Protein AF-0000000087538095 (afdb_homodimer)

Organism: NCBI:txid88431

Secondary structure (DSSP, 8-state):
-EEEEEEEEEEESS-TTTHHHHHHHHHT-S---EEEEEEE----SSHHHHHHHH--TTEEEEE-SS---HHHHHHHHHTT--EEEEEEEETT-EE-TTHHHHHHHHHHH-TT-SEEEEEEEEE-TTS-EE--HHHHHT-----SHHHHHHHHHHT-----GGG-EEEHHHHHHH----TT-SSSHHHHHHHHHHTTS--EEEEEEEEEEE--SSTTSTTS--HHHHHHHHHHHHHHHHTTTTT--HHHHHHHHGGG-SSTT--SHHHHHHHHHHHHTSPPTT--S--HHHHHHHHHHHTSHHHHHHHHHTT---HHHHHHHHTS--SB-HHHHHHHHHHHHHHHHHHHHHHHHHHHHHHHHHHHHHHHHHHHHHHHHHHHHHH-HHHHHTHHHHHHHHHH--/-EEEEEEEEEEESS-TTTHHHHHHHHHT-S---EEEEEEE----SSHHHHHHHT--TTEEEEE-SS---HHHHHHHHHTT--EEEEEEEETT-EE-TTHHHHHHHHHHH-TT-SEEEEEEEEE-TTS-EE--HHHHHT-----SHHHHHHHHHHT-----GGG-EEEHHHHHHH----TT-SSSHHHHHHHHHHTTS--EEEEEEEEEEE--SSTTSTTS--HHHHHHHHHHHHHHHHTTTTT--HHHHHHHHGGG-SSTT--SHHHHHHHHHHHHTSPPTT--S--HHHHHHHHHHHTSHHHHHHHHHTT---HHHHHHHHTS--SB-HHHHHHHHHHHHHHHHHHHHHHHHHHHHHHHHHHHHHHHHHHHHHHHHHHHHHT-HHHHHTHHHHHHHHHH--

pLDDT: mean 92.34, std 9.26, range [47.31, 98.88]

Structure (mmCIF, N/CA/C/O backbone):
data_AF-0000000087538095-model_v1
#
loop_
_entity.id
_entity.type
_entity.pdbx_description
1 polymer Glycosyltransferase
#
loop_
_atom_site.group_PDB
_atom_site.id
_atom_site.type_symbol
_atom_site.label_atom_id
_atom_site.label_alt_id
_atom_site.label_comp_id
_atom_site.label_asym_id
_atom_site.label_entity_id
_atom_site.label_seq_id
_atom_site.pdbx_PDB_ins_code
_atom_site.Cartn_x
_atom_site.Cartn_y
_atom_site.Cartn_z
_atom_site.occupancy
_atom_site.B_iso_or_equiv
_atom_site.auth_seq_id
_atom_site.auth_comp_id
_atom_site.auth_asym_id
_atom_site.auth_atom_id
_atom_site.pdbx_PDB_model_num
ATOM 1 N N . MET A 1 1 ? -26.234 -32.406 -10.414 1 87.81 1 MET A N 1
ATOM 2 C CA . MET A 1 1 ? -24.906 -33 -10.625 1 87.81 1 MET A CA 1
ATOM 3 C C . MET A 1 1 ? -25 -34.5 -10.812 1 87.81 1 MET A C 1
ATOM 5 O O . MET A 1 1 ? -25.797 -35.156 -10.148 1 87.81 1 MET A O 1
ATOM 9 N N . LYS A 1 2 ? -24.219 -34.906 -11.805 1 92.38 2 LYS A N 1
ATOM 10 C CA . LYS A 1 2 ? -24.234 -36.344 -12.078 1 92.38 2 LYS A CA 1
ATOM 11 C C . LYS A 1 2 ? -23.391 -37.125 -11.07 1 92.38 2 LYS A C 1
ATOM 13 O O . LYS A 1 2 ? -22.219 -36.781 -10.859 1 92.38 2 LYS A O 1
ATOM 18 N N . LYS A 1 3 ? -23.953 -38.156 -10.531 1 92.94 3 LYS A N 1
ATOM 19 C CA . LYS A 1 3 ? -23.328 -38.969 -9.469 1 92.94 3 LYS A CA 1
ATOM 20 C C . LYS A 1 3 ? -22.094 -39.688 -9.977 1 92.94 3 LYS A C 1
ATOM 22 O O . LYS A 1 3 ? -22.094 -40.25 -11.062 1 92.94 3 LYS A O 1
ATOM 27 N N . ASP A 1 4 ? -21.062 -39.531 -9.242 1 95.62 4 ASP A N 1
ATOM 28 C CA . ASP A 1 4 ? -19.812 -40.25 -9.438 1 95.62 4 ASP A CA 1
ATOM 29 C C . ASP A 1 4 ? -19.078 -39.719 -10.688 1 95.62 4 ASP A C 1
ATOM 31 O O . ASP A 1 4 ? -18.031 -40.25 -11.047 1 95.62 4 ASP A O 1
ATOM 35 N N . LEU A 1 5 ? -19.641 -38.719 -11.328 1 98.38 5 LEU A N 1
ATOM 36 C CA . LEU A 1 5 ? -18.984 -38.125 -12.484 1 98.38 5 LEU A CA 1
ATOM 37 C C . LEU A 1 5 ? -17.938 -37.094 -12.047 1 98.38 5 LEU A C 1
ATOM 39 O O . LEU A 1 5 ? -18.188 -36.281 -11.148 1 98.38 5 LEU A O 1
ATOM 43 N N . VAL A 1 6 ? -16.766 -37.25 -12.625 1 98.81 6 VAL A N 1
ATOM 44 C CA . VAL A 1 6 ? -15.719 -36.25 -12.391 1 98.81 6 VAL A CA 1
ATOM 45 C C . VAL A 1 6 ? -15.609 -35.344 -13.602 1 98.81 6 VAL A C 1
ATOM 47 O O . VAL A 1 6 ? -15.336 -35.781 -14.719 1 98.81 6 VAL A O 1
ATOM 50 N N . SER A 1 7 ? -15.93 -34.062 -13.438 1 98.88 7 SER A N 1
ATOM 51 C CA . SER A 1 7 ? -15.664 -33.062 -14.461 1 98.88 7 SER A CA 1
ATOM 52 C C . SER A 1 7 ? -14.227 -32.531 -14.359 1 98.88 7 SER A C 1
ATOM 54 O O . SER A 1 7 ? -13.828 -32 -13.328 1 98.88 7 SER A O 1
ATOM 56 N N . VAL A 1 8 ? -13.445 -32.719 -15.422 1 98.88 8 VAL A N 1
ATOM 57 C CA . VAL A 1 8 ? -12.07 -32.219 -15.5 1 98.88 8 VAL A CA 1
ATOM 58 C C . VAL A 1 8 ? -12.016 -31.016 -16.406 1 98.88 8 VAL A C 1
ATOM 60 O O . VAL A 1 8 ? -12.406 -31.078 -17.578 1 98.88 8 VAL A O 1
ATOM 63 N N . LEU A 1 9 ? -11.578 -29.906 -15.859 1 98.88 9 LEU A N 1
ATOM 64 C CA . LEU A 1 9 ? -11.422 -28.672 -16.625 1 98.88 9 LEU A CA 1
ATOM 65 C C . LEU A 1 9 ? -9.969 -28.484 -17.047 1 98.88 9 LEU A C 1
ATOM 67 O O . LEU A 1 9 ? -9.07 -28.453 -16.203 1 98.88 9 LEU A O 1
ATOM 71 N N . MET A 1 10 ? -9.719 -28.406 -18.281 1 98.75 10 MET A N 1
ATOM 72 C CA . MET A 1 10 ? -8.414 -28.109 -18.844 1 98.75 10 MET A CA 1
ATOM 73 C C . MET A 1 10 ? -8.438 -26.781 -19.594 1 98.75 10 MET A C 1
ATOM 75 O O . MET A 1 10 ? -9.273 -26.578 -20.484 1 98.75 10 MET A O 1
ATOM 79 N N . VAL A 1 11 ? -7.602 -25.875 -19.219 1 97.62 11 VAL A N 1
ATOM 80 C CA . VAL A 1 11 ? -7.477 -24.609 -19.938 1 97.62 11 VAL A CA 1
ATOM 81 C C . VAL A 1 11 ? -6.23 -24.641 -20.828 1 97.62 11 VAL A C 1
ATOM 83 O O . VAL A 1 11 ? -5.199 -25.188 -20.438 1 97.62 11 VAL A O 1
ATOM 86 N N . ASN A 1 12 ? -6.398 -24.047 -22 1 97.69 12 ASN A N 1
ATOM 87 C CA . ASN A 1 12 ? -5.297 -24.109 -22.953 1 97.69 12 ASN A CA 1
ATOM 88 C C . ASN A 1 12 ? -5.074 -22.781 -23.656 1 97.69 12 ASN A C 1
ATOM 90 O O . ASN A 1 12 ? -6.031 -22.078 -24 1 97.69 12 ASN A O 1
ATOM 94 N N . TYR A 1 13 ? -3.846 -22.406 -23.766 1 96.75 13 TYR A N 1
ATOM 95 C CA . TYR A 1 13 ? -3.434 -21.281 -24.609 1 96.75 13 TYR A CA 1
ATOM 96 C C . TYR A 1 13 ? -2.074 -21.547 -25.234 1 96.75 13 TYR A C 1
ATOM 98 O O . TYR A 1 13 ? -1.037 -21.359 -24.594 1 96.75 13 TYR A O 1
ATOM 106 N N . ASN A 1 14 ? -1.996 -21.922 -26.469 1 96.06 14 ASN A N 1
ATOM 107 C CA . ASN A 1 14 ? -0.789 -22.094 -27.266 1 96.06 14 ASN A CA 1
ATOM 108 C C . ASN A 1 14 ? 0.115 -23.188 -26.688 1 96.06 14 ASN A C 1
ATOM 110 O O . ASN A 1 14 ? 1.307 -22.953 -26.469 1 96.06 14 ASN A O 1
ATOM 114 N N . HIS A 1 15 ? -0.453 -24.328 -26.422 1 95.81 15 HIS A N 1
ATOM 115 C CA . HIS A 1 15 ? 0.295 -25.484 -25.953 1 95.81 15 HIS A CA 1
ATOM 116 C C . HIS A 1 15 ? 0.142 -26.672 -26.891 1 95.81 15 HIS A C 1
ATOM 118 O O . HIS A 1 15 ? -0.065 -27.797 -26.438 1 95.81 15 HIS A O 1
ATOM 124 N N . ALA A 1 16 ? 0.258 -26.391 -28.156 1 97 16 ALA A N 1
ATOM 125 C CA . ALA A 1 16 ? 0.134 -27.438 -29.156 1 97 16 ALA A CA 1
ATOM 126 C C . ALA A 1 16 ? 1.143 -28.562 -28.906 1 97 16 ALA A C 1
ATOM 128 O O . ALA A 1 16 ? 0.856 -29.734 -29.172 1 97 16 ALA A O 1
ATOM 129 N N . ASP A 1 17 ? 2.213 -28.234 -28.344 1 95.12 17 ASP A N 1
ATOM 130 C CA . ASP A 1 17 ? 3.314 -29.172 -28.172 1 95.12 17 ASP A CA 1
ATOM 131 C C . ASP A 1 17 ? 3.031 -30.156 -27.016 1 95.12 17 ASP A C 1
ATOM 133 O O . ASP A 1 17 ? 3.611 -31.234 -26.969 1 95.12 17 ASP A O 1
ATOM 137 N N . THR A 1 18 ? 2.121 -29.797 -26.109 1 96.5 18 THR A N 1
ATOM 138 C CA . THR A 1 18 ? 1.966 -30.625 -24.906 1 96.5 18 THR A CA 1
ATOM 139 C C . THR A 1 18 ? 0.518 -31.078 -24.75 1 96.5 18 THR A C 1
ATOM 141 O O . THR A 1 18 ? 0.24 -32.031 -24.047 1 96.5 18 THR A O 1
ATOM 144 N N . ILE A 1 19 ? -0.397 -30.469 -25.375 1 97.88 19 ILE A N 1
ATOM 145 C CA . ILE A 1 19 ? -1.816 -30.578 -25.047 1 97.88 19 ILE A CA 1
ATOM 146 C C . ILE A 1 19 ? -2.283 -32 -25.312 1 97.88 19 ILE A C 1
ATOM 148 O O . ILE A 1 19 ? -3.127 -32.531 -24.594 1 97.88 19 ILE A O 1
ATOM 152 N N . GLU A 1 20 ? -1.823 -32.656 -26.375 1 98.19 20 GLU A N 1
ATOM 153 C CA . GLU A 1 20 ? -2.246 -34.031 -26.656 1 98.19 20 GLU A CA 1
ATOM 154 C C . GLU A 1 20 ? -1.896 -34.969 -25.5 1 98.19 20 GLU A C 1
ATOM 156 O O . GLU A 1 20 ? -2.727 -35.781 -25.078 1 98.19 20 GLU A O 1
ATOM 161 N N . LYS A 1 21 ? -0.681 -34.875 -25.062 1 98 21 LYS A N 1
ATOM 162 C CA . LYS A 1 21 ? -0.239 -35.688 -23.938 1 98 21 LYS A CA 1
ATOM 163 C C . LYS A 1 21 ? -1.076 -35.438 -22.703 1 98 21 LYS A C 1
ATOM 165 O O . LYS A 1 21 ? -1.423 -36.375 -21.969 1 98 21 LYS A O 1
ATOM 170 N N . SER A 1 22 ? -1.319 -34.188 -22.438 1 98.38 22 SER A N 1
ATOM 171 C CA . SER A 1 22 ? -2.121 -33.844 -21.281 1 98.38 22 SER A CA 1
ATOM 172 C C . SER A 1 22 ? -3.529 -34.406 -21.375 1 98.38 22 SER A C 1
ATOM 174 O O . SER A 1 22 ? -4.035 -34.969 -20.406 1 98.38 22 SER A O 1
ATOM 176 N N . ILE A 1 23 ? -4.137 -34.281 -22.516 1 98.69 23 ILE A N 1
ATOM 177 C CA . ILE A 1 23 ? -5.477 -34.812 -22.75 1 98.69 23 ILE A CA 1
ATOM 178 C C . ILE A 1 23 ? -5.473 -36.312 -22.547 1 98.69 23 ILE A C 1
ATOM 180 O O . ILE A 1 23 ? -6.336 -36.875 -21.859 1 98.69 23 ILE A O 1
ATOM 184 N N . ARG A 1 24 ? -4.535 -36.969 -23.109 1 98.5 24 ARG A N 1
ATOM 185 C CA . ARG A 1 24 ? -4.453 -38.438 -23.016 1 98.5 24 ARG A CA 1
ATOM 186 C C . ARG A 1 24 ? -4.258 -38.875 -21.562 1 98.5 24 ARG A C 1
ATOM 188 O O . ARG A 1 24 ? -4.824 -39.875 -21.141 1 98.5 24 ARG A O 1
ATOM 195 N N . SER A 1 25 ? -3.473 -38.125 -20.828 1 98.44 25 SER A N 1
ATOM 196 C CA . SER A 1 25 ? -3.26 -38.438 -19.422 1 98.44 25 SER A CA 1
ATOM 197 C C . SER A 1 25 ? -4.566 -38.406 -18.641 1 98.44 25 SER A C 1
ATOM 199 O O . SER A 1 25 ? -4.73 -39.125 -17.656 1 98.44 25 SER A O 1
ATOM 201 N N . VAL A 1 26 ? -5.512 -37.562 -19.047 1 98.69 26 VAL A N 1
ATOM 202 C CA . VAL A 1 26 ? -6.816 -37.469 -18.406 1 98.69 26 VAL A CA 1
ATOM 203 C C . VAL A 1 26 ? -7.719 -38.594 -18.906 1 98.69 26 VAL A C 1
ATOM 205 O O . VAL A 1 26 ? -8.344 -39.281 -18.109 1 98.69 26 VAL A O 1
ATOM 208 N N . LEU A 1 27 ? -7.738 -38.844 -20.203 1 98.44 27 LEU A N 1
ATOM 209 C CA . LEU A 1 27 ? -8.656 -39.812 -20.812 1 98.44 27 LEU A CA 1
ATOM 210 C C . LEU A 1 27 ? -8.281 -41.219 -20.453 1 98.44 27 LEU A C 1
ATOM 212 O O . LEU A 1 27 ? -9.133 -42.125 -20.453 1 98.44 27 LEU A O 1
ATOM 216 N N . GLU A 1 28 ? -7.055 -41.469 -20.125 1 98.19 28 GLU A N 1
ATOM 217 C CA . GLU A 1 28 ? -6.57 -42.812 -19.844 1 98.19 28 GLU A CA 1
ATOM 218 C C . GLU A 1 28 ? -6.586 -43.125 -18.344 1 98.19 28 GLU A C 1
ATOM 220 O O . GLU A 1 28 ? -5.988 -44.094 -17.891 1 98.19 28 GLU A O 1
ATOM 225 N N . GLN A 1 29 ? -7.238 -42.281 -17.641 1 98.62 29 GLN A N 1
ATOM 226 C CA . GLN A 1 29 ? -7.402 -42.531 -16.203 1 98.62 29 GL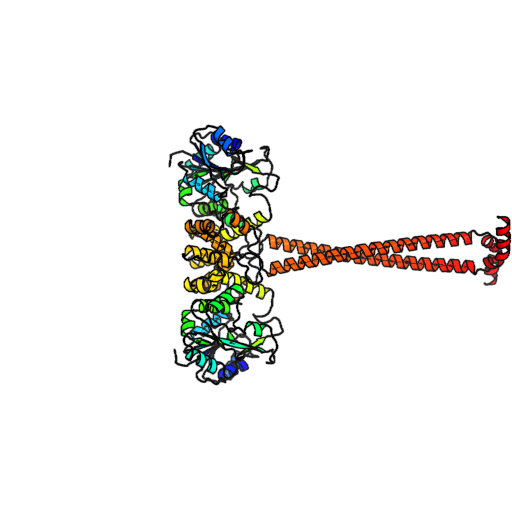N A CA 1
ATOM 227 C C . GLN A 1 29 ? -8.117 -43.875 -15.953 1 98.62 29 GLN A C 1
ATOM 229 O O . GLN A 1 29 ? -8.992 -44.25 -16.719 1 98.62 29 GLN A O 1
ATOM 234 N N . THR A 1 30 ? -7.812 -44.5 -14.797 1 98.44 30 THR A N 1
ATOM 235 C CA . THR A 1 30 ? -8.492 -45.75 -14.414 1 98.44 30 THR A CA 1
ATOM 236 C C . THR A 1 30 ? -9.938 -45.469 -14.016 1 98.44 30 THR A C 1
ATOM 238 O O . THR A 1 30 ? -10.781 -46.375 -14.047 1 98.44 30 THR A O 1
ATOM 241 N N . TYR A 1 31 ? -10.219 -44.312 -13.648 1 97.75 31 TYR A N 1
ATOM 242 C CA . TYR A 1 31 ? -11.578 -43.844 -13.406 1 97.75 31 TYR A CA 1
ATOM 243 C C . TYR A 1 31 ? -12.273 -43.5 -14.711 1 97.75 31 TYR A C 1
ATOM 245 O O . TYR A 1 31 ? -11.898 -42.5 -15.367 1 97.75 31 TYR A O 1
ATOM 253 N N . SER A 1 32 ? -13.328 -44.062 -15.078 1 93.81 32 SER A N 1
ATOM 254 C CA . SER A 1 32 ? -13.836 -44 -16.453 1 93.81 32 SER A CA 1
ATOM 255 C C . SER A 1 32 ? -14.953 -42.969 -16.578 1 93.81 32 SER A C 1
ATOM 257 O O . SER A 1 32 ? -15.211 -42.469 -17.656 1 93.81 32 SER A O 1
ATOM 259 N N . LYS A 1 33 ? -15.656 -42.625 -15.539 1 97.25 33 LYS A N 1
ATOM 260 C CA . LYS A 1 33 ? -16.766 -41.688 -15.602 1 97.25 33 LYS A CA 1
ATOM 261 C C . LYS A 1 33 ? -16.266 -40.25 -15.586 1 97.25 33 LYS A C 1
ATOM 263 O O . LYS A 1 33 ? -16.25 -39.625 -14.531 1 97.25 33 LYS A O 1
ATOM 268 N N . LEU A 1 34 ? -16.031 -39.75 -16.828 1 97.5 34 LEU A N 1
ATOM 269 C CA . LEU A 1 34 ? -15.344 -38.469 -16.938 1 97.5 34 LEU A CA 1
ATOM 270 C C . LEU A 1 34 ? -16.094 -37.531 -17.891 1 97.5 34 LEU A C 1
ATOM 272 O O . LEU A 1 34 ? -16.703 -38 -18.859 1 97.5 34 LEU A O 1
ATOM 276 N N . GLN A 1 35 ? -16.125 -36.312 -17.547 1 98.62 35 GLN A N 1
ATOM 277 C CA . GLN A 1 35 ? -16.391 -35.156 -18.406 1 98.62 35 GLN A CA 1
ATOM 278 C C . GLN A 1 35 ? -15.156 -34.281 -18.547 1 98.62 35 GLN A C 1
ATOM 280 O O . GLN A 1 35 ? -14.688 -33.688 -17.578 1 98.62 35 GLN A O 1
ATOM 285 N N . LEU A 1 36 ? -14.586 -34.281 -19.75 1 98.81 36 LEU A N 1
ATOM 286 C CA . LEU A 1 36 ? -13.406 -33.438 -19.969 1 98.81 36 LEU A CA 1
ATOM 287 C C . LEU A 1 36 ? -13.789 -32.156 -20.672 1 98.81 36 LEU A C 1
ATOM 289 O O . LEU A 1 36 ? -14.102 -32.156 -21.859 1 98.81 36 LEU A O 1
ATOM 293 N N . ILE A 1 37 ? -13.773 -31.062 -19.922 1 98.88 37 ILE A N 1
ATOM 294 C CA . ILE A 1 37 ? -14.055 -29.719 -20.438 1 98.88 37 ILE A CA 1
ATOM 295 C C . ILE A 1 37 ? -12.75 -29.031 -20.812 1 98.88 37 ILE A C 1
ATOM 297 O O . ILE A 1 37 ? -11.883 -28.797 -19.953 1 98.88 37 ILE A O 1
ATOM 301 N N . ILE A 1 38 ? -12.562 -28.719 -22.078 1 98.81 38 ILE A N 1
ATOM 302 C CA . ILE A 1 38 ? -11.383 -27.984 -22.531 1 98.81 38 ILE A CA 1
ATOM 303 C C . ILE A 1 38 ? -11.797 -26.578 -23 1 98.81 38 ILE A C 1
ATOM 305 O O . ILE A 1 38 ? -12.633 -26.438 -23.891 1 98.81 38 ILE A O 1
ATOM 309 N N . VAL A 1 39 ? -11.297 -25.562 -22.328 1 98.75 39 VAL A N 1
ATOM 310 C CA . VAL A 1 39 ? -11.5 -24.188 -22.766 1 98.75 39 VAL A CA 1
ATOM 311 C C . VAL A 1 39 ? -10.227 -23.656 -23.391 1 98.75 39 VAL A C 1
ATOM 313 O O . VAL A 1 39 ? -9.203 -23.484 -22.719 1 98.75 39 VAL A O 1
ATOM 316 N N . ASP A 1 40 ? -10.281 -23.391 -24.656 1 98.56 40 ASP A N 1
ATOM 317 C CA . ASP A 1 40 ? -9.156 -22.781 -25.359 1 98.56 40 ASP A CA 1
ATOM 318 C C . ASP A 1 40 ? -9.227 -21.25 -25.297 1 98.56 40 ASP A C 1
ATOM 320 O O . ASP A 1 40 ? -10.219 -20.656 -25.719 1 98.56 40 ASP A O 1
ATOM 324 N N . ASP A 1 41 ? -8.188 -20.688 -24.844 1 97.5 41 ASP A N 1
ATOM 325 C CA . ASP A 1 41 ? -8.133 -19.25 -24.547 1 97.5 41 ASP A CA 1
ATOM 326 C C . ASP A 1 41 ? -7.645 -18.469 -25.766 1 97.5 41 ASP A C 1
ATOM 328 O O . ASP A 1 41 ? -6.719 -17.656 -25.656 1 97.5 41 ASP A O 1
ATOM 332 N N . GLY A 1 42 ? -8.156 -18.75 -26.859 1 97.31 42 GLY A N 1
ATOM 333 C CA . GLY A 1 42 ? -7.816 -18.031 -28.078 1 97.31 42 GLY A CA 1
ATOM 334 C C . GLY A 1 42 ? -6.438 -18.391 -28.609 1 97.31 42 GLY A C 1
ATOM 335 O O . GLY A 1 42 ? -5.648 -17.484 -28.922 1 97.31 42 GLY A O 1
ATOM 336 N N . SER A 1 43 ? -6.09 -19.641 -28.672 1 97.31 43 SER A N 1
ATOM 337 C CA . SER A 1 43 ? -4.785 -20.078 -29.156 1 97.31 43 SER A CA 1
ATOM 338 C C . SER A 1 43 ? -4.594 -19.734 -30.625 1 97.31 43 SER A C 1
ATOM 340 O O . SER A 1 43 ? -5.555 -19.734 -31.406 1 97.31 43 SER A O 1
ATOM 342 N N . THR A 1 44 ? -3.348 -19.375 -30.953 1 96.94 44 THR A N 1
ATOM 343 C CA . THR A 1 44 ? -2.988 -19.062 -32.344 1 96.94 44 THR A CA 1
ATOM 344 C C . THR A 1 44 ? -2.18 -20.203 -32.938 1 96.94 44 THR A C 1
ATOM 346 O O . THR A 1 44 ? -1.897 -20.172 -34.156 1 96.94 44 THR A O 1
ATOM 349 N N . ASP A 1 45 ? -1.843 -21.219 -32.219 1 97.06 45 ASP A N 1
ATOM 350 C CA . ASP A 1 45 ? -1.129 -22.375 -32.719 1 97.06 45 ASP A CA 1
ATOM 351 C C . ASP A 1 45 ? -2.102 -23.5 -33.125 1 97.06 45 ASP A C 1
ATOM 353 O O . ASP A 1 45 ? -3.283 -23.234 -33.344 1 97.06 45 ASP A O 1
ATOM 357 N N . ASN A 1 46 ? -1.598 -24.703 -33.25 1 97.12 46 ASN A N 1
ATOM 358 C CA . ASN A 1 46 ? -2.426 -25.781 -33.75 1 97.12 46 ASN A CA 1
ATOM 359 C C . ASN A 1 46 ? -3.127 -26.531 -32.625 1 97.12 46 ASN A C 1
ATOM 361 O O . ASN A 1 46 ? -3.521 -27.688 -32.781 1 97.12 46 ASN A O 1
ATOM 365 N N . SER A 1 47 ? -3.289 -25.906 -31.453 1 97.69 47 SER A N 1
ATOM 366 C CA . SER A 1 47 ? -3.881 -26.547 -30.281 1 97.69 47 SER A CA 1
ATOM 367 C C . SER A 1 47 ? -5.285 -27.062 -30.594 1 97.69 47 SER A C 1
ATOM 369 O O . SER A 1 47 ? -5.609 -28.219 -30.312 1 97.69 47 SER A O 1
ATOM 371 N N . VAL A 1 48 ? -6.066 -26.203 -31.188 1 97.88 48 VAL A N 1
ATOM 372 C CA . VAL A 1 48 ? -7.469 -26.531 -31.422 1 97.88 48 VAL A CA 1
ATOM 373 C C . VAL A 1 48 ? -7.57 -27.703 -32.406 1 97.88 48 VAL A C 1
ATOM 375 O O . VAL A 1 48 ? -8.398 -28.594 -32.219 1 97.88 48 VAL A O 1
ATOM 378 N N . GLU A 1 49 ? -6.773 -27.688 -33.406 1 97.94 49 GLU A N 1
ATOM 379 C CA . GLU A 1 49 ? -6.742 -28.781 -34.375 1 97.94 49 GLU A CA 1
ATOM 380 C C . GLU A 1 49 ? -6.391 -30.109 -33.688 1 97.94 49 GLU A C 1
ATOM 382 O O . GLU A 1 49 ? -7.004 -31.141 -34 1 97.94 49 GLU A O 1
ATOM 387 N N . ILE A 1 50 ? -5.426 -30.062 -32.875 1 98.19 50 ILE A N 1
ATOM 388 C CA . ILE A 1 50 ? -4.98 -31.25 -32.156 1 98.19 50 ILE A CA 1
ATOM 389 C C . ILE A 1 50 ? -6.113 -31.781 -31.281 1 98.19 50 ILE A C 1
ATOM 391 O O . ILE A 1 50 ? -6.402 -32.969 -31.281 1 98.19 50 ILE A O 1
ATOM 395 N N . ILE A 1 51 ? -6.781 -30.953 -30.547 1 98.25 51 ILE A N 1
ATOM 396 C CA . ILE A 1 51 ? -7.883 -31.328 -29.672 1 98.25 51 ILE A CA 1
ATOM 397 C C . ILE A 1 51 ? -8.977 -32 -30.5 1 98.25 51 ILE A C 1
ATOM 399 O O . ILE A 1 51 ? -9.461 -33.094 -30.125 1 98.25 51 ILE A O 1
ATOM 403 N N . ASN A 1 52 ? -9.328 -31.422 -31.578 1 97.38 52 ASN A N 1
ATOM 404 C CA . ASN A 1 52 ? -10.398 -31.938 -32.438 1 97.38 52 ASN A CA 1
ATOM 405 C C . ASN A 1 52 ? -10.039 -33.281 -33.031 1 97.38 52 ASN A C 1
ATOM 407 O O . ASN A 1 52 ? -10.93 -34.094 -33.312 1 97.38 52 ASN A O 1
ATOM 411 N N . SER A 1 53 ? -8.82 -33.562 -33.219 1 97.69 53 SER A N 1
ATOM 412 C CA . SER A 1 53 ? -8.375 -34.781 -33.875 1 97.69 53 SER A CA 1
ATOM 413 C C . SER A 1 53 ? -8.5 -35.969 -32.906 1 97.69 53 SER A C 1
ATOM 415 O O . SER A 1 53 ? -8.492 -37.125 -33.344 1 97.69 53 SER A O 1
ATOM 417 N N . ILE A 1 54 ? -8.469 -35.938 -31.672 1 96.56 54 ILE A N 1
ATOM 418 C CA . ILE A 1 54 ? -8.5 -37.031 -30.688 1 96.56 54 ILE A CA 1
ATOM 419 C C . ILE A 1 54 ? -9.859 -37.719 -30.719 1 96.56 54 ILE A C 1
ATOM 421 O O . ILE A 1 54 ? -9.953 -38.938 -30.531 1 96.56 54 ILE A O 1
ATOM 425 N N . GLY A 1 55 ? -10.953 -37.25 -31.156 1 91.25 55 GLY A N 1
ATOM 426 C CA . GLY A 1 55 ? -12.266 -37.812 -31.406 1 91.25 55 GLY A CA 1
ATOM 427 C C . GLY A 1 55 ? -12.828 -38.562 -30.219 1 91.25 55 GLY A C 1
ATOM 428 O O . GLY A 1 55 ? -13.438 -39.625 -30.375 1 91.25 55 GLY A O 1
ATOM 429 N N . ASP A 1 56 ? -12.617 -38.375 -28.984 1 96.56 56 ASP A N 1
ATOM 430 C CA . ASP A 1 56 ? -13.203 -38.969 -27.781 1 96.56 56 ASP A CA 1
ATOM 431 C C . ASP A 1 56 ? -14.477 -38.219 -27.375 1 96.56 56 ASP A C 1
ATOM 433 O O . ASP A 1 56 ? -14.477 -37 -27.234 1 96.56 56 ASP A O 1
ATOM 437 N N . SER A 1 57 ? -15.57 -38.938 -27.094 1 96.62 57 SER A N 1
ATOM 438 C CA . SER A 1 57 ? -16.891 -38.344 -26.844 1 96.62 57 SER A CA 1
ATOM 439 C C . SER A 1 57 ? -16.953 -37.656 -25.484 1 96.62 57 SER A C 1
ATOM 441 O O . SER A 1 57 ? -17.875 -36.875 -25.219 1 96.62 57 SER A O 1
ATOM 443 N N . ARG A 1 58 ? -16.031 -37.875 -24.609 1 97.31 58 ARG A N 1
ATOM 444 C CA . ARG A 1 58 ? -15.992 -37.25 -23.281 1 97.31 58 ARG A CA 1
ATOM 445 C C . ARG A 1 58 ? -15.477 -35.812 -23.359 1 97.31 58 ARG A C 1
ATOM 447 O O . ARG A 1 58 ? -15.633 -35.062 -22.406 1 97.31 58 ARG A O 1
ATOM 454 N N . ILE A 1 59 ? -14.836 -35.406 -24.516 1 98.44 59 ILE A N 1
ATOM 455 C CA . ILE A 1 59 ? -14.227 -34.094 -24.672 1 98.44 59 ILE A CA 1
ATOM 456 C C . ILE A 1 59 ? -15.289 -33.094 -25.094 1 98.44 59 ILE A C 1
ATOM 458 O O . ILE A 1 59 ? -16.047 -33.312 -26.031 1 98.44 59 ILE A O 1
ATOM 462 N N . GLU A 1 60 ? -15.438 -32.062 -24.359 1 98.62 60 GLU A N 1
ATOM 463 C CA . GLU A 1 60 ? -16.203 -30.891 -24.719 1 98.62 60 GLU A CA 1
ATOM 464 C C . GLU A 1 60 ? -15.297 -29.672 -24.875 1 98.62 60 GLU A C 1
ATOM 466 O O . GLU A 1 60 ? -14.734 -29.172 -23.906 1 98.62 60 GLU A O 1
ATOM 471 N N . LEU A 1 61 ? -15.164 -29.188 -26.125 1 98.5 61 LEU A N 1
ATOM 472 C CA . LEU A 1 61 ? -14.258 -28.094 -26.422 1 98.5 61 LEU A CA 1
ATOM 473 C C . LEU A 1 61 ? -15.023 -26.766 -26.516 1 98.5 61 LEU A C 1
ATOM 475 O O . LEU A 1 61 ? -16.062 -26.688 -27.188 1 98.5 61 LEU A O 1
ATOM 479 N N . TYR A 1 62 ? -14.625 -25.766 -25.781 1 98.44 62 TYR A N 1
ATOM 480 C CA . TYR A 1 62 ? -15.102 -24.391 -25.859 1 98.44 62 TYR A CA 1
ATOM 481 C C . TYR A 1 62 ? -13.984 -23.453 -26.266 1 98.44 62 TYR A C 1
ATOM 483 O O . TYR A 1 62 ? -12.977 -23.328 -25.562 1 98.44 62 TYR A O 1
ATOM 491 N N . GLU A 1 63 ? -14.172 -22.766 -27.312 1 97.88 63 GLU A N 1
ATOM 492 C CA . GLU A 1 63 ? -13.133 -21.906 -27.875 1 97.88 63 GLU A CA 1
ATOM 493 C C . GLU A 1 63 ? -13.453 -20.422 -27.641 1 97.88 63 GLU A C 1
ATOM 495 O O . GLU A 1 63 ? -14.539 -19.969 -28 1 97.88 63 GLU A O 1
ATOM 500 N N . GLU A 1 64 ? -12.531 -19.734 -27.016 1 96 64 GLU A N 1
ATOM 501 C CA . GLU A 1 64 ? -12.648 -18.281 -26.922 1 96 64 GLU A CA 1
ATOM 502 C C . GLU A 1 64 ? -12.031 -17.594 -28.141 1 96 64 GLU A C 1
ATOM 504 O O . GLU A 1 64 ? -11.078 -18.109 -28.734 1 96 64 GLU A O 1
ATOM 509 N N . LYS A 1 65 ? -12.523 -16.406 -28.438 1 93.56 65 LYS A N 1
ATOM 510 C CA . LYS A 1 65 ? -12.062 -15.672 -29.609 1 93.56 65 LYS A CA 1
ATOM 511 C C . LYS A 1 65 ? -10.727 -14.977 -29.344 1 93.56 65 LYS A C 1
ATOM 513 O O . LYS A 1 65 ? -9.922 -14.789 -30.25 1 93.56 65 LYS A O 1
ATOM 518 N N . GLU A 1 66 ? -10.57 -14.57 -28.188 1 93 66 GLU A N 1
ATOM 519 C CA . GLU A 1 66 ? -9.344 -13.883 -27.781 1 93 66 GLU A CA 1
ATOM 520 C C . GLU A 1 66 ? -8.852 -14.383 -26.438 1 93 66 GLU A C 1
ATOM 522 O O . GLU A 1 66 ? -9.586 -15.07 -25.719 1 93 66 GLU A O 1
ATOM 527 N N . ASN A 1 67 ? -7.605 -14.133 -26.172 1 94.12 67 ASN A N 1
ATOM 528 C CA . ASN A 1 67 ? -7.008 -14.531 -24.906 1 94.12 67 ASN A CA 1
ATOM 529 C C . ASN A 1 67 ? -7.609 -13.758 -23.734 1 94.12 67 ASN A C 1
ATOM 531 O O . ASN A 1 67 ? -7.414 -12.547 -23.625 1 94.12 67 ASN A O 1
ATOM 535 N N . LYS A 1 68 ? -8.32 -14.406 -22.922 1 93 68 LYS A N 1
ATOM 536 C CA . LYS A 1 68 ? -9.008 -13.797 -21.797 1 93 68 LYS A CA 1
ATOM 537 C C . LYS A 1 68 ? -8.25 -14.023 -20.5 1 93 68 LYS A C 1
ATOM 539 O O . LYS A 1 68 ? -8.617 -13.484 -19.453 1 93 68 LYS A O 1
ATOM 544 N N . GLN A 1 69 ? -7.242 -14.812 -20.531 1 92.88 69 GLN A N 1
ATOM 545 C CA . GLN A 1 69 ? -6.359 -15.102 -19.406 1 92.88 69 GLN A CA 1
ATOM 546 C C . GLN A 1 69 ? -6.949 -16.188 -18.5 1 92.88 69 GLN A C 1
ATOM 548 O O . GLN A 1 69 ? -8.148 -16.469 -18.562 1 92.88 69 GLN A O 1
ATOM 553 N N . ILE A 1 70 ? -6.211 -16.656 -17.641 1 93.12 70 ILE A N 1
ATOM 554 C CA . ILE A 1 70 ? -6.371 -17.953 -16.984 1 93.12 70 ILE A CA 1
ATOM 555 C C . ILE A 1 70 ? -7.625 -17.938 -16.109 1 93.12 70 ILE A C 1
ATOM 557 O O . ILE A 1 70 ? -8.406 -18.891 -16.125 1 93.12 70 ILE A O 1
ATOM 561 N N . CYS A 1 71 ? -7.895 -16.906 -15.336 1 95.25 71 CYS A N 1
ATOM 562 C CA . CYS A 1 71 ? -9.008 -16.891 -14.398 1 95.25 71 CYS A CA 1
ATOM 563 C C . CYS A 1 71 ? -10.344 -16.828 -15.133 1 95.25 71 CYS A C 1
ATOM 565 O O . CYS A 1 71 ? -11.281 -17.562 -14.789 1 95.25 71 CYS A O 1
ATOM 567 N N . ALA A 1 72 ? -10.383 -16 -16.156 1 93.75 72 ALA A N 1
ATOM 568 C CA . ALA A 1 72 ? -11.625 -15.875 -16.922 1 93.75 72 ALA A CA 1
ATOM 569 C C . ALA A 1 72 ? -12.008 -17.188 -17.578 1 93.75 72 ALA A C 1
ATOM 571 O O . ALA A 1 72 ? -13.164 -17.609 -17.531 1 93.75 72 ALA A O 1
ATOM 572 N N . VAL A 1 73 ? -11.07 -17.828 -18.188 1 96.06 73 VAL A N 1
ATOM 573 C CA . VAL A 1 73 ? -11.352 -19.062 -18.906 1 96.06 73 VAL A CA 1
ATOM 574 C C . VAL A 1 73 ? -11.641 -20.188 -17.922 1 96.06 73 VAL A C 1
ATOM 576 O O . VAL A 1 73 ? -12.453 -21.078 -18.188 1 96.06 73 VAL A O 1
ATOM 579 N N . THR A 1 74 ? -10.961 -20.172 -16.781 1 97.62 74 THR A N 1
ATOM 580 C CA . THR A 1 74 ? -11.289 -21.125 -15.727 1 97.62 74 THR A CA 1
ATOM 581 C C . THR A 1 74 ? -12.734 -20.953 -15.273 1 97.62 74 THR A C 1
ATOM 583 O O . THR A 1 74 ? -13.477 -21.938 -15.156 1 97.62 74 THR A O 1
ATOM 586 N N . ASN A 1 75 ? -13.141 -19.734 -15.062 1 97.06 75 ASN A N 1
ATOM 587 C CA . ASN A 1 75 ? -14.508 -19.438 -14.641 1 97.06 75 ASN A CA 1
ATOM 588 C C . ASN A 1 75 ? -15.523 -19.875 -15.688 1 97.06 75 ASN A C 1
ATOM 590 O O . ASN A 1 75 ? -16.594 -20.391 -15.352 1 97.06 75 ASN A O 1
ATOM 594 N N . ILE A 1 76 ? -15.203 -19.656 -16.953 1 97.06 76 ILE A N 1
ATOM 595 C CA . ILE A 1 76 ? -16.062 -20.094 -18.047 1 97.06 76 ILE A CA 1
ATOM 596 C C . ILE A 1 76 ? -16.219 -21.609 -17.984 1 97.06 76 ILE A C 1
ATOM 598 O O . ILE A 1 76 ? -17.344 -22.125 -18.094 1 97.06 76 ILE A O 1
ATOM 602 N N . GLY A 1 77 ? -15.109 -22.297 -17.812 1 98.5 77 GLY A N 1
ATOM 603 C CA . GLY A 1 77 ? -15.141 -23.75 -17.719 1 98.5 77 GLY A CA 1
ATOM 604 C C . GLY A 1 77 ? -15.938 -24.25 -16.531 1 98.5 77 GLY A C 1
ATOM 605 O O . GLY A 1 77 ? -16.641 -25.266 -16.625 1 98.5 77 GLY A O 1
ATOM 606 N N . MET A 1 78 ? -15.828 -23.578 -15.438 1 98.31 78 MET A N 1
ATOM 607 C CA . MET A 1 78 ? -16.516 -23.984 -14.211 1 98.31 78 MET A CA 1
ATOM 608 C C . MET A 1 78 ? -18.031 -23.953 -14.406 1 98.31 78 MET A C 1
ATOM 610 O O . MET A 1 78 ? -18.75 -24.734 -13.789 1 98.31 78 MET A O 1
ATOM 614 N N . LYS A 1 79 ? -18.531 -23.109 -15.258 1 97.81 79 LYS A N 1
ATOM 615 C CA . LYS A 1 79 ? -19.953 -22.984 -15.523 1 97.81 79 LYS A CA 1
ATOM 616 C C . LYS A 1 79 ? -20.469 -24.188 -16.328 1 97.81 79 LYS A C 1
ATOM 618 O O . LYS A 1 79 ? -21.672 -24.391 -16.438 1 97.81 79 LYS A O 1
ATOM 623 N N . LYS A 1 80 ? -19.594 -24.969 -16.875 1 98.44 80 LYS A N 1
ATOM 624 C CA . LYS A 1 80 ? -19.953 -26.109 -17.719 1 98.44 80 LYS A CA 1
ATOM 625 C C . LYS A 1 80 ? -19.875 -27.422 -16.938 1 98.44 80 LYS A C 1
ATOM 627 O O . LYS A 1 80 ? -20.188 -28.484 -17.484 1 98.44 80 LYS A O 1
ATOM 632 N N . VAL A 1 81 ? -19.5 -27.375 -15.664 1 98.62 81 VAL A N 1
ATOM 633 C CA . VAL A 1 81 ? -19.281 -28.562 -14.836 1 98.62 81 VAL A CA 1
ATOM 634 C C . VAL A 1 81 ? -20.609 -29.234 -14.562 1 98.62 81 VAL A C 1
ATOM 636 O O . VAL A 1 81 ? -21.578 -28.594 -14.164 1 98.62 81 VAL A O 1
ATOM 639 N N . ARG A 1 82 ? -20.672 -30.562 -14.727 1 98.44 82 ARG A N 1
ATOM 640 C CA . ARG A 1 82 ? -21.891 -31.312 -14.477 1 98.44 82 ARG A CA 1
ATOM 641 C C . ARG A 1 82 ? -21.641 -32.438 -13.477 1 98.44 82 ARG A C 1
ATOM 643 O O . ARG A 1 82 ? -22.594 -33.031 -12.953 1 98.44 82 ARG A O 1
ATOM 650 N N . GLY A 1 83 ? -20.406 -32.719 -13.148 1 98.69 83 GLY A N 1
ATOM 651 C CA . GLY A 1 83 ? -20.062 -33.875 -12.312 1 98.69 83 GLY A CA 1
ATOM 652 C C . GLY A 1 83 ? -20.203 -33.562 -10.828 1 98.69 83 GLY A C 1
ATOM 653 O O . GLY A 1 83 ? -20.266 -32.406 -10.422 1 98.69 83 GLY A O 1
ATOM 654 N N . GLU A 1 84 ? -20.25 -34.656 -10.102 1 98.5 84 GLU A N 1
ATOM 655 C CA . GLU A 1 84 ? -20.266 -34.594 -8.641 1 98.5 84 GLU A CA 1
ATOM 656 C C . GLU A 1 84 ? -18.922 -34.062 -8.109 1 98.5 84 GLU A C 1
ATOM 658 O O . GLU A 1 84 ? -18.875 -33.438 -7.059 1 98.5 84 GLU A O 1
ATOM 663 N N . TYR A 1 85 ? -17.891 -34.312 -8.852 1 98.69 85 TYR A N 1
ATOM 664 C CA . TYR A 1 85 ? -16.547 -33.844 -8.5 1 98.69 85 TYR A CA 1
ATOM 665 C C . TYR A 1 85 ? -15.953 -32.969 -9.594 1 98.69 85 TYR A C 1
ATOM 667 O O . TYR A 1 85 ? -16.328 -33.094 -10.758 1 98.69 85 TYR A O 1
ATOM 675 N N . PHE A 1 86 ? -15.102 -32.094 -9.156 1 98.75 86 PHE A N 1
ATOM 676 C CA . PHE A 1 86 ? -14.43 -31.141 -10.047 1 98.75 86 PHE A CA 1
ATOM 677 C C . PHE A 1 86 ? -12.922 -31.25 -9.906 1 98.75 86 PHE A C 1
ATOM 679 O O . PHE A 1 86 ? -12.391 -31.25 -8.789 1 98.75 86 PHE A O 1
ATOM 686 N N . ALA A 1 87 ? -12.195 -31.406 -10.992 1 98.81 87 ALA A N 1
ATOM 687 C CA . ALA A 1 87 ? -10.742 -31.359 -11.062 1 98.81 87 ALA A CA 1
ATOM 688 C C . ALA A 1 87 ? -10.266 -30.359 -12.102 1 98.81 87 ALA A C 1
ATOM 690 O O . ALA A 1 87 ? -11.008 -30 -13.016 1 98.81 87 ALA A O 1
ATOM 691 N N . ARG A 1 88 ? -9.039 -29.844 -11.93 1 98.56 88 ARG A N 1
ATOM 692 C CA . ARG A 1 88 ? -8.453 -28.828 -12.805 1 98.56 88 ARG A CA 1
ATOM 693 C C . ARG A 1 88 ? -7.043 -29.234 -13.234 1 98.56 88 ARG A C 1
ATOM 695 O O . ARG A 1 88 ? -6.242 -29.688 -12.406 1 98.56 88 ARG A O 1
ATOM 702 N N . ILE A 1 89 ? -6.707 -29.109 -14.516 1 98 89 ILE A N 1
ATOM 703 C CA . ILE A 1 89 ? -5.371 -29.422 -15.008 1 98 89 ILE A CA 1
ATOM 704 C C . ILE A 1 89 ? -4.945 -28.406 -16.062 1 98 89 ILE A C 1
ATOM 706 O O . ILE A 1 89 ? -5.77 -27.922 -16.844 1 98 89 ILE A O 1
ATOM 710 N N . ASP A 1 90 ? -3.748 -28.062 -16.062 1 95.81 90 ASP A N 1
ATOM 711 C CA . ASP A 1 90 ? -3.178 -27.25 -17.125 1 95.81 90 ASP A CA 1
ATOM 712 C C . ASP A 1 90 ? -2.807 -28.094 -18.344 1 95.81 90 ASP A C 1
ATOM 714 O O . ASP A 1 90 ? -2.5 -29.281 -18.203 1 95.81 90 ASP A O 1
ATOM 718 N N . SER A 1 91 ? -2.748 -27.453 -19.484 1 97.19 91 SER A N 1
ATOM 719 C CA . SER A 1 91 ? -2.594 -28.188 -20.734 1 97.19 91 SER A CA 1
ATOM 720 C C . SER A 1 91 ? -1.134 -28.547 -20.984 1 97.19 91 SER A C 1
ATOM 722 O O . SER A 1 91 ? -0.796 -29.094 -22.047 1 97.19 91 SER A O 1
ATOM 724 N N . ASP A 1 92 ? -0.292 -28.234 -20.047 1 95.5 92 ASP A N 1
ATOM 725 C CA . ASP A 1 92 ? 1.112 -28.609 -20.188 1 95.5 92 ASP A CA 1
ATOM 726 C C . ASP A 1 92 ? 1.529 -29.562 -19.062 1 95.5 92 ASP A C 1
ATOM 728 O O . ASP A 1 92 ? 2.691 -29.969 -18.984 1 95.5 92 ASP A O 1
ATOM 732 N N . ASP A 1 93 ? 0.617 -29.984 -18.219 1 96.88 93 ASP A N 1
ATOM 733 C CA . ASP A 1 93 ? 0.889 -30.906 -17.125 1 96.88 93 ASP A CA 1
ATOM 734 C C . ASP A 1 93 ? 0.352 -32.312 -17.438 1 96.88 93 ASP A C 1
ATOM 736 O O . ASP A 1 93 ? -0.36 -32.5 -18.438 1 96.88 93 ASP A O 1
ATOM 740 N N . LEU A 1 94 ? 0.746 -33.281 -16.594 1 98.19 94 LEU A N 1
ATOM 741 C CA . LEU A 1 94 ? 0.323 -34.688 -16.781 1 98.19 94 LEU A CA 1
ATOM 742 C C . LEU A 1 94 ? -0.184 -35.281 -15.469 1 98.19 94 LEU A C 1
ATOM 744 O O . LEU A 1 94 ? 0.26 -34.875 -14.391 1 98.19 94 LEU A O 1
ATOM 748 N N . TRP A 1 95 ? -1.097 -36.219 -15.633 1 98.56 95 TRP A N 1
ATOM 749 C CA . TRP A 1 95 ? -1.592 -36.969 -14.477 1 98.56 95 TRP A CA 1
ATOM 750 C C . TRP A 1 95 ? -1.115 -38.406 -14.531 1 98.56 95 TRP A C 1
ATOM 752 O O . TRP A 1 95 ? -0.994 -39 -15.609 1 98.56 95 TRP A O 1
ATOM 762 N N . GLU A 1 96 ? -0.892 -38.938 -13.344 1 98.38 96 GLU A N 1
ATOM 763 C CA . GLU A 1 96 ? -0.726 -40.375 -13.25 1 98.38 96 GLU A CA 1
ATOM 764 C C . GLU A 1 96 ? -2.053 -41.125 -13.453 1 98.38 96 GLU A C 1
ATOM 766 O O . GLU A 1 96 ? -3.115 -40.562 -13.141 1 98.38 96 GLU A O 1
ATOM 771 N N . LYS A 1 97 ? -2.004 -42.375 -13.859 1 98.25 97 LYS A N 1
ATOM 772 C CA . LYS A 1 97 ? -3.16 -43.094 -14.383 1 98.25 97 LYS A CA 1
ATOM 773 C C . LYS A 1 97 ? -4.211 -43.312 -13.297 1 98.25 97 LYS A C 1
ATOM 775 O O . LYS A 1 97 ? -5.41 -43.375 -13.586 1 98.25 97 LYS A O 1
ATOM 780 N N . ASN A 1 98 ? -3.807 -43.406 -12.086 1 98.5 98 ASN A N 1
ATOM 781 C CA . ASN A 1 98 ? -4.746 -43.75 -11.023 1 98.5 98 ASN A CA 1
ATOM 782 C C . ASN A 1 98 ? -5.113 -42.531 -10.18 1 98.5 98 ASN A C 1
ATOM 784 O O . ASN A 1 98 ? -5.691 -42.688 -9.102 1 98.5 98 ASN A O 1
ATOM 788 N N . LYS A 1 99 ? -4.797 -41.281 -10.57 1 98.62 99 LYS A N 1
ATOM 789 C CA . LYS A 1 99 ? -5.004 -40.094 -9.766 1 98.62 99 LYS A CA 1
ATOM 790 C C . LYS A 1 99 ? -6.465 -39.938 -9.344 1 98.62 99 LYS A C 1
ATOM 792 O O . LYS A 1 99 ? -6.77 -39.844 -8.156 1 98.62 99 LYS A O 1
ATOM 797 N N . LEU A 1 100 ? -7.367 -39.969 -10.312 1 98.81 100 LEU A N 1
ATOM 798 C CA . LEU A 1 100 ? -8.773 -39.688 -10.039 1 98.81 100 LEU A CA 1
ATOM 799 C C . LEU A 1 100 ? -9.383 -40.781 -9.172 1 98.81 100 LEU A C 1
ATOM 801 O O . LEU A 1 100 ? -10.156 -40.5 -8.25 1 98.81 100 LEU A O 1
ATOM 805 N N . GLU A 1 101 ? -9.086 -42.062 -9.477 1 98.69 101 GLU A N 1
ATOM 806 C CA . GLU A 1 101 ? -9.602 -43.156 -8.68 1 98.69 101 GLU A CA 1
ATOM 807 C C . GLU A 1 101 ? -9.203 -43.031 -7.215 1 98.69 101 GLU A C 1
ATOM 809 O O . GLU A 1 101 ? -10.047 -43.125 -6.32 1 98.69 101 GLU A O 1
ATOM 814 N N . ILE A 1 102 ? -7.98 -42.719 -6.984 1 98.56 102 ILE A N 1
ATOM 815 C CA . ILE A 1 102 ? -7.441 -42.594 -5.633 1 98.56 102 ILE A CA 1
ATOM 816 C C . ILE A 1 102 ? -8.102 -41.406 -4.922 1 98.56 102 ILE A C 1
ATOM 818 O O . ILE A 1 102 ? -8.531 -41.531 -3.771 1 98.56 102 ILE A O 1
ATOM 822 N N . GLN A 1 103 ? -8.234 -40.312 -5.578 1 98.56 103 GLN A N 1
ATOM 823 C CA . GLN A 1 103 ? -8.766 -39.094 -4.953 1 98.56 103 GLN A CA 1
ATOM 824 C C . GLN A 1 103 ? -10.266 -39.219 -4.695 1 98.56 103 GLN A C 1
ATOM 826 O O . GLN A 1 103 ? -10.75 -38.812 -3.645 1 98.56 103 GLN A O 1
ATOM 831 N N . VAL A 1 104 ? -11 -39.781 -5.66 1 98.56 104 VAL A N 1
ATOM 832 C CA . VAL A 1 104 ? -12.43 -39.969 -5.477 1 98.56 104 VAL A CA 1
ATOM 833 C C . VAL A 1 104 ? -12.688 -40.906 -4.297 1 98.56 104 VAL A C 1
ATOM 835 O O . VAL A 1 104 ? -13.523 -40.625 -3.439 1 98.56 104 VAL A O 1
ATOM 838 N N . GLU A 1 105 ? -11.984 -42 -4.258 1 98.31 105 GLU A N 1
ATOM 839 C CA . GLU A 1 105 ? -12.133 -42.938 -3.154 1 98.31 105 GLU A CA 1
ATOM 840 C C . GLU A 1 105 ? -11.82 -42.281 -1.815 1 98.31 105 GLU A C 1
ATOM 842 O O . GLU A 1 105 ? -12.523 -42.5 -0.828 1 98.31 105 GLU A O 1
ATOM 847 N N . TYR A 1 106 ? -10.812 -41.531 -1.782 1 97.62 106 TYR A N 1
ATOM 848 C CA . TYR A 1 106 ? -10.43 -40.812 -0.555 1 97.62 106 TYR A CA 1
ATOM 849 C C . TYR A 1 106 ? -11.562 -39.938 -0.06 1 97.62 106 TYR A C 1
ATOM 851 O O . TYR A 1 106 ? -11.922 -39.969 1.121 1 97.62 106 TYR A O 1
ATOM 859 N N . LEU A 1 107 ? -12.141 -39.125 -0.972 1 97.44 107 LEU A N 1
ATOM 860 C CA . LEU A 1 107 ? -13.188 -38.188 -0.577 1 97.44 107 LEU A CA 1
ATOM 861 C C . LEU A 1 107 ? -14.445 -38.938 -0.146 1 97.44 107 LEU A C 1
ATOM 863 O O . LEU A 1 107 ? -15.18 -38.469 0.727 1 97.44 107 LEU A O 1
ATOM 867 N N . LYS A 1 108 ? -14.688 -40.062 -0.695 1 97.31 108 LYS A N 1
ATOM 868 C CA . LYS A 1 108 ? -15.82 -40.906 -0.283 1 97.31 108 LYS A CA 1
ATOM 869 C C . LYS A 1 108 ? -15.617 -41.438 1.124 1 97.31 108 LYS A C 1
ATOM 871 O O . LYS A 1 108 ? -16.562 -41.5 1.92 1 97.31 108 LYS A O 1
ATOM 876 N N . GLU A 1 109 ? -14.422 -41.781 1.379 1 97.38 109 GLU A N 1
ATOM 877 C CA . GLU A 1 109 ? -14.086 -42.406 2.658 1 97.38 109 GLU A CA 1
ATOM 878 C C . GLU A 1 109 ? -13.945 -41.344 3.758 1 97.38 109 GLU A C 1
ATOM 880 O O . GLU A 1 109 ? -14.055 -41.656 4.945 1 97.38 109 GLU A O 1
ATOM 885 N N . HIS A 1 110 ? -13.672 -40.156 3.387 1 95.75 110 HIS A N 1
ATOM 886 C CA . HIS A 1 110 ? -13.469 -39.062 4.332 1 95.75 110 HIS A CA 1
ATOM 887 C C . HIS A 1 110 ? -14.398 -37.906 4.031 1 95.75 110 HIS A C 1
ATOM 889 O O . HIS A 1 110 ? -13.938 -36.812 3.645 1 95.75 110 HIS A O 1
ATOM 895 N N . PRO A 1 111 ? -15.609 -37.969 4.379 1 93.88 111 PRO A N 1
ATOM 896 C CA . PRO A 1 111 ? -16.609 -37 3.979 1 93.88 111 PRO A CA 1
ATOM 897 C C . PRO A 1 111 ? -16.375 -35.625 4.633 1 93.88 111 PRO A C 1
ATOM 899 O O . PRO A 1 111 ? -16.969 -34.625 4.211 1 93.88 111 PRO A O 1
ATOM 902 N N . GLU A 1 112 ? -15.469 -35.562 5.645 1 92 112 GLU A N 1
ATOM 903 C CA . GLU A 1 112 ? -15.125 -34.281 6.266 1 92 112 GLU A CA 1
ATOM 904 C C . GLU A 1 112 ? -14.289 -33.406 5.328 1 92 112 GLU A C 1
ATOM 906 O O . GLU A 1 112 ? -14.258 -32.188 5.461 1 92 112 GLU A O 1
ATOM 911 N N . HIS A 1 113 ? -13.688 -34.125 4.402 1 94.31 113 HIS A N 1
ATOM 912 C CA . HIS A 1 113 ? -12.93 -33.406 3.379 1 94.31 113 HIS A CA 1
ATOM 913 C C . HIS A 1 113 ? -13.758 -33.25 2.107 1 94.31 113 HIS A C 1
ATOM 915 O O . HIS A 1 113 ? -14.391 -34.188 1.646 1 94.31 113 HIS A O 1
ATOM 921 N N . LYS A 1 114 ? -13.781 -32 1.626 1 96.31 114 LYS A N 1
ATOM 922 C CA . LYS A 1 114 ? -14.523 -31.719 0.4 1 96.31 114 LYS A CA 1
ATOM 923 C C . LYS A 1 114 ? -13.578 -31.453 -0.767 1 96.31 114 LYS A C 1
ATOM 925 O O . LYS A 1 114 ? -14.016 -31.328 -1.912 1 96.31 114 LYS A O 1
ATOM 930 N N . ILE A 1 115 ? -12.312 -31.406 -0.488 1 98 115 ILE A N 1
ATOM 931 C CA . ILE A 1 115 ? -11.266 -31.109 -1.458 1 98 115 ILE A CA 1
ATOM 932 C C . ILE A 1 115 ? -9.984 -31.844 -1.072 1 98 115 ILE A C 1
ATOM 934 O O . ILE A 1 115 ? -9.664 -31.969 0.112 1 98 115 ILE A O 1
ATOM 938 N N . CYS A 1 116 ? -9.273 -32.344 -2.043 1 97.5 116 CYS A N 1
ATOM 939 C CA . CYS A 1 116 ? -7.984 -32.969 -1.772 1 97.5 116 CYS A CA 1
ATOM 940 C C . CYS A 1 116 ? -6.992 -32.688 -2.891 1 97.5 116 CYS A C 1
ATOM 942 O O . CYS A 1 116 ? -7.383 -32.281 -3.99 1 97.5 116 CYS A O 1
ATOM 944 N N . PHE A 1 117 ? -5.746 -32.812 -2.572 1 97.69 117 PHE A N 1
ATOM 945 C CA . PHE A 1 117 ? -4.594 -32.625 -3.443 1 97.69 117 PHE A CA 1
ATOM 946 C C . PHE A 1 117 ? -3.646 -33.812 -3.361 1 97.69 117 PHE A C 1
ATOM 948 O O . PHE A 1 117 ? -3.922 -34.781 -2.65 1 97.69 117 PHE A O 1
ATOM 955 N N . THR A 1 118 ? -2.572 -33.75 -4.113 1 97 118 THR A N 1
ATOM 956 C CA . THR A 1 118 ? -1.567 -34.812 -4.082 1 97 118 THR A CA 1
ATOM 957 C C . THR A 1 118 ? -0.161 -34.219 -4.145 1 97 118 THR A C 1
ATOM 959 O O . THR A 1 118 ? 0.005 -33.031 -4.406 1 97 118 THR A O 1
ATOM 962 N N . HIS A 1 119 ? 0.743 -35.031 -3.838 1 95.69 119 HIS A N 1
ATOM 963 C CA . HIS A 1 119 ? 2.117 -34.656 -4.141 1 95.69 119 HIS A CA 1
ATOM 964 C C . HIS A 1 119 ? 2.363 -34.625 -5.645 1 95.69 119 HIS A C 1
ATOM 966 O O . HIS A 1 119 ? 1.53 -35.094 -6.422 1 95.69 119 HIS A O 1
ATOM 972 N N . VAL A 1 120 ? 3.531 -33.969 -6.004 1 95.75 120 VAL A N 1
ATOM 973 C CA . VAL A 1 120 ? 3.766 -33.75 -7.43 1 95.75 120 VAL A CA 1
ATOM 974 C C . VAL A 1 120 ? 5.203 -34.156 -7.773 1 95.75 120 VAL A C 1
ATOM 976 O O . VAL A 1 120 ? 6.066 -34.219 -6.895 1 95.75 120 VAL A O 1
ATOM 979 N N . SER A 1 121 ? 5.434 -34.5 -8.953 1 95.5 121 SER A N 1
ATOM 980 C CA . SER A 1 121 ? 6.754 -34.562 -9.57 1 95.5 121 SER A CA 1
ATOM 981 C C . SER A 1 121 ? 6.938 -33.438 -10.578 1 95.5 121 SER A C 1
ATOM 983 O O . SER A 1 121 ? 5.973 -32.969 -11.188 1 95.5 121 SER A O 1
ATOM 985 N N . ILE A 1 122 ? 8.141 -33.031 -10.703 1 93.88 122 ILE A N 1
ATOM 986 C CA . ILE A 1 122 ? 8.445 -31.984 -11.672 1 93.88 122 ILE A CA 1
ATOM 987 C C . ILE A 1 122 ? 9.109 -32.594 -12.906 1 93.88 122 ILE A C 1
ATOM 989 O O . ILE A 1 122 ? 10.008 -33.438 -12.781 1 93.88 122 ILE A O 1
ATOM 993 N N . ILE A 1 123 ? 8.633 -32.125 -14.062 1 94.44 123 ILE A N 1
ATOM 994 C CA . ILE A 1 123 ? 9.203 -32.656 -15.297 1 94.44 123 ILE A CA 1
ATOM 995 C C . ILE A 1 123 ? 9.695 -31.5 -16.172 1 94.44 123 ILE A C 1
ATOM 997 O O . ILE A 1 123 ? 9.234 -30.359 -16.031 1 94.44 123 ILE A O 1
ATOM 1001 N N . ASP A 1 124 ? 10.633 -31.812 -17.047 1 90.75 124 ASP A N 1
ATOM 1002 C CA . ASP A 1 124 ? 11.148 -30.812 -17.969 1 90.75 124 ASP A CA 1
ATOM 1003 C C . ASP A 1 124 ? 10.422 -30.875 -19.312 1 90.75 124 ASP A C 1
ATOM 1005 O O . ASP A 1 124 ? 9.344 -31.484 -19.406 1 90.75 124 ASP A O 1
ATOM 1009 N N . GLU A 1 125 ? 10.93 -30.234 -20.312 1 88.94 125 GLU A N 1
ATOM 1010 C CA . GLU A 1 125 ? 10.289 -30.125 -21.625 1 88.94 125 GLU A CA 1
ATOM 1011 C C . GLU A 1 125 ? 10.25 -31.469 -22.328 1 88.94 125 GLU A C 1
ATOM 1013 O O . GLU A 1 125 ? 9.453 -31.672 -23.25 1 88.94 125 GLU A O 1
ATOM 1018 N N . ASN A 1 126 ? 11.094 -32.406 -21.922 1 89.94 126 ASN A N 1
ATOM 1019 C CA . ASN A 1 126 ? 11.156 -33.75 -22.531 1 89.94 126 ASN A CA 1
ATOM 1020 C C . ASN A 1 126 ? 10.43 -34.781 -21.672 1 89.94 126 ASN A C 1
ATOM 1022 O O . ASN A 1 126 ? 10.648 -36 -21.828 1 89.94 126 ASN A O 1
ATOM 1026 N N . ASP A 1 127 ? 9.664 -34.312 -20.672 1 92.62 127 ASP A N 1
ATOM 1027 C CA . ASP A 1 127 ? 8.836 -35.156 -19.812 1 92.62 127 ASP A CA 1
ATOM 1028 C C . ASP A 1 127 ? 9.695 -35.969 -18.844 1 92.62 127 ASP A C 1
ATOM 1030 O O . ASP A 1 127 ? 9.258 -37 -18.328 1 92.62 127 ASP A O 1
ATOM 1034 N N . GLN A 1 128 ? 10.914 -35.531 -18.688 1 94.06 128 GLN A N 1
ATOM 1035 C CA . GLN A 1 128 ? 11.781 -36.188 -17.719 1 94.06 128 GLN A CA 1
ATOM 1036 C C . GLN A 1 128 ? 11.656 -35.562 -16.328 1 94.06 128 GLN A C 1
ATOM 1038 O O . GLN A 1 128 ? 11.625 -34.344 -16.203 1 94.06 128 GLN A O 1
ATOM 1043 N N . VAL A 1 129 ? 11.602 -36.438 -15.383 1 93.75 129 VAL A N 1
ATOM 1044 C CA . VAL A 1 129 ? 11.492 -35.969 -14.008 1 93.75 129 VAL A CA 1
ATOM 1045 C C . VAL A 1 129 ? 12.789 -35.25 -13.602 1 93.75 129 VAL A C 1
ATOM 1047 O O . VAL A 1 129 ? 13.883 -35.781 -13.852 1 93.75 129 VAL A O 1
ATOM 1050 N N . VAL A 1 130 ? 12.664 -34.125 -13.008 1 90.44 130 VAL A N 1
ATOM 1051 C CA . VAL A 1 130 ? 13.82 -33.344 -12.562 1 90.44 130 VAL A CA 1
ATOM 1052 C C . VAL A 1 130 ? 13.656 -33 -11.086 1 90.44 130 VAL A C 1
ATOM 1054 O O . VAL A 1 130 ? 12.539 -32.906 -10.578 1 90.44 130 VAL A O 1
ATOM 1057 N N . ASP A 1 131 ? 14.812 -32.812 -10.469 1 84.19 131 ASP A N 1
ATOM 1058 C CA . ASP A 1 131 ? 14.781 -32.344 -9.078 1 84.19 131 ASP A CA 1
ATOM 1059 C C . ASP A 1 131 ? 14.422 -30.875 -9 1 84.19 131 ASP A C 1
ATOM 1061 O O . ASP A 1 131 ? 14.891 -30.062 -9.812 1 84.19 131 ASP A O 1
ATOM 1065 N N . SER A 1 132 ? 13.5 -30.594 -8.047 1 83.94 132 SER A N 1
ATOM 1066 C CA . SER A 1 132 ? 13.094 -29.203 -7.887 1 83.94 132 SER A CA 1
ATOM 1067 C C . SER A 1 132 ? 12.68 -28.906 -6.449 1 83.94 132 SER A C 1
ATOM 1069 O O . SER A 1 132 ? 12.102 -29.766 -5.777 1 83.94 132 SER A O 1
ATOM 1071 N N . ASP A 1 133 ? 12.969 -27.672 -6.012 1 80.94 133 ASP A N 1
ATOM 1072 C CA . ASP A 1 133 ? 12.555 -27.234 -4.684 1 80.94 133 ASP A CA 1
ATOM 1073 C C . ASP A 1 133 ? 11.039 -27.141 -4.578 1 80.94 133 ASP A C 1
ATOM 1075 O O . ASP A 1 133 ? 10.484 -27.172 -3.479 1 80.94 133 ASP A O 1
ATOM 1079 N N . LEU A 1 134 ? 10.391 -27.109 -5.625 1 80.94 134 LEU A N 1
ATOM 1080 C CA . LEU A 1 134 ? 8.938 -27.016 -5.645 1 80.94 134 LEU A CA 1
ATOM 1081 C C . LEU A 1 134 ? 8.305 -28.281 -5.09 1 80.94 134 LEU A C 1
ATOM 1083 O O . LEU A 1 134 ? 7.211 -28.234 -4.52 1 80.94 134 LEU A O 1
ATOM 1087 N N . GLU A 1 135 ? 8.977 -29.344 -5.301 1 84.25 135 GLU A N 1
ATOM 1088 C CA . GLU A 1 135 ? 8.445 -30.594 -4.766 1 84.25 135 GLU A CA 1
ATOM 1089 C C . GLU A 1 135 ? 8.344 -30.547 -3.242 1 84.25 135 GLU A C 1
ATOM 1091 O O . GLU A 1 135 ? 7.371 -31.031 -2.666 1 84.25 135 GLU A O 1
ATOM 1096 N N . LYS A 1 136 ? 9.297 -29.938 -2.73 1 83 136 LYS A N 1
ATOM 1097 C CA . LYS A 1 136 ? 9.297 -29.797 -1.277 1 83 136 LYS A CA 1
ATOM 1098 C C . LYS A 1 136 ? 8.18 -28.859 -0.818 1 83 136 LYS A C 1
ATOM 1100 O O . LYS A 1 136 ? 7.559 -29.094 0.22 1 83 136 LYS A O 1
ATOM 1105 N N . LEU A 1 137 ? 7.91 -27.922 -1.617 1 84.12 137 LEU A N 1
ATOM 1106 C CA . LEU A 1 137 ? 6.871 -26.953 -1.302 1 84.12 137 LEU A CA 1
ATOM 1107 C C . LEU A 1 137 ? 5.5 -27.625 -1.247 1 84.12 137 LEU A C 1
ATOM 1109 O O . LEU A 1 137 ? 4.676 -27.281 -0.39 1 84.12 137 LEU A O 1
ATOM 1113 N N . TYR A 1 138 ? 5.344 -28.594 -2.088 1 85.88 138 TYR A N 1
ATOM 1114 C CA . TYR A 1 138 ? 4.023 -29.203 -2.242 1 85.88 138 TYR A CA 1
ATOM 1115 C C . TYR A 1 138 ? 3.912 -30.484 -1.429 1 85.88 138 TYR A C 1
ATOM 1117 O O . TYR A 1 138 ? 2.893 -31.172 -1.487 1 85.88 138 TYR A O 1
ATOM 1125 N N . ALA A 1 139 ? 4.91 -30.781 -0.678 1 86.62 139 ALA A N 1
ATOM 1126 C CA . ALA A 1 139 ? 4.93 -32 0.094 1 86.62 139 ALA A CA 1
ATOM 1127 C C . ALA A 1 139 ? 4.461 -31.781 1.526 1 86.62 139 ALA A C 1
ATOM 1129 O O . ALA A 1 139 ? 5.07 -32.281 2.477 1 86.62 139 ALA A O 1
ATOM 1130 N N . VAL A 1 140 ? 3.381 -31.047 1.554 1 87.94 140 VAL A N 1
ATOM 1131 C CA . VAL A 1 140 ? 2.816 -30.781 2.873 1 87.94 140 VAL A CA 1
ATOM 1132 C C . VAL A 1 140 ? 1.862 -31.906 3.264 1 87.94 140 VAL A C 1
ATOM 1134 O O . VAL A 1 140 ? 1.392 -32.656 2.402 1 87.94 140 VAL A O 1
ATOM 1137 N N . ASP A 1 141 ? 1.609 -32.094 4.555 1 85.62 141 ASP A N 1
ATOM 1138 C CA . ASP A 1 141 ? 0.73 -33.156 5.027 1 85.62 141 ASP A CA 1
ATOM 1139 C C . ASP A 1 141 ? -0.171 -32.656 6.156 1 85.62 141 ASP A C 1
ATOM 1141 O O . ASP A 1 141 ? -0.385 -33.375 7.141 1 85.62 141 ASP A O 1
ATOM 1145 N N . TYR A 1 142 ? -0.735 -31.594 5.934 1 88 142 TYR A N 1
ATOM 1146 C CA . TYR A 1 142 ? -1.595 -31.031 6.977 1 88 142 TYR A CA 1
ATOM 1147 C C . TYR A 1 142 ? -2.938 -31.75 7.012 1 88 142 TYR A C 1
ATOM 1149 O O . TYR A 1 142 ? -3.441 -32.188 5.973 1 88 142 TYR A O 1
ATOM 1157 N N . GLU A 1 143 ? -3.502 -31.859 8.148 1 83.56 143 GLU A N 1
ATOM 1158 C CA . GLU A 1 143 ? -4.809 -32.5 8.312 1 83.56 143 GLU A CA 1
ATOM 1159 C C . GLU A 1 143 ? -5.844 -31.5 8.836 1 83.56 143 GLU A C 1
ATOM 1161 O O . GLU A 1 143 ? -7.016 -31.562 8.453 1 83.56 143 GLU A O 1
ATOM 1166 N N . ARG A 1 144 ? -5.398 -30.672 9.656 1 90.88 144 ARG A N 1
ATOM 1167 C CA . ARG A 1 144 ? -6.328 -29.797 10.352 1 90.88 144 ARG A CA 1
ATOM 1168 C C . ARG A 1 144 ? -6.48 -28.469 9.609 1 90.88 144 ARG A C 1
ATOM 1170 O O . ARG A 1 144 ? -5.504 -27.938 9.07 1 90.88 144 ARG A O 1
ATOM 1177 N N . GLN A 1 145 ? -7.609 -27.922 9.664 1 94.75 145 GLN A N 1
ATOM 1178 C CA . GLN A 1 145 ? -7.969 -26.656 9.039 1 94.75 145 GLN A CA 1
ATOM 1179 C C . GLN A 1 145 ? -7.035 -25.531 9.492 1 94.75 145 GLN A C 1
ATOM 1181 O O . GLN A 1 145 ? -6.574 -24.734 8.672 1 94.75 145 GLN A O 1
ATOM 1186 N N . GLU A 1 146 ? -6.754 -25.484 10.766 1 95.81 146 GLU A N 1
ATOM 1187 C CA . GLU A 1 146 ? -5.957 -24.406 11.336 1 95.81 146 GLU A CA 1
ATOM 1188 C C . GLU A 1 146 ? -4.52 -24.453 10.82 1 95.81 146 GLU A C 1
ATOM 1190 O O . GLU A 1 146 ? -3.871 -23.406 10.695 1 95.81 146 GLU A O 1
ATOM 1195 N N . GLU A 1 147 ? -4.074 -25.609 10.523 1 95.5 147 GLU A N 1
ATOM 1196 C CA . GLU A 1 147 ? -2.723 -25.75 9.992 1 95.5 147 GLU A CA 1
ATOM 1197 C C . GLU A 1 147 ? -2.613 -25.109 8.609 1 95.5 147 GLU A C 1
ATOM 1199 O O . GLU A 1 147 ? -1.615 -24.453 8.297 1 95.5 147 GLU A O 1
ATOM 1204 N N . TRP A 1 148 ? -3.627 -25.25 7.848 1 95.88 148 TRP A N 1
ATOM 1205 C CA . TRP A 1 148 ? -3.658 -24.656 6.516 1 95.88 148 TRP A CA 1
ATOM 1206 C C . TRP A 1 148 ? -3.666 -23.141 6.602 1 95.88 148 TRP A C 1
ATOM 1208 O O . TRP A 1 148 ? -2.85 -22.469 5.965 1 95.88 148 TRP A O 1
ATOM 1218 N N . LEU A 1 149 ? -4.57 -22.672 7.383 1 97.56 149 LEU A N 1
ATOM 1219 C CA . LEU A 1 149 ? -4.734 -21.219 7.496 1 97.56 149 LEU A CA 1
ATOM 1220 C C . LEU A 1 149 ? -3.48 -20.578 8.07 1 97.56 149 LEU A C 1
ATOM 1222 O O . LEU A 1 149 ? -3.072 -19.5 7.621 1 97.56 149 LEU A O 1
ATOM 1226 N N . GLU A 1 150 ? -2.867 -21.219 9.047 1 96.38 150 GLU A N 1
ATOM 1227 C CA . GLU A 1 150 ? -1.613 -20.734 9.617 1 96.38 150 GLU A CA 1
ATOM 1228 C C . GLU A 1 150 ? -0.52 -20.656 8.555 1 96.38 150 GLU A C 1
ATOM 1230 O O . GLU A 1 150 ? 0.166 -19.641 8.43 1 96.38 150 GLU A O 1
ATOM 1235 N N . THR A 1 151 ? -0.407 -21.688 7.82 1 95.19 151 THR A N 1
ATOM 1236 C CA . THR A 1 151 ? 0.618 -21.766 6.785 1 95.19 151 THR A CA 1
ATOM 1237 C C . THR A 1 151 ? 0.346 -20.75 5.684 1 95.19 151 THR A C 1
ATOM 1239 O O . THR A 1 151 ? 1.261 -20.062 5.23 1 95.19 151 THR A O 1
ATOM 1242 N N . PHE A 1 152 ? -0.88 -20.656 5.242 1 96.38 152 PHE A N 1
ATOM 1243 C CA . PHE A 1 152 ? -1.25 -19.719 4.203 1 96.38 152 PHE A CA 1
ATOM 1244 C C . PHE A 1 152 ? -0.949 -18.281 4.641 1 96.38 152 PHE A C 1
ATOM 1246 O O . PHE A 1 152 ? -0.505 -17.469 3.836 1 96.38 152 PHE A O 1
ATOM 1253 N N . PHE A 1 153 ? -1.12 -17.969 5.875 1 96.31 153 PHE A N 1
ATOM 1254 C CA . PHE A 1 153 ? -0.947 -16.609 6.383 1 96.31 153 PHE A CA 1
ATOM 1255 C C . PHE A 1 153 ? 0.531 -16.266 6.504 1 96.31 153 PHE A C 1
ATOM 1257 O O . PHE A 1 153 ? 0.955 -15.188 6.098 1 96.31 153 PHE A O 1
ATOM 1264 N N . PHE A 1 154 ? 1.34 -17.172 7.016 1 93.81 154 PHE A N 1
ATOM 1265 C CA . PHE A 1 154 ? 2.709 -16.828 7.375 1 93.81 154 PHE A CA 1
ATOM 1266 C C . PHE A 1 154 ? 3.676 -17.203 6.258 1 93.81 154 PHE A C 1
ATOM 1268 O O . PHE A 1 154 ? 4.727 -16.578 6.102 1 93.81 154 PHE A O 1
ATOM 1275 N N . LEU A 1 155 ? 3.299 -18.188 5.449 1 90.81 155 LEU A N 1
ATOM 1276 C CA . LEU A 1 155 ? 4.266 -18.672 4.473 1 90.81 155 LEU A CA 1
ATOM 1277 C C . LEU A 1 155 ? 3.75 -18.469 3.051 1 90.81 155 LEU A C 1
ATOM 1279 O O . LEU A 1 155 ? 4.496 -18.031 2.168 1 90.81 155 LEU A O 1
ATOM 1283 N N . GLY A 1 156 ? 2.482 -18.797 2.805 1 93.31 156 GLY A N 1
ATOM 1284 C CA . GLY A 1 156 ? 1.941 -18.609 1.469 1 93.31 156 GLY A CA 1
ATOM 1285 C C . GLY A 1 156 ? 1.399 -19.891 0.859 1 93.31 156 GLY A C 1
ATOM 1286 O O . GLY A 1 156 ? 1.01 -20.812 1.58 1 93.31 156 GLY A O 1
ATOM 1287 N N . ASN A 1 157 ? 1.33 -19.844 -0.413 1 93.38 157 ASN A N 1
ATOM 1288 C CA . ASN A 1 157 ? 0.724 -20.953 -1.126 1 93.38 157 ASN A CA 1
ATOM 1289 C C . ASN A 1 157 ? 1.644 -22.172 -1.143 1 93.38 157 ASN A C 1
ATOM 1291 O O . ASN A 1 157 ? 2.852 -22.047 -1.345 1 93.38 157 ASN A O 1
ATOM 1295 N N . CYS A 1 158 ? 1.067 -23.344 -0.923 1 93.44 158 CYS A N 1
ATOM 1296 C CA . CYS A 1 158 ? 1.851 -24.578 -0.962 1 93.44 158 CYS A CA 1
ATOM 1297 C C . CYS A 1 158 ? 1.069 -25.703 -1.638 1 93.44 158 CYS A C 1
ATOM 1299 O O . CYS A 1 158 ? 1.283 -26.875 -1.341 1 93.44 158 CYS A O 1
ATOM 1301 N N . LEU A 1 159 ? 0.12 -25.312 -2.455 1 95.12 159 LEU A N 1
ATOM 1302 C CA . LEU A 1 159 ? -0.721 -26.297 -3.139 1 95.12 159 LEU A CA 1
ATOM 1303 C C . LEU A 1 159 ? -0.739 -26.031 -4.641 1 95.12 159 LEU A C 1
ATOM 1305 O O . LEU A 1 159 ? -0.872 -24.891 -5.078 1 95.12 159 LEU A O 1
ATOM 1309 N N . PRO A 1 160 ? -0.594 -27.016 -5.371 1 93.31 160 PRO A N 1
ATOM 1310 C CA . PRO A 1 160 ? -0.663 -26.859 -6.824 1 93.31 160 PRO A CA 1
ATOM 1311 C C . PRO A 1 160 ? -2.08 -27.016 -7.371 1 93.31 160 PRO A C 1
ATOM 1313 O O . PRO A 1 160 ? -2.771 -27.984 -7.031 1 93.31 160 PRO A O 1
ATOM 1316 N N . MET A 1 161 ? -2.445 -26.203 -8.195 1 94.94 161 MET A N 1
ATOM 1317 C CA . MET A 1 161 ? -3.805 -26.203 -8.727 1 94.94 161 MET A CA 1
ATOM 1318 C C . MET A 1 161 ? -4.066 -27.469 -9.539 1 94.94 161 MET A C 1
ATOM 1320 O O . MET A 1 161 ? -5.156 -28.047 -9.469 1 94.94 161 MET A O 1
ATOM 1324 N N . THR A 1 162 ? -3.119 -27.969 -10.242 1 96.25 162 THR A N 1
ATOM 1325 C CA . THR A 1 162 ? -3.295 -29.078 -11.18 1 96.25 162 THR A CA 1
ATOM 1326 C C . THR A 1 162 ? -3.561 -30.375 -10.43 1 96.25 162 THR A C 1
ATOM 1328 O O . THR A 1 162 ? -4.012 -31.359 -11.023 1 96.25 162 THR A O 1
ATOM 1331 N N . SER A 1 163 ? -3.377 -30.453 -9.156 1 96.94 163 SER A N 1
ATOM 1332 C CA . SER A 1 163 ? -3.564 -31.688 -8.406 1 96.94 163 SER A CA 1
ATOM 1333 C C . SER A 1 163 ? -4.934 -31.734 -7.738 1 96.94 163 SER A C 1
ATOM 1335 O O . SER A 1 163 ? -5.297 -32.75 -7.117 1 96.94 163 SER A O 1
ATOM 1337 N N . VAL A 1 164 ? -5.75 -30.781 -7.918 1 98.44 164 VAL A N 1
ATOM 1338 C CA . VAL A 1 164 ? -6.941 -30.594 -7.098 1 98.44 164 VAL A CA 1
ATOM 1339 C C . VAL A 1 164 ? -8.031 -31.562 -7.543 1 98.44 164 VAL A C 1
ATOM 1341 O O . VAL A 1 164 ? -8.211 -31.797 -8.742 1 98.44 164 VAL A O 1
ATOM 1344 N N . LEU A 1 165 ? -8.734 -32.156 -6.668 1 98.75 165 LEU A N 1
ATOM 1345 C CA . LEU A 1 165 ? -10.078 -32.719 -6.793 1 98.75 165 LEU A CA 1
ATOM 1346 C C . LEU A 1 165 ? -10.977 -32.25 -5.656 1 98.75 165 LEU A C 1
ATOM 1348 O O . LEU A 1 165 ? -10.594 -32.312 -4.488 1 98.75 165 LEU A O 1
ATOM 1352 N N . MET A 1 166 ? -12.133 -31.719 -6.008 1 98.56 166 MET A N 1
ATOM 1353 C CA . MET A 1 166 ? -13.062 -31.25 -4.98 1 98.56 166 MET A CA 1
ATOM 1354 C C . MET A 1 166 ? -14.5 -31.578 -5.355 1 98.56 166 MET A C 1
ATOM 1356 O O . MET A 1 166 ? -14.789 -31.922 -6.508 1 98.56 166 MET A O 1
ATOM 1360 N N . THR A 1 167 ? -15.375 -31.531 -4.387 1 98.44 167 THR A N 1
ATOM 1361 C CA . THR A 1 167 ? -16.797 -31.672 -4.707 1 98.44 167 THR A CA 1
ATOM 1362 C C . THR A 1 167 ? -17.297 -30.438 -5.453 1 98.44 167 THR A C 1
ATOM 1364 O O . THR A 1 167 ? -16.875 -29.312 -5.156 1 98.44 167 THR A O 1
ATOM 1367 N N . THR A 1 168 ? -18.156 -30.688 -6.383 1 98.38 168 THR A N 1
ATOM 1368 C CA . THR A 1 168 ? -18.719 -29.578 -7.121 1 98.38 168 THR A CA 1
ATOM 1369 C C . THR A 1 168 ? -19.531 -28.672 -6.195 1 98.38 168 THR A C 1
ATOM 1371 O O . THR A 1 168 ? -19.609 -27.453 -6.406 1 98.38 168 THR A O 1
ATOM 1374 N N . LYS A 1 169 ? -20.016 -29.172 -5.141 1 97.5 169 LYS A N 1
ATOM 1375 C CA . LYS A 1 169 ? -20.766 -28.391 -4.156 1 97.5 169 LYS A CA 1
ATOM 1376 C C . LYS A 1 169 ? -19.906 -27.266 -3.578 1 97.5 169 LYS A C 1
ATOM 1378 O O . LYS A 1 169 ? -20.359 -26.125 -3.49 1 97.5 169 LYS A O 1
ATOM 1383 N N . ILE A 1 170 ? -18.672 -27.562 -3.215 1 97.44 170 ILE A N 1
ATOM 1384 C CA . ILE A 1 170 ? -17.812 -26.531 -2.633 1 97.44 170 ILE A CA 1
ATOM 1385 C C . ILE A 1 170 ? -17.391 -25.547 -3.717 1 97.44 170 ILE A C 1
ATOM 1387 O O . ILE A 1 170 ? -17.219 -24.359 -3.447 1 97.44 170 ILE A O 1
ATOM 1391 N N . MET A 1 171 ? -17.203 -26.031 -4.898 1 98.06 171 MET A N 1
ATOM 1392 C CA . MET A 1 171 ? -16.891 -25.156 -6.02 1 98.06 171 MET A CA 1
ATOM 1393 C C . MET A 1 171 ? -17.969 -24.078 -6.176 1 98.06 171 MET A C 1
ATOM 1395 O O . MET A 1 171 ? -17.656 -22.891 -6.301 1 98.06 171 MET A O 1
ATOM 1399 N N . VAL A 1 172 ? -19.203 -24.516 -6.094 1 97.69 172 VAL A N 1
ATOM 1400 C CA . VAL A 1 172 ? -20.344 -23.609 -6.246 1 97.69 172 VAL A CA 1
ATOM 1401 C C . VAL A 1 172 ? -20.438 -22.688 -5.039 1 97.69 172 VAL A C 1
ATOM 1403 O O . VAL A 1 172 ? -20.672 -21.484 -5.188 1 97.69 172 VAL A O 1
ATOM 1406 N N . GLU A 1 173 ? -20.219 -23.203 -3.928 1 97.25 173 GLU A N 1
ATOM 1407 C CA . GLU A 1 173 ? -20.297 -22.438 -2.684 1 97.25 173 GLU A CA 1
ATOM 1408 C C . GLU A 1 173 ? -19.266 -21.312 -2.658 1 97.25 173 GLU A C 1
ATOM 1410 O O . GLU A 1 173 ? -19.562 -20.203 -2.236 1 97.25 173 GLU A O 1
ATOM 1415 N N . ILE A 1 174 ? -18.078 -21.562 -3.086 1 96.75 174 ILE A N 1
ATOM 1416 C CA . ILE A 1 174 ? -16.953 -20.641 -3.002 1 96.75 174 ILE A CA 1
ATOM 1417 C C . ILE A 1 174 ? -17.078 -19.594 -4.109 1 96.75 174 ILE A C 1
ATOM 1419 O O . ILE A 1 174 ? -16.703 -18.422 -3.916 1 96.75 174 ILE A O 1
ATOM 1423 N N . GLY A 1 175 ? -17.531 -20.016 -5.23 1 96.62 175 GLY A N 1
ATOM 1424 C CA . GLY A 1 175 ? -17.734 -19.078 -6.324 1 96.62 175 GLY A CA 1
ATOM 1425 C C . GLY A 1 175 ? -16.547 -19 -7.266 1 96.62 175 GLY A C 1
ATOM 1426 O O . GLY A 1 175 ? -15.711 -19.906 -7.293 1 96.62 175 GLY A O 1
ATOM 1427 N N . ASP A 1 176 ? -16.406 -17.953 -8.023 1 96.5 176 ASP A N 1
ATOM 1428 C CA . ASP A 1 176 ? -15.477 -17.828 -9.141 1 96.5 176 ASP A CA 1
ATOM 1429 C C . ASP A 1 176 ? -14.078 -17.453 -8.656 1 96.5 176 ASP A C 1
ATOM 1431 O O . ASP A 1 176 ? -13.914 -16.969 -7.539 1 96.5 176 ASP A O 1
ATOM 1435 N N . PHE A 1 177 ? -13.117 -17.766 -9.516 1 97.19 177 PHE A N 1
ATOM 1436 C CA . PHE A 1 177 ? -11.789 -17.203 -9.312 1 97.19 177 PHE A CA 1
ATOM 1437 C C . PHE A 1 177 ? -11.812 -15.688 -9.484 1 97.19 177 PHE A C 1
ATOM 1439 O O . PHE A 1 177 ? -12.562 -15.164 -10.312 1 97.19 177 PHE A O 1
ATOM 1446 N N . ASN A 1 178 ? -11.039 -15.016 -8.711 1 96.56 178 ASN A N 1
ATOM 1447 C CA . ASN A 1 178 ? -10.898 -13.57 -8.859 1 96.56 178 ASN A CA 1
ATOM 1448 C C . ASN A 1 178 ? -10.055 -13.211 -10.078 1 96.56 178 ASN A C 1
ATOM 1450 O O . ASN A 1 178 ? -8.844 -13.445 -10.094 1 96.56 178 ASN A O 1
ATOM 1454 N N . ILE A 1 179 ? -10.633 -12.602 -11.008 1 95.88 179 ILE A N 1
ATOM 1455 C CA . ILE A 1 179 ? -9.984 -12.375 -12.289 1 95.88 179 ILE A CA 1
ATOM 1456 C C . ILE A 1 179 ? -8.883 -11.328 -12.141 1 95.88 179 ILE A C 1
ATOM 1458 O O . ILE A 1 179 ? -8.055 -11.156 -13.039 1 95.88 179 ILE A O 1
ATOM 1462 N N . ALA A 1 180 ? -8.844 -10.672 -11.016 1 96 180 ALA A N 1
ATOM 1463 C CA . ALA A 1 180 ? -7.844 -9.625 -10.805 1 96 180 ALA A CA 1
ATOM 1464 C C . ALA A 1 180 ? -6.484 -10.227 -10.445 1 96 180 ALA A C 1
ATOM 1466 O O . ALA A 1 180 ? -5.469 -9.523 -10.461 1 96 180 ALA A O 1
ATOM 1467 N N . TYR A 1 181 ? -6.449 -11.477 -10.156 1 96.44 181 TYR A N 1
ATOM 1468 C CA . TYR A 1 181 ? -5.199 -12.133 -9.781 1 96.44 181 TYR A CA 1
ATOM 1469 C C . TYR A 1 181 ? -4.656 -12.969 -10.938 1 96.44 181 TYR A C 1
ATOM 1471 O O . TYR A 1 181 ? -5.363 -13.82 -11.477 1 96.44 181 TYR A O 1
ATOM 1479 N N . ARG A 1 182 ? -3.459 -12.711 -11.234 1 94.75 182 ARG A N 1
ATOM 1480 C CA . ARG A 1 182 ? -2.803 -13.477 -12.289 1 94.75 182 ARG A CA 1
ATOM 1481 C C . ARG A 1 182 ? -1.948 -14.602 -11.703 1 94.75 182 ARG A C 1
ATOM 1483 O O . ARG A 1 182 ? -1.967 -15.727 -12.203 1 94.75 182 ARG A O 1
ATOM 1490 N N . GLN A 1 183 ? -1.259 -14.281 -10.633 1 94.06 183 GLN A N 1
ATOM 1491 C CA . GLN A 1 183 ? -0.262 -15.195 -10.086 1 94.06 183 GLN A CA 1
ATOM 1492 C C . GLN A 1 183 ? -0.857 -16.062 -8.977 1 94.06 183 GLN A C 1
ATOM 1494 O O . GLN A 1 183 ? -0.545 -17.25 -8.875 1 94.06 183 GLN A O 1
ATOM 1499 N N . LEU A 1 184 ? -1.719 -15.43 -8.172 1 96.06 184 LEU A N 1
ATOM 1500 C CA . LEU A 1 184 ? -2.135 -16.094 -6.941 1 96.06 184 LEU A CA 1
ATOM 1501 C C . LEU A 1 184 ? -3.635 -16.359 -6.953 1 96.06 184 LEU A C 1
ATOM 1503 O O . LEU A 1 184 ? -4.289 -16.312 -5.91 1 96.06 184 LEU A O 1
ATOM 1507 N N . HIS A 1 185 ? -4.16 -16.516 -8.148 1 96.31 185 HIS A N 1
ATOM 1508 C CA . HIS A 1 185 ? -5.594 -16.766 -8.281 1 96.31 185 HIS A CA 1
ATOM 1509 C C . HIS A 1 185 ? -6.008 -18.031 -7.543 1 96.31 185 HIS A C 1
ATOM 1511 O O . HIS A 1 185 ? -7.055 -18.062 -6.895 1 96.31 185 HIS A O 1
ATOM 1517 N N . ASP A 1 186 ? -5.184 -19.047 -7.621 1 97.06 186 ASP A N 1
ATOM 1518 C CA . ASP A 1 186 ? -5.492 -20.297 -6.93 1 97.06 186 ASP A CA 1
ATOM 1519 C C . ASP A 1 186 ? -5.309 -20.141 -5.422 1 97.06 186 ASP A C 1
ATOM 1521 O O . ASP A 1 186 ? -6.129 -20.625 -4.637 1 97.06 186 ASP A O 1
ATOM 1525 N N . PHE A 1 187 ? -4.281 -19.406 -4.996 1 97.31 187 PHE A N 1
ATOM 1526 C CA . PHE A 1 187 ? -4.023 -19.172 -3.578 1 97.31 187 PHE A CA 1
ATOM 1527 C C . PHE A 1 187 ? -5.223 -18.516 -2.908 1 97.31 187 PHE A C 1
ATOM 1529 O O . PHE A 1 187 ? -5.66 -18.938 -1.84 1 97.31 187 PHE A O 1
ATOM 1536 N N . ASP A 1 188 ? -5.699 -17.484 -3.545 1 98.12 188 ASP A N 1
ATOM 1537 C CA . ASP A 1 188 ? -6.914 -16.812 -3.082 1 98.12 188 ASP A CA 1
ATOM 1538 C C . ASP A 1 188 ? -8.062 -17.812 -2.924 1 98.12 188 ASP A C 1
ATOM 1540 O O . ASP A 1 188 ? -8.781 -17.781 -1.923 1 98.12 188 ASP A O 1
ATOM 1544 N N . TYR A 1 189 ? -8.242 -18.641 -3.893 1 98.25 189 TYR A N 1
ATOM 1545 C CA . TYR A 1 189 ? -9.328 -19.609 -3.91 1 98.25 189 T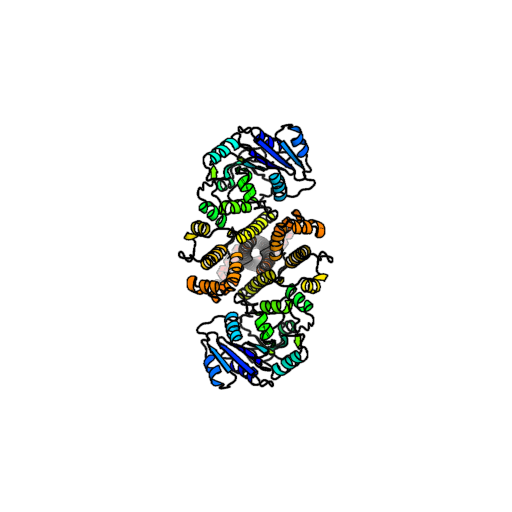YR A CA 1
ATOM 1546 C C . TYR A 1 189 ? -9.18 -20.609 -2.771 1 98.25 189 TYR A C 1
ATOM 1548 O O . TYR A 1 189 ? -10.164 -20.953 -2.104 1 98.25 189 TYR A O 1
ATOM 1556 N N . TRP A 1 190 ? -7.914 -21.125 -2.521 1 98 190 TRP A N 1
ATOM 1557 C CA . TRP A 1 190 ? -7.648 -22.078 -1.448 1 98 190 TRP A CA 1
ATOM 1558 C C . TRP A 1 190 ? -7.922 -21.453 -0.085 1 98 190 TRP A C 1
ATOM 1560 O O . TRP A 1 190 ? -8.469 -22.109 0.808 1 98 190 TRP A O 1
ATOM 1570 N N . ILE A 1 191 ? -7.566 -20.203 0.085 1 98.12 191 ILE A N 1
ATOM 1571 C CA . ILE A 1 191 ? -7.789 -19.516 1.353 1 98.12 191 ILE A CA 1
ATOM 1572 C C . ILE A 1 191 ? -9.289 -19.453 1.647 1 98.12 191 ILE A C 1
ATOM 1574 O O . ILE A 1 191 ? -9.719 -19.719 2.773 1 98.12 191 ILE A O 1
ATOM 1578 N N . ARG A 1 192 ? -10.055 -19.156 0.633 1 97.69 192 ARG A N 1
ATOM 1579 C CA . ARG A 1 192 ? -11.508 -19.078 0.803 1 97.69 192 ARG A CA 1
ATOM 1580 C C . ARG A 1 192 ? -12.078 -20.438 1.228 1 97.69 192 ARG A C 1
ATOM 1582 O O . ARG A 1 192 ? -12.984 -20.5 2.055 1 97.69 192 ARG A O 1
ATOM 1589 N N . ILE A 1 193 ? -11.508 -21.469 0.743 1 97.38 193 ILE A N 1
ATOM 1590 C CA . ILE A 1 193 ? -11.969 -22.812 1.095 1 97.38 193 ILE A CA 1
ATOM 1591 C C . ILE A 1 193 ? -11.492 -23.172 2.502 1 97.38 193 ILE A C 1
ATOM 1593 O O . ILE A 1 193 ? -12.266 -23.672 3.316 1 97.38 193 ILE A O 1
ATOM 1597 N N . ALA A 1 194 ? -10.227 -22.875 2.814 1 97.12 194 ALA A N 1
ATOM 1598 C CA . ALA A 1 194 ? -9.609 -23.25 4.086 1 97.12 194 ALA A CA 1
ATOM 1599 C C . ALA A 1 194 ? -10.328 -22.578 5.258 1 97.12 194 ALA A C 1
ATOM 1601 O O . ALA A 1 194 ? -10.297 -23.094 6.383 1 97.12 194 ALA A O 1
ATOM 1602 N N . LYS A 1 195 ? -10.945 -21.469 5.004 1 96.94 195 LYS A N 1
ATOM 1603 C CA . LYS A 1 195 ? -11.672 -20.75 6.059 1 96.94 195 LYS A CA 1
ATOM 1604 C C . LYS A 1 195 ? -12.938 -21.516 6.453 1 96.94 195 LYS A C 1
ATOM 1606 O O . LYS A 1 195 ? -13.5 -21.281 7.527 1 96.94 195 LYS A O 1
ATOM 1611 N N . ARG A 1 196 ? -13.359 -22.469 5.625 1 94.69 196 ARG A N 1
ATOM 1612 C CA . ARG A 1 196 ? -14.648 -23.125 5.852 1 94.69 196 ARG A CA 1
ATOM 1613 C C . ARG A 1 196 ? -14.469 -24.625 6.074 1 94.69 196 ARG A C 1
ATOM 1615 O O . ARG A 1 196 ? -15.25 -25.25 6.789 1 94.69 196 ARG A O 1
ATOM 1622 N N . TYR A 1 197 ? -13.438 -25.188 5.406 1 94.25 197 TYR A N 1
ATOM 1623 C CA . TYR A 1 197 ? -13.289 -26.641 5.422 1 94.25 197 TYR A CA 1
ATOM 1624 C C . TYR A 1 197 ? -11.82 -27.031 5.562 1 94.25 197 TYR A C 1
ATOM 1626 O O . TYR A 1 197 ? -10.93 -26.328 5.078 1 94.25 197 TYR A O 1
ATOM 1634 N N . PRO A 1 198 ? -11.586 -28.203 6.223 1 94.94 198 PRO A N 1
ATOM 1635 C CA . PRO A 1 198 ? -10.234 -28.766 6.113 1 94.94 198 PRO A CA 1
ATOM 1636 C C . PRO A 1 198 ? -9.938 -29.312 4.719 1 94.94 198 PRO A C 1
ATOM 1638 O O . PRO A 1 198 ? -10.852 -29.703 3.992 1 94.94 198 PRO A O 1
ATOM 1641 N N . MET A 1 199 ? -8.734 -29.297 4.352 1 96.38 199 MET A N 1
ATOM 1642 C CA . MET A 1 199 ? -8.273 -29.812 3.062 1 96.38 199 MET A CA 1
ATOM 1643 C C . MET A 1 199 ? -7.32 -30.984 3.256 1 96.38 199 MET A C 1
ATOM 1645 O O . MET A 1 199 ? -6.688 -31.109 4.305 1 96.38 199 MET A O 1
ATOM 1649 N N . ALA A 1 200 ? -7.23 -31.859 2.283 1 95.75 200 ALA A N 1
ATOM 1650 C CA . ALA A 1 200 ? -6.371 -33.031 2.402 1 95.75 200 ALA A CA 1
ATOM 1651 C C . ALA A 1 200 ? -5.324 -33.062 1.29 1 95.75 200 ALA A C 1
ATOM 1653 O O . ALA A 1 200 ? -5.578 -32.562 0.181 1 95.75 200 ALA A O 1
ATOM 1654 N N . VAL A 1 201 ? -4.227 -33.625 1.644 1 96.19 201 VAL A N 1
ATOM 1655 C CA . VAL A 1 201 ? -3.189 -33.906 0.658 1 96.19 201 VAL A CA 1
ATOM 1656 C C . VAL A 1 201 ? -2.83 -35.375 0.713 1 96.19 201 VAL A C 1
ATOM 1658 O O . VAL A 1 201 ? -2.4 -35.875 1.755 1 96.19 201 VAL A O 1
ATOM 1661 N N . ILE A 1 202 ? -3.088 -36.062 -0.329 1 96.31 202 ILE A N 1
ATOM 1662 C CA . ILE A 1 202 ? -2.682 -37.438 -0.464 1 96.31 202 ILE A CA 1
ATOM 1663 C C . ILE A 1 202 ? -1.199 -37.531 -0.821 1 96.31 202 ILE A C 1
ATOM 1665 O O . ILE A 1 202 ? -0.765 -36.938 -1.82 1 96.31 202 ILE A O 1
ATOM 1669 N N . PRO A 1 203 ? -0.351 -38.219 -0.08 1 94.75 203 PRO A N 1
ATOM 1670 C CA . PRO A 1 203 ? 1.104 -38.156 -0.225 1 94.75 203 PRO A CA 1
ATOM 1671 C C . PRO A 1 203 ? 1.614 -38.875 -1.474 1 94.75 203 PRO A C 1
ATOM 1673 O O . PRO A 1 203 ? 2.793 -38.75 -1.817 1 94.75 203 PRO A O 1
ATOM 1676 N N . GLU A 1 204 ? 0.846 -39.406 -2.23 1 95.75 204 GLU A N 1
ATOM 1677 C CA . GLU A 1 204 ? 1.271 -40.031 -3.475 1 95.75 204 GLU A CA 1
ATOM 1678 C C . GLU A 1 204 ? 1.528 -39 -4.562 1 95.75 204 GLU A C 1
ATOM 1680 O O . GLU A 1 204 ? 0.782 -38.031 -4.688 1 95.75 204 GLU A O 1
ATOM 1685 N N . LYS A 1 205 ? 2.586 -39.25 -5.305 1 96.38 205 LYS A N 1
ATOM 1686 C CA . LYS A 1 205 ? 2.865 -38.375 -6.441 1 96.38 205 LYS A CA 1
ATOM 1687 C C . LYS A 1 205 ? 2.002 -38.75 -7.645 1 96.38 205 LYS A C 1
ATOM 1689 O O . LYS A 1 205 ? 2.357 -39.625 -8.422 1 96.38 205 LYS A O 1
ATOM 1694 N N . LEU A 1 206 ? 0.905 -37.969 -7.809 1 97.88 206 LEU A N 1
ATOM 1695 C CA . LEU A 1 206 ? -0.083 -38.375 -8.797 1 97.88 206 LEU A CA 1
ATOM 1696 C C . LEU A 1 206 ? -0.169 -37.375 -9.938 1 97.88 206 LEU A C 1
ATOM 1698 O O . LEU A 1 206 ? -0.988 -37.5 -10.844 1 97.88 206 LEU A O 1
ATOM 1702 N N . VAL A 1 207 ? 0.645 -36.312 -9.922 1 97.5 207 VAL A N 1
ATOM 1703 C CA . VAL A 1 207 ? 0.665 -35.25 -10.945 1 97.5 207 VAL A CA 1
ATOM 1704 C C . VAL A 1 207 ? 2.107 -34.938 -11.344 1 97.5 207 VAL A C 1
ATOM 1706 O O . VAL A 1 207 ? 3.018 -35.031 -10.516 1 97.5 207 VAL A O 1
ATOM 1709 N N . ARG A 1 208 ? 2.336 -34.688 -12.562 1 97 208 ARG A N 1
ATOM 1710 C CA . ARG A 1 208 ? 3.609 -34.219 -13.086 1 97 208 ARG A CA 1
ATOM 1711 C C . ARG A 1 208 ? 3.477 -32.781 -13.625 1 97 208 ARG A C 1
ATOM 1713 O O . ARG A 1 208 ? 2.811 -32.562 -14.641 1 97 208 ARG A O 1
ATOM 1720 N N . ILE A 1 209 ? 4.16 -31.906 -13.016 1 95.44 209 ILE A N 1
ATOM 1721 C CA . ILE A 1 209 ? 4.102 -30.5 -13.406 1 95.44 209 ILE A CA 1
ATOM 1722 C C . ILE A 1 209 ? 5.305 -30.172 -14.281 1 95.44 209 ILE A C 1
ATOM 1724 O O . ILE A 1 209 ? 6.449 -30.453 -13.922 1 95.44 209 ILE A O 1
ATOM 1728 N N . ARG A 1 210 ? 5.035 -29.516 -15.375 1 92.75 210 ARG A N 1
ATOM 1729 C CA . ARG A 1 210 ? 6.094 -29.188 -16.328 1 92.75 210 ARG A CA 1
ATOM 1730 C C . ARG A 1 210 ? 6.734 -27.844 -15.984 1 92.75 210 ARG A C 1
ATOM 1732 O O . ARG A 1 210 ? 6.035 -26.875 -15.664 1 92.75 210 ARG A O 1
ATOM 1739 N N . ARG A 1 211 ? 8.047 -27.766 -15.977 1 87.25 211 ARG A N 1
ATOM 1740 C CA . ARG A 1 211 ? 8.812 -26.531 -15.805 1 87.25 211 ARG A CA 1
ATOM 1741 C C . ARG A 1 211 ? 9.758 -26.312 -16.984 1 87.25 211 ARG A C 1
ATOM 1743 O O . ARG A 1 211 ? 10.422 -27.234 -17.438 1 87.25 211 ARG A O 1
ATOM 1750 N N . TYR A 1 212 ? 9.656 -25.062 -17.422 1 78.75 212 TYR A N 1
ATOM 1751 C CA . TYR A 1 212 ? 10.5 -24.734 -18.562 1 78.75 212 TYR A CA 1
ATOM 1752 C C . TYR A 1 212 ? 11.766 -24.016 -18.125 1 78.75 212 TYR A C 1
ATOM 1754 O O . TYR A 1 212 ? 11.758 -23.297 -17.125 1 78.75 212 TYR A O 1
ATOM 1762 N N . GLU A 1 213 ? 12.891 -24.344 -18.688 1 65.94 213 GLU A N 1
ATOM 1763 C CA . GLU A 1 213 ? 14.133 -23.625 -18.391 1 65.94 213 GLU A CA 1
ATOM 1764 C C . GLU A 1 213 ? 14.031 -22.156 -18.75 1 65.94 213 GLU A C 1
ATOM 1766 O O . GLU A 1 213 ? 14.594 -21.297 -18.062 1 65.94 213 GLU A O 1
ATOM 1771 N N . SER A 1 214 ? 13.469 -21.875 -19.906 1 59.56 214 SER A N 1
ATOM 1772 C CA . SER A 1 214 ? 13.398 -20.5 -20.375 1 59.56 214 SER A CA 1
ATOM 1773 C C . SER A 1 214 ? 12.25 -19.734 -19.719 1 59.56 214 SER A C 1
ATOM 1775 O O . SER A 1 214 ? 11.32 -20.344 -19.188 1 59.56 214 SER A O 1
ATOM 1777 N N . GLU A 1 215 ? 12.266 -18.359 -19.516 1 53.75 215 GLU A N 1
ATOM 1778 C CA . GLU A 1 215 ? 11.516 -17.344 -18.781 1 53.75 215 GLU A CA 1
ATOM 1779 C C . GLU A 1 215 ? 10.062 -17.297 -19.234 1 53.75 215 GLU A C 1
ATOM 1781 O O . GLU A 1 215 ? 9.398 -16.266 -19.125 1 53.75 215 GLU A O 1
ATOM 1786 N N . THR A 1 216 ? 9.359 -18.328 -19.859 1 47.41 216 THR A N 1
ATOM 1787 C CA . THR A 1 216 ? 8.148 -17.953 -20.578 1 47.41 216 THR A CA 1
ATOM 1788 C C . THR A 1 216 ? 6.906 -18.219 -19.734 1 47.41 216 THR A C 1
ATOM 1790 O O . THR A 1 216 ? 5.809 -17.781 -20.078 1 47.41 216 THR A O 1
ATOM 1793 N N . ASN A 1 217 ? 6.949 -18.938 -18.703 1 53.34 217 ASN A N 1
ATOM 1794 C CA . ASN A 1 217 ? 5.68 -19.297 -18.062 1 53.34 217 ASN A CA 1
ATOM 1795 C C . ASN A 1 217 ? 5.344 -18.359 -16.922 1 53.34 217 ASN A C 1
ATOM 1797 O O . ASN A 1 217 ? 6.223 -17.672 -16.391 1 53.34 217 ASN A O 1
ATOM 1801 N N . ASN A 1 218 ? 4.02 -18.141 -16.688 1 49.69 218 ASN A N 1
ATOM 1802 C CA . ASN A 1 218 ? 3.52 -17.281 -15.617 1 49.69 218 ASN A CA 1
ATOM 1803 C C . ASN A 1 218 ? 4.258 -17.531 -14.305 1 49.69 218 ASN A C 1
ATOM 1805 O O . ASN A 1 218 ? 4.406 -16.625 -13.484 1 49.69 218 ASN A O 1
ATOM 1809 N N . SER A 1 219 ? 4.785 -18.719 -14.211 1 54.56 219 SER A N 1
ATOM 1810 C CA . SER A 1 219 ? 5.457 -19.109 -12.984 1 54.56 219 SER A CA 1
ATOM 1811 C C . SER A 1 219 ? 6.953 -18.844 -13.055 1 54.56 219 SER A C 1
ATOM 1813 O O . SER A 1 219 ? 7.672 -19.016 -12.07 1 54.56 219 SER A O 1
ATOM 1815 N N . ASN A 1 220 ? 7.266 -18.188 -14.211 1 58.31 220 ASN A N 1
ATOM 1816 C CA . ASN A 1 220 ? 8.688 -17.906 -14.352 1 58.31 220 ASN A CA 1
ATOM 1817 C C . ASN A 1 220 ? 9.117 -16.75 -13.453 1 58.31 220 ASN A C 1
ATOM 1819 O O . ASN A 1 220 ? 8.32 -15.844 -13.172 1 58.31 220 ASN A O 1
ATOM 1823 N N . ILE A 1 221 ? 10.289 -16.922 -13.109 1 66.19 221 ILE A N 1
ATOM 1824 C CA . ILE A 1 221 ? 10.859 -15.938 -12.195 1 66.19 221 ILE A CA 1
ATOM 1825 C C . ILE A 1 221 ? 11.312 -14.703 -12.977 1 66.19 221 ILE A C 1
ATOM 1827 O O . ILE A 1 221 ? 12.211 -14.797 -13.82 1 66.19 221 ILE A O 1
ATOM 1831 N N . SER A 1 222 ? 10.414 -13.773 -13.133 1 79.06 222 SER A N 1
ATOM 1832 C CA . SER A 1 222 ? 10.766 -12.438 -13.609 1 79.06 222 SER A CA 1
ATOM 1833 C C . SER A 1 222 ? 10.492 -11.383 -12.547 1 79.06 222 SER A C 1
ATOM 1835 O O . SER A 1 222 ? 9.727 -11.625 -11.609 1 79.06 222 SER A O 1
ATOM 1837 N N . GLU A 1 223 ? 11.164 -10.336 -12.75 1 82.88 223 GLU A N 1
ATOM 1838 C CA . GLU A 1 223 ? 10.945 -9.258 -11.789 1 82.88 223 GLU A CA 1
ATOM 1839 C C . GLU A 1 223 ? 9.484 -8.812 -11.789 1 82.88 223 GLU A C 1
ATOM 1841 O O . GLU A 1 223 ? 8.906 -8.562 -10.727 1 82.88 223 GLU A O 1
ATOM 1846 N N . LYS A 1 224 ? 8.945 -8.789 -13 1 88.06 224 LYS A N 1
ATOM 1847 C CA . LYS A 1 224 ? 7.555 -8.375 -13.133 1 88.06 224 LYS A CA 1
ATOM 1848 C C . LYS A 1 224 ? 6.613 -9.359 -12.445 1 88.06 224 LYS A C 1
ATOM 1850 O O . LYS A 1 224 ? 5.703 -8.953 -11.719 1 88.06 224 LYS A O 1
ATOM 1855 N N . ASN A 1 225 ? 6.852 -10.625 -12.609 1 89.12 225 ASN A N 1
ATOM 1856 C CA . ASN A 1 225 ? 6.016 -11.648 -11.992 1 89.12 225 ASN A CA 1
ATOM 1857 C C . ASN A 1 225 ? 6.176 -11.664 -10.477 1 89.12 225 ASN A C 1
ATOM 1859 O O . ASN A 1 225 ? 5.203 -11.852 -9.742 1 89.12 225 ASN A O 1
ATOM 1863 N N . MET A 1 226 ? 7.379 -11.453 -10.086 1 88.12 226 MET A N 1
ATOM 1864 C CA . MET A 1 226 ? 7.645 -11.438 -8.656 1 88.12 226 MET A CA 1
ATOM 1865 C C . MET A 1 226 ? 6.973 -10.234 -7.992 1 88.12 226 MET A C 1
ATOM 1867 O O . MET A 1 226 ? 6.406 -10.359 -6.906 1 88.12 226 MET A O 1
ATOM 1871 N N . THR A 1 227 ? 7.09 -9.109 -8.664 1 89.44 227 THR A N 1
ATOM 1872 C CA . THR A 1 227 ? 6.453 -7.898 -8.156 1 89.44 227 THR A CA 1
ATOM 1873 C C . THR A 1 227 ? 4.938 -8.062 -8.117 1 89.44 227 THR A C 1
ATOM 1875 O O . THR A 1 227 ? 4.293 -7.699 -7.129 1 89.44 227 THR A O 1
ATOM 1878 N N . ARG A 1 228 ? 4.406 -8.641 -9.133 1 93.19 228 ARG A N 1
ATOM 1879 C CA . ARG A 1 228 ? 2.967 -8.875 -9.164 1 93.19 228 ARG A CA 1
ATOM 1880 C C . ARG A 1 228 ? 2.541 -9.836 -8.062 1 93.19 228 ARG A C 1
ATOM 1882 O O . ARG A 1 228 ? 1.487 -9.648 -7.445 1 93.19 228 ARG A O 1
ATOM 1889 N N . THR A 1 229 ? 3.344 -10.844 -7.875 1 92.69 229 THR A N 1
ATOM 1890 C CA . THR A 1 229 ? 3.059 -11.781 -6.797 1 92.69 229 THR A CA 1
ATOM 1891 C C . THR A 1 229 ? 2.98 -11.062 -5.453 1 92.69 229 THR A C 1
ATOM 1893 O O . THR A 1 229 ? 2.051 -11.281 -4.676 1 92.69 229 THR A O 1
ATOM 1896 N N . TYR A 1 230 ? 3.918 -10.195 -5.258 1 91.38 230 TYR A N 1
ATOM 1897 C CA . TYR A 1 230 ? 3.926 -9.422 -4.02 1 91.38 230 TYR A CA 1
ATOM 1898 C C . TYR A 1 230 ? 2.684 -8.547 -3.912 1 91.38 230 TYR A C 1
ATOM 1900 O O . TYR A 1 230 ? 2.041 -8.492 -2.861 1 91.38 230 TYR A O 1
ATOM 1908 N N . ASN A 1 231 ? 2.414 -7.844 -4.984 1 93.5 231 ASN A N 1
ATOM 1909 C CA . ASN A 1 231 ? 1.244 -6.973 -4.996 1 93.5 231 ASN A CA 1
ATOM 1910 C C . ASN A 1 231 ? -0.033 -7.738 -4.668 1 93.5 231 ASN A C 1
ATOM 1912 O O . ASN A 1 231 ? -0.857 -7.273 -3.881 1 93.5 231 ASN A O 1
ATOM 1916 N N . GLU A 1 232 ? -0.204 -8.906 -5.254 1 95 232 GLU A N 1
ATOM 1917 C CA . GLU A 1 232 ? -1.388 -9.727 -5.02 1 95 232 GLU A CA 1
ATOM 1918 C C . GLU A 1 232 ? -1.411 -10.273 -3.596 1 95 232 GLU A C 1
ATOM 1920 O O . GLU A 1 232 ? -2.473 -10.359 -2.975 1 95 232 GLU A O 1
ATOM 1925 N N . TYR A 1 233 ? -0.239 -10.617 -3.148 1 94.31 233 TYR A N 1
ATOM 1926 C CA . TYR A 1 233 ? -0.143 -11.109 -1.777 1 94.31 233 TYR A CA 1
ATOM 1927 C C . TYR A 1 233 ? -0.622 -10.047 -0.789 1 94.31 233 TYR A C 1
ATOM 1929 O O . TYR A 1 233 ? -1.319 -10.367 0.178 1 94.31 233 TYR A O 1
ATOM 1937 N N . VAL A 1 234 ? -0.231 -8.828 -1.007 1 94.06 234 VAL A N 1
ATOM 1938 C CA . VAL A 1 234 ? -0.647 -7.734 -0.132 1 94.06 234 VAL A CA 1
ATOM 1939 C C . VAL A 1 234 ? -2.168 -7.594 -0.165 1 94.06 234 VAL A C 1
ATOM 1941 O O . VAL A 1 234 ? -2.807 -7.449 0.879 1 94.06 234 VAL A O 1
ATOM 1944 N N . ASP A 1 235 ? -2.717 -7.664 -1.333 1 95.38 235 ASP A N 1
ATOM 1945 C CA . ASP A 1 235 ? -4.164 -7.527 -1.455 1 95.38 235 ASP A CA 1
ATOM 1946 C C . ASP A 1 235 ? -4.887 -8.695 -0.788 1 95.38 235 ASP A C 1
ATOM 1948 O O . ASP A 1 235 ? -5.895 -8.5 -0.108 1 95.38 235 ASP A O 1
ATOM 1952 N N . ILE A 1 236 ? -4.395 -9.891 -1.001 1 96.31 236 ILE A N 1
ATOM 1953 C CA . ILE A 1 236 ? -4.988 -11.07 -0.394 1 96.31 236 ILE A CA 1
ATOM 1954 C C . ILE A 1 236 ? -4.91 -10.969 1.128 1 96.31 236 ILE A C 1
ATOM 1956 O O . ILE A 1 236 ? -5.867 -11.297 1.83 1 96.31 236 ILE A O 1
ATOM 1960 N N . ARG A 1 237 ? -3.797 -10.508 1.611 1 95.06 237 ARG A N 1
ATOM 1961 C CA . ARG A 1 237 ? -3.615 -10.32 3.047 1 95.06 237 ARG A CA 1
ATOM 1962 C C . ARG A 1 237 ? -4.656 -9.352 3.607 1 95.06 237 ARG A C 1
ATOM 1964 O O . ARG A 1 237 ? -5.141 -9.539 4.727 1 95.06 237 ARG A O 1
ATOM 1971 N N . LYS A 1 238 ? -4.98 -8.391 2.895 1 95.06 238 LYS A N 1
ATOM 1972 C CA . LYS A 1 238 ? -5.949 -7.391 3.318 1 95.06 238 LYS A CA 1
ATOM 1973 C C . LYS A 1 238 ? -7.305 -8.023 3.621 1 95.06 238 LYS A C 1
ATOM 1975 O O . LYS A 1 238 ? -8.047 -7.543 4.48 1 95.06 238 LYS A O 1
ATOM 1980 N N . HIS A 1 239 ? -7.602 -9.102 2.938 1 95 239 HIS A N 1
ATOM 1981 C CA . HIS A 1 239 ? -8.922 -9.711 3.086 1 95 239 HIS A CA 1
ATOM 1982 C C . HIS A 1 239 ? -8.82 -11.094 3.725 1 95 239 HIS A C 1
ATOM 1984 O O . HIS A 1 239 ? -9.766 -11.875 3.664 1 95 239 HIS A O 1
ATOM 1990 N N . PHE A 1 240 ? -7.715 -11.352 4.266 1 97.5 240 PHE A N 1
ATOM 1991 C CA . PHE A 1 240 ? -7.426 -12.695 4.746 1 97.5 240 PHE A CA 1
ATOM 1992 C C . PHE A 1 240 ? -8.422 -13.109 5.828 1 97.5 240 PHE A C 1
ATOM 1994 O O . PHE A 1 240 ? -8.836 -14.273 5.887 1 97.5 240 PHE A O 1
ATOM 2001 N N . PHE A 1 241 ? -8.883 -12.195 6.664 1 97.75 241 PHE A N 1
ATOM 2002 C CA . PHE A 1 241 ? -9.711 -12.555 7.809 1 97.75 241 PHE A CA 1
ATOM 2003 C C . PHE A 1 241 ? -11.188 -12.336 7.496 1 97.75 241 PHE A C 1
ATOM 2005 O O . PHE A 1 241 ? -12.055 -12.633 8.32 1 97.75 241 PHE A O 1
ATOM 2012 N N . ASP A 1 242 ? -11.461 -11.797 6.277 1 95.75 242 ASP A N 1
ATOM 2013 C CA . ASP A 1 242 ? -12.852 -11.617 5.879 1 95.75 242 ASP A CA 1
ATOM 2014 C C . ASP A 1 242 ? -13.609 -12.945 5.922 1 95.75 242 ASP A C 1
ATOM 2016 O O . ASP A 1 242 ? -13.109 -13.969 5.449 1 95.75 242 ASP A O 1
ATOM 2020 N N . GLU A 1 243 ? -14.789 -12.969 6.543 1 94.62 243 GLU A N 1
ATOM 2021 C CA . GLU A 1 243 ? -15.711 -14.094 6.582 1 94.62 243 GLU A CA 1
ATOM 2022 C C . GLU A 1 243 ? -15.133 -15.258 7.391 1 94.62 243 GLU A C 1
ATOM 2024 O O . GLU A 1 243 ? -15.609 -16.391 7.293 1 94.62 243 GLU A O 1
ATOM 2029 N N . MET A 1 244 ? -14.047 -15.047 8.078 1 96.25 244 MET A N 1
ATOM 2030 C CA . MET A 1 244 ? -13.531 -16.062 9 1 96.25 244 MET A CA 1
ATOM 2031 C C . MET A 1 244 ? -14.242 -15.984 10.344 1 96.25 244 MET A C 1
ATOM 2033 O O . MET A 1 244 ? -14.336 -14.906 10.945 1 96.25 244 MET A O 1
ATOM 2037 N N . SER A 1 245 ? -14.781 -17.047 10.836 1 95.75 245 SER A N 1
ATOM 2038 C CA . SER A 1 245 ? -15.469 -17.047 12.125 1 95.75 245 SER A CA 1
ATOM 2039 C C . SER A 1 245 ? -14.484 -16.828 13.273 1 95.75 245 SER A C 1
ATOM 2041 O O . SER A 1 245 ? -13.312 -17.172 13.164 1 95.75 245 SER A O 1
ATOM 2043 N N . ASP A 1 246 ? -14.961 -16.281 14.359 1 96.19 246 ASP A N 1
ATOM 2044 C CA . ASP A 1 246 ? -14.141 -16.062 15.547 1 96.19 246 ASP A CA 1
ATOM 2045 C C . ASP A 1 246 ? -13.555 -17.359 16.078 1 96.19 246 ASP A C 1
ATOM 2047 O O . ASP A 1 246 ? -12.422 -17.391 16.547 1 96.19 246 ASP A O 1
ATOM 2051 N N . VAL A 1 247 ? -14.344 -18.406 15.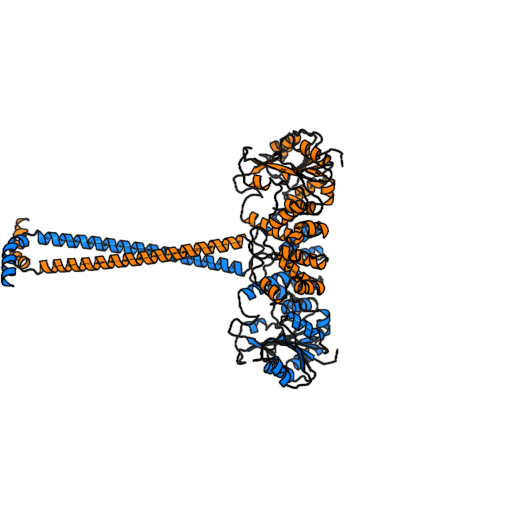93 1 95.62 247 VAL A N 1
ATOM 2052 C CA . VAL A 1 247 ? -13.922 -19.703 16.422 1 95.62 247 VAL A CA 1
ATOM 2053 C C . VAL A 1 247 ? -12.711 -20.188 15.625 1 95.62 247 VAL A C 1
ATOM 2055 O O . VAL A 1 247 ? -11.703 -20.609 16.203 1 95.62 247 VAL A O 1
ATOM 2058 N N . VAL A 1 248 ? -12.789 -20.078 14.312 1 96.56 248 VAL A N 1
ATOM 2059 C CA . VAL A 1 248 ? -11.703 -20.516 13.438 1 96.56 248 VAL A CA 1
ATOM 2060 C C . VAL A 1 248 ? -10.477 -19.641 13.656 1 96.56 248 VAL A C 1
ATOM 2062 O O . VAL A 1 248 ? -9.344 -20.125 13.711 1 96.56 248 VAL A O 1
ATOM 2065 N N . PHE A 1 249 ? -10.734 -18.328 13.852 1 97.75 249 PHE A N 1
ATOM 2066 C CA . PHE A 1 249 ? -9.656 -17.391 14.078 1 97.75 249 PHE A CA 1
ATOM 2067 C C . PHE A 1 249 ? -8.883 -17.734 15.344 1 97.75 249 PHE A C 1
ATOM 2069 O O . PHE A 1 249 ? -7.648 -17.828 15.32 1 97.75 249 PHE A O 1
ATOM 2076 N N . LYS A 1 250 ? -9.539 -18.016 16.375 1 96.81 250 LYS A N 1
ATOM 2077 C CA . LYS A 1 250 ? -8.914 -18.297 17.656 1 96.81 250 LYS A CA 1
ATOM 2078 C C . LYS A 1 250 ? -8.188 -19.641 17.641 1 96.81 250 LYS A C 1
ATOM 2080 O O . LYS A 1 250 ? -7.09 -19.766 18.188 1 96.81 250 LYS A O 1
ATOM 2085 N N . LYS A 1 251 ? -8.875 -20.547 17.047 1 96.12 251 LYS A N 1
ATOM 2086 C CA . LYS A 1 251 ? -8.258 -21.875 16.938 1 96.12 251 LYS A CA 1
ATOM 2087 C C . LYS A 1 251 ? -6.953 -21.812 16.156 1 96.12 251 LYS A C 1
ATOM 2089 O O . LYS A 1 251 ? -5.996 -22.516 16.469 1 96.12 251 LYS A O 1
ATOM 2094 N N . THR A 1 252 ? -6.891 -20.984 15.141 1 97.44 252 THR A N 1
ATOM 2095 C CA . THR A 1 252 ? -5.762 -20.922 14.227 1 97.44 252 THR A CA 1
ATOM 2096 C C . THR A 1 252 ? -4.652 -20.031 14.789 1 97.44 252 THR A C 1
ATOM 2098 O O . THR A 1 252 ? -3.479 -20.406 14.758 1 97.44 252 THR A O 1
ATOM 2101 N N . PHE A 1 253 ? -5.016 -18.938 15.32 1 97.56 253 PHE A N 1
ATOM 2102 C CA . PHE A 1 253 ? -4.016 -17.906 15.594 1 97.56 253 PHE A CA 1
ATOM 2103 C C . PHE A 1 253 ? -3.916 -17.641 17.094 1 97.56 253 PHE A C 1
ATOM 2105 O O . PHE A 1 253 ? -3.205 -16.734 17.516 1 97.56 253 PHE A O 1
ATOM 2112 N N . GLY A 1 254 ? -4.598 -18.391 17.922 1 96.5 254 GLY A N 1
ATOM 2113 C CA . GLY A 1 254 ? -4.629 -18.188 19.359 1 96.5 254 GLY A CA 1
ATOM 2114 C C . GLY A 1 254 ? -3.246 -18.062 19.984 1 96.5 254 GLY A C 1
ATOM 2115 O O . GLY A 1 254 ? -3.02 -17.203 20.828 1 96.5 254 GLY A O 1
ATOM 2116 N N . LYS A 1 255 ? -2.334 -18.844 19.469 1 95.62 255 LYS A N 1
ATOM 2117 C CA . LYS A 1 255 ? -0.995 -18.875 20.047 1 95.62 255 LYS A CA 1
ATOM 2118 C C . LYS A 1 255 ? -0.178 -17.656 19.641 1 95.62 255 LYS A C 1
ATOM 2120 O O . LYS A 1 255 ? 0.881 -17.391 20.219 1 95.62 255 LYS A O 1
ATOM 2125 N N . TYR A 1 256 ? -0.657 -16.891 18.688 1 96 256 TYR A N 1
ATOM 2126 C CA . TYR A 1 256 ? 0.085 -15.75 18.188 1 96 256 TYR A CA 1
ATOM 2127 C C . TYR A 1 256 ? -0.495 -14.445 18.719 1 96 256 TYR A C 1
ATOM 2129 O O . TYR A 1 256 ? 0.014 -13.359 18.422 1 96 256 TYR A O 1
ATOM 2137 N N . LEU A 1 257 ? -1.558 -14.57 19.469 1 96.62 257 LEU A N 1
ATOM 2138 C CA . LEU A 1 257 ? -2.238 -13.367 19.953 1 96.62 257 LEU A CA 1
ATOM 2139 C C . LEU A 1 257 ? -1.376 -12.617 20.953 1 96.62 257 LEU A C 1
ATOM 2141 O O . LEU A 1 257 ? -0.67 -13.234 21.766 1 96.62 257 LEU A O 1
ATOM 2145 N N . LYS A 1 258 ? -1.408 -11.344 20.938 1 96.19 258 LYS A N 1
ATOM 2146 C CA . LYS A 1 258 ? -0.726 -10.516 21.938 1 96.19 258 LYS A CA 1
ATOM 2147 C C . LYS A 1 258 ? -1.395 -10.625 23.297 1 96.19 258 LYS A C 1
ATOM 2149 O O . LYS A 1 258 ? -0.716 -10.641 24.328 1 96.19 258 LYS A O 1
ATOM 2154 N N . ASN A 1 259 ? -2.729 -10.648 23.281 1 96 259 ASN A N 1
ATOM 2155 C CA . ASN A 1 259 ? -3.543 -10.938 24.469 1 96 259 ASN A CA 1
ATOM 2156 C C . ASN A 1 259 ? -4.25 -12.289 24.328 1 96 259 ASN A C 1
ATOM 2158 O O . ASN A 1 259 ? -5.312 -12.375 23.719 1 96 259 ASN A O 1
ATOM 2162 N N . SER A 1 260 ? -3.797 -13.258 24.969 1 92.88 260 SER A N 1
ATOM 2163 C CA . SER A 1 260 ? -4.301 -14.625 24.844 1 92.88 260 SER A CA 1
ATOM 2164 C C . SER A 1 260 ? -5.73 -14.734 25.344 1 92.88 260 SER A C 1
ATOM 2166 O O . SER A 1 260 ? -6.434 -15.695 25.031 1 92.88 260 SER A O 1
ATOM 2168 N N . ASN A 1 261 ? -6.141 -13.727 26.094 1 93.69 261 ASN A N 1
ATOM 2169 C CA . ASN A 1 261 ? -7.469 -13.789 26.688 1 93.69 261 ASN A CA 1
ATOM 2170 C C . ASN A 1 261 ? -8.484 -13 25.875 1 93.69 261 ASN A C 1
ATOM 2172 O O . ASN A 1 261 ? -9.625 -12.82 26.297 1 93.69 261 ASN A O 1
ATOM 2176 N N . ALA A 1 262 ? -8.094 -12.547 24.734 1 95.88 262 ALA A N 1
ATOM 2177 C CA . ALA A 1 262 ? -9.016 -11.781 23.891 1 95.88 262 ALA A CA 1
ATOM 2178 C C . ALA A 1 262 ? -10.25 -12.609 23.531 1 95.88 262 ALA A C 1
ATOM 2180 O O . ALA A 1 262 ? -10.125 -13.742 23.062 1 95.88 262 ALA A O 1
ATOM 2181 N N . GLU A 1 263 ? -11.461 -12.047 23.703 1 93.75 263 GLU A N 1
ATOM 2182 C CA . GLU A 1 263 ? -12.688 -12.805 23.484 1 93.75 263 GLU A CA 1
ATOM 2183 C C . GLU A 1 263 ? -13.711 -11.984 22.719 1 93.75 263 GLU A C 1
ATOM 2185 O O . GLU A 1 263 ? -14.352 -12.484 21.797 1 93.75 263 GLU A O 1
ATOM 2190 N N . SER A 1 264 ? -13.852 -10.68 23.109 1 95.38 264 SER A N 1
ATOM 2191 C CA . SER A 1 264 ? -14.859 -9.852 22.453 1 95.38 264 SER A CA 1
ATOM 2192 C C . SER A 1 264 ? -14.523 -9.625 20.984 1 95.38 264 SER A C 1
ATOM 2194 O O . SER A 1 264 ? -13.359 -9.742 20.594 1 95.38 264 SER A O 1
ATOM 2196 N N . ARG A 1 265 ? -15.531 -9.352 20.219 1 95.25 265 ARG A N 1
ATOM 2197 C CA . ARG A 1 265 ? -15.336 -9.078 18.797 1 95.25 265 ARG A CA 1
ATOM 2198 C C . ARG A 1 265 ? -14.328 -7.949 18.578 1 95.25 265 ARG A C 1
ATOM 2200 O O . ARG A 1 265 ? -13.461 -8.039 17.719 1 95.25 265 ARG A O 1
ATOM 2207 N N . GLU A 1 266 ? -14.43 -6.938 19.375 1 96.94 266 GLU A N 1
ATOM 2208 C CA . GLU A 1 266 ? -13.539 -5.785 19.281 1 96.94 266 GLU A CA 1
ATOM 2209 C C . GLU A 1 266 ? -12.094 -6.172 19.578 1 96.94 266 GLU A C 1
ATOM 2211 O O . GLU A 1 266 ? -11.172 -5.723 18.906 1 96.94 266 GLU A O 1
ATOM 2216 N N . GLU A 1 267 ? -11.945 -6.98 20.547 1 97.75 267 GLU A N 1
ATOM 2217 C CA . GLU A 1 267 ? -10.609 -7.453 20.906 1 97.75 267 GLU A CA 1
ATOM 2218 C C . GLU A 1 267 ? -10.008 -8.289 19.781 1 97.75 267 GLU A C 1
ATOM 2220 O O . GLU A 1 267 ? -8.82 -8.164 19.469 1 97.75 267 GLU A O 1
ATOM 2225 N N . LEU A 1 268 ? -10.82 -9.148 19.219 1 97.88 268 LEU A N 1
ATOM 2226 C CA . LEU A 1 268 ? -10.344 -10.016 18.156 1 97.88 268 LEU A CA 1
ATOM 2227 C C . LEU A 1 268 ? -9.992 -9.203 16.906 1 97.88 268 LEU A C 1
ATOM 2229 O O . LEU A 1 268 ? -9.047 -9.539 16.188 1 97.88 268 LEU A O 1
ATOM 2233 N N . GLU A 1 269 ? -10.719 -8.148 16.656 1 97.56 269 GLU A N 1
ATOM 2234 C CA . GLU A 1 269 ? -10.391 -7.246 15.562 1 97.56 269 GLU A CA 1
ATOM 2235 C C . GLU A 1 269 ? -9.023 -6.59 15.781 1 97.56 269 GLU A C 1
ATOM 2237 O O . GLU A 1 269 ? -8.258 -6.422 14.836 1 97.56 269 GLU A O 1
ATOM 2242 N N . CYS A 1 270 ? -8.766 -6.215 17.031 1 98.31 270 CYS A N 1
ATOM 2243 C CA . CYS A 1 270 ? -7.457 -5.66 17.344 1 98.31 270 CYS A CA 1
ATOM 2244 C C . CYS A 1 270 ? -6.352 -6.676 17.078 1 98.31 270 CYS A C 1
ATOM 2246 O O . CYS A 1 270 ? -5.32 -6.34 16.5 1 98.31 270 CYS A O 1
ATOM 2248 N N . GLU A 1 271 ? -6.613 -7.922 17.5 1 98.44 271 GLU A N 1
ATOM 2249 C CA . GLU A 1 271 ? -5.641 -8.984 17.281 1 98.44 271 GLU A CA 1
ATOM 2250 C C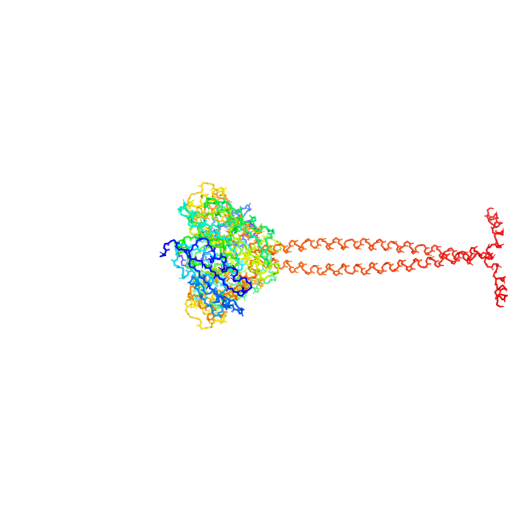 . GLU A 1 271 ? -5.41 -9.234 15.797 1 98.44 271 GLU A C 1
ATOM 2252 O O . GLU A 1 271 ? -4.281 -9.477 15.367 1 98.44 271 GLU A O 1
ATOM 2257 N N . GLN A 1 272 ? -6.484 -9.203 15.016 1 98.19 272 GLN A N 1
ATOM 2258 C CA . GLN A 1 272 ? -6.355 -9.328 13.57 1 98.19 272 GLN A CA 1
ATOM 2259 C C . GLN A 1 272 ? -5.461 -8.234 12.992 1 98.19 272 GLN A C 1
ATOM 2261 O O . GLN A 1 272 ? -4.586 -8.508 12.172 1 98.19 272 GLN A O 1
ATOM 2266 N N . ALA A 1 273 ? -5.645 -7.031 13.445 1 98 273 ALA A N 1
ATOM 2267 C CA . ALA A 1 273 ? -4.844 -5.906 12.977 1 98 273 ALA A CA 1
ATOM 2268 C C . ALA A 1 273 ? -3.365 -6.109 13.289 1 98 273 ALA A C 1
ATOM 2270 O O . ALA A 1 273 ? -2.502 -5.867 12.445 1 98 273 ALA A O 1
ATOM 2271 N N . PHE A 1 274 ? -3.086 -6.566 14.477 1 97.62 274 PHE A N 1
ATOM 2272 C CA . PHE A 1 274 ? -1.704 -6.793 14.883 1 97.62 274 PHE A CA 1
ATOM 2273 C C . PHE A 1 274 ? -1.066 -7.887 14.031 1 97.62 274 PHE A C 1
ATOM 2275 O O . PHE A 1 274 ? 0.095 -7.773 13.641 1 97.62 274 PHE A O 1
ATOM 2282 N N . LEU A 1 275 ? -1.827 -8.953 13.812 1 97.44 275 LEU A N 1
ATOM 2283 C CA . LEU A 1 275 ? -1.323 -10.016 12.953 1 97.44 275 LEU A CA 1
ATOM 2284 C C . LEU A 1 275 ? -1.029 -9.484 11.555 1 97.44 275 LEU A C 1
ATOM 2286 O O . LEU A 1 275 ? -0.007 -9.836 10.953 1 97.44 275 LEU A O 1
ATOM 2290 N N . LEU A 1 276 ? -1.883 -8.625 11.07 1 97.06 276 LEU A N 1
ATOM 2291 C CA . LEU A 1 276 ? -1.758 -8.086 9.719 1 97.06 276 LEU A CA 1
ATOM 2292 C C . LEU A 1 276 ? -0.592 -7.105 9.633 1 97.06 276 LEU A C 1
ATOM 2294 O O . LEU A 1 276 ? -0.16 -6.746 8.531 1 97.06 276 LEU A O 1
ATOM 2298 N N . CYS A 1 277 ? -0.065 -6.664 10.727 1 95.38 277 CYS A N 1
ATOM 2299 C CA . CYS A 1 277 ? 1.098 -5.781 10.75 1 95.38 277 CYS A CA 1
ATOM 2300 C C . CYS A 1 277 ? 2.377 -6.559 10.469 1 95.38 277 CYS A C 1
ATOM 2302 O O . CYS A 1 277 ? 3.414 -5.969 10.164 1 95.38 277 CYS A O 1
ATOM 2304 N N . SER A 1 278 ? 2.311 -7.875 10.625 1 91.88 278 SER A N 1
ATOM 2305 C CA . SER A 1 278 ? 3.496 -8.672 10.344 1 91.88 278 SER A CA 1
ATOM 2306 C C . SER A 1 278 ? 3.926 -8.531 8.891 1 91.88 278 SER A C 1
ATOM 2308 O O . SER A 1 278 ? 3.096 -8.273 8.016 1 91.88 278 SER A O 1
ATOM 2310 N N . PRO A 1 279 ? 5.207 -8.656 8.648 1 85.44 279 PRO A N 1
ATOM 2311 C CA . PRO A 1 279 ? 5.711 -8.516 7.277 1 85.44 279 PRO A CA 1
ATOM 2312 C C . PRO A 1 279 ? 5.062 -9.484 6.301 1 85.44 279 PRO A C 1
ATOM 2314 O O . PRO A 1 279 ? 4.715 -10.609 6.68 1 85.44 279 PRO A O 1
ATOM 2317 N N . VAL A 1 280 ? 4.957 -9.039 5.102 1 76.38 280 VAL A N 1
ATOM 2318 C CA . VAL A 1 280 ? 4.348 -9.852 4.055 1 76.38 280 VAL A CA 1
ATOM 2319 C C . VAL A 1 280 ? 5.438 -10.539 3.23 1 76.38 280 VAL A C 1
ATOM 2321 O O . VAL A 1 280 ? 6.379 -9.883 2.77 1 76.38 280 VAL A O 1
ATOM 2324 N N . GLY A 1 281 ? 5.285 -11.812 3.137 1 72.5 281 GLY A N 1
ATOM 2325 C CA . GLY A 1 281 ? 6.234 -12.539 2.312 1 72.5 281 GLY A CA 1
ATOM 2326 C C . GLY A 1 281 ? 7.664 -12.414 2.795 1 72.5 281 GLY A C 1
ATOM 2327 O O . GLY A 1 281 ? 7.961 -12.68 3.961 1 72.5 281 GLY A O 1
ATOM 2328 N N . GLN A 1 282 ? 8.484 -11.883 1.882 1 70.44 282 GLN A N 1
ATOM 2329 C CA . GLN A 1 282 ? 9.906 -11.742 2.18 1 70.44 282 GLN A CA 1
ATOM 2330 C C . GLN A 1 282 ? 10.227 -10.352 2.723 1 70.44 282 GLN A C 1
ATOM 2332 O O . GLN A 1 282 ? 11.391 -9.992 2.889 1 70.44 282 GLN A O 1
ATOM 2337 N N . GLY A 1 283 ? 9.094 -9.703 2.928 1 72.62 283 GLY A N 1
ATOM 2338 C CA . GLY A 1 283 ? 9.289 -8.367 3.461 1 72.62 283 GLY A CA 1
ATOM 2339 C C . GLY A 1 283 ? 9.812 -8.359 4.887 1 72.62 283 GLY A C 1
ATOM 2340 O O . GLY A 1 283 ? 9.703 -9.367 5.594 1 72.62 283 GLY A O 1
ATOM 2341 N N . ARG A 1 284 ? 10.43 -7.25 5.293 1 73.12 284 ARG A N 1
ATOM 2342 C CA . ARG A 1 284 ? 11.047 -7.172 6.617 1 73.12 284 ARG A CA 1
ATOM 2343 C C . ARG A 1 284 ? 10.43 -6.043 7.438 1 73.12 284 ARG A C 1
ATOM 2345 O O . ARG A 1 284 ? 10.766 -5.871 8.609 1 73.12 284 ARG A O 1
ATOM 2352 N N . THR A 1 285 ? 9.547 -5.34 6.828 1 80.06 285 THR A N 1
ATOM 2353 C CA . THR A 1 285 ? 9 -4.172 7.504 1 80.06 285 THR A CA 1
ATOM 2354 C C . THR A 1 285 ? 7.539 -4.402 7.875 1 80.06 285 THR A C 1
ATOM 2356 O O . THR A 1 285 ? 6.906 -5.344 7.387 1 80.06 285 THR A O 1
ATOM 2359 N N . ILE A 1 286 ? 7.117 -3.547 8.773 1 87.94 286 ILE A N 1
ATOM 2360 C CA . ILE A 1 286 ? 5.711 -3.584 9.164 1 87.94 286 ILE A CA 1
ATOM 2361 C C . ILE A 1 286 ? 4.828 -3.373 7.938 1 87.94 286 ILE A C 1
ATOM 2363 O O . ILE A 1 286 ? 5.133 -2.537 7.082 1 87.94 286 ILE A O 1
ATOM 2367 N N . SER A 1 287 ? 3.781 -4.129 7.906 1 91.19 287 SER A N 1
ATOM 2368 C CA . SER A 1 287 ? 2.904 -4.09 6.738 1 91.19 287 SER A CA 1
ATOM 2369 C C . SER A 1 287 ? 1.921 -2.93 6.824 1 91.19 287 SER A C 1
ATOM 2371 O O . SER A 1 287 ? 1.369 -2.654 7.891 1 91.19 287 SER A O 1
ATOM 2373 N N . ASN A 1 288 ? 1.697 -2.307 5.695 1 93.75 288 ASN A N 1
ATOM 2374 C CA . ASN A 1 288 ? 0.695 -1.25 5.605 1 93.75 288 ASN A CA 1
ATOM 2375 C C . ASN A 1 288 ? -0.707 -1.781 5.891 1 93.75 288 ASN A C 1
ATOM 2377 O O . ASN A 1 288 ? -1.565 -1.047 6.383 1 93.75 288 ASN A O 1
ATOM 2381 N N . VAL A 1 289 ? -0.95 -3.031 5.664 1 95.19 289 VAL A N 1
ATOM 2382 C CA . VAL A 1 289 ? -2.271 -3.629 5.824 1 95.19 289 VAL A CA 1
ATOM 2383 C C . VAL A 1 289 ? -2.709 -3.533 7.281 1 95.19 289 VAL A C 1
ATOM 2385 O O . VAL A 1 289 ? -3.814 -3.074 7.578 1 95.19 289 VAL A O 1
ATOM 2388 N N . GLY A 1 290 ? -1.814 -3.951 8.125 1 96.69 290 GLY A N 1
ATOM 2389 C CA . GLY A 1 290 ? -2.129 -3.875 9.547 1 96.69 290 GLY A CA 1
ATOM 2390 C C . GLY A 1 290 ? -2.348 -2.455 10.031 1 96.69 290 GLY A C 1
ATOM 2391 O O . GLY A 1 290 ? -3.25 -2.199 10.836 1 96.69 290 GLY A O 1
ATOM 2392 N N . ILE A 1 291 ? -1.597 -1.542 9.539 1 97.06 291 ILE A N 1
ATOM 2393 C CA . ILE A 1 291 ? -1.683 -0.142 9.938 1 97.06 291 ILE A CA 1
ATOM 2394 C C . ILE A 1 291 ? -3.012 0.448 9.477 1 97.06 291 ILE A C 1
ATOM 2396 O O . ILE A 1 291 ? -3.656 1.199 10.211 1 97.06 291 ILE A O 1
ATOM 2400 N N . GLU A 1 292 ? -3.381 0.105 8.281 1 96.12 292 GLU A N 1
ATOM 2401 C CA . GLU A 1 292 ? -4.676 0.555 7.781 1 96.12 292 GLU A CA 1
ATOM 2402 C C . GLU A 1 292 ? -5.812 0.092 8.695 1 96.12 292 GLU A C 1
ATOM 2404 O O . GLU A 1 292 ? -6.738 0.854 8.977 1 96.12 292 GLU A O 1
ATOM 2409 N N . TYR A 1 293 ? -5.727 -1.117 9.141 1 96.94 293 TYR A N 1
ATOM 2410 C CA . TYR A 1 293 ? -6.738 -1.633 10.055 1 96.94 293 TYR A CA 1
ATOM 2411 C C . TYR A 1 293 ? -6.699 -0.885 11.383 1 96.94 293 TYR A C 1
ATOM 2413 O O . TYR A 1 293 ? -7.742 -0.543 11.945 1 96.94 293 TYR A O 1
ATOM 2421 N N . LEU A 1 294 ? -5.512 -0.636 11.836 1 97.75 294 LEU A N 1
ATOM 2422 C CA . LEU A 1 294 ? -5.363 0.081 13.102 1 97.75 294 LEU A CA 1
ATOM 2423 C C . LEU A 1 294 ? -5.93 1.493 12.992 1 97.75 294 LEU A C 1
ATOM 2425 O O . LEU A 1 294 ? -6.543 1.993 13.938 1 97.75 294 LEU A O 1
ATOM 2429 N N . ILE A 1 295 ? -5.742 2.135 11.867 1 97.19 295 ILE A N 1
ATOM 2430 C CA . ILE A 1 295 ? -6.293 3.467 11.641 1 97.19 295 ILE A CA 1
ATOM 2431 C C . ILE A 1 295 ? -7.812 3.43 11.789 1 97.19 295 ILE A C 1
ATOM 2433 O O . ILE A 1 295 ? -8.398 4.277 12.469 1 97.19 295 ILE A O 1
ATOM 2437 N N . ASN A 1 296 ? -8.43 2.428 11.234 1 95.69 296 ASN A N 1
ATOM 2438 C CA . ASN A 1 296 ? -9.883 2.281 11.32 1 95.69 296 ASN A CA 1
ATOM 2439 C C . ASN A 1 296 ? -10.328 2.008 12.75 1 95.69 296 ASN A C 1
ATOM 2441 O O . ASN A 1 296 ? -11.336 2.557 13.211 1 95.69 296 ASN A O 1
ATOM 2445 N N . LEU A 1 297 ? -9.602 1.189 13.422 1 97.06 297 LEU A N 1
ATOM 2446 C CA . LEU A 1 297 ? -9.953 0.826 14.789 1 97.06 297 LEU A CA 1
ATOM 2447 C C . LEU A 1 297 ? -9.82 2.023 15.727 1 97.06 297 LEU A C 1
ATOM 2449 O O . LEU A 1 297 ? -10.578 2.154 16.688 1 97.06 297 LEU A O 1
ATOM 2453 N N . LEU A 1 298 ? -8.906 2.875 15.422 1 95.94 298 LEU A N 1
ATOM 2454 C CA . LEU A 1 298 ? -8.648 4.039 16.25 1 95.94 298 LEU A CA 1
ATOM 2455 C C . LEU A 1 298 ? -9.75 5.078 16.109 1 95.94 298 LEU A C 1
ATOM 2457 O O . LEU A 1 298 ? -9.867 5.992 16.922 1 95.94 298 LEU A O 1
ATOM 2461 N N . GLN A 1 299 ? -10.562 4.91 15.078 1 92 299 GLN A N 1
ATOM 2462 C CA . GLN A 1 299 ? -11.656 5.848 14.852 1 92 299 GLN A CA 1
ATOM 2463 C C . GLN A 1 299 ? -12.867 5.488 15.703 1 92 299 GLN A C 1
ATOM 2465 O O . GLN A 1 299 ? -13.789 6.293 15.852 1 92 299 GLN A O 1
ATOM 2470 N N . ASP A 1 300 ? -12.82 4.285 16.234 1 93.69 300 ASP A N 1
ATOM 2471 C CA . ASP A 1 300 ? -13.867 3.832 17.141 1 93.69 300 ASP A CA 1
ATOM 2472 C C . ASP A 1 300 ? -13.422 3.936 18.594 1 93.69 300 ASP A C 1
ATOM 2474 O O . ASP A 1 300 ? -12.367 3.42 18.953 1 93.69 300 ASP A O 1
ATOM 2478 N N . LYS A 1 301 ? -14.289 4.582 19.406 1 92.12 301 LYS A N 1
ATOM 2479 C CA . LYS A 1 301 ? -13.914 4.852 20.797 1 92.12 301 LYS A CA 1
ATOM 2480 C C . LYS A 1 301 ? -13.656 3.557 21.547 1 92.12 301 LYS A C 1
ATOM 2482 O O . LYS A 1 301 ? -12.719 3.475 22.344 1 92.12 301 LYS A O 1
ATOM 2487 N N . ILE A 1 302 ? -14.438 2.551 21.281 1 95.69 302 ILE A N 1
ATOM 2488 C CA . ILE A 1 302 ? -14.336 1.286 22 1 95.69 302 ILE A CA 1
ATOM 2489 C C . ILE A 1 302 ? -13.016 0.604 21.672 1 95.69 302 ILE A C 1
ATOM 2491 O O . ILE A 1 302 ? -12.242 0.252 22.562 1 95.69 302 ILE A O 1
ATOM 2495 N N . THR A 1 303 ? -12.719 0.472 20.391 1 96.81 303 THR A N 1
ATOM 2496 C CA . THR A 1 303 ? -11.5 -0.223 19.984 1 96.81 303 THR A CA 1
ATOM 2497 C C . THR A 1 303 ? -10.266 0.618 20.312 1 96.81 303 THR A C 1
ATOM 2499 O O . THR A 1 303 ? -9.211 0.077 20.641 1 96.81 303 THR A O 1
ATOM 2502 N N . ALA A 1 304 ? -10.414 1.903 20.25 1 95 304 ALA A N 1
ATOM 2503 C CA . ALA A 1 304 ? -9.297 2.771 20.625 1 95 304 ALA A CA 1
ATOM 2504 C C . ALA A 1 304 ? -8.922 2.568 22.094 1 95 304 ALA A C 1
ATOM 2506 O O . ALA A 1 304 ? -7.738 2.484 22.422 1 95 304 ALA A O 1
ATOM 2507 N N . ASP A 1 305 ? -9.93 2.465 22.906 1 95.25 305 ASP A N 1
ATOM 2508 C CA . ASP A 1 305 ? -9.703 2.242 24.328 1 95.25 305 ASP A CA 1
ATOM 2509 C C . ASP A 1 305 ? -9.07 0.878 24.578 1 95.25 305 ASP A C 1
ATOM 2511 O O . ASP A 1 305 ? -8.172 0.75 25.422 1 95.25 305 ASP A O 1
ATOM 2515 N N . ILE A 1 306 ? -9.508 -0.083 23.859 1 97.06 306 ILE A N 1
ATOM 2516 C CA . ILE A 1 306 ? -8.977 -1.434 24 1 97.06 306 ILE A CA 1
ATOM 2517 C C . ILE A 1 306 ? -7.508 -1.451 23.594 1 97.06 306 ILE A C 1
ATOM 2519 O O . ILE A 1 306 ? -6.668 -2.027 24.297 1 97.06 306 ILE A O 1
ATOM 2523 N N . LEU A 1 307 ? -7.164 -0.854 22.469 1 97.25 307 LEU A N 1
ATOM 2524 C CA . LEU A 1 307 ? -5.793 -0.797 21.984 1 97.25 307 LEU A CA 1
ATOM 2525 C C . LEU A 1 307 ? -4.867 -0.177 23.031 1 97.25 307 LEU A C 1
ATOM 2527 O O . LEU A 1 307 ? -3.75 -0.652 23.234 1 97.25 307 LEU A O 1
ATOM 2531 N N . GLU A 1 308 ? -5.328 0.811 23.672 1 94.69 308 GLU A N 1
ATOM 2532 C CA . GLU A 1 308 ? -4.52 1.506 24.672 1 94.69 308 GLU A CA 1
ATOM 2533 C C . GLU A 1 308 ? -4.449 0.712 25.969 1 94.69 308 GLU A C 1
ATOM 2535 O O . GLU A 1 308 ? -3.359 0.483 26.516 1 94.69 308 GLU A O 1
ATOM 2540 N N . SER A 1 309 ? -5.551 0.207 26.516 1 94.94 309 SER A N 1
ATOM 2541 C CA . SER A 1 309 ? -5.629 -0.376 27.844 1 94.94 309 SER A CA 1
ATOM 2542 C C . SER A 1 309 ? -5.121 -1.814 27.859 1 94.94 309 SER A C 1
ATOM 2544 O O . SER A 1 309 ? -4.43 -2.23 28.781 1 94.94 309 SER A O 1
ATOM 2546 N N . LYS A 1 310 ? -5.418 -2.535 26.781 1 95.75 310 LYS A N 1
ATOM 2547 C CA . LYS A 1 310 ? -5.109 -3.963 26.797 1 95.75 310 LYS A CA 1
ATOM 2548 C C . LYS A 1 310 ? -3.854 -4.27 25.984 1 95.75 310 LYS A C 1
ATOM 2550 O O . LYS A 1 310 ? -3.18 -5.27 26.234 1 95.75 310 LYS A O 1
ATOM 2555 N N . TYR A 1 311 ? -3.531 -3.451 25.078 1 95.75 311 TYR A N 1
ATOM 2556 C CA . TYR A 1 311 ? -2.412 -3.766 24.203 1 95.75 311 TYR A CA 1
ATOM 2557 C C . TYR A 1 311 ? -1.299 -2.734 24.344 1 95.75 311 TYR A C 1
ATOM 2559 O O . TYR A 1 311 ? -0.291 -2.799 23.641 1 95.75 311 TYR A O 1
ATOM 2567 N N . GLU A 1 312 ? -1.513 -1.753 25.125 1 93.44 312 GLU A N 1
ATOM 2568 C CA . GLU A 1 312 ? -0.531 -0.707 25.406 1 93.44 312 GLU A CA 1
ATOM 2569 C C . GLU A 1 312 ? -0.145 0.03 24.125 1 93.44 312 GLU A C 1
ATOM 2571 O O . GLU A 1 312 ? 1.02 0.385 23.922 1 93.44 312 GLU A O 1
ATOM 2576 N N . LEU A 1 313 ? -1.041 0.067 23.234 1 95 313 LEU A N 1
ATOM 2577 C CA . LEU A 1 313 ? -0.827 0.869 22.031 1 95 313 LEU A CA 1
ATOM 2578 C C . LEU A 1 313 ? -1.525 2.219 22.141 1 95 313 LEU A C 1
ATOM 2580 O O . LEU A 1 313 ? -2.662 2.375 21.688 1 95 313 LEU A O 1
ATOM 2584 N N . ASN A 1 314 ? -0.787 3.104 22.719 1 91.38 314 ASN A N 1
ATOM 2585 C CA . ASN A 1 314 ? -1.32 4.461 22.734 1 91.38 314 ASN A CA 1
ATOM 2586 C C . ASN A 1 314 ? -0.982 5.211 21.438 1 91.38 314 ASN A C 1
ATOM 2588 O O . ASN A 1 314 ? -0.283 4.684 20.578 1 91.38 314 ASN A O 1
ATOM 2592 N N . ILE A 1 315 ? -1.41 6.336 21.312 1 93.12 315 ILE A N 1
ATOM 2593 C CA . ILE A 1 315 ? -1.353 7.078 20.047 1 93.12 315 ILE A CA 1
ATOM 2594 C C . ILE A 1 315 ? 0.098 7.426 19.719 1 93.12 315 ILE A C 1
ATOM 2596 O O . ILE A 1 315 ? 0.485 7.461 18.547 1 93.12 315 ILE A O 1
ATOM 2600 N N . LYS A 1 316 ? 0.946 7.672 20.688 1 92.19 316 LYS A N 1
ATOM 2601 C CA . LYS A 1 316 ? 2.359 7.969 20.484 1 92.19 316 LYS A CA 1
ATOM 2602 C C . LYS A 1 316 ? 3.08 6.777 19.844 1 92.19 316 LYS A C 1
ATOM 2604 O O . LYS A 1 316 ? 3.857 6.945 18.906 1 92.19 316 LYS A O 1
ATOM 2609 N N . LYS A 1 317 ? 2.844 5.672 20.438 1 94.38 317 LYS A N 1
ATOM 2610 C CA . LYS A 1 317 ? 3.436 4.453 19.891 1 94.38 317 LYS A CA 1
ATOM 2611 C C . LYS A 1 317 ? 2.945 4.195 18.469 1 94.38 317 LYS A C 1
ATOM 2613 O O . LYS A 1 317 ? 3.713 3.748 17.609 1 94.38 317 LYS A O 1
ATOM 2618 N N . PHE A 1 318 ? 1.68 4.418 18.297 1 96.12 318 PHE A N 1
ATOM 2619 C CA . PHE A 1 318 ? 1.132 4.25 16.969 1 96.12 318 PHE A CA 1
ATOM 2620 C C . PHE A 1 318 ? 1.829 5.176 15.969 1 96.12 318 PHE A C 1
ATOM 2622 O O . PHE A 1 318 ? 2.146 4.77 14.852 1 96.12 318 PHE A O 1
ATOM 2629 N N . TYR A 1 319 ? 2.117 6.406 16.328 1 94.94 319 TYR A N 1
ATOM 2630 C CA . TYR A 1 319 ? 2.799 7.359 15.461 1 94.94 319 TYR A CA 1
ATOM 2631 C C . TYR A 1 319 ? 4.223 6.906 15.172 1 94.94 319 TYR A C 1
ATOM 2633 O O . TYR A 1 319 ? 4.773 7.211 14.109 1 94.94 319 TYR A O 1
ATOM 2641 N N . GLU A 1 320 ? 4.797 6.227 16.109 1 93.56 320 GLU A N 1
ATOM 2642 C CA . GLU A 1 320 ? 6.113 5.645 15.852 1 93.56 320 GLU A CA 1
ATOM 2643 C C . GLU A 1 320 ? 6.047 4.602 14.742 1 93.56 320 GLU A C 1
ATOM 2645 O O . GLU A 1 320 ? 6.918 4.555 13.875 1 93.56 320 GLU A O 1
ATOM 2650 N N . LEU A 1 321 ? 5.004 3.854 14.773 1 93.5 321 LEU A N 1
ATOM 2651 C CA . LEU A 1 321 ? 4.82 2.832 13.75 1 93.5 321 LEU A CA 1
ATOM 2652 C C . LEU A 1 321 ? 4.609 3.469 12.383 1 93.5 321 LEU A C 1
ATOM 2654 O O . LEU A 1 321 ? 5.156 2.994 11.383 1 93.5 321 LEU A O 1
ATOM 2658 N N . THR A 1 322 ? 3.871 4.535 12.305 1 94 322 THR A N 1
ATOM 2659 C CA . THR A 1 322 ? 3.518 5.145 11.031 1 94 322 THR A CA 1
ATOM 2660 C C . THR A 1 322 ? 4.672 5.984 10.492 1 94 322 THR A C 1
ATOM 2662 O O . THR A 1 322 ? 4.617 6.473 9.367 1 94 322 THR A O 1
ATOM 2665 N N . GLY A 1 323 ? 5.684 6.113 11.289 1 91.56 323 GLY A N 1
ATOM 2666 C CA . GLY A 1 323 ? 6.891 6.789 10.828 1 91.56 323 GLY A CA 1
ATOM 2667 C C . GLY A 1 323 ? 7.801 5.887 10.016 1 91.56 323 GLY A C 1
ATOM 2668 O O . GLY A 1 323 ? 8.781 6.355 9.43 1 91.56 323 GLY A O 1
ATOM 2669 N N . GLU A 1 324 ? 7.426 4.637 9.938 1 88.25 324 GLU A N 1
ATOM 2670 C CA . GLU A 1 324 ? 8.203 3.672 9.164 1 88.25 324 GLU A CA 1
ATOM 2671 C C . GLU A 1 324 ? 7.75 3.631 7.707 1 88.25 324 GLU A C 1
ATOM 2673 O O . GLU A 1 324 ? 6.648 4.074 7.387 1 88.25 324 GLU A O 1
ATOM 2678 N N . HIS A 1 325 ? 8.641 3.141 6.875 1 87.94 325 HIS A N 1
ATOM 2679 C CA . HIS A 1 325 ? 8.273 2.941 5.48 1 87.94 325 HIS A CA 1
ATOM 2680 C C . HIS A 1 325 ? 7.262 1.807 5.336 1 87.94 325 HIS A C 1
ATOM 2682 O O . HIS A 1 325 ? 7.641 0.635 5.285 1 87.94 325 HIS A O 1
ATOM 2688 N N . LEU A 1 326 ? 6.047 2.186 5.207 1 89.25 326 LEU A N 1
ATOM 2689 C CA . LEU A 1 326 ? 4.984 1.188 5.16 1 89.25 326 LEU A CA 1
ATOM 2690 C C . LEU A 1 326 ? 4.812 0.645 3.744 1 89.25 326 LEU A C 1
ATOM 2692 O O . LEU A 1 326 ? 4.41 -0.506 3.561 1 89.25 326 LEU A O 1
ATOM 2696 N N . TYR A 1 327 ? 5.031 1.444 2.824 1 88.31 327 TYR A N 1
ATOM 2697 C CA . TYR A 1 327 ? 4.828 1.075 1.428 1 88.31 327 TYR A CA 1
ATOM 2698 C C . TYR A 1 327 ? 6.156 0.777 0.744 1 88.31 327 TYR A C 1
ATOM 2700 O O . TYR A 1 327 ? 6.691 1.622 0.023 1 88.31 327 TYR A O 1
ATOM 2708 N N . ASN A 1 328 ? 6.57 -0.385 1.012 1 81.5 328 ASN A N 1
ATOM 2709 C CA . ASN A 1 328 ? 7.879 -0.791 0.517 1 81.5 328 ASN A CA 1
ATOM 2710 C C . ASN A 1 328 ? 7.867 -2.23 0.012 1 81.5 328 ASN A C 1
ATOM 2712 O O . ASN A 1 328 ? 7.695 -3.166 0.796 1 81.5 328 ASN A O 1
ATOM 2716 N N . ASP A 1 329 ? 8.07 -2.326 -1.233 1 82.56 329 ASP A N 1
ATOM 2717 C CA . ASP A 1 329 ? 8.18 -3.613 -1.915 1 82.56 329 ASP A CA 1
ATOM 2718 C C . ASP A 1 329 ? 9.5 -4.301 -1.587 1 82.56 329 ASP A C 1
ATOM 2720 O O . ASP A 1 329 ? 10.547 -3.65 -1.515 1 82.56 329 ASP A O 1
ATOM 2724 N N . TRP A 1 330 ? 9.43 -5.562 -1.3 1 77.88 330 TRP A N 1
ATOM 2725 C CA . TRP A 1 330 ? 10.625 -6.293 -0.874 1 77.88 330 TRP A CA 1
ATOM 2726 C C . TRP A 1 330 ? 11.719 -6.207 -1.932 1 77.88 330 TRP A C 1
ATOM 2728 O O . TRP A 1 330 ? 12.906 -6.203 -1.604 1 77.88 330 TRP A O 1
ATOM 2738 N N . LYS A 1 331 ? 11.305 -6.227 -3.143 1 76.88 331 LYS A N 1
ATOM 2739 C CA . LYS A 1 331 ? 12.297 -6.168 -4.207 1 76.88 331 LYS A CA 1
ATOM 2740 C C . LYS A 1 331 ? 13.047 -4.836 -4.191 1 76.88 331 LYS A C 1
ATOM 2742 O O . LYS A 1 331 ? 14.242 -4.785 -4.48 1 76.88 331 LYS A O 1
ATOM 2747 N N . VAL A 1 332 ? 12.297 -3.855 -3.795 1 76.62 332 VAL A N 1
ATOM 2748 C CA . VAL A 1 332 ? 12.914 -2.541 -3.66 1 76.62 332 VAL A CA 1
ATOM 2749 C C . VAL A 1 332 ? 13.906 -2.555 -2.5 1 76.62 332 VAL A C 1
ATOM 2751 O O . VAL A 1 332 ? 15.023 -2.039 -2.621 1 76.62 332 VAL A O 1
ATOM 2754 N N . GLN A 1 333 ? 13.516 -3.221 -1.482 1 76.25 333 GLN A N 1
ATOM 2755 C CA . GLN A 1 333 ? 14.398 -3.357 -0.334 1 76.25 333 GLN A CA 1
ATOM 2756 C C . GLN A 1 333 ? 15.672 -4.125 -0.707 1 76.25 333 GLN A C 1
ATOM 2758 O O . GLN A 1 333 ? 16.766 -3.732 -0.322 1 76.25 333 GLN A O 1
ATOM 2763 N N . GLU A 1 334 ? 15.461 -5.133 -1.384 1 79.5 334 GLU A N 1
ATOM 2764 C CA . GLU A 1 334 ? 16.578 -5.945 -1.839 1 79.5 334 GLU A CA 1
ATOM 2765 C C . GLU A 1 334 ? 17.516 -5.145 -2.74 1 79.5 334 GLU A C 1
ATOM 2767 O O . GLU A 1 334 ? 18.75 -5.254 -2.627 1 79.5 334 GLU A O 1
ATOM 2772 N N . THR A 1 335 ? 16.938 -4.395 -3.576 1 77.56 335 THR A N 1
ATOM 2773 C CA . THR A 1 335 ? 17.719 -3.562 -4.484 1 77.56 335 THR A CA 1
ATOM 2774 C C . THR A 1 335 ? 18.562 -2.561 -3.705 1 77.56 335 THR A C 1
ATOM 2776 O O . THR A 1 335 ? 19.75 -2.367 -4.008 1 77.56 335 THR A O 1
ATOM 2779 N N . ILE A 1 336 ? 17.984 -2.045 -2.711 1 78.38 336 ILE A N 1
ATOM 2780 C CA . ILE A 1 336 ? 18.703 -1.072 -1.89 1 78.38 336 ILE A CA 1
ATOM 2781 C C . ILE A 1 336 ? 19.875 -1.753 -1.182 1 78.38 336 ILE A C 1
ATOM 2783 O O . ILE A 1 336 ? 20.984 -1.217 -1.15 1 78.38 336 ILE A O 1
ATOM 2787 N N . GLN A 1 337 ? 19.641 -2.9 -0.704 1 80.06 337 GLN A N 1
ATOM 2788 C CA . GLN A 1 337 ? 20.703 -3.639 -0.017 1 80.06 337 GLN A CA 1
ATOM 2789 C C . GLN A 1 337 ? 21.828 -4.008 -0.975 1 80.06 337 GLN A C 1
ATOM 2791 O O . GLN A 1 337 ? 23 -3.916 -0.621 1 80.06 337 GLN A O 1
ATOM 2796 N N . ASN A 1 338 ? 21.484 -4.375 -2.111 1 82.69 338 ASN A N 1
ATOM 2797 C CA . ASN A 1 338 ? 22.469 -4.758 -3.115 1 82.69 338 ASN A CA 1
ATOM 2798 C C . ASN A 1 338 ? 23.328 -3.566 -3.539 1 82.69 338 ASN A C 1
ATOM 2800 O O . ASN A 1 338 ? 24.547 -3.697 -3.711 1 82.69 338 ASN A O 1
ATOM 2804 N N . ILE A 1 339 ? 22.672 -2.508 -3.639 1 80.94 339 ILE A N 1
ATOM 2805 C CA . ILE A 1 339 ? 23.391 -1.311 -4.066 1 80.94 339 ILE A CA 1
ATOM 2806 C C . ILE A 1 339 ? 24.344 -0.862 -2.967 1 80.94 339 ILE A C 1
ATOM 2808 O O . ILE A 1 339 ? 25.484 -0.448 -3.248 1 80.94 339 ILE A O 1
ATOM 2812 N N . LYS A 1 340 ? 23.906 -1 -1.774 1 82.12 340 LYS A N 1
ATOM 2813 C CA . LYS A 1 340 ? 24.781 -0.638 -0.657 1 82.12 340 LYS A CA 1
ATOM 2814 C C . LYS A 1 340 ? 26.016 -1.527 -0.613 1 82.12 340 LYS A C 1
ATOM 2816 O O . LYS A 1 340 ? 27.125 -1.048 -0.359 1 82.12 340 LYS A O 1
ATOM 2821 N N . LYS A 1 341 ? 25.844 -2.764 -0.842 1 86.88 341 LYS A N 1
ATOM 2822 C CA . LYS A 1 341 ? 26.969 -3.691 -0.904 1 86.88 341 LYS A CA 1
ATOM 2823 C C . LYS A 1 341 ? 27.922 -3.324 -2.039 1 86.88 341 LYS A C 1
ATOM 2825 O O . LYS A 1 341 ? 29.141 -3.365 -1.87 1 86.88 341 LYS A O 1
ATOM 2830 N N . LYS A 1 342 ? 27.359 -2.969 -3.102 1 86.94 342 LYS A N 1
ATOM 2831 C CA . LYS A 1 342 ? 28.172 -2.572 -4.25 1 86.94 342 LYS A CA 1
ATOM 2832 C C . LYS A 1 342 ? 28.953 -1.301 -3.953 1 86.94 342 LYS A C 1
ATOM 2834 O O . LYS A 1 342 ? 30.109 -1.162 -4.383 1 86.94 342 LYS A O 1
ATOM 2839 N N . GLU A 1 343 ? 28.328 -0.423 -3.291 1 86.56 343 GLU A N 1
ATOM 2840 C CA . GLU A 1 343 ? 29 0.808 -2.891 1 86.56 343 GLU A CA 1
ATOM 2841 C C . GLU A 1 343 ? 30.25 0.508 -2.064 1 86.56 343 GLU A C 1
ATOM 2843 O O . GLU A 1 343 ? 31.312 1.114 -2.277 1 86.56 343 GLU A O 1
ATOM 2848 N N . GLU A 1 344 ? 30.062 -0.4 -1.229 1 89.06 344 GLU A N 1
ATOM 2849 C CA . GLU A 1 344 ? 31.203 -0.792 -0.403 1 89.06 344 GLU A CA 1
ATOM 2850 C C . GLU A 1 344 ? 32.344 -1.38 -1.254 1 89.06 344 GLU A C 1
ATOM 2852 O O . GLU A 1 344 ? 33.5 -1.092 -1.023 1 89.06 344 GLU A O 1
ATOM 2857 N N . VAL A 1 345 ? 31.953 -2.135 -2.168 1 92 345 VAL A N 1
ATOM 2858 C CA . VAL A 1 345 ? 32.938 -2.744 -3.064 1 92 345 VAL A CA 1
ATOM 2859 C C . VAL A 1 345 ? 33.656 -1.66 -3.863 1 92 345 VAL A C 1
ATOM 2861 O O . VAL A 1 345 ? 34.875 -1.686 -3.994 1 92 345 VAL A O 1
ATOM 2864 N N . PHE A 1 346 ? 32.875 -0.718 -4.312 1 91.88 346 PHE A N 1
ATOM 2865 C CA . PHE A 1 346 ? 33.469 0.367 -5.105 1 91.88 346 PHE A CA 1
ATOM 2866 C C . PHE A 1 346 ? 34.406 1.206 -4.262 1 91.88 346 PHE A C 1
ATOM 2868 O O . PHE A 1 346 ? 35.5 1.565 -4.723 1 91.88 346 PHE A O 1
ATOM 2875 N N . GLU A 1 347 ? 34 1.464 -3.105 1 91.75 347 GLU A N 1
ATOM 2876 C CA . GLU A 1 347 ? 34.844 2.25 -2.217 1 91.75 347 GLU A CA 1
ATOM 2877 C C . GLU A 1 347 ? 36.188 1.54 -1.95 1 91.75 347 GLU A C 1
ATOM 2879 O O . GLU A 1 347 ? 37.25 2.17 -1.957 1 91.75 347 GLU A O 1
ATOM 2884 N N . ASN A 1 348 ? 36.125 0.286 -1.779 1 94.44 348 ASN A N 1
ATOM 2885 C CA . ASN A 1 348 ? 37.344 -0.499 -1.544 1 94.44 348 ASN A CA 1
ATOM 2886 C C . ASN A 1 348 ? 38.25 -0.511 -2.77 1 94.44 348 ASN A C 1
ATOM 2888 O O . ASN A 1 348 ? 39.469 -0.417 -2.641 1 94.44 348 ASN A O 1
ATOM 2892 N N . GLU A 1 349 ? 37.625 -0.641 -3.859 1 94.25 349 GLU A N 1
ATOM 2893 C CA . GLU A 1 349 ? 38.375 -0.644 -5.102 1 94.25 349 GLU A CA 1
ATOM 2894 C C . GLU A 1 349 ? 39.094 0.699 -5.324 1 94.25 349 GLU A C 1
ATOM 2896 O O . GLU A 1 349 ? 40.25 0.746 -5.75 1 94.25 349 GLU A O 1
ATOM 2901 N N . ILE A 1 350 ? 38.469 1.715 -5.055 1 95.12 350 ILE A N 1
ATOM 2902 C CA . ILE A 1 350 ? 39 3.055 -5.203 1 95.12 350 ILE A CA 1
ATOM 2903 C C . ILE A 1 350 ? 40.188 3.232 -4.242 1 95.12 350 ILE A C 1
ATOM 2905 O O . ILE A 1 350 ? 41.25 3.73 -4.633 1 95.12 350 ILE A O 1
ATOM 2909 N N . ARG A 1 351 ? 39.969 2.732 -3.045 1 94.88 351 ARG A N 1
ATOM 2910 C CA . ARG A 1 351 ? 41.062 2.812 -2.059 1 94.88 351 ARG A CA 1
ATOM 2911 C C . ARG A 1 351 ? 42.281 2.01 -2.508 1 94.88 351 ARG A C 1
ATOM 2913 O O . ARG A 1 351 ? 43.406 2.475 -2.385 1 94.88 351 ARG A O 1
ATOM 2920 N N . ARG A 1 352 ? 42.031 0.867 -3.02 1 96 352 ARG A N 1
ATOM 2921 C CA . ARG A 1 352 ? 43.125 0.02 -3.521 1 96 352 ARG A CA 1
ATOM 2922 C C . ARG A 1 352 ? 43.844 0.697 -4.672 1 96 352 ARG A C 1
ATOM 2924 O O . ARG A 1 352 ? 45.094 0.687 -4.715 1 96 352 ARG A O 1
ATOM 2931 N N . ASN A 1 353 ? 43.125 1.287 -5.531 1 95.75 353 ASN A N 1
ATOM 2932 C CA . ASN A 1 353 ? 43.719 1.967 -6.676 1 95.75 353 ASN A CA 1
ATOM 2933 C C . ASN A 1 353 ? 44.562 3.16 -6.238 1 95.75 353 ASN A C 1
ATOM 2935 O O . ASN A 1 353 ? 45.625 3.4 -6.793 1 95.75 353 ASN A O 1
ATOM 2939 N N . GLU A 1 354 ? 44.062 3.836 -5.281 1 95.5 354 GLU A N 1
ATOM 2940 C CA . GLU A 1 354 ? 44.781 4.98 -4.762 1 95.5 354 GLU A CA 1
ATOM 2941 C C . GLU A 1 354 ? 46.094 4.543 -4.121 1 95.5 354 GLU A C 1
ATOM 2943 O O . GLU A 1 354 ? 47.156 5.176 -4.324 1 95.5 354 GLU A O 1
ATOM 2948 N N . GLN A 1 355 ? 46.094 3.457 -3.416 1 96.88 355 GLN A N 1
ATOM 2949 C CA . GLN A 1 355 ? 47.312 2.918 -2.812 1 96.88 355 GLN A CA 1
ATOM 2950 C C . GLN A 1 355 ? 48.312 2.482 -3.881 1 96.88 355 GLN A C 1
ATOM 2952 O O . GLN A 1 355 ? 49.5 2.746 -3.76 1 96.88 355 GLN A O 1
ATOM 2957 N N . GLN A 1 356 ? 47.844 1.854 -4.852 1 97.06 356 GLN A N 1
ATOM 2958 C CA . GLN A 1 356 ? 48.688 1.407 -5.941 1 97.06 356 GLN A CA 1
ATOM 2959 C C . GLN A 1 356 ? 49.312 2.594 -6.664 1 97.06 356 GLN A C 1
ATOM 2961 O O . GLN A 1 356 ? 50.5 2.555 -7.027 1 97.06 356 GLN A O 1
ATOM 2966 N N . LYS A 1 357 ? 48.562 3.609 -6.836 1 96.31 357 LYS A N 1
ATOM 2967 C CA . LYS A 1 357 ? 49.094 4.816 -7.477 1 96.31 357 LYS A CA 1
ATOM 2968 C C . LYS A 1 357 ? 50.188 5.434 -6.648 1 96.31 357 LYS A C 1
ATOM 2970 O O . LYS A 1 357 ? 51.219 5.883 -7.195 1 96.31 357 LYS A O 1
ATOM 2975 N N . LEU A 1 358 ? 50 5.418 -5.383 1 96.88 358 LEU A N 1
ATOM 2976 C CA . LEU A 1 358 ? 51.031 5.945 -4.496 1 96.88 358 LEU A CA 1
ATOM 2977 C C . LEU A 1 358 ? 52.312 5.129 -4.602 1 96.88 358 LEU A C 1
ATOM 2979 O O . LEU A 1 358 ? 53.406 5.688 -4.641 1 96.88 358 LEU A O 1
ATOM 2983 N N . MET A 1 359 ? 52.188 3.848 -4.684 1 97.69 359 MET A N 1
ATOM 2984 C CA . MET A 1 359 ? 53.344 2.967 -4.828 1 97.69 359 MET A CA 1
ATOM 2985 C C . MET A 1 359 ? 54.062 3.213 -6.156 1 97.69 359 MET A C 1
ATOM 2987 O O . MET A 1 359 ? 55.312 3.242 -6.211 1 97.69 359 MET A O 1
ATOM 2991 N N . LEU A 1 360 ? 53.312 3.418 -7.18 1 97.38 360 LEU A N 1
ATOM 2992 C CA . LEU A 1 360 ? 53.875 3.676 -8.492 1 97.38 360 LEU A CA 1
ATOM 2993 C C . LEU A 1 360 ? 54.625 5.008 -8.516 1 97.38 360 LEU A C 1
ATOM 2995 O O . LEU A 1 360 ? 55.688 5.121 -9.109 1 97.38 360 LEU A O 1
ATOM 2999 N N . LYS A 1 361 ? 54.094 5.973 -7.844 1 97.69 361 LYS A N 1
ATOM 3000 C CA . LYS A 1 361 ? 54.75 7.273 -7.754 1 97.69 361 LYS A CA 1
ATOM 3001 C C . LYS A 1 361 ? 56.094 7.164 -7.004 1 97.69 361 LYS A C 1
ATOM 3003 O O . LYS A 1 361 ? 57.062 7.809 -7.375 1 97.69 361 LYS A O 1
ATOM 3008 N N . LYS A 1 362 ? 56.094 6.348 -6.004 1 97.69 362 LYS A N 1
ATOM 3009 C CA . LYS A 1 362 ? 57.344 6.109 -5.277 1 97.69 362 LYS A CA 1
ATOM 3010 C C . LYS A 1 362 ? 58.375 5.426 -6.168 1 97.69 362 LYS A C 1
ATOM 3012 O O . LYS A 1 362 ? 59.562 5.773 -6.137 1 97.69 362 LYS A O 1
ATOM 3017 N N . ASP A 1 363 ? 57.906 4.48 -6.898 1 97.56 363 ASP A N 1
ATOM 3018 C CA . ASP A 1 363 ? 58.781 3.797 -7.844 1 97.56 363 ASP A CA 1
ATOM 3019 C C . ASP A 1 363 ? 59.406 4.777 -8.844 1 97.56 363 ASP A C 1
ATOM 3021 O O . ASP A 1 363 ? 60.594 4.688 -9.172 1 97.56 363 ASP A O 1
ATOM 3025 N N . ILE A 1 364 ? 58.625 5.645 -9.289 1 97.56 364 ILE A N 1
ATOM 3026 C CA . ILE A 1 364 ? 59.094 6.652 -10.234 1 97.56 364 ILE A CA 1
ATOM 3027 C C . ILE A 1 364 ? 60.156 7.535 -9.578 1 97.56 364 ILE A C 1
ATOM 3029 O O . ILE A 1 364 ? 61.188 7.801 -10.164 1 97.56 364 ILE A O 1
ATOM 3033 N N . ALA A 1 365 ? 59.906 7.93 -8.32 1 97.62 365 ALA A N 1
ATOM 3034 C CA . ALA A 1 365 ? 60.844 8.75 -7.586 1 97.62 365 ALA A CA 1
ATOM 3035 C C . ALA A 1 365 ? 62.188 8.023 -7.414 1 97.62 365 ALA A C 1
ATOM 3037 O O . ALA A 1 365 ? 63.25 8.625 -7.57 1 97.62 365 ALA A O 1
ATOM 3038 N N . ASP A 1 366 ? 62.188 6.781 -7.125 1 97.75 366 ASP A N 1
ATOM 3039 C CA . ASP A 1 366 ? 63.375 5.969 -6.977 1 97.75 366 ASP A CA 1
ATOM 3040 C C . ASP A 1 366 ? 64.188 5.922 -8.281 1 97.75 366 ASP A C 1
ATOM 3042 O O . ASP A 1 366 ? 65.375 6.043 -8.273 1 97.75 366 ASP A O 1
ATOM 3046 N N . ARG A 1 367 ? 63.531 5.77 -9.359 1 97.69 367 ARG A N 1
ATOM 3047 C CA . ARG A 1 367 ? 64.188 5.715 -10.664 1 97.69 367 ARG A CA 1
ATOM 3048 C C . ARG A 1 367 ? 64.75 7.07 -11.039 1 97.69 367 ARG A C 1
ATOM 3050 O O . ARG A 1 367 ? 65.875 7.148 -11.617 1 97.69 367 ARG A O 1
ATOM 3057 N N . ASP A 1 368 ? 64.062 8.102 -10.664 1 97.75 368 ASP A N 1
ATOM 3058 C CA . ASP A 1 368 ? 64.562 9.445 -10.891 1 97.75 368 ASP A CA 1
ATOM 3059 C C . ASP A 1 368 ? 65.875 9.664 -10.125 1 97.75 368 ASP A C 1
ATOM 3061 O O . ASP A 1 368 ? 66.875 10.227 -10.656 1 97.75 368 ASP A O 1
ATOM 3065 N N . ASN A 1 369 ? 66 9.195 -8.891 1 97.81 369 ASN A N 1
ATOM 3066 C CA . ASN A 1 369 ? 67.188 9.297 -8.094 1 97.81 369 ASN A CA 1
ATOM 3067 C C . ASN A 1 369 ? 68.312 8.492 -8.703 1 97.81 369 ASN A C 1
ATOM 3069 O O . ASN A 1 369 ? 69.438 8.961 -8.758 1 97.81 369 ASN A O 1
ATOM 3073 N N . LYS A 1 370 ? 68 7.344 -9.164 1 97.88 370 LYS A N 1
ATOM 3074 C CA . LYS A 1 370 ? 69 6.504 -9.805 1 97.88 370 LYS A CA 1
ATOM 3075 C C . LYS A 1 370 ? 69.562 7.164 -11.07 1 97.88 370 LYS A C 1
ATOM 3077 O O . LYS A 1 370 ? 70.75 7.133 -11.336 1 97.88 370 LYS A O 1
ATOM 3082 N N . ILE A 1 371 ? 68.688 7.75 -11.805 1 97.62 371 ILE A N 1
ATOM 3083 C CA . ILE A 1 371 ? 69.062 8.438 -13.031 1 97.62 371 ILE A CA 1
ATOM 3084 C C . ILE A 1 371 ? 70 9.602 -12.688 1 97.62 371 ILE A C 1
ATOM 3086 O O . ILE A 1 371 ? 71.062 9.766 -13.32 1 97.62 371 ILE A O 1
ATOM 3090 N N . LYS A 1 372 ? 69.688 10.305 -11.68 1 97.5 372 LYS A N 1
ATOM 3091 C CA . LYS A 1 372 ? 70.562 11.406 -11.242 1 97.5 372 LYS A CA 1
ATOM 3092 C C . LYS A 1 372 ? 71.938 10.898 -10.82 1 97.5 372 LYS A C 1
ATOM 3094 O O . LYS A 1 372 ? 72.938 11.508 -11.156 1 97.5 372 LYS A O 1
ATOM 3099 N N . GLU A 1 373 ? 72 9.852 -10.117 1 97.25 373 GLU A N 1
ATOM 3100 C CA . GLU A 1 373 ? 73.25 9.25 -9.695 1 97.25 373 GLU A CA 1
ATOM 3101 C C . GLU A 1 373 ? 74.125 8.828 -10.891 1 97.25 373 GLU A C 1
ATOM 3103 O O . GLU A 1 373 ? 75.312 9.102 -10.938 1 97.25 373 GLU A O 1
ATOM 3108 N N . LEU A 1 374 ? 73.5 8.234 -11.859 1 96.81 374 LEU A N 1
ATOM 3109 C CA . LEU A 1 374 ? 74.188 7.762 -13.047 1 96.81 374 LEU A CA 1
ATOM 3110 C C . LEU A 1 374 ? 74.688 8.93 -13.883 1 96.81 374 LEU A C 1
ATOM 3112 O O . LEU A 1 374 ? 75.812 8.898 -14.391 1 96.81 374 LEU A O 1
ATOM 3116 N N . GLU A 1 375 ? 73.938 9.938 -13.945 1 96.88 375 GLU A N 1
ATOM 3117 C CA . GLU A 1 375 ? 74.312 11.141 -14.664 1 96.88 375 GLU A CA 1
ATOM 3118 C C . GLU A 1 375 ? 75.5 11.797 -13.984 1 96.88 375 GLU A C 1
ATOM 3120 O O . GLU A 1 375 ? 76.438 12.266 -14.656 1 96.88 375 GLU A O 1
ATOM 3125 N N . ALA A 1 376 ? 75.562 11.758 -12.664 1 95.75 376 ALA A N 1
ATOM 3126 C CA . ALA A 1 376 ? 76.688 12.297 -11.922 1 95.75 376 ALA A CA 1
ATOM 3127 C C . ALA A 1 376 ? 78 11.484 -12.18 1 95.75 376 ALA A C 1
ATOM 3129 O O . ALA A 1 376 ? 79.062 12.047 -12.344 1 95.75 376 ALA A O 1
ATOM 3130 N N . ILE A 1 377 ? 77.875 10.273 -12.234 1 94.88 377 ILE A N 1
ATOM 3131 C CA . ILE A 1 377 ? 79 9.391 -12.516 1 94.88 377 ILE A CA 1
ATOM 3132 C C . ILE A 1 377 ? 79.562 9.672 -13.914 1 94.88 377 ILE A C 1
ATOM 3134 O O . ILE A 1 377 ? 80.812 9.766 -14.109 1 94.88 377 ILE A O 1
ATOM 3138 N N . ILE A 1 378 ? 78.75 9.828 -14.828 1 93.94 378 ILE A N 1
ATOM 3139 C CA . ILE A 1 378 ? 79.125 10.109 -16.203 1 93.94 378 ILE A CA 1
ATOM 3140 C C . ILE A 1 378 ? 79.812 11.469 -16.281 1 93.94 378 ILE A C 1
ATOM 3142 O O . ILE A 1 378 ? 80.875 11.617 -16.938 1 93.94 378 ILE A O 1
ATOM 3146 N N . GLU A 1 379 ? 79.25 12.398 -15.57 1 93.19 379 GLU A N 1
ATOM 3147 C CA . GLU A 1 379 ? 79.938 13.711 -15.5 1 93.19 379 GLU A CA 1
ATOM 3148 C C . GLU A 1 379 ? 81.312 13.602 -14.914 1 93.19 379 GLU A C 1
ATOM 3150 O O . GLU A 1 379 ? 82.25 14.273 -15.375 1 93.19 379 GLU A O 1
ATOM 3155 N N . ASP A 1 380 ? 81.562 12.797 -13.938 1 90.81 380 ASP A N 1
ATOM 3156 C CA . ASP A 1 380 ? 82.875 12.57 -13.336 1 90.81 380 ASP A CA 1
ATOM 3157 C C . ASP A 1 380 ? 83.812 11.969 -14.352 1 90.81 380 ASP A C 1
ATOM 3159 O O . ASP A 1 380 ? 85 12.359 -14.406 1 90.81 380 ASP A O 1
ATOM 3163 N N . TYR A 1 381 ? 83.438 11.047 -15.141 1 87.88 381 TYR A N 1
ATOM 3164 C CA . TYR A 1 381 ? 84.25 10.484 -16.203 1 87.88 381 TYR A CA 1
ATOM 3165 C C . TYR A 1 381 ? 84.625 11.547 -17.219 1 87.88 381 TYR A C 1
ATOM 3167 O O . TYR A 1 381 ? 85.812 11.656 -17.609 1 87.88 381 TYR A O 1
ATOM 3175 N N . GLU A 1 382 ? 83.625 12.367 -17.625 1 87.62 382 GLU A N 1
ATOM 3176 C CA . GLU A 1 382 ? 83.875 13.398 -18.641 1 87.62 382 GLU A CA 1
ATOM 3177 C C . GLU A 1 382 ? 84.812 14.453 -18.156 1 87.62 382 GLU A C 1
ATOM 3179 O O . GLU A 1 382 ? 85.625 14.984 -18.938 1 87.62 382 GLU A O 1
ATOM 3184 N N . ASN A 1 383 ? 84.875 14.68 -16.875 1 86.88 383 ASN A N 1
ATOM 3185 C CA . ASN A 1 383 ? 85.75 15.734 -16.328 1 86.88 383 ASN A CA 1
ATOM 3186 C C . ASN A 1 383 ? 87 15.172 -15.734 1 86.88 383 ASN A C 1
ATOM 3188 O O . ASN A 1 383 ? 87.812 15.922 -15.203 1 86.88 383 ASN A O 1
ATOM 3192 N N . SER A 1 384 ? 87.062 13.93 -15.836 1 82.56 384 SER A N 1
ATOM 3193 C CA . SER A 1 384 ? 88.312 13.328 -15.289 1 82.56 384 SER A CA 1
ATOM 3194 C C . SER A 1 384 ? 89.5 13.711 -16.109 1 82.56 384 SER A C 1
ATOM 3196 O O . SER A 1 384 ? 89.438 13.922 -17.328 1 82.56 384 SER A O 1
ATOM 3198 N N . THR A 1 385 ? 90.75 13.797 -15.383 1 78.44 385 THR A N 1
ATOM 3199 C CA . THR A 1 385 ? 92 14.102 -16.016 1 78.44 385 THR A CA 1
ATOM 3200 C C . THR A 1 385 ? 92.375 13.023 -17.031 1 78.44 385 THR A C 1
ATOM 3202 O O . THR A 1 385 ? 92.875 13.336 -18.109 1 78.44 385 THR A O 1
ATOM 3205 N N . SER A 1 386 ? 92.125 11.922 -16.703 1 74.31 386 SER A N 1
ATOM 3206 C CA . SER A 1 386 ? 92.438 10.82 -17.625 1 74.31 386 SER A CA 1
ATOM 3207 C C . SER A 1 386 ? 91.75 10.992 -18.953 1 74.31 386 SER A C 1
ATOM 3209 O O . SER A 1 386 ? 92.312 10.773 -20.016 1 74.31 386 SER A O 1
ATOM 3211 N N . TRP A 1 387 ? 90.5 11.398 -18.953 1 78.12 387 TRP A N 1
ATOM 3212 C CA . TRP A 1 387 ? 89.688 11.531 -20.172 1 78.12 387 TRP A CA 1
ATOM 3213 C C . TRP A 1 387 ? 90.062 12.789 -20.938 1 78.12 387 TRP A C 1
ATOM 3215 O O . TRP A 1 387 ? 90.125 12.766 -22.172 1 78.12 387 TRP A O 1
ATOM 3225 N N . LYS A 1 388 ? 90.375 13.875 -20.234 1 77.62 388 LYS A N 1
ATOM 3226 C CA . LYS A 1 388 ? 90.812 15.117 -20.891 1 77.62 388 LYS A CA 1
ATOM 3227 C C . LYS A 1 388 ? 92.188 14.961 -21.516 1 77.62 388 LYS A C 1
ATOM 3229 O O . LYS A 1 388 ? 92.438 15.461 -22.625 1 77.62 388 LYS A O 1
ATOM 3234 N N . LEU A 1 389 ? 93.062 14.18 -20.812 1 75.31 389 LEU A N 1
ATOM 3235 C CA . LEU A 1 389 ? 94.438 14.023 -21.281 1 75.31 389 LEU A CA 1
ATOM 3236 C C . LEU A 1 389 ? 94.438 13.117 -22.516 1 75.31 389 LEU A C 1
ATOM 3238 O O . LEU A 1 389 ? 95.375 13.266 -23.359 1 75.31 389 LEU A O 1
ATOM 3242 N N . THR A 1 390 ? 93.562 12.32 -22.609 1 74.38 390 THR A N 1
ATOM 3243 C CA . THR A 1 390 ? 93.625 11.375 -23.719 1 74.38 390 THR A CA 1
ATOM 3244 C C . THR A 1 390 ? 92.75 11.836 -24.891 1 74.38 390 THR A C 1
ATOM 3246 O O . THR A 1 390 ? 92.562 11.109 -25.859 1 74.38 390 THR A O 1
ATOM 3249 N N . LYS A 1 391 ? 92.25 13.031 -24.844 1 77 391 LYS A N 1
ATOM 3250 C CA . LYS A 1 391 ? 91.438 13.594 -25.891 1 77 391 LYS A CA 1
ATOM 3251 C C . LYS A 1 391 ? 92.188 13.664 -27.219 1 77 391 LYS A C 1
ATOM 3253 O O . LYS A 1 391 ? 91.625 13.273 -28.25 1 77 391 LYS A O 1
ATOM 3258 N N . PRO A 1 392 ? 93.5 14.07 -27.266 1 73 392 PRO A N 1
ATOM 3259 C CA . PRO A 1 392 ? 94.188 14.094 -28.547 1 73 392 PRO A CA 1
ATOM 3260 C C . PRO A 1 392 ? 94.438 12.695 -29.094 1 73 392 PRO A C 1
ATOM 3262 O O . PRO A 1 392 ? 94.375 12.492 -30.312 1 73 392 PRO A O 1
ATOM 3265 N N . LEU A 1 393 ? 94.625 11.805 -28.312 1 70.62 393 LEU A N 1
ATOM 3266 C CA . LEU A 1 393 ? 94.938 10.438 -28.766 1 70.62 393 LEU A CA 1
ATOM 3267 C C . LEU A 1 393 ? 93.625 9.781 -29.281 1 70.62 393 LEU A C 1
ATOM 3269 O O . LEU A 1 393 ? 93.688 9.031 -30.266 1 70.62 393 LEU A O 1
ATOM 3273 N N . ARG A 1 394 ? 92.5 10.141 -28.734 1 73.25 394 ARG A N 1
ATOM 3274 C CA . ARG A 1 394 ? 91.25 9.586 -29.188 1 73.25 394 ARG A CA 1
ATOM 3275 C C . ARG A 1 394 ? 90.812 10.211 -30.516 1 73.25 394 ARG A C 1
ATOM 3277 O O . ARG A 1 394 ? 90.188 9.539 -31.359 1 73.25 394 ARG A O 1
ATOM 3284 N N . LYS A 1 395 ? 91.25 11.422 -30.75 1 71.62 395 LYS A N 1
ATOM 3285 C CA . LYS A 1 395 ? 91.062 12.055 -32.031 1 71.62 395 LYS A CA 1
ATOM 3286 C C . LYS A 1 395 ? 91.875 11.398 -33.125 1 71.62 395 LYS A C 1
ATOM 3288 O O . LYS A 1 395 ? 91.438 11.219 -34.25 1 71.62 395 LYS A O 1
ATOM 3293 N N . ILE A 1 396 ? 93.062 11.039 -32.844 1 68.31 396 ILE A N 1
ATOM 3294 C CA . ILE A 1 396 ? 93.938 10.375 -33.781 1 68.31 396 ILE A CA 1
ATOM 3295 C C . ILE A 1 396 ? 93.438 8.953 -34.031 1 68.31 396 ILE A C 1
ATOM 3297 O O . ILE A 1 396 ? 93.438 8.469 -35.156 1 68.31 396 ILE A O 1
ATOM 3301 N N . GLY A 1 397 ? 92.938 8.328 -33.094 1 62.47 397 GLY A N 1
ATOM 3302 C CA . GLY A 1 397 ? 92.438 6.984 -33.25 1 62.47 397 GLY A CA 1
ATOM 3303 C C . GLY A 1 397 ? 91.125 6.945 -34.094 1 62.47 397 GLY A C 1
ATOM 3304 O O . GLY A 1 397 ? 90.938 6.016 -34.875 1 62.47 397 GLY A O 1
ATOM 3305 N N . THR A 1 398 ? 90.312 7.871 -33.969 1 66.25 398 THR A N 1
ATOM 3306 C CA . THR A 1 398 ? 89.125 7.949 -34.812 1 66.25 398 THR A CA 1
ATOM 3307 C C . THR A 1 398 ? 89.5 8.227 -36.25 1 66.25 398 THR A C 1
ATOM 3309 O O . THR A 1 398 ? 88.812 7.789 -37.188 1 66.25 398 THR A O 1
ATOM 3312 N N . ILE A 1 399 ? 90.688 8.719 -36.531 1 64.31 399 ILE A N 1
ATOM 3313 C CA . ILE A 1 399 ? 91.188 8.977 -37.875 1 64.31 399 ILE A CA 1
ATOM 3314 C C . ILE A 1 399 ? 91.75 7.691 -38.469 1 64.31 399 ILE A C 1
ATOM 3316 O O . ILE A 1 399 ? 91.562 7.414 -39.656 1 64.31 399 ILE A O 1
ATOM 3320 N N . VAL A 1 400 ? 92.188 6.871 -37.688 1 58.97 400 VAL A N 1
ATOM 3321 C CA . VAL A 1 400 ? 92.812 5.664 -38.219 1 58.97 400 VAL A CA 1
ATOM 3322 C C . VAL A 1 400 ? 91.75 4.57 -38.375 1 58.97 400 VAL A C 1
ATOM 3324 O O . VAL A 1 400 ? 91.875 3.67 -39.188 1 58.97 400 VAL A O 1
ATOM 3327 N N . LYS A 1 401 ? 90.812 4.555 -37.594 1 53.22 401 LYS A N 1
ATOM 3328 C CA . LYS A 1 401 ? 89.75 3.543 -37.781 1 53.22 401 LYS A CA 1
ATOM 3329 C C . LYS A 1 401 ? 88.812 3.938 -38.906 1 53.22 401 LYS A C 1
ATOM 3331 O O . LYS A 1 401 ? 87.938 3.17 -39.281 1 53.22 401 LYS A O 1
ATOM 3336 N N . LYS A 1 402 ? 89 5.031 -39.562 1 48.19 402 LYS A N 1
ATOM 3337 C CA . LYS A 1 402 ? 88.375 5.41 -40.844 1 48.19 402 LYS A CA 1
ATOM 3338 C C . LYS A 1 402 ? 89.312 5.238 -42 1 48.19 402 LYS A C 1
ATOM 3340 O O . LYS A 1 402 ? 90.5 5.551 -41.906 1 48.19 402 LYS A O 1
ATOM 3345 N N . MET B 1 1 ? -25.578 27.453 21.141 1 88.69 1 MET B N 1
ATOM 3346 C CA . MET B 1 1 ? -24.422 28.297 20.812 1 88.69 1 MET B CA 1
ATOM 3347 C C . MET B 1 1 ? -24.719 29.766 21.094 1 88.69 1 MET B C 1
ATOM 3349 O O . MET B 1 1 ? -25.812 30.234 20.812 1 88.69 1 MET B O 1
ATOM 3353 N N . LYS B 1 2 ? -23.688 30.375 21.688 1 93.06 2 LYS B N 1
ATOM 3354 C CA . LYS B 1 2 ? -23.859 31.781 22 1 93.06 2 LYS B CA 1
ATOM 3355 C C . LYS B 1 2 ? -23.609 32.656 20.766 1 93.06 2 LYS B C 1
ATOM 3357 O O . LYS B 1 2 ? -22.578 32.531 20.125 1 93.06 2 LYS B O 1
ATOM 3362 N N . LYS B 1 3 ? -24.531 33.562 20.531 1 93.38 3 LYS B N 1
ATOM 3363 C CA . LYS B 1 3 ? -24.516 34.406 19.344 1 93.38 3 LYS B CA 1
ATOM 3364 C C . LYS B 1 3 ? -23.328 35.344 19.359 1 93.38 3 LYS B C 1
ATOM 3366 O O . LYS B 1 3 ? -23.016 35.969 20.391 1 93.38 3 LYS B O 1
ATOM 3371 N N . ASP B 1 4 ? -22.656 35.406 18.297 1 95.81 4 ASP B N 1
ATOM 3372 C CA . ASP B 1 4 ? -21.562 36.312 18.016 1 95.81 4 ASP B CA 1
ATOM 3373 C C . ASP B 1 4 ? -20.328 36 18.875 1 95.81 4 ASP B C 1
ATOM 3375 O O . ASP B 1 4 ? -19.328 36.719 18.828 1 95.81 4 ASP B O 1
ATOM 3379 N N . LEU B 1 5 ? -20.422 34.906 19.625 1 98.44 5 LEU B N 1
ATOM 3380 C CA . LEU B 1 5 ? -19.266 34.469 20.422 1 98.44 5 LEU B CA 1
ATOM 3381 C C . LEU B 1 5 ? -18.297 33.656 19.594 1 98.44 5 LEU B C 1
ATOM 3383 O O . LEU B 1 5 ? -18.719 32.781 18.828 1 98.44 5 LEU B O 1
ATOM 3387 N N . VAL B 1 6 ? -17.047 34.031 19.672 1 98.81 6 VAL B N 1
ATOM 3388 C CA . VAL B 1 6 ? -16 33.25 19.031 1 98.81 6 VAL B CA 1
ATOM 3389 C C . VAL B 1 6 ? -15.281 32.375 20.078 1 98.81 6 VAL B C 1
ATOM 3391 O O . VAL B 1 6 ? -14.688 32.938 21.016 1 98.81 6 VAL B O 1
ATOM 3394 N N . SER B 1 7 ? -15.398 31.094 20 1 98.88 7 SER B N 1
ATOM 3395 C CA . SER B 1 7 ? -14.586 30.188 20.812 1 98.88 7 SER B CA 1
ATOM 3396 C C . SER B 1 7 ? -13.234 29.922 20.156 1 98.88 7 SER B C 1
ATOM 3398 O O . SER B 1 7 ? -13.172 29.422 19.031 1 98.88 7 SER B O 1
ATOM 3400 N N . VAL B 1 8 ? -12.148 30.281 20.828 1 98.88 8 VAL B N 1
ATOM 3401 C CA . VAL B 1 8 ? -10.789 30.047 20.359 1 98.88 8 VAL B CA 1
ATOM 3402 C C . VAL B 1 8 ? -10.164 28.891 21.141 1 98.88 8 VAL B C 1
ATOM 3404 O O . VAL B 1 8 ? -10.094 28.922 22.375 1 98.88 8 VAL B O 1
ATOM 3407 N N . LEU B 1 9 ? -9.789 27.859 20.422 1 98.88 9 LEU B N 1
ATOM 3408 C CA . LEU B 1 9 ? -9.133 26.719 21.031 1 98.88 9 LEU B CA 1
ATOM 3409 C C . LEU B 1 9 ? -7.617 26.797 20.859 1 98.88 9 LEU B C 1
ATOM 3411 O O . LEU B 1 9 ? -7.125 26.891 19.719 1 98.88 9 LEU B O 1
ATOM 3415 N N . MET B 1 10 ? -6.91 26.812 21.891 1 98.75 10 MET B N 1
ATOM 3416 C CA . MET B 1 10 ? -5.449 26.781 21.906 1 98.75 10 MET B CA 1
ATOM 3417 C C . MET B 1 10 ? -4.945 25.5 22.562 1 98.75 10 MET B C 1
ATOM 3419 O O . MET B 1 10 ? -5.332 25.188 23.688 1 98.75 10 MET B O 1
ATOM 3423 N N . VAL B 1 11 ? -4.164 24.75 21.859 1 97.69 11 VAL B N 1
ATOM 3424 C CA . VAL B 1 11 ? -3.547 23.547 22.422 1 97.69 11 VAL B CA 1
ATOM 3425 C C . VAL B 1 11 ? -2.086 23.828 22.766 1 97.69 11 VAL B C 1
ATOM 3427 O O . VAL B 1 11 ? -1.397 24.547 22.047 1 97.69 11 VAL B O 1
ATOM 3430 N N . ASN B 1 12 ? -1.682 23.266 23.891 1 97.75 12 ASN B N 1
ATOM 3431 C CA . ASN B 1 12 ? -0.331 23.578 24.359 1 97.75 12 ASN B CA 1
ATOM 3432 C C . ASN B 1 12 ? 0.38 22.312 24.859 1 97.75 12 ASN B C 1
ATOM 3434 O O . ASN B 1 12 ? -0.235 21.469 25.516 1 97.75 12 ASN B O 1
ATOM 3438 N N . TYR B 1 13 ? 1.606 22.172 24.484 1 96.88 13 TYR B N 1
ATOM 3439 C CA . TYR B 1 13 ? 2.502 21.172 25.062 1 96.88 13 TYR B CA 1
ATOM 3440 C C . TYR B 1 13 ? 3.928 21.703 25.141 1 96.88 13 TYR B C 1
ATOM 3442 O O . TYR B 1 13 ? 4.66 21.688 24.141 1 96.88 13 TYR B O 1
ATOM 3450 N N . ASN B 1 14 ? 4.398 22.141 26.266 1 96.12 14 ASN B N 1
ATOM 3451 C CA . ASN B 1 14 ? 5.766 22.562 26.547 1 96.12 14 ASN B CA 1
ATOM 3452 C C . ASN B 1 14 ? 6.164 23.766 25.703 1 96.12 14 ASN B C 1
ATOM 3454 O O . ASN B 1 14 ? 7.203 23.766 25.047 1 96.12 14 ASN B O 1
ATOM 3458 N N . HIS B 1 15 ? 5.355 24.781 25.719 1 95.94 15 HIS B N 1
ATOM 3459 C CA . HIS B 1 15 ? 5.641 26.047 25.031 1 95.94 15 HIS B CA 1
ATOM 3460 C C . HIS B 1 15 ? 5.641 27.219 26.016 1 95.94 15 HIS B C 1
ATOM 3462 O O . HIS B 1 15 ? 5.07 28.266 25.719 1 95.94 15 HIS B O 1
ATOM 3468 N N . ALA B 1 16 ? 6.277 27 27.125 1 97 16 ALA B N 1
ATOM 3469 C CA . ALA B 1 16 ? 6.359 28.047 28.141 1 97 16 ALA B CA 1
ATOM 3470 C C . ALA B 1 16 ? 6.977 29.328 27.562 1 97 16 ALA B C 1
ATOM 3472 O O . ALA B 1 16 ? 6.602 30.438 27.953 1 97 16 ALA B O 1
ATOM 3473 N N . ASP B 1 17 ? 7.793 29.188 26.609 1 95.06 17 ASP B N 1
ATOM 3474 C CA . ASP B 1 17 ? 8.555 30.312 26.062 1 95.06 17 ASP B CA 1
ATOM 3475 C C . ASP B 1 17 ? 7.684 31.156 25.141 1 95.06 17 ASP B C 1
ATOM 3477 O O . ASP B 1 17 ? 7.984 32.344 24.906 1 95.06 17 ASP B O 1
ATOM 3481 N N . THR B 1 18 ? 6.57 30.625 24.641 1 96.5 18 THR B N 1
ATOM 3482 C CA . THR B 1 18 ? 5.82 31.359 23.625 1 96.5 18 THR B CA 1
ATOM 3483 C C . THR B 1 18 ? 4.367 31.531 24.047 1 96.5 18 THR B C 1
ATOM 3485 O O . THR B 1 18 ? 3.668 32.406 23.531 1 96.5 18 THR B O 1
ATOM 3488 N N . ILE B 1 19 ? 3.877 30.781 24.938 1 97.81 19 ILE B N 1
ATOM 3489 C CA . ILE B 1 19 ? 2.449 30.641 25.203 1 97.81 19 ILE B CA 1
ATOM 3490 C C . ILE B 1 19 ? 1.868 31.969 25.672 1 97.81 19 ILE B C 1
ATOM 3492 O O . ILE B 1 19 ? 0.728 32.312 25.344 1 97.81 19 ILE B O 1
ATOM 3496 N N . GLU B 1 20 ? 2.57 32.719 26.5 1 98.19 20 GLU B N 1
ATOM 3497 C CA . GLU B 1 20 ? 2.045 34 26.969 1 98.19 20 GLU B CA 1
ATOM 3498 C C . GLU B 1 20 ? 1.752 34.938 25.812 1 98.19 20 GLU B C 1
ATOM 3500 O O . GLU B 1 20 ? 0.691 35.562 25.766 1 98.19 20 GLU B O 1
ATOM 3505 N N . LYS B 1 21 ? 2.713 35.062 24.922 1 98 21 LYS B N 1
ATOM 3506 C CA . LYS B 1 21 ? 2.537 35.906 23.75 1 98 21 LYS B CA 1
ATOM 3507 C C . LYS B 1 21 ? 1.347 35.438 22.906 1 98 21 LYS B C 1
ATOM 3509 O O . LYS B 1 21 ? 0.584 36.281 22.406 1 98 21 LYS B O 1
ATOM 3514 N N . SER B 1 22 ? 1.243 34.188 22.734 1 98.38 22 SER B N 1
ATOM 3515 C CA . SER B 1 22 ? 0.138 33.625 21.953 1 98.38 22 SER B CA 1
ATOM 3516 C C . SER B 1 22 ? -1.206 33.938 22.594 1 98.38 22 SER B C 1
ATOM 3518 O O . SER B 1 22 ? -2.139 34.375 21.922 1 98.38 22 SER B O 1
ATOM 3520 N N . ILE B 1 23 ? -1.287 33.75 23.891 1 98.69 23 ILE B N 1
ATOM 3521 C CA . ILE B 1 23 ? -2.514 34.031 24.625 1 98.69 23 ILE B CA 1
ATOM 3522 C C . ILE B 1 23 ? -2.855 35.531 24.5 1 98.69 23 ILE B C 1
ATOM 3524 O O . ILE B 1 23 ? -4 35.875 24.219 1 98.69 23 ILE B O 1
ATOM 3528 N N . ARG B 1 24 ? -1.911 36.344 24.672 1 98.44 24 ARG B N 1
ATOM 3529 C CA . ARG B 1 24 ? -2.135 37.812 24.594 1 98.44 24 ARG B CA 1
ATOM 3530 C C . ARG B 1 24 ? -2.596 38.219 23.203 1 98.44 24 ARG B C 1
ATOM 3532 O O . ARG B 1 24 ? -3.451 39.094 23.062 1 98.44 24 ARG B O 1
ATOM 3539 N N . SER B 1 25 ? -2.029 37.594 22.188 1 98.44 25 SER B N 1
ATOM 3540 C CA . SER B 1 25 ? -2.436 37.906 20.828 1 98.44 25 SER B CA 1
ATOM 3541 C C . SER B 1 25 ? -3.914 37.594 20.609 1 98.44 25 SER B C 1
ATOM 3543 O O . SER B 1 25 ? -4.57 38.25 19.781 1 98.44 25 SER B O 1
ATOM 3545 N N . VAL B 1 26 ? -4.453 36.594 21.328 1 98.69 26 VAL B N 1
ATOM 3546 C CA . VAL B 1 26 ? -5.863 36.25 21.234 1 98.69 26 VAL B CA 1
ATOM 3547 C C . VAL B 1 26 ? -6.695 37.219 22.078 1 98.69 26 VAL B C 1
ATOM 3549 O O . VAL B 1 26 ? -7.699 37.75 21.609 1 98.69 26 VAL B O 1
ATOM 3552 N N . LEU B 1 27 ? -6.266 37.5 23.281 1 98.44 27 LEU B N 1
ATOM 3553 C CA . LEU B 1 27 ? -7.039 38.281 24.234 1 98.44 27 LEU B CA 1
ATOM 3554 C C . LEU B 1 27 ? -7.098 39.75 23.812 1 98.44 27 LEU B C 1
ATOM 3556 O O . LEU B 1 27 ? -8.031 40.469 24.156 1 98.44 27 LEU B O 1
ATOM 3560 N N . GLU B 1 28 ? -6.152 40.219 23.047 1 98.19 28 GLU B N 1
ATOM 3561 C CA . GLU B 1 28 ? -6.062 41.594 22.656 1 98.19 28 GLU B CA 1
ATOM 3562 C C . GLU B 1 28 ? -6.699 41.844 21.281 1 98.19 28 GLU B C 1
ATOM 3564 O O . GLU B 1 28 ? -6.504 42.875 20.672 1 98.19 28 GLU B O 1
ATOM 3569 N N . GLN B 1 29 ? -7.422 40.875 20.844 1 98.62 29 GLN B N 1
ATOM 3570 C CA . GLN B 1 29 ? -8.156 41.031 19.594 1 98.62 29 GLN B CA 1
ATOM 3571 C C . GLN B 1 29 ? -9.141 42.219 19.688 1 98.62 29 GLN B C 1
ATOM 3573 O O . GLN B 1 29 ? -9.711 42.469 20.75 1 98.62 29 GLN B O 1
ATOM 3578 N N . THR B 1 30 ? -9.422 42.844 18.531 1 98.44 30 THR B N 1
ATOM 3579 C CA . THR B 1 30 ? -10.414 43.906 18.469 1 98.44 30 THR B CA 1
ATOM 3580 C C . THR B 1 30 ? -11.82 43.375 18.656 1 98.44 30 THR B C 1
ATOM 3582 O O . THR B 1 30 ? -12.734 44.094 19.047 1 98.44 30 THR B O 1
ATOM 3585 N N . TYR B 1 31 ? -12.008 42.156 18.375 1 97.69 31 TYR B N 1
ATOM 3586 C CA . TYR B 1 31 ? -13.25 41.469 18.656 1 97.69 31 TYR B CA 1
ATOM 3587 C C . TYR B 1 31 ? -13.312 41.031 20.109 1 97.69 31 TYR B C 1
ATOM 3589 O O . TYR B 1 31 ? -12.555 40.156 20.547 1 97.69 31 TYR B O 1
ATOM 3597 N N . SER B 1 32 ? -14.227 41.438 20.891 1 93.75 32 SER B N 1
ATOM 3598 C CA . SER B 1 32 ? -14.148 41.312 22.344 1 93.75 32 SER B CA 1
ATOM 3599 C C . SER B 1 32 ? -14.93 40.125 22.844 1 93.75 32 SER B C 1
ATOM 3601 O O . SER B 1 32 ? -14.648 39.594 23.938 1 93.75 32 SER B O 1
ATOM 3603 N N . LYS B 1 33 ? -15.891 39.625 22.141 1 97.25 33 LYS B N 1
ATOM 3604 C CA . LYS B 1 33 ? -16.703 38.5 22.594 1 97.25 33 LYS B CA 1
ATOM 3605 C C . LYS B 1 33 ? -16 37.188 22.344 1 97.25 33 LYS B C 1
ATOM 3607 O O . LYS B 1 33 ? -16.281 36.5 21.344 1 97.25 33 LYS B O 1
ATOM 3612 N N . LEU B 1 34 ? -15.219 36.781 23.375 1 97.5 34 LEU B N 1
ATOM 3613 C CA . LEU B 1 34 ? -14.32 35.656 23.172 1 97.5 34 LEU B CA 1
ATOM 3614 C C . LEU B 1 34 ? -14.469 34.625 24.297 1 97.5 34 LEU B C 1
ATOM 3616 O O . LEU B 1 34 ? -14.734 35 25.438 1 97.5 34 LEU B O 1
ATOM 3620 N N . GLN B 1 35 ? -14.406 33.406 23.938 1 98.62 35 GLN B N 1
ATOM 3621 C CA . GLN B 1 35 ? -14.117 32.25 24.797 1 98.62 35 GLN B CA 1
ATOM 3622 C C . GLN B 1 35 ? -12.781 31.625 24.422 1 98.62 35 GLN B C 1
ATOM 3624 O O . GLN B 1 35 ? -12.625 31.094 23.328 1 98.62 35 GLN B O 1
ATOM 3629 N N . LEU B 1 36 ? -11.805 31.766 25.312 1 98.81 36 LEU B N 1
ATOM 3630 C CA . LEU B 1 36 ? -10.508 31.156 25.031 1 98.81 36 LEU B CA 1
ATOM 3631 C C . LEU B 1 36 ? -10.344 29.844 25.781 1 98.81 36 LEU B C 1
ATOM 3633 O O . LEU B 1 36 ? -10.18 29.844 27.016 1 98.81 36 LEU B O 1
ATOM 3637 N N . ILE B 1 37 ? -10.422 28.75 25.062 1 98.88 37 ILE B N 1
ATOM 3638 C CA . ILE B 1 37 ? -10.242 27.406 25.578 1 98.88 37 ILE B CA 1
ATOM 3639 C C . ILE B 1 37 ? -8.781 26.969 25.406 1 98.88 37 ILE B C 1
ATOM 3641 O O . ILE B 1 37 ? -8.289 26.875 24.281 1 98.88 37 ILE B O 1
ATOM 3645 N N . ILE B 1 38 ? -8.078 26.734 26.5 1 98.81 38 ILE B N 1
ATOM 3646 C CA . ILE B 1 38 ? -6.707 26.25 26.438 1 98.81 38 ILE B CA 1
ATOM 3647 C C . ILE B 1 38 ? -6.648 24.812 26.984 1 98.81 38 ILE B C 1
ATOM 3649 O O . ILE B 1 38 ? -7.035 24.562 28.125 1 98.81 38 ILE B O 1
ATOM 3653 N N . VAL B 1 39 ? -6.262 23.891 26.125 1 98.75 39 VAL B N 1
ATOM 3654 C CA . VAL B 1 39 ? -6.035 22.516 26.547 1 98.75 39 VAL B CA 1
ATOM 3655 C C . VAL B 1 39 ? -4.539 22.234 26.641 1 98.75 39 VAL B C 1
ATOM 3657 O O . VAL B 1 39 ? -3.844 22.234 25.609 1 98.75 39 VAL B O 1
ATOM 3660 N N . ASP B 1 40 ? -4.059 22.016 27.812 1 98.56 40 ASP B N 1
ATOM 3661 C CA . ASP B 1 40 ? -2.66 21.641 28.016 1 98.56 40 ASP B CA 1
ATOM 3662 C C . ASP B 1 40 ? -2.477 20.125 27.922 1 98.56 40 ASP B C 1
ATOM 3664 O O . ASP B 1 40 ? -3.105 19.375 28.672 1 98.56 40 ASP B O 1
ATOM 3668 N N . ASP B 1 41 ? -1.608 19.734 27.062 1 97.5 41 ASP B N 1
ATOM 3669 C CA . ASP B 1 41 ? -1.409 18.328 26.734 1 97.5 41 ASP B CA 1
ATOM 3670 C C . ASP B 1 41 ? -0.361 17.688 27.641 1 97.5 41 ASP B C 1
ATOM 3672 O O . ASP B 1 41 ? 0.584 17.062 27.156 1 97.5 41 ASP B O 1
ATOM 3676 N N . GLY B 1 42 ? -0.453 17.922 28.859 1 97.31 42 GLY B N 1
ATOM 3677 C CA . GLY B 1 42 ? 0.448 17.328 29.828 1 97.31 42 GLY B CA 1
ATOM 3678 C C . GLY B 1 42 ? 1.839 17.938 29.812 1 97.31 42 GLY B C 1
ATOM 3679 O O . GLY B 1 42 ? 2.836 17.203 29.75 1 97.31 42 GLY B O 1
ATOM 3680 N N . SER B 1 43 ? 1.944 19.234 29.781 1 97.31 43 SER B N 1
ATOM 3681 C CA . SER B 1 43 ? 3.232 19.922 29.75 1 97.31 43 SER B CA 1
ATOM 3682 C C . SER B 1 43 ? 4.031 19.656 31.016 1 97.31 43 SER B C 1
ATOM 3684 O O . SER B 1 43 ? 3.461 19.5 32.094 1 97.31 43 SER B O 1
ATOM 3686 N N . THR B 1 44 ? 5.352 19.562 30.812 1 96.94 44 THR B N 1
ATOM 3687 C CA . THR B 1 44 ? 6.266 19.359 31.938 1 96.94 44 THR B CA 1
ATOM 3688 C C . THR B 1 44 ? 7.027 20.656 32.25 1 96.94 44 THR B C 1
ATOM 3690 O O . THR B 1 44 ? 7.738 20.734 33.25 1 96.94 44 THR B O 1
ATOM 3693 N N . ASP B 1 45 ? 6.867 21.688 31.484 1 97.06 45 ASP B N 1
ATOM 3694 C CA . ASP B 1 45 ? 7.492 22.984 31.719 1 97.06 45 ASP B CA 1
ATOM 3695 C C . ASP B 1 45 ? 6.555 23.906 32.5 1 97.06 45 ASP B C 1
ATOM 3697 O O . ASP B 1 45 ? 5.621 23.453 33.156 1 97.06 45 ASP B O 1
ATOM 3701 N N . ASN B 1 46 ? 6.848 25.203 32.469 1 97.12 46 ASN B N 1
ATOM 3702 C CA . ASN B 1 46 ? 6.09 26.125 33.281 1 97.12 46 ASN B CA 1
ATOM 3703 C C . ASN B 1 46 ? 4.895 26.703 32.531 1 97.12 46 ASN B C 1
ATOM 3705 O O . ASN B 1 46 ? 4.395 27.781 32.875 1 97.12 46 ASN B O 1
ATOM 3709 N N . SER B 1 47 ? 4.414 26.016 31.516 1 97.75 47 SER B N 1
ATOM 3710 C CA . SER B 1 47 ? 3.316 26.5 30.672 1 97.75 47 SER B CA 1
ATOM 3711 C C . SER B 1 47 ? 2.064 26.75 31.516 1 97.75 47 SER B C 1
ATOM 3713 O O . SER B 1 47 ? 1.458 27.828 31.406 1 97.75 47 SER B O 1
ATOM 3715 N N . VAL B 1 48 ? 1.743 25.797 32.312 1 97.88 48 VAL B N 1
ATOM 3716 C CA . VAL B 1 48 ? 0.504 25.875 33.094 1 97.88 48 VAL B CA 1
ATOM 3717 C C . VAL B 1 48 ? 0.576 27.031 34.062 1 97.88 48 VAL B C 1
ATOM 3719 O O . VAL B 1 48 ? -0.404 27.75 34.25 1 97.88 48 VAL B O 1
ATOM 3722 N N . GLU B 1 49 ? 1.671 27.203 34.688 1 97.94 49 GLU B N 1
ATOM 3723 C CA . GLU B 1 49 ? 1.869 28.328 35.625 1 97.94 49 GLU B CA 1
ATOM 3724 C C . GLU B 1 49 ? 1.691 29.656 34.906 1 97.94 49 GLU B C 1
ATOM 3726 O O . GLU B 1 49 ? 1.06 30.578 35.469 1 97.94 49 GLU B O 1
ATOM 3731 N N . ILE B 1 50 ? 2.266 29.766 33.781 1 98.12 50 ILE B N 1
ATOM 3732 C CA . ILE B 1 50 ? 2.182 31 33 1 98.12 50 ILE B CA 1
ATOM 3733 C C . ILE B 1 50 ? 0.725 31.281 32.625 1 98.12 50 ILE B C 1
ATOM 3735 O O . ILE B 1 50 ? 0.248 32.406 32.781 1 98.12 50 ILE B O 1
ATOM 3739 N N . ILE B 1 51 ? -0.008 30.312 32.188 1 98.19 51 ILE B N 1
ATOM 3740 C CA . ILE B 1 51 ? -1.41 30.453 31.812 1 98.19 51 ILE B CA 1
ATOM 3741 C C . ILE B 1 51 ? -2.217 30.953 33 1 98.19 51 ILE B C 1
ATOM 3743 O O . ILE B 1 51 ? -2.99 31.906 32.875 1 98.19 51 ILE B O 1
ATOM 3747 N N . ASN B 1 52 ? -2.018 30.359 34.125 1 97.31 52 ASN B N 1
ATOM 3748 C CA . ASN B 1 52 ? -2.756 30.688 35.344 1 97.31 52 ASN B CA 1
ATOM 3749 C C . ASN B 1 52 ? -2.451 32.125 35.812 1 97.31 52 ASN B C 1
ATOM 3751 O O . ASN B 1 52 ? -3.301 32.75 36.406 1 97.31 52 ASN B O 1
ATOM 3755 N N . SER B 1 53 ? -1.313 32.594 35.531 1 97.62 53 SER B N 1
ATOM 3756 C CA . SER B 1 53 ? -0.887 33.906 36 1 97.62 53 SER B CA 1
ATOM 3757 C C . SER B 1 53 ? -1.578 35.031 35.219 1 97.62 53 SER B C 1
ATOM 3759 O O . SER B 1 53 ? -1.619 36.188 35.656 1 97.62 53 SER B O 1
ATOM 3761 N N . ILE B 1 54 ? -2.014 34.938 34.062 1 96.56 54 ILE B N 1
ATOM 3762 C CA . ILE B 1 54 ? -2.611 35.969 33.188 1 96.56 54 ILE B CA 1
ATOM 3763 C C . ILE B 1 54 ? -3.953 36.406 33.781 1 96.56 54 ILE B C 1
ATOM 3765 O O . ILE B 1 54 ? -4.328 37.594 33.688 1 96.56 54 ILE B O 1
ATOM 3769 N N . GLY B 1 55 ? -4.711 35.719 34.562 1 91.25 55 GLY B N 1
ATOM 3770 C CA . GLY B 1 55 ? -5.906 36.062 35.312 1 91.25 55 GLY B CA 1
ATOM 3771 C C . GLY B 1 55 ? -7.008 36.656 34.469 1 91.25 55 GLY B C 1
ATOM 3772 O O . GLY B 1 55 ? -7.703 37.562 34.906 1 91.25 55 GLY B O 1
ATOM 3773 N N . ASP B 1 56 ? -7.23 36.469 33.219 1 96.56 56 ASP B N 1
ATOM 3774 C CA . ASP B 1 56 ? -8.328 36.906 32.375 1 96.56 56 ASP B CA 1
ATOM 3775 C C . ASP B 1 56 ? -9.508 35.938 32.469 1 96.56 56 ASP B C 1
ATOM 3777 O O . ASP B 1 56 ? -9.344 34.719 32.281 1 96.56 56 ASP B O 1
ATOM 3781 N N . SER B 1 57 ? -10.734 36.438 32.656 1 96.62 57 SER B N 1
ATOM 3782 C CA . SER B 1 57 ? -11.922 35.625 32.906 1 96.62 57 SER B CA 1
ATOM 3783 C C . SER B 1 57 ? -12.359 34.875 31.656 1 96.62 57 SER B C 1
ATOM 3785 O O . SER B 1 57 ? -13.172 33.938 31.734 1 96.62 57 SER B O 1
ATOM 3787 N N . ARG B 1 58 ? -11.906 35.188 30.5 1 97.38 58 ARG B N 1
ATOM 3788 C CA . ARG B 1 58 ? -12.273 34.562 29.234 1 97.38 58 ARG B CA 1
ATOM 3789 C C . ARG B 1 58 ? -11.516 33.25 29.047 1 97.38 58 ARG B C 1
ATOM 3791 O O . ARG B 1 58 ? -11.883 32.438 28.203 1 97.38 58 ARG B O 1
ATOM 3798 N N . ILE B 1 59 ? -10.43 33 29.859 1 98.44 59 ILE B N 1
ATOM 3799 C CA . ILE B 1 59 ? -9.57 31.828 29.734 1 98.44 59 ILE B CA 1
ATOM 3800 C C . ILE B 1 59 ? -10.195 30.656 30.484 1 98.44 59 ILE B C 1
ATOM 3802 O O . ILE B 1 59 ? -10.562 30.781 31.641 1 98.44 59 ILE B O 1
ATOM 3806 N N . GLU B 1 60 ? -10.414 29.609 29.828 1 98.62 60 GLU B N 1
ATOM 3807 C CA . GLU B 1 60 ? -10.766 28.312 30.406 1 98.62 60 GLU B CA 1
ATOM 3808 C C . GLU B 1 60 ? -9.656 27.297 30.156 1 98.62 60 GLU B C 1
ATOM 3810 O O . GLU B 1 60 ? -9.43 26.859 29.031 1 98.62 60 GLU B O 1
ATOM 3815 N N . LEU B 1 61 ? -8.977 26.875 31.25 1 98.5 61 LEU B N 1
ATOM 3816 C CA . LEU B 1 61 ? -7.844 25.969 31.141 1 98.5 61 LEU B CA 1
ATOM 3817 C C . LEU B 1 61 ? -8.258 24.531 31.469 1 98.5 61 LEU B C 1
ATOM 3819 O O . LEU B 1 61 ? -8.93 24.297 32.469 1 98.5 61 LEU B O 1
ATOM 3823 N N . TYR B 1 62 ? -8 23.609 30.609 1 98.5 62 TYR B N 1
ATOM 3824 C CA . TYR B 1 62 ? -8.156 22.172 30.797 1 98.5 62 TYR B CA 1
ATOM 3825 C C . TYR B 1 62 ? -6.812 21.453 30.719 1 98.5 62 TYR B C 1
ATOM 3827 O O . TYR B 1 62 ? -6.148 21.5 29.672 1 98.5 62 TYR B O 1
ATOM 3835 N N . GLU B 1 63 ? -6.453 20.781 31.734 1 97.94 63 GLU B N 1
ATOM 3836 C CA . GLU B 1 63 ? -5.145 20.141 31.828 1 97.94 63 GLU B CA 1
ATOM 3837 C C . GLU B 1 63 ? -5.258 18.625 31.672 1 97.94 63 GLU B C 1
ATOM 3839 O O . GLU B 1 63 ? -6.023 17.984 32.406 1 97.94 63 GLU B O 1
ATOM 3844 N N . GLU B 1 64 ? -4.531 18.078 30.719 1 96.12 64 GLU B N 1
ATOM 3845 C CA . GLU B 1 64 ? -4.414 16.641 30.625 1 96.12 64 GLU B CA 1
ATOM 3846 C C . GLU B 1 64 ? -3.266 16.109 31.484 1 96.12 64 GLU B C 1
ATOM 3848 O O . GLU B 1 64 ? -2.27 16.812 31.688 1 96.12 64 GLU B O 1
ATOM 3853 N N . LYS B 1 65 ? -3.381 14.891 31.922 1 93.69 65 LYS B N 1
ATOM 3854 C CA . LYS B 1 65 ? -2.385 14.297 32.812 1 93.69 65 LYS B CA 1
ATOM 3855 C C . LYS B 1 65 ? -1.156 13.844 32.031 1 93.69 65 LYS B C 1
ATOM 3857 O O . LYS B 1 65 ? -0.045 13.82 32.562 1 93.69 65 LYS B O 1
ATOM 3862 N N . GLU B 1 66 ? -1.379 13.422 30.875 1 93.12 66 GLU B N 1
ATOM 3863 C CA . GLU B 1 66 ? -0.299 12.953 30.016 1 93.12 66 GLU B CA 1
ATOM 3864 C C . GLU B 1 66 ? -0.465 13.484 28.594 1 93.12 66 GLU B C 1
ATOM 3866 O O . GLU B 1 66 ? -1.527 14 28.234 1 93.12 66 GLU B O 1
ATOM 3871 N N . ASN B 1 67 ? 0.62 13.453 27.875 1 94.06 67 ASN B N 1
ATOM 3872 C CA . ASN B 1 67 ? 0.605 13.906 26.484 1 94.06 67 ASN B CA 1
ATOM 3873 C C . ASN B 1 67 ? -0.249 12.992 25.609 1 94.06 67 ASN B C 1
ATOM 3875 O O . ASN B 1 67 ? 0.103 11.828 25.391 1 94.06 67 ASN B O 1
ATOM 3879 N N . LYS B 1 68 ? -1.328 13.477 25.156 1 93.06 68 LYS B N 1
ATOM 3880 C CA . LYS B 1 68 ? -2.273 12.703 24.359 1 93.06 68 LYS B CA 1
ATOM 3881 C C . LYS B 1 68 ? -2.117 13.016 22.859 1 93.06 68 LYS B C 1
ATOM 3883 O O . LYS B 1 68 ? -2.752 12.383 22.016 1 93.06 68 LYS B O 1
ATOM 3888 N N . GLN B 1 69 ? -1.34 13.984 22.531 1 92.88 69 GLN B N 1
ATOM 3889 C CA . GLN B 1 69 ? -1.022 14.383 21.172 1 92.88 69 GLN B CA 1
ATOM 3890 C C . GLN B 1 69 ? -2.098 15.305 20.594 1 92.88 69 GLN B C 1
ATOM 3892 O O . GLN B 1 69 ? -3.207 15.375 21.125 1 92.88 69 GLN B O 1
ATOM 3897 N N . ILE B 1 70 ? -1.843 15.883 19.547 1 93.25 70 ILE B N 1
ATOM 3898 C CA . ILE B 1 70 ? -2.477 17.094 19.047 1 93.25 70 ILE B CA 1
ATOM 3899 C C . ILE B 1 70 ? -3.943 16.812 18.719 1 93.25 70 ILE B C 1
ATOM 3901 O O . ILE B 1 70 ? -4.82 17.609 19.062 1 93.25 70 ILE B O 1
ATOM 3905 N N . CYS B 1 71 ? -4.297 15.719 18.062 1 95.31 71 CYS B N 1
ATOM 3906 C CA . CYS B 1 71 ? -5.664 15.469 17.625 1 95.31 71 CYS B CA 1
ATOM 3907 C C . CYS B 1 71 ? -6.578 15.203 18.828 1 95.31 71 CYS B C 1
ATOM 3909 O O . CYS B 1 71 ? -7.691 15.727 18.891 1 95.31 71 CYS B O 1
ATOM 3911 N N . ALA B 1 72 ? -6.078 14.43 19.75 1 93.81 72 ALA B N 1
ATOM 3912 C CA . ALA B 1 72 ? -6.887 14.102 20.922 1 93.81 72 ALA B CA 1
ATOM 3913 C C . ALA B 1 72 ? -7.215 15.352 21.734 1 93.81 72 ALA B C 1
ATOM 3915 O O . ALA B 1 72 ? -8.359 15.555 22.141 1 93.81 72 ALA B O 1
ATOM 3916 N N . VAL B 1 73 ? -6.258 16.172 21.953 1 96.19 73 VAL B N 1
ATOM 3917 C CA . VAL B 1 73 ? -6.465 17.359 22.766 1 96.19 73 VAL B CA 1
ATOM 3918 C C . VAL B 1 73 ? -7.309 18.375 22 1 96.19 73 VAL B C 1
ATOM 3920 O O . VAL B 1 73 ? -8.102 19.109 22.594 1 96.19 73 VAL B O 1
ATOM 3923 N N . THR B 1 74 ? -7.117 18.438 20.688 1 97.69 74 THR B N 1
ATOM 3924 C CA . THR B 1 74 ? -7.992 19.281 19.875 1 97.69 74 THR B CA 1
ATOM 3925 C C . THR B 1 74 ? -9.445 18.828 20 1 97.69 74 THR B C 1
ATOM 3927 O O . THR B 1 74 ? -10.336 19.656 20.203 1 97.69 74 THR B O 1
ATOM 3930 N N . ASN B 1 75 ? -9.664 17.547 19.922 1 97.12 75 ASN B N 1
ATOM 3931 C CA . ASN B 1 75 ? -11.016 17 20.047 1 97.12 75 ASN B CA 1
ATOM 3932 C C . ASN B 1 75 ? -11.617 17.281 21.422 1 97.12 75 ASN B C 1
ATOM 3934 O O . ASN B 1 75 ? -12.805 17.578 21.531 1 97.12 75 ASN B O 1
ATOM 3938 N N . ILE B 1 76 ? -10.805 17.172 22.453 1 97.12 76 ILE B N 1
ATOM 3939 C CA . ILE B 1 76 ? -11.242 17.5 23.797 1 97.12 76 ILE B CA 1
ATOM 3940 C C . ILE B 1 76 ? -11.688 18.953 23.875 1 97.12 76 ILE B C 1
ATOM 3942 O O . ILE B 1 76 ? -12.758 19.25 24.406 1 97.12 76 ILE B O 1
ATOM 3946 N N . GLY B 1 77 ? -10.859 19.812 23.312 1 98.56 77 GLY B N 1
ATOM 3947 C CA . GLY B 1 77 ? -11.188 21.234 23.281 1 98.56 77 GLY B CA 1
ATOM 3948 C C . GLY B 1 77 ? -12.453 21.531 22.5 1 98.56 77 GLY B C 1
ATOM 3949 O O . GLY B 1 77 ? -13.234 22.406 22.891 1 98.56 77 GLY B O 1
ATOM 3950 N N . MET B 1 78 ? -12.656 20.859 21.438 1 98.38 78 MET B N 1
ATOM 3951 C CA . MET B 1 78 ? -13.82 21.078 20.578 1 98.38 78 MET B CA 1
ATOM 3952 C C . MET B 1 78 ? -15.109 20.781 21.328 1 98.38 78 MET B C 1
ATOM 3954 O O . MET B 1 78 ? -16.141 21.391 21.062 1 98.38 78 MET B O 1
ATOM 3958 N N . LYS B 1 79 ? -15.078 19.891 22.281 1 97.88 79 LYS B N 1
ATOM 3959 C CA . LYS B 1 79 ? -16.25 19.531 23.078 1 97.88 79 LYS B CA 1
ATOM 3960 C C . LYS B 1 79 ? -16.625 20.656 24.047 1 97.88 79 LYS B C 1
ATOM 3962 O O . LYS B 1 79 ? -17.703 20.641 24.625 1 97.88 79 LYS B O 1
ATOM 3967 N N . LYS B 1 80 ? -15.766 21.594 24.234 1 98.44 80 LYS B N 1
ATOM 3968 C CA . LYS B 1 80 ? -15.984 22.672 25.203 1 98.44 80 LYS B CA 1
ATOM 3969 C C . LYS B 1 80 ? -16.453 23.953 24.5 1 98.44 80 LYS B C 1
ATOM 3971 O O . LYS B 1 80 ? -16.719 24.953 25.156 1 98.44 80 LYS B O 1
ATOM 3976 N N . VAL B 1 81 ? -16.562 23.938 23.188 1 98.62 81 VAL B N 1
ATOM 3977 C CA . VAL B 1 81 ? -16.906 25.109 22.375 1 98.62 81 VAL B CA 1
ATOM 3978 C C . VAL B 1 81 ? -18.344 25.531 22.656 1 98.62 81 VAL B C 1
ATOM 3980 O O . VAL B 1 81 ? -19.25 24.703 22.641 1 98.62 81 VAL B O 1
ATOM 3983 N N . ARG B 1 82 ? -18.562 26.828 22.875 1 98.44 82 ARG B N 1
ATOM 3984 C CA . ARG B 1 82 ? -19.906 27.344 23.141 1 98.44 82 ARG B CA 1
ATOM 3985 C C . ARG B 1 82 ? -20.266 28.453 22.172 1 98.44 82 ARG B C 1
ATOM 3987 O O . ARG B 1 82 ? -21.438 28.859 22.062 1 98.44 82 ARG B O 1
ATOM 3994 N N . GLY B 1 83 ? -19.328 28.953 21.406 1 98.69 83 GLY B N 1
ATOM 3995 C CA . GLY B 1 83 ? -19.547 30.109 20.531 1 98.69 83 GLY B CA 1
ATOM 3996 C C . GLY B 1 83 ? -20.188 29.734 19.203 1 98.69 83 GLY B C 1
ATOM 3997 O O . GLY B 1 83 ? -20.203 28.562 18.828 1 98.69 83 GLY B O 1
ATOM 3998 N N . GLU B 1 84 ? -20.703 30.766 18.594 1 98.44 84 GLU B N 1
ATOM 3999 C CA . GLU B 1 84 ? -21.25 30.641 17.25 1 98.44 84 GLU B CA 1
ATOM 4000 C C . GLU B 1 84 ? -20.141 30.344 16.234 1 98.44 84 GLU B C 1
ATOM 4002 O O . GLU B 1 84 ? -20.391 29.688 15.211 1 98.44 84 GLU B O 1
ATOM 4007 N N . TYR B 1 85 ? -18.953 30.797 16.531 1 98.69 85 TYR B N 1
ATOM 4008 C CA . TYR B 1 85 ? -17.797 30.578 15.68 1 98.69 85 TYR B CA 1
ATOM 4009 C C . TYR B 1 85 ? -16.688 29.859 16.422 1 98.69 85 TYR B C 1
ATOM 4011 O O . TYR B 1 85 ? -16.609 29.938 17.656 1 98.69 85 TYR B O 1
ATOM 4019 N N . PHE B 1 86 ? -15.922 29.125 15.648 1 98.75 86 PHE B N 1
ATOM 4020 C CA . PHE B 1 86 ? -14.805 28.359 16.188 1 98.75 86 PHE B CA 1
ATOM 4021 C C . PHE B 1 86 ? -13.5 28.734 15.477 1 98.75 86 PHE B C 1
ATOM 4023 O O . PHE B 1 86 ? -13.445 28.781 14.25 1 98.75 86 PHE B O 1
ATOM 4030 N N . ALA B 1 87 ? -12.484 29.031 16.219 1 98.81 87 ALA B N 1
ATOM 4031 C CA . ALA B 1 87 ? -11.125 29.266 15.734 1 98.81 87 ALA B CA 1
ATOM 4032 C C . ALA B 1 87 ? -10.117 28.391 16.469 1 98.81 87 ALA B C 1
ATOM 4034 O O . ALA B 1 87 ? -10.375 27.938 17.594 1 98.81 87 ALA B O 1
ATOM 4035 N N . ARG B 1 88 ? -8.969 28.125 15.828 1 98.56 88 ARG B N 1
ATOM 4036 C CA . ARG B 1 88 ? -7.918 27.266 16.375 1 98.56 88 ARG B CA 1
ATOM 4037 C C . ARG B 1 88 ? -6.551 27.922 16.25 1 98.56 88 ARG B C 1
ATOM 4039 O O . ARG B 1 88 ? -6.223 28.484 15.195 1 98.56 88 ARG B O 1
ATOM 4046 N N . ILE B 1 89 ? -5.738 27.906 17.312 1 98 89 ILE B N 1
ATOM 4047 C CA . ILE B 1 89 ? -4.398 28.469 17.25 1 98 89 ILE B CA 1
ATOM 4048 C C . ILE B 1 89 ? -3.426 27.594 18.031 1 98 89 ILE B C 1
ATOM 4050 O O . ILE B 1 89 ? -3.791 27 19.047 1 98 89 ILE B O 1
ATOM 4054 N N . ASP B 1 90 ? -2.279 27.469 17.562 1 95.94 90 ASP B N 1
ATOM 4055 C CA . ASP B 1 90 ? -1.207 26.797 18.297 1 95.94 90 ASP B CA 1
ATOM 4056 C C . ASP B 1 90 ? -0.564 27.75 19.297 1 95.94 90 ASP B C 1
ATOM 4058 O O . ASP B 1 90 ? -0.553 28.969 19.094 1 95.94 90 ASP B O 1
ATOM 4062 N N . SER B 1 91 ? 0.047 27.188 20.312 1 97.19 91 SER B N 1
ATOM 4063 C CA . SER B 1 91 ? 0.535 27.984 21.438 1 97.19 91 SER B CA 1
ATOM 4064 C C . SER B 1 91 ? 1.889 28.609 21.125 1 97.19 91 SER B C 1
ATOM 4066 O O . SER B 1 91 ? 2.5 29.25 21.984 1 97.19 91 SER B O 1
ATOM 4068 N N . ASP B 1 92 ? 2.346 28.406 19.922 1 95.56 92 ASP B N 1
ATOM 4069 C CA . ASP B 1 92 ? 3.6 29.031 19.516 1 95.56 92 ASP B CA 1
ATOM 4070 C C . ASP B 1 92 ? 3.377 30.016 18.359 1 95.56 92 ASP B C 1
ATOM 4072 O O . ASP B 1 92 ? 4.328 30.625 17.859 1 95.56 92 ASP B O 1
ATOM 4076 N N . ASP B 1 93 ? 2.148 30.219 17.953 1 96.94 93 ASP B N 1
ATOM 4077 C CA . ASP B 1 93 ? 1.809 31.141 16.859 1 96.94 93 ASP B CA 1
ATOM 4078 C C . ASP B 1 93 ? 1.191 32.438 17.406 1 96.94 93 ASP B C 1
ATOM 4080 O O . ASP B 1 93 ? 0.89 32.531 18.609 1 96.94 93 ASP B O 1
ATOM 4084 N N . LEU B 1 94 ? 1.048 33.438 16.516 1 98.19 94 LEU B N 1
ATOM 4085 C CA . LEU B 1 94 ? 0.486 34.719 16.891 1 98.19 94 LEU B CA 1
ATOM 4086 C C . LEU B 1 94 ? -0.582 35.188 15.898 1 98.19 94 LEU B C 1
ATOM 4088 O O . LEU B 1 94 ? -0.518 34.844 14.719 1 98.19 94 LEU B O 1
ATOM 4092 N N . TRP B 1 95 ? -1.513 35.938 16.422 1 98.56 95 TRP B N 1
ATOM 4093 C CA . TRP B 1 95 ? -2.537 36.531 15.586 1 98.56 95 TRP B CA 1
ATOM 4094 C C . TRP B 1 95 ? -2.35 38.062 15.492 1 98.56 95 TRP B C 1
ATOM 4096 O O . TRP B 1 95 ? -1.926 38.688 16.469 1 98.56 95 TRP B O 1
ATOM 4106 N N . GLU B 1 96 ? -2.695 38.594 14.344 1 98.38 96 GLU B N 1
ATOM 4107 C CA . GLU B 1 96 ? -2.844 40.031 14.242 1 98.38 96 GLU B CA 1
ATOM 4108 C C . GLU B 1 96 ? -4.102 40.5 14.961 1 98.38 96 GLU B C 1
ATOM 4110 O O . GLU B 1 96 ? -5.086 39.781 15.055 1 98.38 96 GLU B O 1
ATOM 4115 N N . LYS B 1 97 ? -4.125 41.75 15.359 1 98.25 97 LYS B N 1
ATOM 4116 C CA . LYS B 1 97 ? -5.105 42.281 16.312 1 98.25 97 LYS B CA 1
ATOM 4117 C C . LYS B 1 97 ? -6.508 42.25 15.719 1 98.25 97 LYS B C 1
ATOM 4119 O O . LYS B 1 97 ? -7.492 42.125 16.438 1 98.25 97 LYS B O 1
ATOM 4124 N N . ASN B 1 98 ? -6.633 42.406 14.445 1 98.44 98 ASN B N 1
ATOM 4125 C CA . ASN B 1 98 ? -7.953 42.531 13.836 1 98.44 98 ASN B CA 1
ATOM 4126 C C . ASN B 1 98 ? -8.391 41.25 13.156 1 98.44 98 ASN B C 1
ATOM 4128 O O . ASN B 1 98 ? -9.352 41.25 12.375 1 98.44 98 ASN B O 1
ATOM 4132 N N . LYS B 1 99 ? -7.723 40.062 13.352 1 98.62 99 LYS B N 1
ATOM 4133 C CA . LYS B 1 99 ? -8 38.812 12.648 1 98.62 99 LYS B CA 1
ATOM 4134 C C . LYS B 1 99 ? -9.461 38.406 12.812 1 98.62 99 LYS B C 1
ATOM 4136 O O . LYS B 1 99 ? -10.172 38.219 11.82 1 98.62 99 LYS B O 1
ATOM 4141 N N . LEU B 1 100 ? -9.906 38.312 14.047 1 98.81 100 LEU B N 1
ATOM 4142 C CA . LEU B 1 100 ? -11.234 37.781 14.32 1 98.81 100 LEU B CA 1
ATOM 4143 C C . LEU B 1 100 ? -12.32 38.719 13.797 1 98.81 100 LEU B C 1
ATOM 4145 O O . LEU B 1 100 ? -13.32 38.25 13.234 1 98.81 100 LEU B O 1
ATOM 4149 N N . GLU B 1 101 ? -12.156 40.031 14 1 98.69 101 GLU B N 1
ATOM 4150 C CA . GLU B 1 101 ? -13.133 40.969 13.5 1 98.69 101 GLU B CA 1
ATOM 4151 C C . GLU B 1 101 ? -13.305 40.875 11.992 1 98.69 101 GLU B C 1
ATOM 4153 O O . GLU B 1 101 ? -14.43 40.781 11.492 1 98.69 101 GLU B O 1
ATOM 4158 N N . ILE B 1 102 ? -12.227 40.781 11.305 1 98.56 102 ILE B N 1
ATOM 4159 C CA . ILE B 1 102 ? -12.234 40.688 9.844 1 98.56 102 ILE B CA 1
ATOM 4160 C C . ILE B 1 102 ? -12.891 39.406 9.398 1 98.56 102 ILE B C 1
ATOM 4162 O O . ILE B 1 102 ? -13.734 39.406 8.5 1 98.56 102 ILE B O 1
ATOM 4166 N N . GLN B 1 103 ? -12.562 38.312 10.016 1 98.56 103 GLN B N 1
ATOM 4167 C CA . GLN B 1 103 ? -13.062 37 9.594 1 98.56 103 GLN B CA 1
ATOM 4168 C C . GLN B 1 103 ? -14.539 36.844 9.938 1 98.56 103 GLN B C 1
ATOM 4170 O O . GLN B 1 103 ? -15.305 36.312 9.133 1 98.56 103 GLN B O 1
ATOM 4175 N N . VAL B 1 104 ? -14.938 37.281 11.133 1 98.56 104 VAL B N 1
ATOM 4176 C CA . VAL B 1 104 ? -16.344 37.219 11.516 1 98.56 104 VAL B CA 1
ATOM 4177 C C . VAL B 1 104 ? -17.188 38.031 10.555 1 98.56 104 VAL B C 1
ATOM 4179 O O . VAL B 1 104 ? -18.234 37.594 10.078 1 98.56 104 VAL B O 1
ATOM 4182 N N . GLU B 1 105 ? -16.781 39.25 10.289 1 98.25 105 GLU B N 1
ATOM 4183 C CA . GLU B 1 105 ? -17.5 40.094 9.359 1 98.25 105 GLU B CA 1
ATOM 4184 C C . GLU B 1 105 ? -17.609 39.469 7.977 1 98.25 105 GLU B C 1
ATOM 4186 O O . GLU B 1 105 ? -18.672 39.5 7.344 1 98.25 105 GLU B O 1
ATOM 4191 N N . TYR B 1 106 ? -16.562 38.875 7.543 1 97.62 106 TYR B N 1
ATOM 4192 C CA . TYR B 1 106 ? -16.562 38.219 6.238 1 97.62 106 TYR B CA 1
ATOM 4193 C C . TYR B 1 106 ? -17.625 37.125 6.184 1 97.62 106 TYR B C 1
ATOM 4195 O O . TYR B 1 106 ? -18.391 37.062 5.227 1 97.62 106 TYR B O 1
ATOM 4203 N N . LEU B 1 107 ? -17.641 36.281 7.211 1 97.38 107 LEU B N 1
ATOM 4204 C CA . LEU B 1 107 ? -18.578 35.156 7.211 1 97.38 107 LEU B CA 1
ATOM 4205 C C . LEU B 1 107 ? -20.016 35.625 7.324 1 97.38 107 LEU B C 1
ATOM 4207 O O . LEU B 1 107 ? -20.922 35 6.781 1 97.38 107 LEU B O 1
ATOM 4211 N N . LYS B 1 108 ? -20.234 36.719 7.973 1 97.25 108 LYS B N 1
ATOM 4212 C CA . LYS B 1 108 ? -21.562 37.312 8.055 1 97.25 108 LYS B CA 1
ATOM 4213 C C . LYS B 1 108 ? -22.016 37.844 6.699 1 97.25 108 LYS B C 1
ATOM 4215 O O . LYS B 1 108 ? -23.188 37.688 6.328 1 97.25 108 LYS B O 1
ATOM 4220 N N . GLU B 1 109 ? -21.094 38.406 6.02 1 97.31 109 GLU B N 1
ATOM 4221 C CA . GLU B 1 109 ? -21.391 39 4.73 1 97.31 109 GLU B CA 1
ATOM 4222 C C . GLU B 1 109 ? -21.5 37.969 3.625 1 97.31 109 GLU B C 1
ATOM 4224 O O . GLU B 1 109 ? -22.109 38.219 2.586 1 97.31 109 GLU B O 1
ATOM 4229 N N . HIS B 1 110 ? -20.891 36.844 3.824 1 95.62 110 HIS B N 1
ATOM 4230 C CA . HIS B 1 110 ? -20.875 35.781 2.832 1 95.62 110 HIS B CA 1
ATOM 4231 C C . HIS B 1 110 ? -21.391 34.469 3.422 1 95.62 110 HIS B C 1
ATOM 4233 O O . HIS B 1 110 ? -20.625 33.5 3.561 1 95.62 110 HIS B O 1
ATOM 4239 N N . PRO B 1 111 ? -22.625 34.344 3.564 1 93.62 111 PRO B N 1
ATOM 4240 C CA . PRO B 1 111 ? -23.203 33.188 4.277 1 93.62 111 PRO B CA 1
ATOM 4241 C C . PRO B 1 111 ? -23 31.859 3.533 1 93.62 111 PRO B C 1
ATOM 4243 O O . PRO B 1 111 ? -23.188 30.797 4.109 1 93.62 111 PRO B O 1
ATOM 4246 N N . GLU B 1 112 ? -22.547 31.938 2.254 1 91.69 112 GLU B N 1
ATOM 4247 C CA . GLU B 1 112 ? -22.25 30.719 1.501 1 91.69 112 GLU B CA 1
ATOM 4248 C C . GLU B 1 112 ? -20.984 30.062 2.014 1 91.69 112 GLU B C 1
ATOM 4250 O O . GLU B 1 112 ? -20.781 28.859 1.833 1 91.69 112 GLU B O 1
ATOM 4255 N N . HIS B 1 113 ? -20.203 30.891 2.662 1 94.06 113 HIS B N 1
ATOM 4256 C CA . HIS B 1 113 ? -19 30.359 3.293 1 94.06 113 HIS B CA 1
ATOM 4257 C C . HIS B 1 113 ? -19.234 30.094 4.777 1 94.06 113 HIS B C 1
ATOM 4259 O O . HIS B 1 113 ? -19.812 30.922 5.477 1 94.06 113 HIS B O 1
ATOM 4265 N N . LYS B 1 114 ? -18.828 28.891 5.184 1 96.12 114 LYS B N 1
ATOM 4266 C CA . LYS B 1 114 ? -18.984 28.531 6.59 1 96.12 114 LYS B CA 1
ATOM 4267 C C . LYS B 1 114 ? -17.641 28.484 7.297 1 96.12 114 LYS B C 1
ATOM 4269 O O . LYS B 1 114 ? -17.578 28.312 8.516 1 96.12 114 LYS B O 1
ATOM 4274 N N . ILE B 1 115 ? -16.594 28.641 6.551 1 98 115 ILE B N 1
ATOM 4275 C CA . ILE B 1 115 ? -15.219 28.578 7.035 1 98 115 ILE B CA 1
ATOM 4276 C C . ILE B 1 115 ? -14.328 29.516 6.219 1 98 115 ILE B C 1
ATOM 4278 O O . ILE B 1 115 ? -14.516 29.656 5.008 1 98 115 ILE B O 1
ATOM 4282 N N . CYS B 1 116 ? -13.414 30.172 6.875 1 97.5 116 CYS B N 1
ATOM 4283 C CA . CYS B 1 116 ? -12.469 31.016 6.156 1 97.5 116 CYS B CA 1
ATOM 4284 C C . CYS B 1 116 ? -11.086 30.953 6.801 1 97.5 116 CYS B C 1
ATOM 4286 O O . CYS B 1 116 ? -10.953 30.531 7.949 1 97.5 116 CYS B O 1
ATOM 4288 N N . PHE B 1 117 ? -10.094 31.281 6.027 1 97.62 117 PHE B N 1
ATOM 4289 C CA . PHE B 1 117 ? -8.68 31.328 6.387 1 97.62 117 PHE B CA 1
ATOM 4290 C C . PHE B 1 117 ? -8.07 32.688 5.988 1 97.62 117 PHE B C 1
ATOM 4292 O O . PHE B 1 117 ? -8.766 33.562 5.465 1 97.62 117 PHE B O 1
ATOM 4299 N N . THR B 1 118 ? -6.805 32.844 6.273 1 96.94 118 THR B N 1
ATOM 4300 C CA . THR B 1 118 ? -6.094 34.062 5.895 1 96.94 118 THR B CA 1
ATOM 4301 C C . THR B 1 118 ? -4.688 33.719 5.398 1 96.94 118 THR B C 1
ATOM 4303 O O . THR B 1 118 ? -4.223 32.594 5.535 1 96.94 118 THR B O 1
ATOM 4306 N N . HIS B 1 119 ? -4.137 34.656 4.805 1 95.5 119 HIS B N 1
ATOM 4307 C CA . HIS B 1 119 ? -2.705 34.562 4.543 1 95.5 119 HIS B CA 1
ATOM 4308 C C . HIS B 1 119 ? -1.901 34.625 5.836 1 95.5 119 HIS B C 1
ATOM 4310 O O . HIS B 1 119 ? -2.443 34.969 6.891 1 95.5 119 HIS B O 1
ATOM 4316 N N . VAL B 1 120 ? -0.587 34.188 5.695 1 95.62 120 VAL B N 1
ATOM 4317 C CA . VAL B 1 120 ? 0.208 34.094 6.914 1 95.62 120 VAL B CA 1
ATOM 4318 C C . VAL B 1 120 ? 1.57 34.75 6.695 1 95.62 120 VAL B C 1
ATOM 4320 O O . VAL B 1 120 ? 2.004 34.938 5.555 1 95.62 120 VAL B O 1
ATOM 4323 N N . SER B 1 121 ? 2.16 35.188 7.715 1 95.38 121 SER B N 1
ATOM 4324 C CA . SER B 1 121 ? 3.586 35.5 7.785 1 95.38 121 SER B CA 1
ATOM 4325 C C . SER B 1 121 ? 4.34 34.469 8.594 1 95.38 121 SER B C 1
ATOM 4327 O O . SER B 1 121 ? 3.773 33.844 9.5 1 95.38 121 SER B O 1
ATOM 4329 N N . ILE B 1 122 ? 5.562 34.281 8.242 1 93.81 122 ILE B N 1
ATOM 4330 C CA . ILE B 1 122 ? 6.398 33.344 8.977 1 93.81 122 ILE B CA 1
ATOM 4331 C C . ILE B 1 122 ? 7.359 34.125 9.883 1 93.81 122 ILE B C 1
ATOM 4333 O O . ILE B 1 122 ? 7.98 35.094 9.461 1 93.81 122 ILE B O 1
ATOM 4337 N N . ILE B 1 123 ? 7.445 33.625 11.117 1 94.25 123 ILE B N 1
ATOM 4338 C CA . ILE B 1 123 ? 8.336 34.281 12.055 1 94.25 123 ILE B CA 1
ATOM 4339 C C . ILE B 1 123 ? 9.328 33.281 12.633 1 94.25 123 ILE B C 1
ATOM 4341 O O . ILE B 1 123 ? 9.062 32.062 12.648 1 94.25 123 ILE B O 1
ATOM 4345 N N . ASP B 1 124 ? 10.445 33.812 13.086 1 90.69 124 ASP B N 1
ATOM 4346 C CA . ASP B 1 124 ? 11.453 32.938 13.711 1 90.69 124 ASP B CA 1
ATOM 4347 C C . ASP B 1 124 ? 11.289 32.938 15.234 1 90.69 124 ASP B C 1
ATOM 4349 O O . ASP B 1 124 ? 10.242 33.312 15.75 1 90.69 124 ASP B O 1
ATOM 4353 N N . GLU B 1 125 ? 12.258 32.438 15.938 1 88.81 125 GLU B N 1
ATOM 4354 C CA . GLU B 1 125 ? 12.195 32.25 17.391 1 88.81 125 GLU B CA 1
ATOM 4355 C C . GLU B 1 125 ? 12.188 33.594 18.094 1 88.81 125 GLU B C 1
ATOM 4357 O O . GLU B 1 125 ? 11.781 33.688 19.266 1 88.81 125 GLU B O 1
ATOM 4362 N N . ASN B 1 126 ? 12.617 34.656 17.438 1 89.75 126 ASN B N 1
ATOM 4363 C CA . ASN B 1 126 ? 12.664 36 18.016 1 89.75 126 ASN B CA 1
ATOM 4364 C C . ASN B 1 126 ? 11.5 36.875 17.531 1 89.75 126 ASN B C 1
ATOM 4366 O O . ASN B 1 126 ? 11.539 38.094 17.641 1 89.75 126 ASN B O 1
ATOM 4370 N N . ASP B 1 127 ? 10.508 36.219 16.891 1 92.5 127 ASP B N 1
ATOM 4371 C CA . ASP B 1 127 ? 9.273 36.875 16.438 1 92.5 127 ASP B CA 1
ATOM 4372 C C . ASP B 1 127 ? 9.539 37.781 15.242 1 92.5 127 ASP B C 1
ATOM 4374 O O . ASP B 1 127 ? 8.758 38.688 14.977 1 92.5 127 ASP B O 1
ATOM 4378 N N . GLN B 1 128 ? 10.664 37.562 14.602 1 93.88 128 GLN B N 1
ATOM 4379 C CA . GLN B 1 128 ? 10.961 38.312 13.406 1 93.88 128 GLN B CA 1
ATOM 4380 C C . GLN B 1 128 ? 10.43 37.625 12.156 1 93.88 128 GLN B C 1
ATOM 4382 O O . GLN B 1 128 ? 10.562 36.406 12.008 1 93.88 128 GLN B O 1
ATOM 4387 N N . VAL B 1 129 ? 9.859 38.438 11.336 1 93.44 129 VAL B N 1
ATOM 4388 C CA . VAL B 1 129 ? 9.32 37.906 10.094 1 93.44 129 VAL B CA 1
ATOM 4389 C C . VAL B 1 129 ? 10.469 37.438 9.195 1 93.44 129 VAL B C 1
ATOM 4391 O O . VAL B 1 129 ? 11.461 38.125 9.023 1 93.44 129 VAL B O 1
ATOM 4394 N N . VAL B 1 130 ? 10.336 36.281 8.656 1 90.25 130 VAL B N 1
ATOM 4395 C CA . VAL B 1 130 ? 11.352 35.688 7.777 1 90.25 130 VAL B CA 1
ATOM 4396 C C . VAL B 1 130 ? 10.711 35.25 6.461 1 90.25 130 VAL B C 1
ATOM 4398 O O . VAL B 1 130 ? 9.508 34.969 6.41 1 90.25 130 VAL B O 1
ATOM 4401 N N . ASP B 1 131 ? 11.555 35.281 5.449 1 84 131 ASP B N 1
ATOM 4402 C CA . ASP B 1 131 ? 11.086 34.75 4.168 1 84 131 ASP B CA 1
ATOM 4403 C C . ASP B 1 131 ? 11 33.25 4.176 1 84 131 ASP B C 1
ATOM 4405 O O . ASP B 1 131 ? 11.875 32.562 4.727 1 84 131 ASP B O 1
ATOM 4409 N N . SER B 1 132 ? 9.844 32.75 3.635 1 83.56 132 SER B N 1
ATOM 4410 C CA . SER B 1 132 ? 9.664 31.312 3.592 1 83.56 132 SER B CA 1
ATOM 4411 C C . SER B 1 132 ? 8.789 30.891 2.414 1 83.56 132 SER B C 1
ATOM 4413 O O . SER B 1 132 ? 7.848 31.609 2.049 1 83.56 132 SER B O 1
ATOM 4415 N N . ASP B 1 133 ? 9.109 29.719 1.868 1 80.69 133 ASP B N 1
ATOM 4416 C CA . ASP B 1 133 ? 8.305 29.156 0.786 1 80.69 133 ASP B CA 1
ATOM 4417 C C . ASP B 1 133 ? 6.902 28.797 1.269 1 80.69 133 ASP B C 1
ATOM 4419 O O . ASP B 1 133 ? 5.973 28.688 0.465 1 80.69 133 ASP B O 1
ATOM 4423 N N . LEU B 1 134 ? 6.73 28.688 2.469 1 80.38 134 LEU B N 1
ATOM 4424 C CA . LEU B 1 134 ? 5.434 28.344 3.041 1 80.38 134 LEU B CA 1
ATOM 4425 C C . LEU B 1 134 ? 4.422 29.453 2.816 1 80.38 134 LEU B C 1
ATOM 4427 O O . LEU B 1 134 ? 3.223 29.203 2.703 1 80.38 134 LEU B O 1
ATOM 4431 N N . GLU B 1 135 ? 4.93 30.625 2.793 1 83.31 135 GLU B N 1
ATOM 4432 C CA . GLU B 1 135 ? 4.023 31.75 2.547 1 83.31 135 GLU B CA 1
ATOM 4433 C C . GLU B 1 135 ? 3.352 31.625 1.182 1 83.31 135 GLU B C 1
ATOM 4435 O O . GLU B 1 135 ? 2.164 31.922 1.038 1 83.31 135 GLU B O 1
ATOM 4440 N N . LYS B 1 136 ? 4.133 31.156 0.326 1 82.44 136 LYS B N 1
ATOM 4441 C CA . LYS B 1 136 ? 3.594 30.969 -1.018 1 82.44 136 LYS B CA 1
ATOM 4442 C C . LYS B 1 136 ? 2.576 29.844 -1.048 1 82.44 136 LYS B C 1
ATOM 4444 O O . LYS B 1 136 ? 1.57 29.922 -1.758 1 82.44 136 LYS B O 1
ATOM 4449 N N . LEU B 1 137 ? 2.803 28.906 -0.244 1 83.62 137 LEU B N 1
ATOM 4450 C CA . LEU B 1 137 ? 1.91 27.75 -0.17 1 83.62 137 LEU B CA 1
ATOM 4451 C C . LEU B 1 137 ? 0.53 28.156 0.332 1 83.62 137 LEU B C 1
ATOM 4453 O O . LEU B 1 137 ? -0.487 27.656 -0.157 1 83.62 137 LEU B O 1
ATOM 4457 N N . TYR B 1 138 ? 0.545 29.125 1.208 1 85.12 138 TYR B N 1
ATOM 4458 C CA . TYR B 1 138 ? -0.698 29.484 1.881 1 85.12 138 TYR B CA 1
ATOM 4459 C C . TYR B 1 138 ? -1.339 30.703 1.224 1 85.12 138 TYR B C 1
ATOM 4461 O O . TYR B 1 138 ? -2.35 31.219 1.707 1 85.12 138 TYR B O 1
ATOM 4469 N N . ALA B 1 139 ? -0.794 31.125 0.133 1 86 139 ALA B N 1
ATOM 4470 C CA . ALA B 1 139 ? -1.294 32.312 -0.539 1 86 139 ALA B CA 1
ATOM 4471 C C . ALA B 1 139 ? -2.232 31.969 -1.686 1 86 139 ALA B C 1
ATOM 4473 O O . ALA B 1 139 ? -2.146 32.531 -2.773 1 86 139 ALA B O 1
ATOM 4474 N N . VAL B 1 140 ? -3.074 31.016 -1.323 1 87.5 140 VAL B N 1
ATOM 4475 C CA . VAL B 1 140 ? -4.047 30.609 -2.332 1 87.5 140 VAL B CA 1
ATOM 4476 C C . VAL B 1 140 ? -5.266 31.531 -2.277 1 87.5 140 VAL B C 1
ATOM 4478 O O . VAL B 1 140 ? -5.492 32.219 -1.273 1 87.5 140 VAL B O 1
ATOM 4481 N N . ASP B 1 141 ? -6.031 31.609 -3.371 1 85.19 141 ASP B N 1
ATOM 4482 C CA . ASP B 1 141 ? -7.203 32.5 -3.42 1 85.19 141 ASP B CA 1
ATOM 4483 C C . ASP B 1 141 ? -8.367 31.812 -4.141 1 85.19 141 ASP B C 1
ATOM 4485 O O . ASP B 1 141 ? -9.07 32.438 -4.934 1 85.19 141 ASP B O 1
ATOM 4489 N N . TYR B 1 142 ? -8.578 30.641 -3.779 1 87.62 142 TYR B N 1
ATOM 4490 C CA . TYR B 1 142 ? -9.656 29.906 -4.438 1 87.62 142 TYR B CA 1
ATOM 4491 C C . TYR B 1 142 ? -11.016 30.375 -3.934 1 87.62 142 TYR B C 1
ATOM 4493 O O . TYR B 1 142 ? -11.156 30.75 -2.77 1 87.62 142 TYR B O 1
ATOM 4501 N N . GLU B 1 143 ? -11.984 30.328 -4.777 1 83.06 143 GLU B N 1
ATOM 4502 C CA . GLU B 1 143 ? -13.344 30.703 -4.402 1 83.06 143 GLU B CA 1
ATOM 4503 C C . GLU B 1 143 ? -14.305 29.531 -4.52 1 83.06 143 GLU B C 1
ATOM 4505 O O . GLU B 1 143 ? -15.227 29.391 -3.715 1 83.06 143 GLU B O 1
ATOM 4510 N N . ARG B 1 144 ? -14.07 28.766 -5.477 1 90.81 144 ARG B N 1
ATOM 4511 C CA . ARG B 1 144 ? -15.016 27.703 -5.793 1 90.81 144 ARG B CA 1
ATOM 4512 C C . ARG B 1 144 ? -14.633 26.406 -5.098 1 90.81 144 ARG B C 1
ATOM 4514 O O . ARG B 1 144 ? -13.445 26.078 -4.992 1 90.81 144 ARG B O 1
ATOM 4521 N N . GLN B 1 145 ? -15.562 25.656 -4.734 1 94.62 145 GLN B N 1
ATOM 4522 C CA . GLN B 1 145 ? -15.422 24.375 -4.062 1 94.62 145 GLN B CA 1
ATOM 4523 C C . GLN B 1 145 ? -14.547 23.422 -4.875 1 94.62 145 GLN B C 1
ATOM 4525 O O . GLN B 1 145 ? -13.672 22.75 -4.324 1 94.62 145 GLN B O 1
ATOM 4530 N N . GLU B 1 146 ? -14.781 23.391 -6.152 1 95.75 146 GLU B N 1
ATOM 4531 C CA . GLU B 1 146 ? -14.078 22.453 -7.027 1 95.75 146 GLU B CA 1
ATOM 4532 C C . GLU B 1 146 ? -12.586 22.766 -7.102 1 95.75 146 GLU B C 1
ATOM 4534 O O . GLU B 1 146 ? -11.766 21.875 -7.273 1 95.75 146 GLU B O 1
ATOM 4539 N N . GLU B 1 147 ? -12.273 24.016 -6.949 1 95.5 147 GLU B N 1
ATOM 4540 C CA . GLU B 1 147 ? -10.867 24.406 -6.969 1 95.5 147 GLU B CA 1
ATOM 4541 C C . GLU B 1 147 ? -10.125 23.844 -5.758 1 95.5 147 GLU B C 1
ATOM 4543 O O . GLU B 1 147 ? -8.984 23.391 -5.879 1 95.5 147 GLU B O 1
ATOM 4548 N N . TRP B 1 148 ? -10.781 23.828 -4.668 1 95.75 148 TRP B N 1
ATOM 4549 C CA . TRP B 1 148 ? -10.195 23.297 -3.447 1 95.75 148 TRP B CA 1
ATOM 4550 C C . TRP B 1 148 ? -9.961 21.797 -3.578 1 95.75 148 TRP B C 1
ATOM 4552 O O . TRP B 1 148 ? -8.852 21.312 -3.326 1 95.75 148 TRP B O 1
ATOM 4562 N N . LEU B 1 149 ? -10.992 21.141 -3.965 1 97.5 149 LEU B N 1
ATOM 4563 C CA . LEU B 1 149 ? -10.922 19.688 -4.059 1 97.5 149 LEU B CA 1
ATOM 4564 C C . LEU B 1 149 ? -9.883 19.25 -5.09 1 97.5 149 LEU B C 1
ATOM 4566 O O . LEU B 1 149 ? -9.148 18.281 -4.871 1 97.5 149 LEU B O 1
ATOM 4570 N N . GLU B 1 150 ? -9.828 19.969 -6.207 1 96.38 150 GLU B N 1
ATOM 4571 C CA . GLU B 1 150 ? -8.812 19.688 -7.223 1 96.38 150 GLU B CA 1
ATOM 4572 C C . GLU B 1 150 ? -7.406 19.859 -6.66 1 96.38 150 GLU B C 1
ATOM 4574 O O . GLU B 1 150 ? -6.555 18.984 -6.84 1 96.38 150 GLU B O 1
ATOM 4579 N N . THR B 1 151 ? -7.207 20.922 -5.996 1 95.19 151 THR B N 1
ATOM 4580 C CA . THR B 1 151 ? -5.895 21.203 -5.426 1 95.19 151 THR B CA 1
ATOM 4581 C C . THR B 1 151 ? -5.539 20.203 -4.34 1 95.19 151 THR B C 1
ATOM 4583 O O . THR B 1 151 ? -4.41 19.703 -4.297 1 95.19 151 THR B O 1
ATOM 4586 N N . PHE B 1 152 ? -6.465 19.906 -3.469 1 96.31 152 PHE B N 1
ATOM 4587 C CA . PHE B 1 152 ? -6.23 18.953 -2.398 1 96.31 152 PHE B CA 1
ATOM 4588 C C . PHE B 1 152 ? -5.867 17.578 -2.969 1 96.31 152 PHE B C 1
ATOM 4590 O O . PHE B 1 152 ? -5.008 16.891 -2.426 1 96.31 152 PHE B O 1
ATOM 4597 N N . PHE B 1 153 ? -6.438 17.203 -4.051 1 96.38 153 PHE B N 1
ATOM 4598 C CA . PHE B 1 153 ? -6.227 15.883 -4.633 1 96.38 153 PHE B CA 1
ATOM 4599 C C . PHE B 1 153 ? -4.867 15.797 -5.316 1 96.38 153 PHE B C 1
ATOM 4601 O O . PHE B 1 153 ? -4.137 14.828 -5.141 1 96.38 153 PHE B O 1
ATOM 4608 N N . PHE B 1 154 ? -4.5 16.828 -6.07 1 93.88 154 PHE B N 1
ATOM 4609 C CA . PHE B 1 154 ? -3.33 16.719 -6.934 1 93.88 154 PHE B CA 1
ATOM 4610 C C . PHE B 1 154 ? -2.098 17.312 -6.258 1 93.88 154 PHE B C 1
ATOM 4612 O O . PHE B 1 154 ? -0.972 16.891 -6.531 1 93.88 154 PHE B O 1
ATOM 4619 N N . LEU B 1 155 ? -2.309 18.219 -5.332 1 90.88 155 LEU B N 1
ATOM 4620 C CA . LEU B 1 155 ? -1.148 18.922 -4.785 1 90.88 155 LEU B CA 1
ATOM 4621 C C . LEU B 1 155 ? -1.038 18.688 -3.281 1 90.88 155 LEU B C 1
ATOM 4623 O O . LEU B 1 155 ? 0.056 18.453 -2.764 1 90.88 155 LEU B O 1
ATOM 4627 N N . GLY B 1 156 ? -2.156 18.781 -2.557 1 93.31 156 GLY B N 1
ATOM 4628 C CA . GLY B 1 156 ? -2.104 18.547 -1.12 1 93.31 156 GLY B CA 1
ATOM 4629 C C . GLY B 1 156 ? -2.594 19.734 -0.309 1 93.31 156 GLY B C 1
ATOM 4630 O O . GLY B 1 156 ? -3.391 20.531 -0.794 1 93.31 156 GLY B O 1
ATOM 4631 N N . ASN B 1 157 ? -2.162 19.719 0.885 1 93.38 157 ASN B N 1
ATOM 4632 C CA . ASN B 1 157 ? -2.641 20.734 1.813 1 93.38 157 ASN B CA 1
ATOM 4633 C C . ASN B 1 157 ? -2.018 22.094 1.522 1 93.38 157 ASN B C 1
ATOM 4635 O O . ASN B 1 157 ? -0.82 22.188 1.248 1 93.38 157 ASN B O 1
ATOM 4639 N N . CYS B 1 158 ? -2.83 23.156 1.582 1 93.38 158 CYS B N 1
ATOM 4640 C CA . CYS B 1 158 ? -2.326 24.5 1.364 1 93.38 158 CYS B CA 1
ATOM 4641 C C . CYS B 1 158 ? -2.979 25.484 2.324 1 93.38 158 CYS B C 1
ATOM 4643 O O . CYS B 1 158 ? -3.105 26.672 2.012 1 93.38 158 CYS B O 1
ATOM 4645 N N . LEU B 1 159 ? -3.465 24.969 3.43 1 95.06 159 LEU B N 1
ATOM 4646 C CA . LEU B 1 159 ? -4.145 25.797 4.41 1 95.06 159 LEU B CA 1
ATOM 4647 C C . LEU B 1 159 ? -3.545 25.609 5.801 1 95.06 159 LEU B C 1
ATOM 4649 O O . LEU B 1 159 ? -3.299 24.484 6.223 1 95.06 159 LEU B O 1
ATOM 4653 N N . PRO B 1 160 ? -3.307 26.625 6.445 1 93.25 160 PRO B N 1
ATOM 4654 C CA . PRO B 1 160 ? -2.789 26.516 7.812 1 93.25 160 PRO B CA 1
ATOM 4655 C C . PRO B 1 160 ? -3.898 26.438 8.859 1 93.25 160 PRO B C 1
ATOM 4657 O O . PRO B 1 160 ? -4.828 27.234 8.844 1 93.25 160 PRO B O 1
ATOM 4660 N N . MET B 1 161 ? -3.768 25.594 9.734 1 94.81 161 MET B N 1
ATOM 4661 C CA . MET B 1 161 ? -4.801 25.375 10.75 1 94.81 161 MET B CA 1
ATOM 4662 C C . MET B 1 161 ? -4.961 26.594 11.641 1 94.81 161 MET B C 1
ATOM 4664 O O . MET B 1 161 ? -6.078 26.953 12.008 1 94.81 161 MET B O 1
ATOM 4668 N N . THR B 1 162 ? -3.922 27.281 11.938 1 96.12 162 THR B N 1
ATOM 4669 C CA . THR B 1 162 ? -3.924 28.375 12.906 1 96.12 162 THR B CA 1
ATOM 4670 C C . THR B 1 162 ? -4.688 29.578 12.359 1 96.12 162 THR B C 1
ATOM 4672 O O . THR B 1 162 ? -5.043 30.484 13.117 1 96.12 162 THR B O 1
ATOM 4675 N N . SER B 1 163 ? -5.02 29.656 11.117 1 96.88 163 SER B N 1
ATOM 4676 C CA . SER B 1 163 ? -5.695 30.812 10.539 1 96.88 163 SER B CA 1
ATOM 4677 C C . SER B 1 163 ? -7.199 30.578 10.453 1 96.88 163 SER B C 1
ATOM 4679 O O . SER B 1 163 ? -7.949 31.469 10.047 1 96.88 163 SER B O 1
ATOM 4681 N N . VAL B 1 164 ? -7.699 29.484 10.906 1 98.38 164 VAL B N 1
ATOM 4682 C CA . VAL B 1 164 ? -9.062 29.047 10.594 1 98.38 164 VAL B CA 1
ATOM 4683 C C . VAL B 1 164 ? -10.055 29.828 11.461 1 98.38 164 VAL B C 1
ATOM 4685 O O . VAL B 1 164 ? -9.797 30.078 12.641 1 98.38 164 VAL B O 1
ATOM 4688 N N . LEU B 1 165 ? -11.125 30.25 10.93 1 98.75 165 LEU B N 1
ATOM 4689 C CA . LEU B 1 165 ? -12.398 30.578 11.578 1 98.75 165 LEU B CA 1
ATOM 4690 C C . LEU B 1 165 ? -13.562 29.906 10.852 1 98.75 165 LEU B C 1
ATOM 4692 O O . LEU B 1 165 ? -13.68 30 9.633 1 98.75 165 LEU B O 1
ATOM 4696 N N . MET B 1 166 ? -14.391 29.188 11.609 1 98.56 166 MET B N 1
ATOM 4697 C CA . MET B 1 166 ? -15.531 28.516 11 1 98.56 166 MET B CA 1
ATOM 4698 C C . MET B 1 166 ? -16.75 28.594 11.906 1 98.56 166 MET B C 1
ATOM 4700 O O . MET B 1 166 ? -16.641 28.906 13.086 1 98.56 166 MET B O 1
ATOM 4704 N N . THR B 1 167 ? -17.906 28.375 11.344 1 98.44 167 THR B N 1
ATOM 4705 C CA . THR B 1 167 ? -19.094 28.266 12.18 1 98.44 167 THR B CA 1
ATOM 4706 C C . THR B 1 167 ? -19.031 26.984 13.016 1 98.44 167 THR B C 1
ATOM 4708 O O . THR B 1 167 ? -18.578 25.953 12.547 1 98.44 167 THR B O 1
ATOM 4711 N N . THR B 1 168 ? -19.5 27.094 14.219 1 98.38 168 THR B N 1
ATOM 4712 C CA . THR B 1 168 ? -19.531 25.922 15.078 1 98.38 168 THR B CA 1
ATOM 4713 C C . THR B 1 168 ? -20.469 24.859 14.5 1 98.38 168 THR B C 1
ATOM 4715 O O . THR B 1 168 ? -20.234 23.656 14.688 1 98.38 168 THR B O 1
ATOM 4718 N N . LYS B 1 169 ? -21.391 25.234 13.711 1 97.5 169 LYS B N 1
ATOM 4719 C CA . LYS B 1 169 ? -22.312 24.297 13.07 1 97.5 169 LYS B CA 1
ATOM 4720 C C . LYS B 1 169 ? -21.547 23.328 12.164 1 97.5 169 LYS B C 1
ATOM 4722 O O . LYS B 1 169 ? -21.781 22.109 12.219 1 97.5 169 LYS B O 1
ATOM 4727 N N . ILE B 1 170 ? -20.625 23.812 11.367 1 97.44 170 ILE B N 1
ATOM 4728 C CA . ILE B 1 170 ? -19.875 22.938 10.469 1 97.44 170 ILE B CA 1
ATOM 4729 C C . ILE B 1 170 ? -18.906 22.078 11.273 1 97.44 170 ILE B C 1
ATOM 4731 O O . ILE B 1 170 ? -18.641 20.922 10.922 1 97.44 170 ILE B O 1
ATOM 4735 N N . MET B 1 171 ? -18.359 22.641 12.312 1 98.06 171 MET B N 1
ATOM 4736 C CA . MET B 1 171 ? -17.5 21.859 13.195 1 98.06 171 MET B CA 1
ATOM 4737 C C . MET B 1 171 ? -18.219 20.625 13.711 1 98.06 171 MET B C 1
ATOM 4739 O O . MET B 1 171 ? -17.672 19.516 13.656 1 98.06 171 MET B O 1
ATOM 4743 N N . VAL B 1 172 ? -19.453 20.828 14.117 1 97.69 172 VAL B N 1
ATOM 4744 C CA . VAL B 1 172 ? -20.266 19.734 14.664 1 97.69 172 VAL B CA 1
ATOM 4745 C C . VAL B 1 172 ? -20.625 18.766 13.547 1 97.69 172 VAL B C 1
ATOM 4747 O O . VAL B 1 172 ? -20.578 17.547 13.734 1 97.69 172 VAL B O 1
ATOM 4750 N N . GLU B 1 173 ? -20.953 19.281 12.453 1 97.25 173 GLU B N 1
ATOM 4751 C CA . GLU B 1 173 ? -21.359 18.469 11.312 1 97.25 173 GLU B CA 1
ATOM 4752 C C . GLU B 1 173 ? -20.234 17.547 10.852 1 97.25 173 GLU B C 1
ATOM 4754 O O . GLU B 1 173 ? -20.469 16.391 10.539 1 97.25 173 GLU B O 1
ATOM 4759 N N . ILE B 1 174 ? -19.047 18.016 10.805 1 96.75 174 ILE B N 1
ATOM 4760 C CA . ILE B 1 174 ? -17.891 17.297 10.266 1 96.75 174 ILE B CA 1
ATOM 4761 C C . ILE B 1 174 ? -17.375 16.297 11.289 1 96.75 174 ILE B C 1
ATOM 4763 O O . ILE B 1 174 ? -16.906 15.211 10.93 1 96.75 174 ILE B O 1
ATOM 4767 N N . GLY B 1 175 ? -17.453 16.672 12.523 1 96.62 175 GLY B N 1
ATOM 4768 C CA . GLY B 1 175 ? -17.047 15.75 13.57 1 96.62 175 GLY B CA 1
ATOM 4769 C C . GLY B 1 175 ? -15.594 15.922 13.992 1 96.62 175 GLY B C 1
ATOM 4770 O O . GLY B 1 175 ? -14.992 16.969 13.742 1 96.62 175 GLY B O 1
ATOM 4771 N N . ASP B 1 176 ? -14.992 14.945 14.594 1 96.56 176 ASP B N 1
ATOM 4772 C CA . ASP B 1 176 ? -13.703 15.039 15.273 1 96.56 176 ASP B CA 1
ATOM 4773 C C . ASP B 1 176 ? -12.547 14.906 14.281 1 96.56 176 ASP B C 1
ATOM 4775 O O . ASP B 1 176 ? -12.734 14.414 13.164 1 96.56 176 ASP B O 1
ATOM 4779 N N . PHE B 1 177 ? -11.422 15.414 14.719 1 97.19 177 PHE B N 1
ATOM 4780 C CA . PHE B 1 177 ? -10.18 15.094 14.016 1 97.19 177 PHE B CA 1
ATOM 4781 C C . PHE B 1 177 ? -9.867 13.609 14.125 1 97.19 177 PHE B C 1
ATOM 4783 O O . PHE B 1 177 ? -10.141 12.984 15.156 1 97.19 177 PHE B O 1
ATOM 4790 N N . ASN B 1 178 ? -9.336 13.055 13.086 1 96.62 178 ASN B N 1
ATOM 4791 C CA . ASN B 1 178 ? -8.891 11.664 13.117 1 96.62 178 ASN B CA 1
ATOM 4792 C C . ASN B 1 178 ? -7.598 11.508 13.906 1 96.62 178 ASN B C 1
ATOM 4794 O O . ASN B 1 178 ? -6.539 11.961 13.469 1 96.62 178 ASN B O 1
ATOM 4798 N N . ILE B 1 179 ? -7.66 10.836 14.969 1 95.88 179 ILE B N 1
ATOM 4799 C CA . ILE B 1 179 ? -6.539 10.781 15.898 1 95.88 179 ILE B CA 1
ATOM 4800 C C . ILE B 1 179 ? -5.414 9.945 15.297 1 95.88 179 ILE B C 1
ATOM 4802 O O . ILE B 1 179 ? -4.289 9.945 15.805 1 95.88 179 ILE B O 1
ATOM 4806 N N . ALA B 1 180 ? -5.691 9.258 14.211 1 96 180 ALA B N 1
ATOM 4807 C CA . ALA B 1 180 ? -4.68 8.406 13.602 1 96 180 ALA B CA 1
ATOM 4808 C C . ALA B 1 180 ? -3.695 9.227 12.773 1 96 180 ALA B C 1
ATOM 4810 O O . ALA B 1 180 ? -2.645 8.719 12.367 1 96 180 ALA B O 1
ATOM 4811 N N . TYR B 1 181 ? -3.998 10.461 12.539 1 96.44 181 TYR B N 1
ATOM 4812 C CA . TYR B 1 181 ? -3.127 11.312 11.742 1 96.44 181 TYR B CA 1
ATOM 4813 C C . TYR B 1 181 ? -2.344 12.281 12.625 1 96.44 181 TYR B C 1
ATOM 4815 O O . TYR B 1 181 ? -2.93 13 13.43 1 96.44 181 TYR B O 1
ATOM 4823 N N . ARG B 1 182 ? -1.099 12.266 12.43 1 94.75 182 ARG B N 1
ATOM 4824 C CA . ARG B 1 182 ? -0.237 13.172 13.18 1 94.75 182 ARG B CA 1
ATOM 4825 C C . ARG B 1 182 ? 0.117 14.406 12.352 1 94.75 182 ARG B C 1
ATOM 4827 O O . ARG B 1 182 ? 0.089 15.531 12.859 1 94.75 182 ARG B O 1
ATOM 4834 N N . GLN B 1 183 ? 0.4 14.164 11.094 1 94.06 183 GLN B N 1
ATOM 4835 C CA . GLN B 1 183 ? 0.935 15.219 10.242 1 94.06 183 GLN B CA 1
ATOM 4836 C C . GLN B 1 183 ? -0.181 15.922 9.469 1 94.06 183 GLN B C 1
ATOM 4838 O O . GLN B 1 183 ? -0.143 17.141 9.289 1 94.06 183 GLN B O 1
ATOM 4843 N N . LEU B 1 184 ? -1.166 15.117 9.047 1 96.12 184 LEU B N 1
ATOM 4844 C CA . LEU B 1 184 ? -2.135 15.648 8.094 1 96.12 184 LEU B CA 1
ATOM 4845 C C . LEU B 1 184 ? -3.539 15.648 8.688 1 96.12 184 LEU B C 1
ATOM 4847 O O . LEU B 1 184 ? -4.52 15.438 7.969 1 96.12 184 LEU B O 1
ATOM 4851 N N . HIS B 1 185 ? -3.588 15.75 9.984 1 96.38 185 HIS B N 1
ATOM 4852 C CA . HIS B 1 185 ? -4.879 15.742 10.672 1 96.38 185 HIS B CA 1
ATOM 4853 C C . HIS B 1 185 ? -5.762 16.891 10.188 1 96.38 185 HIS B C 1
ATOM 4855 O O . HIS B 1 185 ? -6.965 16.703 9.992 1 96.38 185 HIS B O 1
ATOM 4861 N N . ASP B 1 186 ? -5.18 18.047 9.992 1 97.06 186 ASP B N 1
ATOM 4862 C CA . ASP B 1 186 ? -5.953 19.188 9.516 1 97.06 186 ASP B CA 1
ATOM 4863 C C . ASP B 1 186 ? -6.336 19.016 8.047 1 97.06 186 ASP B C 1
ATOM 4865 O O . ASP B 1 186 ? -7.465 19.312 7.652 1 97.06 186 ASP B O 1
ATOM 4869 N N . PHE B 1 187 ? -5.426 18.453 7.234 1 97.31 187 PHE B N 1
ATOM 4870 C CA . PHE B 1 187 ? -5.691 18.219 5.82 1 97.31 187 PHE B CA 1
ATOM 4871 C C . PHE B 1 187 ? -6.914 17.328 5.637 1 97.31 187 PHE B C 1
ATOM 4873 O O . PHE B 1 187 ? -7.797 17.625 4.832 1 97.31 187 PHE B O 1
ATOM 4880 N N . ASP B 1 188 ? -6.914 16.25 6.367 1 98.12 188 ASP B N 1
ATOM 4881 C CA . ASP B 1 188 ? -8.07 15.359 6.379 1 98.12 188 ASP B CA 1
ATOM 4882 C C . ASP B 1 188 ? -9.352 16.125 6.703 1 98.12 188 ASP B C 1
ATOM 4884 O O . ASP B 1 188 ? -10.383 15.938 6.051 1 98.12 188 ASP B O 1
ATOM 4888 N N . TYR B 1 189 ? -9.305 16.953 7.695 1 98.25 189 TYR B N 1
ATOM 4889 C CA . TYR B 1 189 ? -10.453 17.703 8.156 1 98.25 189 TYR B CA 1
ATOM 4890 C C . TYR B 1 189 ? -10.938 18.672 7.086 1 98.25 189 TYR B C 1
ATOM 4892 O O . TYR B 1 189 ? -12.141 18.812 6.852 1 98.25 189 TYR B O 1
ATOM 4900 N N . TRP B 1 190 ? -9.977 19.406 6.395 1 98 190 TRP B N 1
ATOM 4901 C CA . TRP B 1 190 ? -10.32 20.344 5.336 1 98 190 TRP B CA 1
ATOM 4902 C C . TRP B 1 190 ? -10.977 19.625 4.156 1 98 190 TRP B C 1
ATOM 4904 O O . TRP B 1 190 ? -11.922 20.141 3.562 1 98 190 TRP B O 1
ATOM 4914 N N . ILE B 1 191 ? -10.492 18.469 3.822 1 98.12 191 ILE B N 1
ATOM 4915 C CA . ILE B 1 191 ? -11.055 17.703 2.711 1 98.12 191 ILE B CA 1
ATOM 4916 C C . ILE B 1 191 ? -12.508 17.359 3.006 1 98.12 191 ILE B C 1
ATOM 4918 O O . ILE B 1 191 ? -13.375 17.5 2.137 1 98.12 191 ILE B O 1
ATOM 4922 N N . ARG B 1 192 ? -12.766 16.969 4.227 1 97.69 192 ARG B N 1
ATOM 4923 C CA . ARG B 1 192 ? -14.133 16.625 4.617 1 97.69 192 ARG B CA 1
ATOM 4924 C C . ARG B 1 192 ? -15.055 17.828 4.488 1 97.69 192 ARG B C 1
ATOM 4926 O O . ARG B 1 192 ? -16.203 17.703 4.074 1 97.69 192 ARG B O 1
ATOM 4933 N N . ILE B 1 193 ? -14.547 18.969 4.758 1 97.38 193 ILE B N 1
ATOM 4934 C CA . ILE B 1 193 ? -15.336 20.203 4.656 1 97.38 193 ILE B CA 1
ATOM 4935 C C . ILE B 1 193 ? -15.508 20.578 3.186 1 97.38 193 ILE B C 1
ATOM 4937 O O . ILE B 1 193 ? -16.609 20.906 2.748 1 97.38 193 ILE B O 1
ATOM 4941 N N . ALA B 1 194 ? -14.422 20.5 2.41 1 97.06 194 ALA B N 1
ATOM 4942 C CA . ALA B 1 194 ? -14.422 20.922 1.014 1 97.06 194 ALA B CA 1
ATOM 4943 C C . ALA B 1 194 ? -15.398 20.109 0.183 1 97.06 194 ALA B C 1
ATOM 4945 O O . ALA B 1 194 ? -15.891 20.562 -0.852 1 97.06 194 ALA B O 1
ATOM 4946 N N . LYS B 1 195 ? -15.656 18.906 0.615 1 96.88 195 LYS B N 1
ATOM 4947 C CA . LYS B 1 195 ? -16.594 18.047 -0.105 1 96.88 195 LYS B CA 1
ATOM 4948 C C . LYS B 1 195 ? -18.031 18.547 0.043 1 96.88 195 LYS B C 1
ATOM 4950 O O . LYS B 1 195 ? -18.906 18.188 -0.75 1 96.88 195 LYS B O 1
ATOM 4955 N N . ARG B 1 196 ? -18.266 19.438 1.002 1 94.62 196 ARG B N 1
ATOM 4956 C CA . ARG B 1 196 ? -19.625 19.844 1.306 1 94.62 196 ARG B CA 1
ATOM 4957 C C . ARG B 1 196 ? -19.828 21.344 1.088 1 94.62 196 ARG B C 1
ATOM 4959 O O . ARG B 1 196 ? -20.922 21.797 0.748 1 94.62 196 ARG B O 1
ATOM 4966 N N . TYR B 1 197 ? -18.734 22.109 1.332 1 94.19 197 TYR B N 1
ATOM 4967 C CA . TYR B 1 197 ? -18.859 23.562 1.313 1 94.19 197 TYR B CA 1
ATOM 4968 C C . TYR B 1 197 ? -17.656 24.219 0.641 1 94.19 197 TYR B C 1
ATOM 4970 O O . TYR B 1 197 ? -16.547 23.688 0.724 1 94.19 197 TYR B O 1
ATOM 4978 N N . PRO B 1 198 ? -17.906 25.375 -0.011 1 94.88 198 PRO B N 1
ATOM 4979 C CA . PRO B 1 198 ? -16.734 26.172 -0.405 1 94.88 198 PRO B CA 1
ATOM 4980 C C . PRO B 1 198 ? -16.031 26.812 0.787 1 94.88 198 PRO B C 1
ATOM 4982 O O . PRO B 1 198 ? -16.656 27.047 1.825 1 94.88 198 PRO B O 1
ATOM 4985 N N . MET B 1 199 ? -14.797 27.031 0.658 1 96.25 199 MET B N 1
ATOM 4986 C CA . MET B 1 199 ? -13.984 27.672 1.691 1 96.25 199 MET B CA 1
ATOM 4987 C C . MET B 1 199 ? -13.398 28.984 1.189 1 96.25 199 MET B C 1
ATOM 4989 O O . MET B 1 199 ? -13.203 29.156 -0.014 1 96.25 199 MET B O 1
ATOM 4993 N N . ALA B 1 200 ? -13.148 29.906 2.09 1 95.69 200 ALA B N 1
ATOM 4994 C CA . ALA B 1 200 ? -12.625 31.203 1.692 1 95.69 200 ALA B CA 1
ATOM 4995 C C . ALA B 1 200 ? -11.258 31.469 2.318 1 95.69 200 ALA B C 1
ATOM 4997 O O . ALA B 1 200 ? -10.969 30.984 3.418 1 95.69 200 ALA B O 1
ATOM 4998 N N . VAL B 1 201 ? -10.484 32.188 1.587 1 96.12 201 VAL B N 1
ATOM 4999 C CA . VAL B 1 201 ? -9.219 32.688 2.109 1 96.12 201 VAL B CA 1
ATOM 5000 C C . VAL B 1 201 ? -9.18 34.219 1.971 1 96.12 201 VAL B C 1
ATOM 5002 O O . VAL B 1 201 ? -9.281 34.75 0.862 1 96.12 201 VAL B O 1
ATOM 5005 N N . ILE B 1 202 ? -9.133 34.875 3.053 1 96.25 202 ILE B N 1
ATOM 5006 C CA . ILE B 1 202 ? -8.969 36.312 3.068 1 96.25 202 ILE B CA 1
ATOM 5007 C C . ILE B 1 202 ? -7.5 36.656 2.836 1 96.25 202 ILE B C 1
ATOM 5009 O O . ILE B 1 202 ? -6.621 36.219 3.58 1 96.25 202 ILE B O 1
ATOM 5013 N N . PRO B 1 203 ? -7.129 37.469 1.847 1 94.62 203 PRO B N 1
ATOM 5014 C CA . PRO B 1 203 ? -5.738 37.656 1.427 1 94.62 203 PRO B CA 1
ATOM 5015 C C . PRO B 1 203 ? -4.938 38.531 2.398 1 94.62 203 PRO B C 1
ATOM 5017 O O . PRO B 1 203 ? -3.725 38.688 2.24 1 94.62 203 PRO B O 1
ATOM 5020 N N . GLU B 1 204 ? -5.426 38.906 3.428 1 95.62 204 GLU B N 1
ATOM 5021 C CA . GLU B 1 204 ? -4.688 39.656 4.434 1 95.62 204 GLU B CA 1
ATOM 5022 C C . GLU B 1 204 ? -3.848 38.75 5.312 1 95.62 204 GLU B C 1
ATOM 5024 O O . GLU B 1 204 ? -4.297 37.656 5.684 1 95.62 204 GLU B O 1
ATOM 5029 N N . LYS B 1 205 ? -2.658 39.188 5.594 1 96.25 205 LYS B N 1
ATOM 5030 C CA . LYS B 1 205 ? -1.81 38.438 6.512 1 96.25 205 LYS B CA 1
ATOM 5031 C C . LYS B 1 205 ? -2.203 38.688 7.965 1 96.25 205 LYS B C 1
ATOM 5033 O O . LYS B 1 205 ? -1.753 39.656 8.57 1 96.25 205 LYS B O 1
ATOM 5038 N N . LEU B 1 206 ? -2.99 37.719 8.508 1 97.81 206 LEU B N 1
ATOM 5039 C CA . LEU B 1 206 ? -3.584 38 9.812 1 97.81 206 LEU B CA 1
ATOM 5040 C C . LEU B 1 206 ? -3.045 37.031 10.867 1 97.81 206 LEU B C 1
ATOM 5042 O O . LEU B 1 206 ? -3.467 37.062 12.023 1 97.81 206 LEU B O 1
ATOM 5046 N N . VAL B 1 207 ? -2.117 36.125 10.5 1 97.44 207 VAL B N 1
ATOM 5047 C CA . VAL B 1 207 ? -1.521 35.156 11.398 1 97.44 207 VAL B CA 1
ATOM 5048 C C . VAL B 1 207 ? -0.007 35.125 11.203 1 97.44 207 VAL B C 1
ATOM 5050 O O . VAL B 1 207 ? 0.485 35.344 10.094 1 97.44 207 VAL B O 1
ATOM 5053 N N . ARG B 1 208 ? 0.702 34.969 12.242 1 96.94 208 ARG B N 1
ATOM 5054 C CA . ARG B 1 208 ? 2.143 34.719 12.219 1 96.94 208 ARG B CA 1
ATOM 5055 C C . ARG B 1 208 ? 2.486 33.344 12.719 1 96.94 208 ARG B C 1
ATOM 5057 O O . ARG B 1 208 ? 2.312 33.031 13.906 1 96.94 208 ARG B O 1
ATOM 5064 N N . ILE B 1 209 ? 3.029 32.562 11.859 1 95.38 209 ILE B N 1
ATOM 5065 C CA . ILE B 1 209 ? 3.383 31.188 12.195 1 95.38 209 ILE B CA 1
ATOM 5066 C C . ILE B 1 209 ? 4.871 31.109 12.539 1 95.38 209 ILE B C 1
ATOM 5068 O O . ILE B 1 209 ? 5.715 31.578 11.773 1 95.38 209 ILE B O 1
ATOM 5072 N N . ARG B 1 210 ? 5.156 30.453 13.609 1 92.75 210 ARG B N 1
ATOM 5073 C CA . ARG B 1 210 ? 6.539 30.359 14.07 1 92.75 210 ARG B CA 1
ATOM 5074 C C . ARG B 1 210 ? 7.23 29.141 13.461 1 92.75 210 ARG B C 1
ATOM 5076 O O . ARG B 1 210 ? 6.652 28.062 13.398 1 92.75 210 ARG B O 1
ATOM 5083 N N . ARG B 1 211 ? 8.43 29.297 12.953 1 87.19 211 ARG B N 1
ATOM 5084 C CA . ARG B 1 211 ? 9.281 28.234 12.461 1 87.19 211 ARG B CA 1
ATOM 5085 C C . ARG B 1 211 ? 10.625 28.219 13.172 1 87.19 211 ARG B C 1
ATOM 5087 O O . ARG B 1 211 ? 11.234 29.281 13.375 1 87.19 211 ARG B O 1
ATOM 5094 N N . TYR B 1 212 ? 10.938 27.016 13.578 1 78.5 212 TYR B N 1
ATOM 5095 C CA . TYR B 1 212 ? 12.195 26.875 14.305 1 78.5 212 TYR B CA 1
ATOM 5096 C C . TYR B 1 212 ? 13.305 26.391 13.383 1 78.5 212 TYR B C 1
ATOM 5098 O O . TYR B 1 212 ? 13.047 25.641 12.438 1 78.5 212 TYR B O 1
ATOM 5106 N N . GLU B 1 213 ? 14.477 26.938 13.484 1 65.81 213 GLU B N 1
ATOM 5107 C CA . GLU B 1 213 ? 15.617 26.469 12.711 1 65.81 213 GLU B CA 1
ATOM 5108 C C . GLU B 1 213 ? 15.93 25 13.031 1 65.81 213 GLU B C 1
ATOM 5110 O O . GLU B 1 213 ? 16.328 24.234 12.156 1 65.81 213 GLU B O 1
ATOM 5115 N N . SER B 1 214 ? 15.914 24.672 14.312 1 59.31 214 SER B N 1
ATOM 5116 C CA . SER B 1 214 ? 16.281 23.328 14.727 1 59.31 214 SER B CA 1
ATOM 5117 C C . SER B 1 214 ? 15.133 22.344 14.523 1 59.31 214 SER B C 1
ATOM 5119 O O . SER B 1 214 ? 13.977 22.766 14.414 1 59.31 214 SER B O 1
ATOM 5121 N N . GLU B 1 215 ? 15.312 20.969 14.273 1 53.59 215 GLU B N 1
ATOM 5122 C CA . GLU B 1 215 ? 14.539 19.812 13.844 1 53.59 215 GLU B CA 1
ATOM 5123 C C . GLU B 1 215 ? 13.398 19.531 14.812 1 53.59 215 GLU B C 1
ATOM 5125 O O . GLU B 1 215 ? 12.93 18.391 14.914 1 53.59 215 GLU B O 1
ATOM 5130 N N . THR B 1 216 ? 12.812 20.422 15.695 1 47.31 216 THR B N 1
ATOM 5131 C CA . THR B 1 216 ? 12.055 19.828 16.797 1 47.31 216 THR B CA 1
ATOM 5132 C C . THR B 1 216 ? 10.562 19.859 16.5 1 47.31 216 THR B C 1
ATOM 5134 O O . THR B 1 216 ? 9.766 19.234 17.219 1 47.31 216 THR B O 1
ATOM 5137 N N . ASN B 1 217 ? 10.07 20.547 15.547 1 53.06 217 ASN B N 1
ATOM 5138 C CA . ASN B 1 217 ? 8.617 20.641 15.461 1 53.06 217 ASN B CA 1
ATOM 5139 C C . ASN B 1 217 ? 8.047 19.609 14.492 1 53.06 217 ASN B C 1
ATOM 5141 O O . ASN B 1 217 ? 8.766 19.078 13.648 1 53.06 217 ASN B O 1
ATOM 5145 N N . ASN B 1 218 ? 6.801 19.156 14.781 1 49.41 218 ASN B N 1
ATOM 5146 C CA . ASN B 1 218 ? 6.098 18.172 13.961 1 49.41 218 ASN B CA 1
ATOM 5147 C C . ASN B 1 218 ? 6.227 18.484 12.477 1 49.41 218 ASN B C 1
ATOM 5149 O O . ASN B 1 218 ? 6.215 17.578 11.641 1 49.41 218 ASN B O 1
ATOM 5153 N N . SER B 1 219 ? 6.453 19.734 12.219 1 54.34 219 SER B N 1
ATOM 5154 C CA . SER B 1 219 ? 6.527 20.188 10.836 1 54.34 219 SER B CA 1
ATOM 5155 C C . SER B 1 219 ? 7.965 20.188 10.32 1 54.34 219 SER B C 1
ATOM 5157 O O . SER B 1 219 ? 8.219 20.453 9.148 1 54.34 219 SER B O 1
ATOM 5159 N N . ASN B 1 220 ? 8.797 19.641 11.25 1 57.84 220 ASN B N 1
ATOM 5160 C CA . ASN B 1 220 ? 10.195 19.594 10.836 1 57.84 220 ASN B CA 1
ATOM 5161 C C . ASN B 1 220 ? 10.438 18.516 9.789 1 57.84 220 ASN B C 1
ATOM 5163 O O . ASN B 1 220 ? 9.742 17.5 9.781 1 57.84 220 ASN B O 1
ATOM 5167 N N . ILE B 1 221 ? 11.359 18.859 9.055 1 66.19 221 ILE B N 1
ATOM 5168 C CA . ILE B 1 221 ? 11.703 17.969 7.945 1 66.19 221 ILE B CA 1
ATOM 5169 C C . ILE B 1 221 ? 12.633 16.875 8.438 1 66.19 221 ILE B C 1
ATOM 5171 O O . ILE B 1 221 ? 13.758 17.141 8.859 1 66.19 221 ILE B O 1
ATOM 5175 N N . SER B 1 222 ? 12.039 15.828 8.922 1 78.94 222 SER B N 1
ATOM 5176 C CA . SER B 1 222 ? 12.766 14.586 9.18 1 78.94 222 SER B CA 1
ATOM 5177 C C . SER B 1 222 ? 12.289 13.469 8.258 1 78.94 222 SER B C 1
ATOM 5179 O O . SER B 1 222 ? 11.195 13.531 7.703 1 78.94 222 SER B O 1
ATOM 5181 N N . GLU B 1 223 ? 13.18 12.555 8.156 1 82.94 223 GLU B N 1
ATOM 5182 C CA . GLU B 1 223 ? 12.797 11.422 7.312 1 82.94 223 GLU B CA 1
ATOM 5183 C C . GLU B 1 223 ? 11.555 10.727 7.859 1 82.94 223 GLU B C 1
ATOM 5185 O O . GLU B 1 223 ? 10.664 10.328 7.094 1 82.94 223 GLU B O 1
ATOM 5190 N N . LYS B 1 224 ? 11.539 10.656 9.18 1 88.19 224 LYS B N 1
ATOM 5191 C CA . LYS B 1 224 ? 10.406 10.008 9.828 1 88.19 224 LYS B CA 1
ATOM 5192 C C . LYS B 1 224 ? 9.117 10.781 9.586 1 88.19 224 LYS B C 1
ATOM 5194 O O . LYS B 1 224 ? 8.086 10.195 9.258 1 88.19 224 LYS B O 1
ATOM 5199 N N . ASN B 1 225 ? 9.164 12.07 9.68 1 89.12 225 ASN B N 1
ATOM 5200 C CA . ASN B 1 225 ? 7.984 12.914 9.469 1 89.12 225 ASN B CA 1
ATOM 5201 C C . ASN B 1 225 ? 7.551 12.898 8.008 1 89.12 225 ASN B C 1
ATOM 5203 O O . ASN B 1 225 ? 6.355 12.891 7.711 1 89.12 225 ASN B O 1
ATOM 5207 N N . MET B 1 226 ? 8.531 12.891 7.203 1 88.12 226 MET B N 1
ATOM 5208 C CA . MET B 1 226 ? 8.227 12.875 5.773 1 88.12 226 MET B CA 1
ATOM 5209 C C . MET B 1 226 ? 7.578 11.547 5.379 1 88.12 226 MET B C 1
ATOM 5211 O O . MET B 1 226 ? 6.625 11.531 4.598 1 88.12 226 MET B O 1
ATOM 5215 N N . THR B 1 227 ? 8.148 10.492 5.922 1 89.44 227 THR B N 1
ATOM 5216 C CA . THR B 1 227 ? 7.586 9.172 5.652 1 89.44 227 THR B CA 1
ATOM 5217 C C . THR B 1 227 ? 6.168 9.062 6.199 1 89.44 227 THR B C 1
ATOM 5219 O O . THR B 1 227 ? 5.273 8.555 5.52 1 89.44 227 THR B O 1
ATOM 5222 N N . ARG B 1 228 ? 5.969 9.578 7.352 1 93.25 228 ARG B N 1
ATOM 5223 C CA . ARG B 1 228 ? 4.637 9.547 7.941 1 93.25 228 ARG B CA 1
ATOM 5224 C C . ARG B 1 228 ? 3.654 10.375 7.117 1 93.25 228 ARG B C 1
ATOM 5226 O O . ARG B 1 228 ? 2.498 9.992 6.945 1 93.25 228 ARG B O 1
ATOM 5233 N N . THR B 1 229 ? 4.133 11.508 6.672 1 92.75 229 THR B N 1
ATOM 5234 C CA . THR B 1 229 ? 3.295 12.336 5.816 1 92.75 229 THR B CA 1
ATOM 5235 C C . THR B 1 229 ? 2.84 11.562 4.582 1 92.75 229 THR B C 1
ATOM 5237 O O . THR B 1 229 ? 1.66 11.594 4.227 1 92.75 229 THR B O 1
ATOM 5240 N N . TYR B 1 230 ? 3.766 10.867 4.02 1 91.44 230 TYR B N 1
ATOM 5241 C CA . TYR B 1 230 ? 3.434 10.07 2.842 1 91.44 230 TYR B CA 1
ATOM 5242 C C . TYR B 1 230 ? 2.422 8.984 3.189 1 91.44 230 TYR B C 1
ATOM 5244 O O . TYR B 1 230 ? 1.448 8.781 2.461 1 91.44 230 TYR B O 1
ATOM 5252 N N . ASN B 1 231 ? 2.713 8.281 4.25 1 93.5 231 ASN B N 1
ATOM 5253 C CA . ASN B 1 231 ? 1.813 7.219 4.68 1 93.5 231 ASN B CA 1
ATOM 5254 C C . ASN B 1 231 ? 0.394 7.734 4.895 1 93.5 231 ASN B C 1
ATOM 5256 O O . ASN B 1 231 ? -0.573 7.102 4.465 1 93.5 231 ASN B O 1
ATOM 5260 N N . GLU B 1 232 ? 0.254 8.883 5.535 1 95.06 232 GLU B N 1
ATOM 5261 C CA . GLU B 1 232 ? -1.055 9.477 5.801 1 95.06 232 GLU B CA 1
ATOM 5262 C C . GLU B 1 232 ? -1.717 9.953 4.512 1 95.06 232 GLU B C 1
ATOM 5264 O O . GLU B 1 232 ? -2.932 9.82 4.344 1 95.06 232 GLU B O 1
ATOM 5269 N N . TYR B 1 233 ? -0.886 10.484 3.664 1 94.44 233 TYR B N 1
ATOM 5270 C CA . TYR B 1 233 ? -1.41 10.922 2.377 1 94.44 233 TYR B CA 1
ATOM 5271 C C . TYR B 1 233 ? -2.033 9.766 1.613 1 94.44 233 TYR B C 1
ATOM 5273 O O . TYR B 1 233 ? -3.09 9.914 0.997 1 94.44 233 TYR B O 1
ATOM 5281 N N . VAL B 1 234 ? -1.375 8.633 1.627 1 94.12 234 VAL B N 1
ATOM 5282 C CA . VAL B 1 234 ? -1.891 7.453 0.938 1 94.12 234 VAL B CA 1
ATOM 5283 C C . VAL B 1 234 ? -3.23 7.043 1.547 1 94.12 234 VAL B C 1
ATOM 5285 O O . VAL B 1 234 ? -4.184 6.746 0.823 1 94.12 234 VAL B O 1
ATOM 5288 N N . ASP B 1 235 ? -3.291 7.055 2.842 1 95.44 235 ASP B N 1
ATOM 5289 C CA . ASP B 1 235 ? -4.531 6.664 3.502 1 95.44 235 ASP B CA 1
ATOM 5290 C C . ASP B 1 235 ? -5.652 7.656 3.201 1 95.44 235 ASP B C 1
ATOM 5292 O O . ASP B 1 235 ? -6.793 7.262 2.953 1 95.44 235 ASP B O 1
ATOM 5296 N N . ILE B 1 236 ? -5.344 8.938 3.258 1 96.31 236 ILE B N 1
ATOM 5297 C CA . ILE B 1 236 ? -6.328 9.969 2.963 1 96.31 236 ILE B CA 1
ATOM 5298 C C . ILE B 1 236 ? -6.816 9.82 1.523 1 96.31 236 ILE B C 1
ATOM 5300 O O . ILE B 1 236 ? -8.016 9.945 1.25 1 96.31 236 ILE B O 1
ATOM 5304 N N . ARG B 1 237 ? -5.906 9.555 0.634 1 95.12 237 ARG B N 1
ATOM 5305 C CA . ARG B 1 237 ? -6.25 9.344 -0.769 1 95.12 237 ARG B CA 1
ATOM 5306 C C . ARG B 1 237 ? -7.234 8.188 -0.925 1 95.12 237 ARG B C 1
ATOM 5308 O O . ARG B 1 237 ? -8.133 8.242 -1.764 1 95.12 237 ARG B O 1
ATOM 5315 N N . LYS B 1 238 ? -7.082 7.207 -0.181 1 95.12 238 LYS B N 1
ATOM 5316 C CA . LYS B 1 238 ? -7.941 6.031 -0.236 1 95.12 238 LYS B CA 1
ATOM 5317 C C . LYS B 1 238 ? -9.398 6.406 0.025 1 95.12 238 LYS B C 1
ATOM 5319 O O . LYS B 1 238 ? -10.312 5.766 -0.502 1 95.12 238 LYS B O 1
ATOM 5324 N N . HIS B 1 239 ? -9.594 7.434 0.805 1 95.06 239 HIS B N 1
ATOM 5325 C CA . HIS B 1 239 ? -10.953 7.789 1.2 1 95.06 239 HIS B CA 1
ATOM 5326 C C . HIS B 1 239 ? -11.359 9.141 0.62 1 95.06 239 HIS B C 1
ATOM 5328 O O . HIS B 1 239 ? -12.344 9.742 1.063 1 95.06 239 HIS B O 1
ATOM 5334 N N . PHE B 1 240 ? -10.617 9.578 -0.308 1 97.5 240 PHE B N 1
ATOM 5335 C CA . PHE B 1 240 ? -10.789 10.93 -0.812 1 97.5 240 PHE B CA 1
ATOM 5336 C C . PHE B 1 240 ? -12.172 11.117 -1.415 1 97.5 240 PHE B C 1
ATOM 5338 O O . PHE B 1 240 ? -12.781 12.18 -1.271 1 97.5 240 PHE B O 1
ATOM 5345 N N . PHE B 1 241 ? -12.742 10.102 -2.041 1 97.75 241 PHE B N 1
ATOM 5346 C CA . PHE B 1 241 ? -14 10.258 -2.768 1 97.75 241 PHE B CA 1
ATOM 5347 C C . PHE B 1 241 ? -15.18 9.789 -1.923 1 97.75 241 PHE B C 1
ATOM 5349 O O . PHE B 1 241 ? -16.328 9.883 -2.348 1 97.75 241 PHE B O 1
ATOM 5356 N N . ASP B 1 242 ? -14.859 9.266 -0.711 1 95.69 242 ASP B N 1
ATOM 5357 C CA . ASP B 1 242 ? -15.938 8.852 0.184 1 95.69 242 ASP B CA 1
ATOM 5358 C C . ASP B 1 242 ? -16.875 10.016 0.48 1 95.69 242 ASP B C 1
ATOM 5360 O O . ASP B 1 242 ? -16.438 11.125 0.761 1 95.69 242 ASP B O 1
ATOM 5364 N N . GLU B 1 243 ? -18.188 9.805 0.356 1 94.44 243 GLU B N 1
ATOM 5365 C CA . GLU B 1 243 ? -19.25 10.75 0.71 1 94.44 243 GLU B CA 1
ATOM 5366 C C . GLU B 1 243 ? -19.234 11.961 -0.216 1 94.44 243 GLU B C 1
ATOM 5368 O O . GLU B 1 243 ? -19.828 13 0.104 1 94.44 243 GLU B O 1
ATOM 5373 N N . MET B 1 244 ? -18.484 11.906 -1.273 1 96.19 244 MET B N 1
ATOM 5374 C CA . MET B 1 244 ? -18.547 12.961 -2.285 1 96.19 244 MET B CA 1
ATOM 5375 C C . MET B 1 244 ? -19.703 12.711 -3.26 1 96.19 244 MET B C 1
ATOM 5377 O O . MET B 1 244 ? -19.812 11.617 -3.814 1 96.19 244 MET B O 1
ATOM 5381 N N . SER B 1 245 ? -20.562 13.656 -3.461 1 95.75 245 SER B N 1
ATOM 5382 C CA . SER B 1 245 ? -21.672 13.484 -4.391 1 95.75 245 SER B CA 1
ATOM 5383 C C . SER B 1 245 ? -21.172 13.406 -5.832 1 95.75 245 SER B C 1
ATOM 5385 O O . SER B 1 245 ? -20.141 13.969 -6.168 1 95.75 245 SER B O 1
ATOM 5387 N N . ASP B 1 246 ? -21.922 12.742 -6.676 1 96.25 246 ASP B N 1
ATOM 5388 C CA . ASP B 1 246 ? -21.594 12.625 -8.094 1 96.25 246 ASP B CA 1
ATOM 5389 C C . ASP B 1 246 ? -21.5 13.992 -8.75 1 96.25 246 ASP B C 1
ATOM 5391 O O . ASP B 1 246 ? -20.656 14.211 -9.633 1 96.25 246 ASP B O 1
ATOM 5395 N N . VAL B 1 247 ? -22.344 14.883 -8.281 1 95.62 247 VAL B N 1
ATOM 5396 C CA . VAL B 1 247 ? -22.375 16.234 -8.852 1 95.62 247 VAL B CA 1
ATOM 5397 C C . VAL B 1 247 ? -21.062 16.953 -8.562 1 95.62 247 VAL B C 1
ATOM 5399 O O . VAL B 1 247 ? -20.453 17.516 -9.469 1 95.62 247 VAL B O 1
ATOM 5402 N N . VAL B 1 248 ? -20.609 16.875 -7.328 1 96.62 248 VAL B N 1
ATOM 5403 C CA . VAL B 1 248 ? -19.375 17.531 -6.926 1 96.62 248 VAL B CA 1
ATOM 5404 C C . VAL B 1 248 ? -18.188 16.875 -7.621 1 96.62 248 VAL B C 1
ATOM 5406 O O . VAL B 1 248 ? -17.266 17.547 -8.086 1 96.62 248 VAL B O 1
ATOM 5409 N N . PHE B 1 249 ? -18.266 15.539 -7.75 1 97.75 249 PHE B N 1
ATOM 5410 C CA . PHE B 1 249 ? -17.203 14.797 -8.406 1 97.75 249 PHE B CA 1
ATOM 5411 C C . PHE B 1 249 ? -17.047 15.234 -9.859 1 97.75 249 PHE B C 1
ATOM 5413 O O . PHE B 1 249 ? -15.938 15.547 -10.305 1 97.75 249 PHE B O 1
ATOM 5420 N N . LYS B 1 250 ? -18.078 15.344 -10.539 1 96.81 250 LYS B N 1
ATOM 5421 C CA . LYS B 1 250 ? -18.047 15.688 -11.961 1 96.81 250 LYS B CA 1
ATOM 5422 C C . LYS B 1 250 ? -17.625 17.141 -12.164 1 96.81 250 LYS B C 1
ATOM 5424 O O . LYS B 1 250 ? -16.859 17.438 -13.086 1 96.81 250 LYS B O 1
ATOM 5429 N N . LYS B 1 251 ? -18.188 17.938 -11.328 1 96.12 251 LYS B N 1
ATOM 5430 C CA . LYS B 1 251 ? -17.828 19.359 -11.422 1 96.12 251 LYS B CA 1
ATOM 5431 C C . LYS B 1 251 ? -16.344 19.562 -11.195 1 96.12 251 LYS B C 1
ATOM 5433 O O . LYS B 1 251 ? -15.719 20.422 -11.828 1 96.12 251 LYS B O 1
ATOM 5438 N N . THR B 1 252 ? -15.75 18.781 -10.312 1 97.44 252 THR B N 1
ATOM 5439 C CA . THR B 1 252 ? -14.359 18.969 -9.898 1 97.44 252 THR B CA 1
ATOM 5440 C C . THR B 1 252 ? -13.406 18.266 -10.867 1 97.44 252 THR B C 1
ATOM 5442 O O . THR B 1 252 ? -12.398 18.844 -11.266 1 97.44 252 THR B O 1
ATOM 5445 N N . PHE B 1 253 ? -13.742 17.109 -11.258 1 97.56 253 PHE B N 1
ATOM 5446 C CA . PHE B 1 253 ? -12.758 16.266 -11.93 1 97.56 253 PHE B CA 1
ATOM 5447 C C . PHE B 1 253 ? -13.188 15.961 -13.359 1 97.56 253 PHE B C 1
ATOM 5449 O O . PHE B 1 253 ? -12.547 15.172 -14.055 1 97.56 253 PHE B O 1
ATOM 5456 N N . GLY B 1 254 ? -14.258 16.562 -13.844 1 96.5 254 GLY B N 1
ATOM 5457 C CA . GLY B 1 254 ? -14.789 16.312 -15.172 1 96.5 254 GLY B CA 1
ATOM 5458 C C . GLY B 1 254 ? -13.75 16.391 -16.266 1 96.5 254 GLY B C 1
ATOM 5459 O O . GLY B 1 254 ? -13.711 15.555 -17.172 1 96.5 254 GLY B O 1
ATOM 5460 N N . LYS B 1 255 ? -12.867 17.344 -16.125 1 95.62 255 LYS B N 1
ATOM 5461 C CA . LYS B 1 255 ? -11.883 17.609 -17.172 1 95.62 255 LYS B CA 1
ATOM 5462 C C . LYS B 1 255 ? -10.766 16.562 -17.156 1 95.62 255 LYS B C 1
ATOM 5464 O O . LYS B 1 255 ? -9.977 16.469 -18.094 1 95.62 255 LYS B O 1
ATOM 5469 N N . TYR B 1 256 ? -10.703 15.766 -16.109 1 96 256 TYR B N 1
ATOM 5470 C CA . TYR B 1 256 ? -9.633 14.789 -15.969 1 96 256 TYR B CA 1
ATOM 5471 C C . TYR B 1 256 ? -10.133 13.383 -16.297 1 96 256 TYR B C 1
ATOM 5473 O O . TYR B 1 256 ? -9.359 12.422 -16.266 1 96 256 TYR B O 1
ATOM 5481 N N . LEU B 1 257 ? -11.406 13.281 -16.562 1 96.69 257 LEU B N 1
ATOM 5482 C CA . LEU B 1 257 ? -11.992 11.961 -16.797 1 96.69 257 LEU B CA 1
ATOM 5483 C C . LEU B 1 257 ? -11.461 11.344 -18.078 1 96.69 257 LEU B C 1
ATOM 5485 O O . LEU B 1 257 ? -11.242 12.047 -19.062 1 96.69 257 LEU B O 1
ATOM 5489 N N . LYS B 1 258 ? -11.25 10.086 -18.094 1 96.25 258 LYS B N 1
ATOM 5490 C CA . LYS B 1 258 ? -10.859 9.359 -19.297 1 96.25 258 LYS B CA 1
ATOM 5491 C C . LYS B 1 258 ? -12.008 9.297 -20.312 1 96.25 258 LYS B C 1
ATOM 5493 O O . LYS B 1 258 ? -11.789 9.391 -21.516 1 96.25 258 LYS B O 1
ATOM 5498 N N . ASN B 1 259 ? -13.219 9.078 -19.797 1 96 259 ASN B N 1
ATOM 5499 C CA . ASN B 1 259 ? -14.453 9.172 -20.547 1 96 259 ASN B CA 1
ATOM 5500 C C . ASN B 1 259 ? -15.297 10.375 -20.109 1 96 259 ASN B C 1
ATOM 5502 O O . ASN B 1 259 ? -16.047 10.281 -19.141 1 96 259 ASN B O 1
ATOM 5506 N N . SER B 1 260 ? -15.305 11.375 -20.828 1 93 260 SER B N 1
ATOM 5507 C CA . SER B 1 260 ? -15.953 12.633 -20.469 1 93 260 SER B CA 1
ATOM 5508 C C . SER B 1 260 ? -17.469 12.461 -20.391 1 93 260 SER B C 1
ATOM 5510 O O . SER B 1 260 ? -18.156 13.289 -19.797 1 93 260 SER B O 1
ATOM 5512 N N . ASN B 1 261 ? -17.938 11.383 -20.969 1 93.69 261 ASN B N 1
ATOM 5513 C CA . ASN B 1 261 ? -19.391 11.18 -21 1 93.69 261 ASN B CA 1
ATOM 5514 C C . ASN B 1 261 ? -19.859 10.242 -19.891 1 93.69 261 ASN B C 1
ATOM 5516 O O . ASN B 1 261 ? -21.016 9.844 -19.859 1 93.69 261 ASN B O 1
ATOM 5520 N N . ALA B 1 262 ? -18.984 9.906 -19 1 95.94 262 ALA B N 1
ATOM 5521 C CA . ALA B 1 262 ? -19.359 9.023 -17.906 1 95.94 262 ALA B CA 1
ATOM 5522 C C . ALA B 1 262 ? -20.484 9.633 -17.078 1 95.94 262 ALA B C 1
ATOM 5524 O O . ALA B 1 262 ? -20.406 10.781 -16.641 1 95.94 262 ALA B O 1
ATOM 5525 N N . GLU B 1 263 ? -21.547 8.852 -16.781 1 93.75 263 GLU B N 1
ATOM 5526 C CA . GLU B 1 263 ? -22.703 9.391 -16.094 1 93.75 263 GLU B CA 1
ATOM 5527 C C . GLU B 1 263 ? -23.203 8.422 -15.016 1 93.75 263 GLU B C 1
ATOM 5529 O O . GLU B 1 263 ? -23.5 8.836 -13.898 1 93.75 263 GLU B O 1
ATOM 5534 N N . SER B 1 264 ? -23.25 7.105 -15.375 1 95.38 264 SER B N 1
ATOM 5535 C CA . SER B 1 264 ? -23.766 6.137 -14.414 1 95.38 264 SER B CA 1
ATOM 5536 C C . SER B 1 264 ? -22.859 6.027 -13.195 1 95.38 264 SER B C 1
ATOM 5538 O O . SER B 1 264 ? -21.672 6.371 -13.266 1 95.38 264 SER B O 1
ATOM 5540 N N . ARG B 1 265 ? -23.422 5.602 -12.094 1 95.19 265 ARG B N 1
ATOM 5541 C CA . ARG B 1 265 ? -22.656 5.422 -10.867 1 95.19 265 ARG B CA 1
ATOM 5542 C C . ARG B 1 265 ? -21.453 4.5 -11.102 1 95.19 265 ARG B C 1
ATOM 5544 O O . ARG B 1 265 ? -20.344 4.777 -10.625 1 95.19 265 ARG B O 1
ATOM 5551 N N . GLU B 1 266 ? -21.656 3.455 -11.836 1 97 266 GLU B N 1
ATOM 5552 C CA . GLU B 1 266 ? -20.609 2.486 -12.125 1 97 266 GLU B CA 1
ATOM 5553 C C . GLU B 1 266 ? -19.484 3.119 -12.945 1 97 266 GLU B C 1
ATOM 5555 O O . GLU B 1 266 ? -18.312 2.871 -12.695 1 97 266 GLU B O 1
ATOM 5560 N N . GLU B 1 267 ? -19.875 3.904 -13.875 1 97.81 267 GLU B N 1
ATOM 5561 C CA . GLU B 1 267 ? -18.875 4.598 -14.695 1 97.81 267 GLU B CA 1
ATOM 5562 C C . GLU B 1 267 ? -18.062 5.57 -13.852 1 97.81 267 GLU B C 1
ATOM 5564 O O . GLU B 1 267 ? -16.844 5.668 -14.023 1 97.81 267 GLU B O 1
ATOM 5569 N N . LEU B 1 268 ? -18.734 6.289 -13 1 97.88 268 LEU B N 1
ATOM 5570 C CA . LEU B 1 268 ? -18.047 7.266 -12.156 1 97.88 268 LEU B CA 1
ATOM 5571 C C . LEU B 1 268 ? -17.109 6.578 -11.18 1 97.88 268 LEU B C 1
ATOM 5573 O O . LEU B 1 268 ? -16.047 7.105 -10.859 1 97.88 268 LEU B O 1
ATOM 5577 N N . GLU B 1 269 ? -17.484 5.418 -10.703 1 97.56 269 GLU B N 1
ATOM 5578 C CA . GLU B 1 269 ? -16.594 4.633 -9.852 1 97.56 269 GLU B CA 1
ATOM 5579 C C . GLU B 1 269 ? -15.32 4.23 -10.594 1 97.56 269 GLU B C 1
ATOM 5581 O O . GLU B 1 269 ? -14.234 4.238 -10.023 1 97.56 269 GLU B O 1
ATOM 55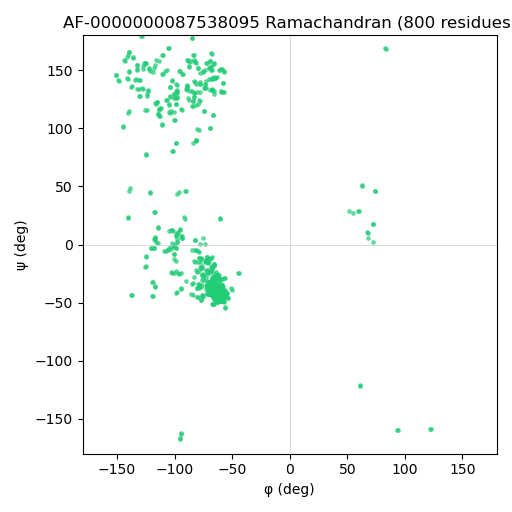86 N N . CYS B 1 270 ? -15.492 3.857 -11.859 1 98.31 270 CYS B N 1
ATOM 5587 C CA . CYS B 1 270 ? -14.328 3.543 -12.688 1 98.31 270 CYS B CA 1
ATOM 5588 C C . CYS B 1 270 ? -13.414 4.754 -12.82 1 98.31 270 CYS B C 1
ATOM 5590 O O . CYS B 1 270 ? -12.195 4.633 -12.688 1 98.31 270 CYS B O 1
ATOM 5592 N N . GLU B 1 271 ? -14.039 5.91 -13.07 1 98.44 271 GLU B N 1
ATOM 5593 C CA . GLU B 1 271 ? -13.266 7.145 -13.203 1 98.44 271 GLU B CA 1
ATOM 5594 C C . GLU B 1 271 ? -12.539 7.48 -11.906 1 98.44 271 GLU B C 1
ATOM 5596 O O . GLU B 1 271 ? -11.391 7.941 -11.938 1 98.44 271 GLU B O 1
ATOM 5601 N N . GLN B 1 272 ? -13.203 7.289 -10.773 1 98.19 272 GLN B N 1
ATOM 5602 C CA . GLN B 1 272 ? -12.562 7.492 -9.484 1 98.19 272 GLN B CA 1
ATOM 5603 C C . GLN B 1 272 ? -11.336 6.598 -9.328 1 98.19 272 GLN B C 1
ATOM 5605 O O . GLN B 1 272 ? -10.281 7.055 -8.891 1 98.19 272 GLN B O 1
ATOM 5610 N N . ALA B 1 273 ? -11.453 5.363 -9.719 1 98.06 273 ALA B N 1
ATOM 5611 C CA . ALA B 1 273 ? -10.344 4.418 -9.625 1 98.06 273 ALA B CA 1
ATOM 5612 C C . ALA B 1 273 ? -9.164 4.875 -10.477 1 98.06 273 ALA B C 1
ATOM 5614 O O . ALA B 1 273 ? -8.016 4.82 -10.031 1 98.06 273 ALA B O 1
ATOM 5615 N N . PHE B 1 274 ? -9.445 5.328 -11.664 1 97.62 274 PHE B N 1
ATOM 5616 C CA . PHE B 1 274 ? -8.383 5.789 -12.562 1 97.62 274 PHE B CA 1
ATOM 5617 C C . PHE B 1 274 ? -7.68 7.008 -11.977 1 97.62 274 PHE B C 1
ATOM 5619 O O . PHE B 1 274 ? -6.457 7.121 -12.062 1 97.62 274 PHE B O 1
ATOM 5626 N N . LEU B 1 275 ? -8.477 7.93 -11.445 1 97.44 275 LEU B N 1
ATOM 5627 C CA . LEU B 1 275 ? -7.887 9.102 -10.805 1 97.44 275 LEU B CA 1
ATOM 5628 C C . LEU B 1 275 ? -6.992 8.688 -9.641 1 97.44 275 LEU B C 1
ATOM 5630 O O . LEU B 1 275 ? -5.898 9.234 -9.469 1 97.44 275 LEU B O 1
ATOM 5634 N N . LEU B 1 276 ? -7.418 7.695 -8.906 1 97.06 276 LEU B N 1
ATOM 5635 C CA . LEU B 1 276 ? -6.695 7.234 -7.727 1 97.06 276 LEU B CA 1
ATOM 5636 C C . LEU B 1 276 ? -5.426 6.484 -8.125 1 97.06 276 LEU B C 1
ATOM 5638 O O . LEU B 1 276 ? -4.551 6.246 -7.289 1 97.06 276 LEU B O 1
ATOM 5642 N N . CYS B 1 277 ? -5.277 6.113 -9.344 1 95.5 277 CYS B N 1
ATOM 5643 C CA . CYS B 1 277 ? -4.074 5.461 -9.844 1 95.5 277 CYS B CA 1
ATOM 5644 C C . CYS B 1 277 ? -2.947 6.469 -10.031 1 95.5 277 CYS B C 1
ATOM 5646 O O . CYS B 1 277 ? -1.782 6.086 -10.164 1 95.5 277 CYS B O 1
ATOM 5648 N N . SER B 1 278 ? -3.312 7.742 -10.125 1 92.06 278 SER B N 1
ATOM 5649 C CA . SER B 1 278 ? -2.273 8.758 -10.289 1 92.06 278 SER B CA 1
ATOM 5650 C C . SER B 1 278 ? -1.309 8.75 -9.102 1 92.06 278 SER B C 1
ATOM 5652 O O . SER B 1 278 ? -1.683 8.375 -7.992 1 92.06 278 SER B O 1
ATOM 5654 N N . PRO B 1 279 ? -0.074 9.117 -9.359 1 85.75 279 PRO B N 1
ATOM 5655 C CA . PRO B 1 279 ? 0.928 9.117 -8.289 1 85.75 279 PRO B CA 1
ATOM 5656 C C . PRO B 1 279 ? 0.524 9.984 -7.105 1 85.75 279 PRO B C 1
ATOM 5658 O O . PRO B 1 279 ? -0.144 11.008 -7.281 1 85.75 279 PRO B O 1
ATOM 5661 N N . VAL B 1 280 ? 0.968 9.57 -5.977 1 76.81 280 VAL B N 1
ATOM 5662 C CA . VAL B 1 280 ? 0.664 10.289 -4.746 1 76.81 280 VAL B CA 1
ATOM 5663 C C . VAL B 1 280 ? 1.834 11.195 -4.375 1 76.81 280 VAL B C 1
ATOM 5665 O O . VAL B 1 280 ? 2.98 10.75 -4.316 1 76.81 280 VAL B O 1
ATOM 5668 N N . GLY B 1 281 ? 1.492 12.43 -4.191 1 72.88 281 GLY B N 1
ATOM 5669 C CA . GLY B 1 281 ? 2.527 13.352 -3.764 1 72.88 281 GLY B CA 1
ATOM 5670 C C . GLY B 1 281 ? 3.672 13.469 -4.754 1 72.88 281 GLY B C 1
ATOM 5671 O O . GLY B 1 281 ? 3.451 13.742 -5.938 1 72.88 281 GLY B O 1
ATOM 5672 N N . GLN B 1 282 ? 4.863 13.148 -4.234 1 70.19 282 GLN B N 1
ATOM 5673 C CA . GLN B 1 282 ? 6.066 13.258 -5.047 1 70.19 282 GLN B CA 1
ATOM 5674 C C . GLN B 1 282 ? 6.402 11.93 -5.723 1 70.19 282 GLN B C 1
ATOM 5676 O O . GLN B 1 282 ? 7.461 11.789 -6.332 1 70.19 282 GLN B O 1
ATOM 5681 N N . GLY B 1 283 ? 5.414 11.086 -5.512 1 72.81 283 GLY B N 1
ATOM 5682 C CA . GLY B 1 283 ? 5.637 9.789 -6.129 1 72.81 283 GLY B CA 1
ATOM 5683 C C . GLY B 1 283 ? 5.566 9.828 -7.645 1 72.81 283 GLY B C 1
ATOM 5684 O O . GLY B 1 283 ? 5.023 10.773 -8.219 1 72.81 283 GLY B O 1
AT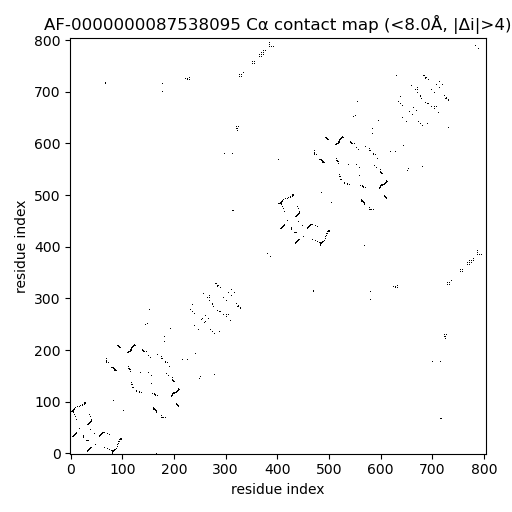OM 5685 N N . ARG B 1 284 ? 6.184 8.836 -8.297 1 73.69 284 ARG B N 1
ATOM 5686 C CA . ARG B 1 284 ? 6.254 8.82 -9.75 1 73.69 284 ARG B CA 1
ATOM 5687 C C . ARG B 1 284 ? 5.598 7.566 -10.32 1 73.69 284 ARG B C 1
ATOM 5689 O O . ARG B 1 284 ? 5.492 7.414 -11.539 1 73.69 284 ARG B O 1
ATOM 5696 N N . THR B 1 285 ? 5.156 6.734 -9.445 1 80.62 285 THR B N 1
ATOM 5697 C CA . THR B 1 285 ? 4.617 5.457 -9.898 1 80.62 285 THR B CA 1
ATOM 5698 C C . THR B 1 285 ? 3.107 5.398 -9.688 1 80.62 285 THR B C 1
ATOM 5700 O O . THR B 1 285 ? 2.545 6.227 -8.969 1 80.62 285 THR B O 1
ATOM 5703 N N . ILE B 1 286 ? 2.541 4.449 -10.383 1 88.12 286 ILE B N 1
ATOM 5704 C CA . ILE B 1 286 ? 1.113 4.207 -10.211 1 88.12 286 ILE B CA 1
ATOM 5705 C C . ILE B 1 286 ? 0.817 3.885 -8.75 1 88.12 286 ILE B C 1
ATOM 5707 O O . ILE B 1 286 ? 1.572 3.154 -8.102 1 88.12 286 ILE B O 1
ATOM 5711 N N . SER B 1 287 ? -0.257 4.441 -8.297 1 91.19 287 SER B N 1
ATOM 5712 C CA . SER B 1 287 ? -0.602 4.285 -6.883 1 91.19 287 SER B CA 1
ATOM 5713 C C . SER B 1 287 ? -1.314 2.961 -6.633 1 91.19 287 SER B C 1
ATOM 5715 O O . SER B 1 287 ? -2.174 2.555 -7.418 1 91.19 287 SER B O 1
ATOM 5717 N N . ASN B 1 288 ? -0.976 2.344 -5.535 1 93.88 288 ASN B N 1
ATOM 5718 C CA . ASN B 1 288 ? -1.656 1.124 -5.113 1 93.88 288 ASN B CA 1
ATOM 5719 C C . ASN B 1 288 ? -3.133 1.378 -4.824 1 93.88 288 ASN B C 1
ATOM 5721 O O . ASN B 1 288 ? -3.963 0.48 -4.977 1 93.88 288 ASN B O 1
ATOM 5725 N N . VAL B 1 289 ? -3.498 2.574 -4.469 1 95.38 289 VAL B N 1
ATOM 5726 C CA . VAL B 1 289 ? -4.867 2.91 -4.094 1 95.38 289 VAL B CA 1
ATOM 5727 C C . VAL B 1 289 ? -5.801 2.684 -5.281 1 95.38 289 VAL B C 1
ATOM 5729 O O . VAL B 1 289 ? -6.828 2.018 -5.152 1 95.38 289 VAL B O 1
ATOM 5732 N N . GLY B 1 290 ? -5.387 3.229 -6.383 1 96.81 290 GLY B N 1
ATOM 5733 C CA . GLY B 1 290 ? -6.195 3.045 -7.574 1 96.81 290 GLY B CA 1
ATOM 5734 C C . GLY B 1 290 ? -6.316 1.592 -7.996 1 96.81 290 GLY B C 1
ATOM 5735 O O . GLY B 1 290 ? -7.395 1.145 -8.398 1 96.81 290 GLY B O 1
ATOM 5736 N N . ILE B 1 291 ? -5.289 0.855 -7.863 1 97.12 291 ILE B N 1
ATOM 5737 C CA . ILE B 1 291 ? -5.262 -0.55 -8.25 1 97.12 291 ILE B CA 1
ATOM 5738 C C . ILE B 1 291 ? -6.184 -1.355 -7.336 1 97.12 291 ILE B C 1
ATOM 5740 O O . ILE B 1 291 ? -6.91 -2.238 -7.797 1 97.12 291 ILE B O 1
ATOM 5744 N N . GLU B 1 292 ? -6.129 -1.055 -6.082 1 96.19 292 GLU B N 1
ATOM 5745 C CA . GLU B 1 292 ? -7.027 -1.716 -5.141 1 96.19 292 GLU B CA 1
ATOM 5746 C C . GLU B 1 292 ? -8.484 -1.498 -5.531 1 96.19 292 GLU B C 1
ATOM 5748 O O . GLU B 1 292 ? -9.297 -2.426 -5.465 1 96.19 292 GLU B O 1
ATOM 5753 N N . TYR B 1 293 ? -8.805 -0.298 -5.914 1 97.06 293 TYR B N 1
ATOM 5754 C CA . TYR B 1 293 ? -10.164 -0.007 -6.359 1 97.06 293 TYR B CA 1
ATOM 5755 C C . TYR B 1 293 ? -10.5 -0.783 -7.629 1 97.06 293 TYR B C 1
ATOM 5757 O O . TYR B 1 293 ? -11.602 -1.328 -7.754 1 97.06 293 TYR B O 1
ATOM 5765 N N . LEU B 1 294 ? -9.555 -0.833 -8.523 1 97.88 294 LEU B N 1
ATOM 5766 C CA . LEU B 1 294 ? -9.773 -1.556 -9.773 1 97.88 294 LEU B CA 1
ATOM 5767 C C . LEU B 1 294 ? -9.992 -3.043 -9.508 1 97.88 294 LEU B C 1
ATOM 5769 O O . LEU B 1 294 ? -10.812 -3.682 -10.164 1 97.88 294 LEU B O 1
ATOM 5773 N N . ILE B 1 295 ? -9.266 -3.602 -8.555 1 97.25 295 ILE B N 1
ATOM 5774 C CA . ILE B 1 295 ? -9.438 -5.004 -8.195 1 97.25 295 ILE B CA 1
ATOM 5775 C C . ILE B 1 295 ? -10.883 -5.25 -7.75 1 97.25 295 ILE B C 1
ATOM 5777 O O . ILE B 1 295 ? -11.516 -6.215 -8.188 1 97.25 295 ILE B O 1
ATOM 5781 N N . ASN B 1 296 ? -11.406 -4.355 -6.953 1 95.81 296 ASN B N 1
ATOM 5782 C CA . ASN B 1 296 ? -12.781 -4.48 -6.477 1 95.81 296 ASN B CA 1
ATOM 5783 C C . ASN B 1 296 ? -13.781 -4.344 -7.617 1 95.81 296 ASN B C 1
ATOM 5785 O O . ASN B 1 296 ? -14.766 -5.082 -7.672 1 95.81 296 ASN B O 1
ATOM 5789 N N . LEU B 1 297 ? -13.531 -3.424 -8.484 1 97.19 297 LEU B N 1
ATOM 5790 C CA . LEU B 1 297 ? -14.438 -3.182 -9.602 1 97.19 297 LEU B CA 1
ATOM 5791 C C . LEU B 1 297 ? -14.461 -4.371 -10.555 1 97.19 297 LEU B C 1
ATOM 5793 O O . LEU B 1 297 ? -15.492 -4.672 -11.156 1 97.19 297 LEU B O 1
ATOM 5797 N N . LEU B 1 298 ? -13.359 -5.027 -10.656 1 96.06 298 LEU B N 1
ATOM 5798 C CA . LEU B 1 298 ? -13.234 -6.156 -11.57 1 96.06 298 LEU B CA 1
ATOM 5799 C C . LEU B 1 298 ? -13.984 -7.371 -11.047 1 96.06 298 LEU B C 1
ATOM 5801 O O . LEU B 1 298 ? -14.242 -8.32 -11.789 1 96.06 298 LEU B O 1
ATOM 5805 N N . GLN B 1 299 ? -14.344 -7.328 -9.781 1 92.06 299 GLN B N 1
ATOM 5806 C CA . GLN B 1 299 ? -15.078 -8.438 -9.188 1 92.06 299 GLN B CA 1
ATOM 5807 C C . GLN B 1 299 ? -16.562 -8.344 -9.5 1 92.06 299 GLN B C 1
ATOM 5809 O O . GLN B 1 299 ? -17.312 -9.305 -9.305 1 92.06 299 GLN B O 1
ATOM 5814 N N . ASP B 1 300 ? -16.953 -7.164 -9.961 1 93.88 300 ASP B N 1
ATOM 5815 C CA . ASP B 1 300 ? -18.344 -6.945 -10.375 1 93.88 300 ASP B CA 1
ATOM 5816 C C . ASP B 1 300 ? -18.469 -7.016 -11.898 1 93.88 300 ASP B C 1
ATOM 5818 O O . ASP B 1 300 ? -17.75 -6.332 -12.625 1 93.88 300 ASP B O 1
ATOM 5822 N N . LYS B 1 301 ? -19.453 -7.836 -12.344 1 92.38 301 LYS B N 1
ATOM 5823 C CA . LYS B 1 301 ? -19.594 -8.078 -13.773 1 92.38 301 LYS B CA 1
ATOM 5824 C C . LYS B 1 301 ? -19.891 -6.785 -14.531 1 92.38 301 LYS B C 1
ATOM 5826 O O . LYS B 1 301 ? -19.359 -6.566 -15.625 1 92.38 301 LYS B O 1
ATOM 5831 N N . ILE B 1 302 ? -20.672 -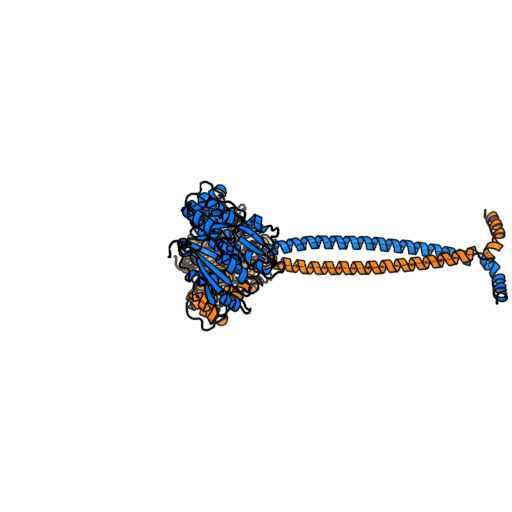5.926 -13.945 1 95.75 302 ILE B N 1
ATOM 5832 C CA . ILE B 1 302 ? -21.094 -4.691 -14.602 1 95.75 302 ILE B CA 1
ATOM 5833 C C . ILE B 1 302 ? -19.891 -3.77 -14.781 1 95.75 302 ILE B C 1
ATOM 5835 O O . ILE B 1 302 ? -19.594 -3.316 -15.891 1 95.75 302 ILE B O 1
ATOM 5839 N N . THR B 1 303 ? -19.156 -3.539 -13.703 1 96.88 303 THR B N 1
ATOM 5840 C CA . THR B 1 303 ? -18.031 -2.621 -13.773 1 96.88 303 THR B CA 1
ATOM 5841 C C . THR B 1 303 ? -16.875 -3.234 -14.57 1 96.88 303 THR B C 1
ATOM 5843 O O . THR B 1 303 ? -16.141 -2.523 -15.258 1 96.88 303 THR B O 1
ATOM 5846 N N . ALA B 1 304 ? -16.75 -4.527 -14.508 1 95.06 304 ALA B N 1
ATOM 5847 C CA . ALA B 1 304 ? -15.727 -5.191 -15.312 1 95.06 304 ALA B CA 1
ATOM 5848 C C . ALA B 1 304 ? -15.977 -4.98 -16.812 1 95.06 304 ALA B C 1
ATOM 5850 O O . ALA B 1 304 ? -15.047 -4.695 -17.562 1 95.06 304 ALA B O 1
ATOM 5851 N N . ASP B 1 305 ? -17.219 -5.086 -17.172 1 95.31 305 ASP B N 1
ATOM 5852 C CA . ASP B 1 305 ? -17.609 -4.879 -18.562 1 95.31 305 ASP B CA 1
ATOM 5853 C C . ASP B 1 305 ? -17.375 -3.432 -18.984 1 95.31 305 ASP B C 1
ATOM 5855 O O . ASP B 1 305 ? -16.891 -3.176 -20.094 1 95.31 305 ASP B O 1
ATOM 5859 N N . ILE B 1 306 ? -17.688 -2.543 -18.125 1 97.12 306 ILE B N 1
ATOM 5860 C CA . ILE B 1 306 ? -17.5 -1.123 -18.406 1 97.12 306 ILE B CA 1
ATOM 5861 C C . ILE B 1 306 ? -16.016 -0.825 -18.594 1 97.12 306 ILE B C 1
ATOM 5863 O O . ILE B 1 306 ? -15.625 -0.132 -19.531 1 97.12 306 ILE B O 1
ATOM 5867 N N . LEU B 1 307 ? -15.156 -1.317 -17.703 1 97.31 307 LEU B N 1
ATOM 5868 C CA . LEU B 1 307 ? -13.719 -1.106 -17.781 1 97.31 307 LEU B CA 1
ATOM 5869 C C . LEU B 1 307 ? -13.164 -1.588 -19.109 1 97.31 307 LEU B C 1
ATOM 5871 O O . LEU B 1 307 ? -12.312 -0.927 -19.719 1 97.31 307 LEU B O 1
ATOM 5875 N N . GLU B 1 308 ? -13.648 -2.658 -19.578 1 94.75 308 GLU B N 1
ATOM 5876 C CA . GLU B 1 308 ? -13.18 -3.23 -20.828 1 94.75 308 GLU B CA 1
ATOM 5877 C C . GLU B 1 308 ? -13.75 -2.484 -22.031 1 94.75 308 GLU B C 1
ATOM 5879 O O . GLU B 1 308 ? -13.016 -2.078 -22.938 1 94.75 308 GLU B O 1
ATOM 5884 N N . SER B 1 309 ? -15.047 -2.207 -22.078 1 95 309 SER B N 1
ATOM 5885 C CA . SER B 1 309 ? -15.742 -1.696 -23.266 1 95 309 SER B CA 1
ATOM 5886 C C . SER B 1 309 ? -15.539 -0.191 -23.406 1 95 309 SER B C 1
ATOM 5888 O O . SER B 1 309 ? -15.352 0.31 -24.516 1 95 309 SER B O 1
ATOM 5890 N N . LYS B 1 310 ? -15.531 0.506 -22.281 1 95.75 310 LYS B N 1
ATOM 5891 C CA . LYS B 1 310 ? -15.523 1.963 -22.359 1 95.75 310 LYS B CA 1
ATOM 5892 C C . LYS B 1 310 ? -14.133 2.523 -22.094 1 95.75 310 LYS B C 1
ATOM 5894 O O . LYS B 1 310 ? -13.797 3.621 -22.531 1 95.75 310 LYS B O 1
ATOM 5899 N N . TYR B 1 311 ? -13.344 1.799 -21.406 1 95.81 311 TYR B N 1
ATOM 5900 C CA . TYR B 1 311 ? -12.047 2.344 -21 1 95.81 311 TYR B CA 1
ATOM 5901 C C . TYR B 1 311 ? -10.906 1.527 -21.594 1 95.81 311 TYR B C 1
ATOM 5903 O O . TYR B 1 311 ? -9.734 1.8 -21.328 1 95.81 311 TYR B O 1
ATOM 5911 N N . GLU B 1 312 ? -11.211 0.504 -22.281 1 93.56 312 GLU B N 1
ATOM 5912 C CA . GLU B 1 312 ? -10.234 -0.356 -22.938 1 93.56 312 GLU B CA 1
ATOM 5913 C C . GLU B 1 312 ? -9.266 -0.963 -21.938 1 93.56 312 GLU B C 1
ATOM 5915 O O . GLU B 1 312 ? -8.07 -1.093 -22.219 1 93.56 312 GLU B O 1
ATOM 5920 N N . LEU B 1 313 ? -9.727 -1.134 -20.766 1 95.19 313 LEU B N 1
ATOM 5921 C CA . LEU B 1 313 ? -8.93 -1.84 -19.766 1 95.19 313 LEU B CA 1
ATOM 5922 C C . LEU B 1 313 ? -9.367 -3.297 -19.656 1 95.19 313 LEU B C 1
ATOM 5924 O O . LEU B 1 313 ? -10.188 -3.641 -18.812 1 95.19 313 LEU B O 1
ATOM 5928 N N . ASN B 1 314 ? -8.758 -4.047 -20.5 1 91.56 314 ASN B N 1
ATOM 5929 C CA . ASN B 1 314 ? -9 -5.48 -20.359 1 91.56 314 ASN B CA 1
ATOM 5930 C C . ASN B 1 314 ? -8.07 -6.109 -19.328 1 91.56 314 ASN B C 1
ATOM 5932 O O . ASN B 1 314 ? -7.195 -5.434 -18.781 1 91.56 314 ASN B O 1
ATOM 5936 N N . ILE B 1 315 ? -8.195 -7.293 -19.078 1 93.31 315 ILE B N 1
ATOM 5937 C CA . ILE B 1 315 ? -7.527 -7.965 -17.969 1 93.31 315 ILE B CA 1
ATOM 5938 C C . ILE B 1 315 ? -6.023 -8.031 -18.234 1 93.31 315 ILE B C 1
ATOM 5940 O O . ILE B 1 315 ? -5.223 -7.957 -17.312 1 93.31 315 ILE B O 1
ATOM 5944 N N . LYS B 1 316 ? -5.574 -8.148 -19.469 1 92.31 316 LYS B N 1
ATOM 5945 C CA . LYS B 1 316 ? -4.16 -8.18 -19.812 1 92.31 316 LYS B CA 1
ATOM 5946 C C . LYS B 1 316 ? -3.48 -6.855 -19.469 1 92.31 316 LYS B C 1
ATOM 5948 O O . LYS B 1 316 ? -2.387 -6.844 -18.891 1 92.31 316 LYS B O 1
ATOM 5953 N N . LYS B 1 317 ? -4.121 -5.836 -19.891 1 94.38 317 LYS B N 1
ATOM 5954 C CA . LYS B 1 317 ? -3.6 -4.512 -19.562 1 94.38 317 LYS B CA 1
ATOM 5955 C C . LYS B 1 317 ? -3.549 -4.293 -18.047 1 94.38 317 LYS B C 1
ATOM 5957 O O . LYS B 1 317 ? -2.607 -3.688 -17.531 1 94.38 317 LYS B O 1
ATOM 5962 N N . PHE B 1 318 ? -4.594 -4.746 -17.422 1 96.19 318 PHE B N 1
ATOM 5963 C CA . PHE B 1 318 ? -4.609 -4.629 -15.961 1 96.19 318 PHE B CA 1
ATOM 5964 C C . PHE B 1 318 ? -3.436 -5.379 -15.352 1 96.19 318 PHE B C 1
ATOM 5966 O O . PHE B 1 318 ? -2.793 -4.883 -14.422 1 96.19 318 PHE B O 1
ATOM 5973 N N . TYR B 1 319 ? -3.084 -6.543 -15.844 1 95 319 TYR B N 1
ATOM 5974 C CA . TYR B 1 319 ? -1.965 -7.328 -15.328 1 95 319 TYR B CA 1
ATOM 5975 C C . TYR B 1 319 ? -0.641 -6.617 -15.586 1 95 319 TYR B C 1
ATOM 5977 O O . TYR B 1 319 ? 0.315 -6.781 -14.82 1 95 319 TYR B O 1
ATOM 5985 N N . GLU B 1 320 ? -0.594 -5.883 -16.641 1 93.62 320 GLU B N 1
ATOM 5986 C CA . GLU B 1 320 ? 0.592 -5.066 -16.891 1 93.62 320 GLU B CA 1
ATOM 5987 C C . GLU B 1 320 ? 0.767 -4.012 -15.797 1 93.62 320 GLU B C 1
ATOM 5989 O O . GLU B 1 320 ? 1.881 -3.781 -15.32 1 93.62 320 GLU B O 1
ATOM 5994 N N . LEU B 1 321 ? -0.333 -3.465 -15.406 1 93.62 321 LEU B N 1
ATOM 5995 C CA . LEU B 1 321 ? -0.296 -2.457 -14.352 1 93.62 321 LEU B CA 1
ATOM 5996 C C . LEU B 1 321 ? 0.149 -3.07 -13.031 1 93.62 321 LEU B C 1
ATOM 5998 O O . LEU B 1 321 ? 0.938 -2.471 -12.297 1 93.62 321 LEU B O 1
ATOM 6002 N N . THR B 1 322 ? -0.301 -4.246 -12.719 1 94.19 322 THR B N 1
ATOM 6003 C CA . THR B 1 322 ? -0.027 -4.863 -11.422 1 94.19 322 THR B CA 1
ATOM 6004 C C . THR B 1 322 ? 1.376 -5.465 -11.398 1 94.19 322 THR B C 1
ATOM 6006 O O . THR B 1 322 ? 1.843 -5.914 -10.352 1 94.19 322 THR B O 1
ATOM 6009 N N . GLY B 1 323 ? 2.018 -5.438 -12.516 1 91.69 323 GLY B N 1
ATOM 6010 C CA . GLY B 1 323 ? 3.404 -5.871 -12.578 1 91.69 323 GLY B CA 1
ATOM 6011 C C . GLY B 1 323 ? 4.383 -4.793 -12.141 1 91.69 323 GLY B C 1
ATOM 6012 O O . GLY B 1 323 ? 5.578 -5.059 -11.992 1 91.69 323 GLY B O 1
ATOM 6013 N N . GLU B 1 324 ? 3.863 -3.633 -11.875 1 88.44 324 GLU B N 1
ATOM 6014 C CA . GLU B 1 324 ? 4.691 -2.516 -11.43 1 88.44 324 GLU B CA 1
ATOM 6015 C C . GLU B 1 324 ? 4.824 -2.5 -9.914 1 88.44 324 GLU B C 1
ATOM 6017 O O . GLU B 1 324 ? 4.023 -3.119 -9.211 1 88.44 324 GLU B O 1
ATOM 6022 N N . HIS B 1 325 ? 5.875 -1.837 -9.461 1 88.06 325 HIS B N 1
ATOM 6023 C CA . HIS B 1 325 ? 6.031 -1.652 -8.016 1 88.06 325 HIS B CA 1
ATOM 6024 C C . HIS B 1 325 ? 4.973 -0.706 -7.465 1 88.06 325 HIS B C 1
ATOM 6026 O O . HIS B 1 325 ? 5.125 0.515 -7.539 1 88.06 325 HIS B O 1
ATOM 6032 N N . LEU B 1 326 ? 3.992 -1.273 -6.895 1 89.31 326 LEU B N 1
ATOM 6033 C CA . LEU B 1 326 ? 2.865 -0.475 -6.422 1 89.31 326 LEU B CA 1
ATOM 6034 C C . LEU B 1 326 ? 3.141 0.084 -5.031 1 89.31 326 LEU B C 1
ATOM 6036 O O . LEU B 1 326 ? 2.643 1.155 -4.676 1 89.31 326 LEU B O 1
ATOM 6040 N N . TYR B 1 327 ? 3.818 -0.631 -4.273 1 88.06 327 TYR B N 1
ATOM 6041 C CA . TYR B 1 327 ? 4.086 -0.25 -2.893 1 88.06 327 TYR B CA 1
ATOM 6042 C C . TYR B 1 327 ? 5.488 0.324 -2.746 1 88.06 327 TYR B C 1
ATOM 6044 O O . TYR B 1 327 ? 6.41 -0.375 -2.314 1 88.06 327 TYR B O 1
ATOM 6052 N N . ASN B 1 328 ? 5.562 1.535 -3.102 1 81.19 328 ASN B N 1
ATOM 6053 C CA . ASN B 1 328 ? 6.855 2.209 -3.129 1 81.19 328 ASN B CA 1
ATOM 6054 C C . ASN B 1 328 ? 6.75 3.646 -2.625 1 81.19 328 ASN B C 1
ATOM 6056 O O . ASN B 1 328 ? 6.129 4.492 -3.273 1 81.19 328 ASN B O 1
ATOM 6060 N N . ASP B 1 329 ? 7.363 3.832 -1.521 1 82.94 329 ASP B N 1
ATOM 6061 C CA . ASP B 1 329 ? 7.445 5.16 -0.919 1 82.94 329 ASP B CA 1
ATOM 6062 C C . ASP B 1 329 ? 8.414 6.055 -1.69 1 82.94 329 ASP B C 1
ATOM 6064 O O . ASP B 1 329 ? 9.422 5.582 -2.219 1 82.94 329 ASP B O 1
ATOM 6068 N N . TRP B 1 330 ? 8.055 7.289 -1.842 1 77.88 330 TRP B N 1
ATOM 6069 C CA . TRP B 1 330 ? 8.852 8.203 -2.658 1 77.88 330 TRP B CA 1
ATOM 6070 C C . TRP B 1 330 ? 10.273 8.305 -2.129 1 77.88 330 TRP B C 1
ATOM 6072 O O . TRP B 1 330 ? 11.219 8.5 -2.9 1 77.88 330 TRP B O 1
ATOM 6082 N N . LYS B 1 331 ? 10.391 8.242 -0.872 1 76.81 331 LYS B N 1
ATOM 6083 C CA . LYS B 1 331 ? 11.734 8.352 -0.298 1 76.81 331 LYS B CA 1
ATOM 6084 C C . LYS B 1 331 ? 12.594 7.152 -0.686 1 76.81 331 LYS B C 1
ATOM 6086 O O . LYS B 1 331 ? 13.797 7.293 -0.914 1 76.81 331 LYS B O 1
ATOM 6091 N N . VAL B 1 332 ? 11.898 6.059 -0.801 1 76.12 332 VAL B N 1
ATOM 6092 C CA . VAL B 1 332 ? 12.594 4.859 -1.251 1 76.12 332 VAL B CA 1
ATOM 6093 C C . VAL B 1 332 ? 13.016 5.02 -2.711 1 76.12 332 VAL B C 1
ATOM 6095 O O . VAL B 1 332 ? 14.141 4.691 -3.082 1 76.12 332 VAL B O 1
ATOM 6098 N N . GLN B 1 333 ? 12.141 5.613 -3.428 1 76.12 333 GLN B N 1
ATOM 6099 C CA . GLN B 1 333 ? 12.445 5.891 -4.828 1 76.12 333 GLN B CA 1
ATOM 6100 C C . GLN B 1 333 ? 13.633 6.844 -4.953 1 76.12 333 GLN B C 1
ATOM 6102 O O . GLN B 1 333 ? 14.523 6.629 -5.77 1 76.12 333 GLN B O 1
ATOM 6107 N N . GLU B 1 334 ? 13.586 7.816 -4.195 1 79.12 334 GLU B N 1
ATOM 6108 C CA . GLU B 1 334 ? 14.664 8.797 -4.184 1 79.12 334 GLU B CA 1
ATOM 6109 C C . GLU B 1 334 ? 15.992 8.156 -3.781 1 79.12 334 GLU B C 1
ATOM 6111 O O . GLU B 1 334 ? 17.031 8.453 -4.371 1 79.12 334 GLU B O 1
ATOM 6116 N N . THR B 1 335 ? 15.914 7.328 -2.834 1 77.88 335 THR B N 1
ATOM 6117 C CA . THR B 1 335 ? 17.109 6.641 -2.369 1 77.88 335 THR B CA 1
ATOM 6118 C C . THR B 1 335 ? 17.703 5.785 -3.482 1 77.88 335 THR B C 1
ATOM 6120 O O . THR B 1 335 ? 18.922 5.785 -3.689 1 77.88 335 THR B O 1
ATOM 6123 N N . ILE B 1 336 ? 16.859 5.176 -4.191 1 77.75 336 ILE B N 1
ATOM 6124 C CA . ILE B 1 336 ? 17.312 4.328 -5.289 1 77.75 336 ILE B CA 1
ATOM 6125 C C . ILE B 1 336 ? 17.984 5.184 -6.359 1 77.75 336 ILE B C 1
ATOM 6127 O O . ILE B 1 336 ? 19.062 4.832 -6.863 1 77.75 336 ILE B O 1
ATOM 6131 N N . GLN B 1 337 ? 17.406 6.258 -6.629 1 79.81 337 GLN B N 1
ATOM 6132 C CA . GLN B 1 337 ? 17.984 7.148 -7.641 1 79.81 337 GLN B CA 1
ATOM 6133 C C . GLN B 1 337 ? 19.328 7.699 -7.195 1 79.81 337 GLN B C 1
ATOM 6135 O O . GLN B 1 337 ? 20.266 7.785 -7.992 1 79.81 337 GLN B O 1
ATOM 6140 N N . ASN B 1 338 ? 19.422 8.023 -6.016 1 82.81 338 ASN B N 1
ATOM 6141 C CA . ASN B 1 338 ? 20.672 8.57 -5.473 1 82.81 338 ASN B CA 1
ATOM 6142 C C . ASN B 1 338 ? 21.781 7.523 -5.488 1 82.81 338 ASN B C 1
ATOM 6144 O O . ASN B 1 338 ? 22.938 7.84 -5.812 1 82.81 338 ASN B O 1
ATOM 6148 N N . ILE B 1 339 ? 21.391 6.387 -5.172 1 81.12 339 ILE B N 1
ATOM 6149 C CA . ILE B 1 339 ? 22.375 5.301 -5.129 1 81.12 339 ILE B CA 1
ATOM 6150 C C . ILE B 1 339 ? 22.875 5.004 -6.543 1 81.12 339 ILE B C 1
ATOM 6152 O O . ILE B 1 339 ? 24.062 4.781 -6.75 1 81.12 339 ILE B O 1
ATOM 6156 N N . LYS B 1 340 ? 21.969 5.055 -7.441 1 82.06 340 LYS B N 1
ATOM 6157 C CA . LYS B 1 340 ? 22.359 4.812 -8.828 1 82.06 340 LYS B CA 1
ATOM 6158 C C . LYS B 1 340 ? 23.328 5.887 -9.32 1 82.06 340 LYS B C 1
ATOM 6160 O O . LYS B 1 340 ? 24.297 5.586 -10.016 1 82.06 340 LYS B O 1
ATOM 6165 N N . LYS B 1 341 ? 23.078 7.082 -8.992 1 86.69 341 LYS B N 1
ATOM 6166 C CA . LYS B 1 341 ? 23.969 8.18 -9.352 1 86.69 341 LYS B CA 1
ATOM 6167 C C . LYS B 1 341 ? 25.344 7.992 -8.711 1 86.69 341 LYS B C 1
ATOM 6169 O O . LYS B 1 341 ? 26.375 8.219 -9.359 1 86.69 341 LYS B O 1
ATOM 6174 N N . LYS B 1 342 ? 25.344 7.594 -7.531 1 86.69 342 LYS B N 1
ATOM 6175 C CA . LYS B 1 342 ? 26.594 7.363 -6.824 1 86.69 342 LYS B CA 1
ATOM 6176 C C . LYS B 1 342 ? 27.391 6.227 -7.469 1 86.69 342 LYS B C 1
ATOM 6178 O O . LYS B 1 342 ? 28.625 6.297 -7.559 1 86.69 342 LYS B O 1
ATOM 6183 N N . GLU B 1 343 ? 26.688 5.234 -7.836 1 86.56 343 GLU B N 1
ATOM 6184 C CA . GLU B 1 343 ? 27.344 4.121 -8.531 1 86.56 343 GLU B CA 1
ATOM 6185 C C . GLU B 1 343 ? 28.062 4.594 -9.789 1 86.56 343 GLU B C 1
ATOM 6187 O O . GLU B 1 343 ? 29.188 4.188 -10.055 1 86.56 343 GLU B O 1
ATOM 6192 N N . GLU B 1 344 ? 27.406 5.422 -10.445 1 88.75 344 GLU B N 1
ATOM 6193 C CA . GLU B 1 344 ? 28.016 5.965 -11.656 1 88.75 344 GLU B CA 1
ATOM 6194 C C . GLU B 1 344 ? 29.266 6.77 -11.336 1 88.75 344 GLU B C 1
ATOM 6196 O O . GLU B 1 344 ? 30.266 6.676 -12.047 1 88.75 344 GLU B O 1
ATOM 6201 N N . VAL B 1 345 ? 29.188 7.48 -10.32 1 91.94 345 VAL B N 1
ATOM 6202 C CA . VAL B 1 345 ? 30.328 8.281 -9.891 1 91.94 345 VAL B CA 1
ATOM 6203 C C . VAL B 1 345 ? 31.5 7.367 -9.508 1 91.94 345 VAL B C 1
ATOM 6205 O O . VAL B 1 345 ? 32.656 7.609 -9.906 1 91.94 345 VAL B O 1
ATOM 6208 N N . PHE B 1 346 ? 31.172 6.332 -8.82 1 91.81 346 PHE B N 1
ATOM 6209 C CA . PHE B 1 346 ? 32.219 5.395 -8.391 1 91.81 346 PHE B CA 1
ATOM 6210 C C . PHE B 1 346 ? 32.844 4.695 -9.586 1 91.81 346 PHE B C 1
ATOM 6212 O O . PHE B 1 346 ? 34.062 4.543 -9.641 1 91.81 346 PHE B O 1
ATOM 6219 N N . GLU B 1 347 ? 32.031 4.324 -10.461 1 91.75 347 GLU B N 1
ATOM 6220 C CA . GLU B 1 347 ? 32.531 3.654 -11.648 1 91.75 347 GLU B CA 1
ATOM 6221 C C . GLU B 1 347 ? 33.469 4.566 -12.438 1 91.75 347 GLU B C 1
ATOM 6223 O O . GLU B 1 347 ? 34.531 4.125 -12.906 1 91.75 347 GLU B O 1
ATOM 6228 N N . ASN B 1 348 ? 33.156 5.789 -12.531 1 94.56 348 ASN B N 1
ATOM 6229 C CA . ASN B 1 348 ? 34 6.758 -13.227 1 94.56 348 ASN B CA 1
ATOM 6230 C C . ASN B 1 348 ? 35.344 6.98 -12.508 1 94.56 348 ASN B C 1
ATOM 6232 O O . ASN B 1 348 ? 36.375 7.086 -13.148 1 94.56 348 ASN B O 1
ATOM 6236 N N . GLU B 1 349 ? 35.219 7.055 -11.242 1 94.38 349 GLU B N 1
ATOM 6237 C CA . GLU B 1 349 ? 36.438 7.246 -10.453 1 94.38 349 GLU B CA 1
ATOM 6238 C C . GLU B 1 349 ? 37.375 6.051 -10.586 1 94.38 349 GLU B C 1
ATOM 6240 O O . GLU B 1 349 ? 38.594 6.219 -10.688 1 94.38 349 GLU B O 1
ATOM 6245 N N . ILE B 1 350 ? 36.875 4.934 -10.602 1 95.19 350 ILE B N 1
ATOM 6246 C CA . ILE B 1 350 ? 37.688 3.719 -10.75 1 95.19 350 ILE B CA 1
ATOM 6247 C C . ILE B 1 350 ? 38.344 3.701 -12.125 1 95.19 350 ILE B C 1
ATOM 6249 O O . ILE B 1 350 ? 39.531 3.408 -12.242 1 95.19 350 ILE B O 1
ATOM 6253 N N . ARG B 1 351 ? 37.562 4.098 -13.086 1 94.94 351 ARG B N 1
ATOM 6254 C CA . ARG B 1 351 ? 38.094 4.156 -14.438 1 94.94 351 ARG B CA 1
ATOM 6255 C C . ARG B 1 351 ? 39.219 5.176 -14.531 1 94.94 351 ARG B C 1
ATOM 6257 O O . ARG B 1 351 ? 40.281 4.906 -15.141 1 94.94 351 ARG B O 1
ATOM 6264 N N . ARG B 1 352 ? 39.031 6.281 -13.93 1 96.12 352 ARG B N 1
ATOM 6265 C CA . ARG B 1 352 ? 40.062 7.32 -13.914 1 96.12 352 ARG B CA 1
ATOM 6266 C C . ARG B 1 352 ? 41.312 6.832 -13.211 1 96.12 352 ARG B C 1
ATOM 6268 O O . ARG B 1 352 ? 42.438 7.055 -13.695 1 96.12 352 ARG B O 1
ATOM 6275 N N . ASN B 1 353 ? 41.156 6.164 -12.141 1 95.81 353 ASN B N 1
ATOM 6276 C CA . ASN B 1 353 ? 42.312 5.648 -11.391 1 95.81 353 ASN B CA 1
ATOM 6277 C C . ASN B 1 353 ? 43.062 4.602 -12.188 1 95.81 353 ASN B C 1
ATOM 6279 O O . ASN B 1 353 ? 44.312 4.574 -12.156 1 95.81 353 ASN B O 1
ATOM 6283 N N . GLU B 1 354 ? 42.344 3.799 -12.852 1 95.5 354 GLU B N 1
ATOM 6284 C CA . GLU B 1 354 ? 42.969 2.777 -13.68 1 95.5 354 GLU B CA 1
ATOM 6285 C C . GLU B 1 354 ? 43.781 3.408 -14.805 1 95.5 354 GLU B C 1
ATOM 6287 O O . GLU B 1 354 ? 44.906 2.969 -15.086 1 95.5 354 GLU B O 1
ATOM 6292 N N . GLN B 1 355 ? 43.25 4.445 -15.383 1 96.81 355 GLN B N 1
ATOM 6293 C CA . GLN B 1 355 ? 44 5.156 -16.438 1 96.81 355 GLN B CA 1
ATOM 6294 C C . GLN B 1 355 ? 45.25 5.805 -15.875 1 96.81 355 GLN B C 1
ATOM 6296 O O . GLN B 1 355 ? 46.312 5.746 -16.516 1 96.81 355 GLN B O 1
ATOM 6301 N N . GLN B 1 356 ? 45.125 6.41 -14.773 1 97.06 356 GLN B N 1
ATOM 6302 C CA . GLN B 1 356 ? 46.281 7.043 -14.141 1 97.06 356 GLN B CA 1
ATOM 6303 C C . GLN B 1 356 ? 47.375 6.016 -13.797 1 97.06 356 GLN B C 1
ATOM 6305 O O . GLN B 1 356 ? 48.562 6.27 -13.977 1 97.06 356 GLN B O 1
ATOM 6310 N N . LYS B 1 357 ? 46.969 4.895 -13.359 1 96.31 357 LYS B N 1
ATOM 6311 C CA . LYS B 1 357 ? 47.906 3.82 -13.047 1 96.31 357 LYS B CA 1
ATOM 6312 C C . LYS B 1 357 ? 48.656 3.369 -14.297 1 96.31 357 LYS B C 1
ATOM 6314 O O . LYS B 1 357 ? 49.875 3.125 -14.25 1 96.31 357 LYS B O 1
ATOM 6319 N N . LEU B 1 358 ? 47.938 3.293 -15.336 1 96.94 358 LEU B N 1
ATOM 6320 C CA . LEU B 1 358 ? 48.562 2.91 -16.594 1 96.94 358 LEU B CA 1
ATOM 6321 C C . LEU B 1 358 ? 49.594 3.939 -17.016 1 96.94 358 LEU B C 1
ATOM 6323 O O . LEU B 1 358 ? 50.688 3.576 -17.484 1 96.94 358 LEU B O 1
ATOM 6327 N N . MET B 1 359 ? 49.312 5.195 -16.844 1 97.69 359 MET B N 1
ATOM 6328 C CA . MET B 1 359 ? 50.25 6.266 -17.188 1 97.69 359 MET B CA 1
ATOM 6329 C C . MET B 1 359 ? 51.469 6.203 -16.297 1 97.69 359 MET B C 1
ATOM 6331 O O . MET B 1 359 ? 52.594 6.387 -16.781 1 97.69 359 MET B O 1
ATOM 6335 N N . LEU B 1 360 ? 51.281 5.914 -15.047 1 97.38 360 LEU B N 1
ATOM 6336 C CA . LEU B 1 360 ? 52.406 5.812 -14.117 1 97.38 360 LEU B CA 1
ATOM 6337 C C . LEU B 1 360 ? 53.312 4.625 -14.461 1 97.38 360 LEU B C 1
ATOM 6339 O O . LEU B 1 360 ? 54.531 4.723 -14.383 1 97.38 360 LEU B O 1
ATOM 6343 N N . LYS B 1 361 ? 52.75 3.561 -14.891 1 97.69 361 LYS B N 1
ATOM 6344 C CA . LYS B 1 361 ? 53.5 2.389 -15.297 1 97.69 361 LYS B CA 1
ATOM 6345 C C . LYS B 1 361 ? 54.344 2.686 -16.547 1 97.69 361 LYS B C 1
ATOM 6347 O O . LYS B 1 361 ? 55.5 2.236 -16.656 1 97.69 361 LYS B O 1
ATOM 6352 N N . LYS B 1 362 ? 53.781 3.447 -17.422 1 97.69 362 LYS B N 1
ATOM 6353 C CA . LYS B 1 362 ? 54.531 3.863 -18.594 1 97.69 362 LYS B CA 1
ATOM 6354 C C . LYS B 1 362 ? 55.719 4.75 -18.219 1 97.69 362 LYS B C 1
ATOM 6356 O O . LYS B 1 362 ? 56.812 4.605 -18.766 1 97.69 362 LYS B O 1
ATOM 6361 N N . ASP B 1 363 ? 55.438 5.641 -17.312 1 97.56 363 ASP B N 1
ATOM 6362 C CA . ASP B 1 363 ? 56.531 6.508 -16.828 1 97.56 363 ASP B CA 1
ATOM 6363 C C . ASP B 1 363 ? 57.656 5.688 -16.219 1 97.56 363 ASP B C 1
ATOM 6365 O O . ASP B 1 363 ? 58.812 5.996 -16.422 1 97.56 363 ASP B O 1
ATOM 6369 N N . ILE B 1 364 ? 57.312 4.723 -15.5 1 97.5 364 ILE B N 1
ATOM 6370 C CA . ILE B 1 364 ? 58.312 3.85 -14.875 1 97.5 364 ILE B CA 1
ATOM 6371 C C . ILE B 1 364 ? 59.125 3.129 -15.953 1 97.5 364 ILE B C 1
ATOM 6373 O O . ILE B 1 364 ? 60.344 3.068 -15.883 1 97.5 364 ILE B O 1
ATOM 6377 N N . ALA B 1 365 ? 58.438 2.645 -16.984 1 97.69 365 ALA B N 1
ATOM 6378 C CA . ALA B 1 365 ? 59.094 1.962 -18.078 1 97.69 365 ALA B CA 1
ATOM 6379 C C . ALA B 1 365 ? 60.094 2.893 -18.781 1 97.69 365 ALA B C 1
ATOM 6381 O O . ALA B 1 365 ? 61.219 2.484 -19.125 1 97.69 365 ALA B O 1
ATOM 6382 N N . ASP B 1 366 ? 59.75 4.121 -19 1 97.81 366 ASP B N 1
ATOM 6383 C CA . ASP B 1 366 ? 60.594 5.117 -19.625 1 97.81 366 ASP B CA 1
ATOM 6384 C C . ASP B 1 366 ? 61.875 5.352 -18.781 1 97.81 366 ASP B C 1
ATOM 6386 O O . ASP B 1 366 ? 62.969 5.438 -19.312 1 97.81 366 ASP B O 1
ATOM 6390 N N . ARG B 1 367 ? 61.719 5.441 -17.516 1 97.62 367 ARG B N 1
ATOM 6391 C CA . ARG B 1 367 ? 62.844 5.664 -16.625 1 97.62 367 ARG B CA 1
ATOM 6392 C C . ARG B 1 367 ? 63.75 4.441 -16.562 1 97.62 367 ARG B C 1
ATOM 6394 O O . ARG B 1 367 ? 65 4.57 -16.516 1 97.62 367 ARG B O 1
ATOM 6401 N N . ASP B 1 368 ? 63.125 3.283 -16.641 1 97.69 368 ASP B N 1
ATOM 6402 C CA . ASP B 1 368 ? 63.938 2.061 -16.703 1 97.69 368 ASP B CA 1
ATOM 6403 C C . ASP B 1 368 ? 64.812 2.035 -17.969 1 97.69 368 ASP B C 1
ATOM 6405 O O . ASP B 1 368 ? 65.938 1.665 -17.906 1 97.69 368 ASP B O 1
ATOM 6409 N N . ASN B 1 369 ? 64.25 2.459 -19.094 1 97.88 369 ASN B N 1
ATOM 6410 C CA . ASN B 1 369 ? 65.062 2.531 -20.328 1 97.88 369 ASN B CA 1
ATOM 6411 C C . ASN B 1 369 ? 66.188 3.539 -20.234 1 97.88 369 ASN B C 1
ATOM 6413 O O . ASN B 1 369 ? 67.312 3.27 -20.703 1 97.88 369 ASN B O 1
ATOM 6417 N N . LYS B 1 370 ? 65.875 4.633 -19.656 1 97.88 370 LYS B N 1
ATOM 6418 C CA . LYS B 1 370 ? 66.938 5.656 -19.469 1 97.88 370 LYS B CA 1
ATOM 6419 C C . LYS B 1 370 ? 68.062 5.152 -18.578 1 97.88 370 LYS B C 1
ATOM 6421 O O . LYS B 1 370 ? 69.25 5.398 -18.844 1 97.88 370 LYS B O 1
ATOM 6426 N N . ILE B 1 371 ? 67.688 4.48 -17.547 1 97.62 371 ILE B N 1
ATOM 6427 C CA . ILE B 1 371 ? 68.688 3.92 -16.641 1 97.62 371 ILE B CA 1
ATOM 6428 C C . ILE B 1 371 ? 69.562 2.918 -17.375 1 97.62 371 ILE B C 1
ATOM 6430 O O . ILE B 1 371 ? 70.75 2.959 -17.266 1 97.62 371 ILE B O 1
ATOM 6434 N N . LYS B 1 372 ? 69 2.131 -18.188 1 97.5 372 LYS B N 1
ATOM 6435 C CA . LYS B 1 372 ? 69.75 1.172 -18.984 1 97.5 372 LYS B CA 1
ATOM 6436 C C . LYS B 1 372 ? 70.75 1.883 -19.938 1 97.5 372 LYS B C 1
ATOM 6438 O O . LYS B 1 372 ? 71.875 1.467 -20.078 1 97.5 372 LYS B O 1
ATOM 6443 N N . GLU B 1 373 ? 70.312 2.906 -20.562 1 97.31 373 GLU B N 1
ATOM 6444 C CA . GLU B 1 373 ? 71.125 3.693 -21.453 1 97.31 373 GLU B CA 1
ATOM 6445 C C . GLU B 1 373 ? 72.312 4.305 -20.719 1 97.31 373 GLU B C 1
ATOM 6447 O O . GLU B 1 373 ? 73.438 4.246 -21.203 1 97.31 373 GLU B O 1
ATOM 6452 N N . LEU B 1 374 ? 72.062 4.824 -19.531 1 96.75 374 LEU B N 1
ATOM 6453 C CA . LEU B 1 374 ? 73.125 5.461 -18.75 1 96.75 374 LEU B CA 1
ATOM 6454 C C . LEU B 1 374 ? 74.125 4.43 -18.25 1 96.75 374 LEU B C 1
ATOM 6456 O O . LEU B 1 374 ? 75.312 4.676 -18.266 1 96.75 374 LEU B O 1
ATOM 6460 N N . GLU B 1 375 ? 73.625 3.309 -17.891 1 96.88 375 GLU B N 1
ATOM 6461 C CA . GLU B 1 375 ? 74.5 2.232 -17.469 1 96.88 375 GLU B CA 1
ATOM 6462 C C . GLU B 1 375 ? 75.375 1.761 -18.609 1 96.88 375 GLU B C 1
ATOM 6464 O O . GLU B 1 375 ? 76.562 1.489 -18.422 1 96.88 375 GLU B O 1
ATOM 6469 N N . ALA B 1 376 ? 74.875 1.766 -19.812 1 95.81 376 ALA B N 1
ATOM 6470 C CA . ALA B 1 376 ? 75.688 1.398 -20.984 1 95.81 376 ALA B CA 1
ATOM 6471 C C . ALA B 1 376 ? 76.75 2.428 -21.266 1 95.81 376 ALA B C 1
ATOM 6473 O O . ALA B 1 376 ? 77.875 2.066 -21.594 1 95.81 376 ALA B O 1
ATOM 6474 N N . ILE B 1 377 ? 76.5 3.617 -21.141 1 94.88 377 ILE B N 1
ATOM 6475 C CA . ILE B 1 377 ? 77.438 4.695 -21.328 1 94.88 377 ILE B CA 1
ATOM 6476 C C . ILE B 1 377 ? 78.562 4.57 -20.297 1 94.88 377 ILE B C 1
ATOM 6478 O O . ILE B 1 377 ? 79.75 4.695 -20.656 1 94.88 377 ILE B O 1
ATOM 6482 N N . ILE B 1 378 ? 78.25 4.312 -19.109 1 94 378 ILE B N 1
ATOM 6483 C CA . ILE B 1 378 ? 79.25 4.168 -18.047 1 94 378 ILE B CA 1
ATOM 6484 C C . ILE B 1 378 ? 80.125 2.955 -18.328 1 94 378 ILE B C 1
ATOM 6486 O O . ILE B 1 378 ? 81.375 3.02 -18.172 1 94 378 ILE B O 1
ATOM 6490 N N . GLU B 1 379 ? 79.5 1.898 -18.75 1 93.12 379 GLU B N 1
ATOM 6491 C CA . GLU B 1 379 ? 80.312 0.72 -19.141 1 93.12 379 GLU B CA 1
ATOM 6492 C C . GLU B 1 379 ? 81.25 1.041 -20.266 1 93.12 379 GLU B C 1
ATOM 6494 O O . GLU B 1 379 ? 82.438 0.565 -20.266 1 93.12 379 GLU B O 1
ATOM 6499 N N . ASP B 1 380 ? 80.938 1.856 -21.219 1 90.81 380 ASP B N 1
ATOM 6500 C CA . ASP B 1 380 ? 81.812 2.283 -22.312 1 90.81 380 ASP B CA 1
ATOM 6501 C C . ASP B 1 380 ? 83 3.086 -21.781 1 90.81 380 ASP B C 1
ATOM 6503 O O . ASP B 1 380 ? 84.125 2.906 -22.234 1 90.81 380 ASP B O 1
ATOM 6507 N N . TYR B 1 381 ? 82.75 3.957 -20.844 1 87.94 381 TYR B N 1
ATOM 6508 C CA . TYR B 1 381 ? 83.875 4.707 -20.219 1 87.94 381 TYR B CA 1
ATOM 6509 C C . TYR B 1 381 ? 84.812 3.771 -19.484 1 87.94 381 TYR B C 1
ATOM 6511 O O . TYR B 1 381 ? 86.062 3.889 -19.641 1 87.94 381 TYR B O 1
ATOM 6519 N N . GLU B 1 382 ? 84.312 2.828 -18.734 1 87.56 382 GLU B N 1
ATOM 6520 C CA . GLU B 1 382 ? 85.062 1.899 -17.938 1 87.56 382 GLU B CA 1
ATOM 6521 C C . GLU B 1 382 ? 85.938 1.011 -18.844 1 87.56 382 GLU B C 1
ATOM 6523 O O . GLU B 1 382 ? 87.062 0.65 -18.484 1 87.56 382 GLU B O 1
ATOM 6528 N N . ASN B 1 383 ? 85.5 0.749 -20 1 86.62 383 ASN B N 1
ATOM 6529 C CA . ASN B 1 383 ? 86.188 -0.167 -20.906 1 86.62 383 ASN B CA 1
ATOM 6530 C C . ASN B 1 383 ? 87 0.587 -21.953 1 86.62 383 ASN B C 1
ATOM 6532 O O . ASN B 1 383 ? 87.625 -0.028 -22.812 1 86.62 383 ASN B O 1
ATOM 6536 N N . SER B 1 384 ? 86.875 1.846 -21.828 1 82.56 384 SER B N 1
ATOM 6537 C CA . SER B 1 384 ? 87.625 2.633 -22.812 1 82.56 384 SER B CA 1
ATOM 6538 C C . SER B 1 384 ? 89.125 2.504 -22.594 1 82.56 384 SER B C 1
ATOM 6540 O O . SER B 1 384 ? 89.625 2.322 -21.469 1 82.56 384 SER B O 1
ATOM 6542 N N . THR B 1 385 ? 89.938 2.627 -23.734 1 78.81 385 THR B N 1
ATOM 6543 C CA . THR B 1 385 ? 91.375 2.582 -23.703 1 78.81 385 THR B CA 1
ATOM 6544 C C . THR B 1 385 ? 91.938 3.746 -22.906 1 78.81 385 THR B C 1
ATOM 6546 O O . THR B 1 385 ? 92.938 3.584 -22.172 1 78.81 385 THR B O 1
ATOM 6549 N N . SER B 1 386 ? 91.438 4.781 -23.031 1 74.88 386 SER B N 1
ATOM 6550 C CA . SER B 1 386 ? 91.875 5.949 -22.281 1 74.88 386 SER B CA 1
ATOM 6551 C C . SER B 1 386 ? 91.812 5.699 -20.781 1 74.88 386 SER B C 1
ATOM 6553 O O . SER B 1 386 ? 92.75 6.066 -20.062 1 74.88 386 SER B O 1
ATOM 6555 N N . TRP B 1 387 ? 90.812 5.125 -20.297 1 78.88 387 TRP B N 1
ATOM 6556 C CA . TRP B 1 387 ? 90.625 4.898 -18.859 1 78.88 387 TRP B CA 1
ATOM 6557 C C . TRP B 1 387 ? 91.5 3.762 -18.375 1 78.88 387 TRP B C 1
ATOM 6559 O O . TRP B 1 387 ? 92.125 3.84 -17.281 1 78.88 387 TRP B O 1
ATOM 6569 N N . LYS B 1 388 ? 91.75 2.707 -19.172 1 77.69 388 LYS B N 1
ATOM 6570 C CA . LYS B 1 388 ? 92.625 1.594 -18.797 1 77.69 388 LYS B CA 1
ATOM 6571 C C . LYS B 1 388 ? 94.062 2.018 -18.797 1 77.69 388 LYS B C 1
ATOM 6573 O O . LYS B 1 388 ? 94.812 1.621 -17.922 1 77.69 388 LYS B O 1
ATOM 6578 N N . LEU B 1 389 ? 94.375 2.934 -19.75 1 75.19 389 LEU B N 1
ATOM 6579 C CA . LEU B 1 389 ? 95.812 3.355 -19.891 1 75.19 389 LEU B CA 1
ATOM 6580 C C . LEU B 1 389 ? 96.188 4.301 -18.766 1 75.19 389 LEU B C 1
ATOM 6582 O O . LEU B 1 389 ? 97.375 4.352 -18.375 1 75.19 389 LEU B O 1
ATOM 6586 N N . THR B 1 390 ? 95.312 4.934 -18.25 1 75.62 390 THR B N 1
ATOM 6587 C CA . THR B 1 390 ? 95.625 5.914 -17.234 1 75.62 390 THR B CA 1
ATOM 6588 C C . THR B 1 390 ? 95.438 5.34 -15.836 1 75.62 390 THR B C 1
ATOM 6590 O O . THR B 1 390 ? 95.562 6.055 -14.844 1 75.62 390 THR B O 1
ATOM 6593 N N . LYS B 1 391 ? 95.25 4.109 -15.711 1 77.38 391 LYS B N 1
ATOM 6594 C CA . LYS B 1 391 ? 95.062 3.445 -14.43 1 77.38 391 LYS B CA 1
ATOM 6595 C C . LYS B 1 391 ? 96.25 3.564 -13.547 1 77.38 391 LYS B C 1
ATOM 6597 O O . LYS B 1 391 ? 96.188 3.893 -12.367 1 77.38 391 LYS B O 1
ATOM 6602 N N . PRO B 1 392 ? 97.562 3.398 -14.039 1 73 392 PRO B N 1
ATOM 6603 C CA . PRO B 1 392 ? 98.688 3.564 -13.18 1 73 392 PRO B CA 1
ATOM 6604 C C . PRO B 1 392 ? 98.938 5.008 -12.719 1 73 392 PRO B C 1
ATOM 6606 O O . PRO B 1 392 ? 99.312 5.246 -11.578 1 73 392 PRO B O 1
ATOM 6609 N N . LEU B 1 393 ? 98.625 5.918 -13.477 1 70.81 393 LEU B N 1
ATOM 6610 C CA . LEU B 1 393 ? 98.812 7.32 -13.117 1 70.81 393 LEU B CA 1
ATOM 6611 C C . LEU B 1 393 ? 97.75 7.742 -12.086 1 70.81 393 LEU B C 1
ATOM 6613 O O . L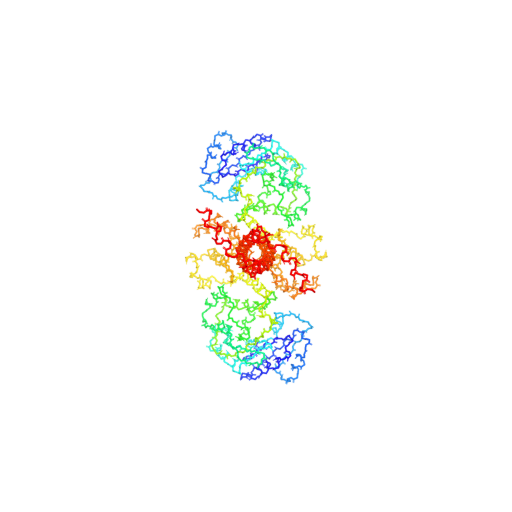EU B 1 393 ? 98.062 8.523 -11.172 1 70.81 393 LEU B O 1
ATOM 6617 N N . ARG B 1 394 ? 96.625 7.172 -12.125 1 73.12 394 ARG B N 1
ATOM 6618 C CA . ARG B 1 394 ? 95.562 7.48 -11.148 1 73.12 394 ARG B CA 1
ATOM 6619 C C . ARG B 1 394 ? 95.875 6.828 -9.805 1 73.12 394 ARG B C 1
ATOM 6621 O O . ARG B 1 394 ? 95.562 7.391 -8.758 1 73.12 394 ARG B O 1
ATOM 6628 N N . LYS B 1 395 ? 96.562 5.762 -9.812 1 71.88 395 LYS B N 1
ATOM 6629 C CA . LYS B 1 395 ? 97 5.141 -8.578 1 71.88 395 LYS B CA 1
ATOM 6630 C C . LYS B 1 395 ? 98.125 5.984 -7.91 1 71.88 395 LYS B C 1
ATOM 6632 O O . LYS B 1 395 ? 98.125 6.121 -6.688 1 71.88 395 LYS B O 1
ATOM 6637 N N . ILE B 1 396 ? 99 6.574 -8.602 1 69.25 396 ILE B N 1
ATOM 6638 C CA . ILE B 1 396 ? 100.062 7.434 -8.062 1 69.25 396 ILE B CA 1
ATOM 6639 C C . ILE B 1 396 ? 99.438 8.742 -7.574 1 69.25 396 ILE B C 1
ATOM 6641 O O . ILE B 1 396 ? 99.812 9.258 -6.52 1 69.25 396 ILE B O 1
ATOM 6645 N N . GLY B 1 397 ? 98.5 9.273 -8.164 1 63.47 397 GLY B N 1
ATOM 6646 C CA . GLY B 1 397 ? 97.812 10.492 -7.73 1 63.47 397 GLY B CA 1
ATOM 6647 C C . GLY B 1 397 ? 97 10.32 -6.449 1 63.47 397 GLY B C 1
ATOM 6648 O O . GLY B 1 397 ? 97 11.227 -5.617 1 63.47 397 GLY B O 1
ATOM 6649 N N . THR B 1 398 ? 96.438 9.266 -6.246 1 69 398 THR B N 1
ATOM 6650 C CA . THR B 1 398 ? 95.75 8.984 -4.988 1 69 398 THR B CA 1
ATOM 6651 C C . THR B 1 398 ? 96.75 8.844 -3.846 1 69 398 THR B C 1
ATOM 6653 O O . THR B 1 398 ? 96.438 9.164 -2.699 1 69 398 THR B O 1
ATOM 6656 N N . ILE B 1 399 ? 97.938 8.547 -4.031 1 69.75 399 ILE B N 1
ATOM 6657 C CA . ILE B 1 399 ? 98.938 8.445 -3.023 1 69.75 399 ILE B CA 1
ATOM 6658 C C . ILE B 1 399 ? 99.5 9.836 -2.66 1 69.75 399 ILE B C 1
ATOM 6660 O O . ILE B 1 399 ? 99.75 10.125 -1.49 1 69.75 399 ILE B O 1
ATOM 6664 N N . VAL B 1 400 ? 99.375 10.727 -3.484 1 60.59 400 VAL B N 1
ATOM 6665 C CA . VAL B 1 400 ? 99.938 12.047 -3.188 1 60.59 400 VAL B CA 1
ATOM 6666 C C . VAL B 1 400 ? 98.812 12.922 -2.574 1 60.59 400 VAL B C 1
ATOM 6668 O O . VAL B 1 400 ? 99.125 13.867 -1.843 1 60.59 400 VAL B O 1
ATOM 6671 N N . LYS B 1 401 ? 97.625 12.703 -2.783 1 58.72 401 LYS B N 1
ATOM 6672 C CA . LYS B 1 401 ? 96.625 13.508 -2.143 1 58.72 401 LYS B CA 1
ATOM 6673 C C . LYS B 1 401 ? 96.312 12.977 -0.744 1 58.72 401 LYS B C 1
ATOM 6675 O O . LYS B 1 401 ? 95.562 13.602 0.002 1 58.72 401 LYS B O 1
ATOM 6680 N N . LYS B 1 402 ? 96.812 11.914 -0.264 1 51.41 402 LYS B N 1
ATOM 6681 C CA . LYS B 1 402 ? 96.812 11.453 1.123 1 51.41 402 LYS B CA 1
ATOM 6682 C C . LYS B 1 402 ? 98.062 11.898 1.867 1 51.41 402 LYS B C 1
ATOM 6684 O O . LYS B 1 402 ? 99.188 11.773 1.352 1 51.41 402 LYS B O 1
#

Nearest PDB structures (foldseek):
  6p61-assembly2_B  TM=9.088E-01  e=1.410E-17  Leptospira borgpetersenii serovar Hardjo-bovis str. JB197
  6p61-assembly3_C  TM=9.033E-01  e=1.129E-16  Leptospira borgpetersenii serovar Hardjo-bovis str. JB197
  8viw-assembly1_A  TM=8.024E-01  e=8.900E-17  Pasteurella multocida
  8vh8-assembly4_D  TM=8.236E-01  e=1.080E-15  Pasteurella multocida
  8vh7-assembly1_A  TM=8.063E-01  e=3.545E-15  Pasteurella multocida

Radius of gyration: 40.04 Å; Cα contacts (8 Å, |Δi|>4): 1316; chains: 2; bounding box: 125×90×77 Å

Solvent-accessible surface area (backbone atoms only — not comparable to full-atom values): 42530 Å² total; per-residue (Å²): 109,41,81,82,22,35,19,34,37,31,49,38,63,61,37,50,90,35,31,64,60,21,51,47,27,59,73,59,25,73,49,77,55,55,38,37,38,35,33,33,33,32,52,86,55,57,34,66,61,53,61,64,66,69,75,55,90,48,58,44,81,44,78,41,88,52,69,62,52,70,35,49,46,49,43,57,45,59,72,68,59,49,23,39,26,37,32,37,37,50,32,62,28,39,46,40,46,53,37,62,44,53,52,53,52,48,40,68,75,35,70,78,33,56,34,36,33,40,18,53,42,39,20,35,90,84,70,42,77,48,91,56,74,62,44,64,50,33,60,59,74,55,66,51,34,43,55,49,49,44,40,45,72,72,71,37,78,49,74,63,65,59,42,35,40,27,34,34,65,57,50,62,71,73,51,71,56,52,61,75,36,83,77,49,30,60,48,55,50,49,52,64,44,38,63,75,37,32,50,40,46,44,84,53,70,32,28,35,44,57,49,68,90,64,78,77,50,88,82,29,86,38,72,44,45,50,35,25,42,50,53,50,48,55,56,48,56,67,50,61,64,63,93,47,47,69,67,57,48,43,71,40,43,41,88,72,41,90,55,74,79,58,73,52,71,60,46,47,51,51,44,50,22,56,60,40,24,45,46,57,77,86,32,87,43,56,24,45,56,8,50,55,45,46,45,58,38,52,73,34,72,69,42,31,48,45,36,32,74,74,64,66,46,40,67,68,58,50,51,57,58,45,29,41,73,41,39,60,40,47,67,56,53,49,50,51,52,52,48,53,54,47,49,52,52,45,53,50,50,43,50,51,45,52,52,50,41,53,53,44,51,50,53,40,51,54,44,54,51,50,43,52,52,48,52,50,53,48,50,49,51,67,68,27,65,50,49,59,69,35,44,65,57,53,56,52,48,60,54,64,77,94,109,40,83,81,22,35,17,35,36,30,49,38,62,59,37,50,90,33,32,66,62,20,51,48,26,58,73,59,25,72,49,74,56,55,37,37,38,34,31,34,34,31,52,84,57,60,35,65,60,55,60,63,66,70,74,55,89,48,59,44,82,44,78,42,91,51,70,62,51,68,35,52,46,50,44,56,46,59,74,68,60,49,23,40,27,36,31,36,37,50,30,63,27,40,46,40,46,55,36,63,44,54,51,52,51,48,40,69,75,36,71,78,32,55,35,36,34,38,17,53,44,40,18,35,90,83,70,42,78,48,91,56,74,62,45,63,51,32,61,58,74,54,65,52,34,42,55,50,49,44,40,44,71,72,70,36,81,49,73,63,63,56,42,35,37,27,35,35,66,57,49,62,71,73,52,71,57,52,62,75,36,85,76,50,28,62,48,55,52,51,50,63,46,36,62,76,37,34,52,41,43,45,83,51,70,32,28,35,43,57,48,68,92,65,78,75,49,86,84,27,86,39,72,43,45,51,35,24,43,50,54,49,48,54,56,49,58,66,50,61,66,63,91,46,49,71,67,58,47,43,70,40,43,41,90,71,41,91,55,74,80,59,71,54,70,60,46,46,51,53,45,50,24,57,60,40,25,47,45,57,78,85,30,87,44,56,26,46,58,9,51,54,44,46,45,57,38,52,73,34,71,69,42,32,48,44,34,32,75,74,64,67,46,42,66,68,58,49,52,57,59,46,28,41,75,40,40,60,39,46,66,57,51,50,50,50,54,51,50,53,53,48,50,52,50,45,52,50,51,43,51,52,45,52,52,52,42,53,52,44,53,50,52,39,52,54,44,52,51,50,42,52,52,48,52,51,52,48,52,50,52,68,67,28,65,50,50,60,69,36,46,67,60,52,56,54,50,59,56,67,77,100

Sequence (804 aa):
MKKDLVSVLMVNYNHADTIEKSIRSVLEQTYSKLQLIIVDDGSTDNSVEIINSIGDSRIELYEEKENKQICAVTNIGMKKVRGEYFARIDSDDLWEKNKLEIQVEYLKEHPEHKICFTHVSIIDENDQVVDSDLEKLYAVDYERQEEWLETFFFLGNCLPMTSVLMTTKIMVEIGDFNIAYRQLHDFDYWIRIAKRYPMAVIPEKLVRIRRYESETNNSNISEKNMTRTYNEYVDIRKHFFDEMSDVVFKKTFGKYLKNSNAESREELECEQAFLLCSPVGQGRTISNVGIEYLINLLQDKITADILESKYELNIKKFYELTGEHLYNDWKVQETIQNIKKKEEVFENEIRRNEQQKLMLKKDIADRDNKIKELEAIIEDYENSTSWKLTKPLRKIGTIVKKMKKDLVSVLMVNYNHADTIEKSIRSVLEQTYSKLQLIIVDDGSTDNSVEIINSIGDSRIELYEEKENKQICAVTNIGMKKVRGEYFARIDSDDLWEKNKLEIQVEYLKEHPEHKICFTHVSIIDENDQVVDSDLEKLYAVDYERQEEWLETFFFLGNCLPMTSVLMTTKIMVEIGDFNIAYRQLHDFDYWIRIAKRYPMAVIPEKLVRIRRYESETNNSNISEKNMTRTYNEYVDIRKHFFDEMSDVVFKKTFGKYLKNSNAESREELECEQAFLLCSPVGQGRTISNVGIEYLINLLQDKITADILESKYELNIKKFYELTGEHLYNDWKVQETIQNIKKKEEVFENEIRRNEQQKLMLKKDIADRDNKIKELEAIIEDYENSTSWKLTKPLRKIGTIVKK

Foldseek 3Di:
DDEPAEEEEEEDAAPLVQQLQAVCLVCLAPRHRYAYEYEYQQHPDCNVVSLVVVPDPSYDYHYDNHHLADQVSVQVRLVVDDYQKYAYAYSRKHFARHLVVVQSVVCVVPVLAFKEFEQAFEAEPVRHTDDDCLSVLQQDFDFDLLVVLLCCLPANDRGDRNGMMGGSVVVVVLHGFDSVARQCSVRLSVLSSSLPGTYGYHHDHTMYHYDYPDQPDCPRDDPVSVQSVQVVQLVSLLCSCPPRDPVSLCVNCLVVFLDNPQDDPLSVLLRSLVSSLDDTHPDDGGAPSSLVSVVVLCVDPVSVVCCCPPVVDHPVNSVVNVPDDRDDDVVNVVVVVVVVVVVVVVVVVVVVVVVVVVVVVVVVVVVVVVVVVVVVVVVCCCPDPVNVVCVVVVVVVVVVVD/DDEPAEEEEEEDAAPLVQQLQAVCLVCLAPRHRYAYEYEYQQHPDCNVVSLVVVPDPSYDYHYDNHRLADQVSVQVRLVVDDYQKYAYAYSRKHFARHLVVVQVVVCVVPVLAFKEFEQAFEAEPVRHTDDDCLSVLQQDFDFDLLVVLLCCLPANDRGDRRGMMGGSVVVVVQHGFDSVARQCSVRLSVLSSSLPGTYGYHHDHTMYHYDYPDQPDCPRDDPVSVQSVQVVQLVSLLCSCPPRDPVSLCVNCLVVFLDNPQDDPLSVLLRSLVSSLDDTHPDDGGAVSSLVSVVVLCVDPVSVVCCCPPVVDHPVNSVVNVPDDHDDDVVNVVVVVVVVVVVVVVVVVVVVVVVVVVVVVVVVVVVVVVVVVVVVVVVCVCPDPVNVVCVVVVVVVVVVVD

InterPro domains:
  IPR001173 Glycosyltransferase 2-like [PF00535] (7-157)
  IPR029044 Nucleotide-diphospho-sugar transferases [G3DSA:3.90.550.10] (1-257)
  IPR029044 Nucleotide-diphospho-sugar transferases [SSF53448] (5-227)
  IPR050834 Glycosyltransferase 2 family enzymes [PTHR43685] (3-228)